Protein AF-A0A8J2H738-F1 (afdb_monomer)

Structure (mmCIF, N/CA/C/O backbone):
data_AF-A0A8J2H738-F1
#
_entry.id   AF-A0A8J2H738-F1
#
loop_
_atom_site.group_PDB
_atom_site.id
_atom_site.type_symbol
_atom_site.label_atom_id
_atom_site.label_alt_id
_atom_site.label_comp_id
_atom_site.label_asym_id
_atom_site.label_entity_id
_atom_site.label_seq_id
_atom_site.pdbx_PDB_ins_code
_atom_site.Cartn_x
_atom_site.Cartn_y
_atom_site.Cartn_z
_atom_site.occupancy
_atom_site.B_iso_or_equiv
_atom_site.auth_seq_id
_atom_site.auth_comp_id
_atom_site.auth_asym_id
_atom_site.auth_atom_id
_atom_site.pdbx_PDB_model_num
ATOM 1 N N . MET A 1 1 ? -51.465 -8.055 63.139 1.00 39.16 1 MET A N 1
ATOM 2 C CA . MET A 1 1 ? -51.006 -8.182 61.740 1.00 39.16 1 MET A CA 1
ATOM 3 C C . MET A 1 1 ? -49.645 -7.521 61.635 1.00 39.16 1 MET A C 1
ATOM 5 O O . MET A 1 1 ? -49.575 -6.301 61.660 1.00 39.16 1 MET A O 1
ATOM 9 N N . SER A 1 2 ? -48.581 -8.320 61.617 1.00 31.06 2 SER A N 1
ATOM 10 C CA . SER A 1 2 ? -47.200 -7.834 61.546 1.00 31.06 2 SER A CA 1
ATOM 11 C C . SER A 1 2 ? -46.743 -7.868 60.091 1.00 31.06 2 SER A C 1
ATOM 13 O O . SER A 1 2 ? -46.741 -8.930 59.473 1.00 31.06 2 SER A O 1
ATOM 15 N N . ILE A 1 3 ? -46.413 -6.702 59.538 1.00 37.91 3 ILE A N 1
ATOM 16 C CA . ILE A 1 3 ? -45.929 -6.552 58.164 1.00 37.91 3 ILE A CA 1
ATOM 17 C C . ILE A 1 3 ? -44.425 -6.834 58.163 1.00 37.91 3 ILE A C 1
ATOM 19 O O . ILE A 1 3 ? -43.634 -6.082 58.729 1.00 37.91 3 ILE A O 1
ATOM 23 N N . LEU A 1 4 ? -44.056 -7.952 57.543 1.00 32.88 4 LEU A N 1
ATOM 24 C CA . LEU A 1 4 ? -42.686 -8.385 57.309 1.00 32.88 4 LEU A CA 1
ATOM 25 C C . LEU A 1 4 ? -42.106 -7.567 56.138 1.00 32.88 4 LEU A C 1
ATOM 27 O O . LEU A 1 4 ? -42.447 -7.806 54.980 1.00 32.88 4 LEU A O 1
ATOM 31 N N . MET A 1 5 ? -41.255 -6.580 56.431 1.00 30.89 5 MET A N 1
ATOM 32 C CA . MET A 1 5 ? -40.446 -5.892 55.419 1.00 30.89 5 MET A CA 1
ATOM 33 C C . MET A 1 5 ? -39.294 -6.809 54.990 1.00 30.89 5 MET A C 1
ATOM 35 O O . MET A 1 5 ? -38.343 -7.019 55.740 1.00 30.89 5 MET A O 1
ATOM 39 N N . ILE A 1 6 ? -39.374 -7.347 53.775 1.00 31.00 6 ILE A N 1
ATOM 40 C CA . ILE A 1 6 ? -38.271 -8.066 53.134 1.00 31.00 6 ILE A CA 1
ATOM 41 C C . ILE A 1 6 ? -37.370 -7.027 52.461 1.00 31.00 6 ILE A C 1
ATOM 43 O O . ILE A 1 6 ? -37.716 -6.457 51.427 1.00 31.00 6 ILE A O 1
ATOM 47 N N . ILE A 1 7 ? -36.212 -6.772 53.067 1.00 32.41 7 ILE A N 1
ATOM 48 C CA . ILE A 1 7 ? -35.130 -5.983 52.476 1.00 32.41 7 ILE A CA 1
ATOM 49 C C . ILE A 1 7 ? -34.358 -6.910 51.533 1.00 32.41 7 ILE A C 1
ATOM 51 O O . ILE A 1 7 ? -33.603 -7.776 51.972 1.00 32.41 7 ILE A O 1
ATOM 55 N N . VAL A 1 8 ? -34.566 -6.750 50.227 1.00 30.67 8 VAL A N 1
ATOM 56 C CA . VAL A 1 8 ? -33.789 -7.447 49.195 1.00 30.67 8 VAL A CA 1
ATOM 57 C C . VAL A 1 8 ? -32.475 -6.692 48.996 1.00 30.67 8 VAL A C 1
ATOM 59 O O . VAL A 1 8 ? -32.441 -5.641 48.357 1.00 30.67 8 VAL A O 1
ATOM 62 N N . PHE A 1 9 ? -31.381 -7.227 49.539 1.00 31.20 9 PHE A N 1
ATOM 63 C CA . PHE A 1 9 ? -30.031 -6.813 49.161 1.00 31.20 9 PHE A CA 1
ATOM 64 C C . PHE A 1 9 ? -29.758 -7.285 47.729 1.00 31.20 9 PHE A C 1
ATOM 66 O O . PHE A 1 9 ? -29.460 -8.454 47.486 1.00 31.20 9 PHE A O 1
ATOM 73 N N . VAL A 1 10 ? -29.855 -6.372 46.762 1.00 29.92 10 VAL A N 1
ATOM 74 C CA . VAL A 1 10 ? -29.344 -6.600 45.407 1.00 29.92 10 VAL A CA 1
ATOM 75 C C . VAL A 1 10 ? -27.822 -6.495 45.472 1.00 29.92 10 VAL A C 1
ATOM 77 O O . VAL A 1 10 ? -27.239 -5.428 45.284 1.00 29.92 10 VAL A O 1
ATOM 80 N N . VAL A 1 11 ? -27.164 -7.612 45.780 1.00 29.39 11 VAL A N 1
ATOM 81 C CA . VAL A 1 11 ? -25.718 -7.749 45.605 1.00 29.39 11 VAL A CA 1
ATOM 82 C C . VAL A 1 11 ? -25.463 -7.763 44.099 1.00 29.39 11 VAL A C 1
ATOM 84 O O . VAL A 1 11 ? -25.672 -8.772 43.429 1.00 29.39 11 VAL A O 1
ATOM 87 N N . SER A 1 12 ? -25.060 -6.617 43.543 1.00 28.23 12 SER A N 1
ATOM 88 C CA . SER A 1 12 ? -24.540 -6.531 42.175 1.00 28.23 12 SER A CA 1
ATOM 89 C C . SER A 1 12 ? -23.217 -7.292 42.100 1.00 28.23 12 SER A C 1
ATOM 91 O O . SER A 1 12 ? -22.141 -6.708 42.210 1.00 28.23 12 SER A O 1
ATOM 93 N N . ILE A 1 13 ? -23.288 -8.611 41.919 1.00 29.11 13 ILE A N 1
ATOM 94 C CA . ILE A 1 13 ? -22.136 -9.418 41.526 1.00 29.11 13 ILE A CA 1
ATOM 95 C C . ILE A 1 13 ? -21.837 -9.033 40.078 1.00 29.11 13 ILE A C 1
ATOM 97 O O . ILE A 1 13 ? -22.485 -9.509 39.144 1.00 29.11 13 ILE A O 1
ATOM 101 N N . LYS A 1 14 ? -20.883 -8.117 39.882 1.00 27.17 14 LYS A N 1
ATOM 102 C CA . LYS A 1 14 ? -20.317 -7.846 38.561 1.00 27.17 14 LYS A CA 1
ATOM 103 C C . LYS A 1 14 ? -19.601 -9.114 38.099 1.00 27.17 14 LYS A C 1
ATOM 105 O O . LYS A 1 14 ? -18.436 -9.328 38.415 1.00 27.17 14 LYS A O 1
ATOM 110 N N . PHE A 1 15 ? -20.296 -9.962 37.348 1.00 27.61 15 PHE A N 1
ATOM 111 C CA . PHE A 1 15 ? -19.642 -10.959 36.511 1.00 27.61 15 PHE A CA 1
ATOM 112 C C . PHE A 1 15 ? -18.902 -10.207 35.401 1.00 27.61 15 PHE A C 1
ATOM 114 O O . PHE A 1 15 ? -19.459 -9.922 34.342 1.00 27.61 15 PHE A O 1
ATOM 121 N N . SER A 1 16 ? -17.647 -9.842 35.665 1.00 32.16 16 SER A N 1
ATOM 122 C CA . SER A 1 16 ? -16.709 -9.414 34.633 1.00 32.16 16 SER A CA 1
ATOM 123 C C . SER A 1 16 ? -16.423 -10.623 33.751 1.00 32.16 16 SER A C 1
ATOM 125 O O . SER A 1 16 ? -15.522 -11.415 34.020 1.00 32.16 16 SER A O 1
ATOM 127 N N . VAL A 1 17 ? -17.235 -10.809 32.710 1.00 30.91 17 VAL A N 1
ATOM 128 C CA . VAL A 1 17 ? -16.874 -11.690 31.603 1.00 30.91 17 VAL A CA 1
ATOM 129 C C . VAL A 1 17 ? -15.587 -11.106 31.035 1.00 30.91 17 VAL A C 1
ATOM 131 O O . VAL A 1 17 ? -15.591 -9.991 30.517 1.00 30.91 17 VAL A O 1
ATOM 134 N N . THR A 1 18 ? -14.475 -11.821 31.201 1.00 34.19 18 THR A N 1
ATOM 135 C CA . THR A 1 18 ? -13.139 -11.446 30.731 1.00 34.19 18 THR A CA 1
ATOM 136 C C . THR A 1 18 ? -13.083 -11.545 29.209 1.00 34.19 18 THR A C 1
ATOM 138 O O . THR A 1 18 ? -12.390 -12.368 28.619 1.00 34.19 18 THR A O 1
ATOM 141 N N . THR A 1 19 ? -13.851 -10.698 28.527 1.00 42.38 19 THR A N 1
ATOM 142 C CA . THR A 1 19 ? -13.548 -10.350 27.147 1.00 42.38 19 THR A CA 1
ATOM 143 C C . THR A 1 19 ? -12.194 -9.672 27.182 1.00 42.38 19 THR A C 1
ATOM 145 O O . THR A 1 19 ? -12.051 -8.680 27.892 1.00 42.38 19 THR A O 1
ATOM 148 N N . LEU A 1 20 ? -11.213 -10.213 26.456 1.00 43.97 20 LEU A N 1
ATOM 149 C CA . LEU A 1 20 ? -9.966 -9.522 26.139 1.00 43.97 20 LEU A CA 1
ATOM 150 C C . LEU A 1 20 ? -10.323 -8.099 25.721 1.00 43.97 20 LEU A C 1
ATOM 152 O O . LEU A 1 20 ? -10.833 -7.865 24.623 1.00 43.97 20 LEU A O 1
ATOM 156 N N . VAL A 1 21 ? -10.133 -7.157 26.637 1.00 43.00 21 VAL A N 1
ATOM 157 C CA . VAL A 1 21 ? -10.315 -5.754 26.332 1.00 43.00 21 VAL A CA 1
ATOM 158 C C . VAL A 1 21 ? -9.080 -5.423 25.523 1.00 43.00 21 VAL A C 1
ATOM 160 O O . VAL A 1 21 ? -7.999 -5.234 26.070 1.00 43.00 21 VAL A O 1
ATOM 163 N N . SER A 1 22 ? -9.205 -5.422 24.193 1.00 46.31 22 SER A N 1
ATOM 164 C CA . SER A 1 22 ? -8.246 -4.676 23.388 1.00 46.31 22 SER A CA 1
ATOM 165 C C . SER A 1 22 ? -8.275 -3.277 23.985 1.00 46.31 22 SER A C 1
ATOM 167 O O . SER A 1 22 ? -9.342 -2.655 23.933 1.00 46.31 22 SER A O 1
ATOM 169 N N . PHE A 1 23 ? -7.194 -2.821 24.620 1.00 43.72 23 PHE A N 1
ATOM 170 C CA . PHE A 1 23 ? -7.127 -1.460 25.131 1.00 43.72 23 PHE A CA 1
ATOM 171 C C . PHE A 1 23 ? -7.231 -0.541 23.922 1.00 43.72 23 PHE A C 1
ATOM 173 O O . PHE A 1 23 ? -6.256 -0.233 23.241 1.00 43.72 23 PHE A O 1
ATOM 180 N N . ARG A 1 24 ? -8.470 -0.170 23.604 1.00 44.94 24 ARG A N 1
ATOM 181 C CA . ARG A 1 24 ? -8.809 0.900 22.692 1.00 44.94 24 ARG A CA 1
ATOM 182 C C . ARG A 1 24 ? -8.507 2.162 23.477 1.00 44.94 24 ARG A C 1
ATOM 184 O O . ARG A 1 24 ? -9.419 2.843 23.933 1.00 44.94 24 ARG A O 1
ATOM 191 N N . SER A 1 25 ? -7.218 2.465 23.642 1.00 41.41 25 SER A N 1
ATOM 192 C CA . SER A 1 25 ? -6.838 3.867 23.561 1.00 41.41 25 SER A CA 1
ATOM 193 C C . SER A 1 25 ? -7.554 4.352 22.307 1.00 41.41 25 SER A C 1
ATOM 195 O O . SER A 1 25 ? -7.405 3.730 21.250 1.00 41.41 25 SER A O 1
ATOM 197 N N . TYR A 1 26 ? -8.489 5.295 22.458 1.00 43.31 26 TYR A N 1
ATOM 198 C CA . TYR A 1 26 ? -9.165 5.921 21.326 1.00 43.31 26 TYR A CA 1
ATOM 199 C C . TYR A 1 26 ? -8.115 6.127 20.231 1.00 43.31 26 TYR A C 1
ATOM 201 O O . TYR A 1 26 ? -6.991 6.465 20.593 1.00 43.31 26 TYR A O 1
ATOM 209 N N . ASP A 1 27 ? -8.432 5.865 18.954 1.00 42.97 27 ASP A N 1
ATOM 210 C CA . ASP A 1 27 ? -7.532 6.100 17.809 1.00 42.97 27 ASP A CA 1
ATOM 211 C C . ASP A 1 27 ? -7.210 7.613 17.708 1.00 42.97 27 ASP A C 1
ATOM 213 O O . ASP A 1 27 ? -7.619 8.314 16.784 1.00 42.97 27 ASP A O 1
ATOM 217 N N . ILE A 1 28 ? -6.544 8.140 18.728 1.00 45.91 28 ILE A N 1
ATOM 218 C CA . ILE A 1 28 ? -5.940 9.444 18.838 1.00 45.91 28 ILE A CA 1
ATOM 219 C C . ILE A 1 28 ? -4.796 9.380 17.844 1.00 45.91 28 ILE A C 1
ATOM 221 O O . ILE A 1 28 ? -4.095 8.370 17.742 1.00 45.91 28 ILE A O 1
ATOM 225 N N . GLU A 1 29 ? -4.697 10.442 17.055 1.00 45.28 29 GLU A N 1
ATOM 226 C CA . GLU A 1 29 ? -3.726 10.628 15.987 1.00 45.28 29 GLU A CA 1
ATOM 227 C C . GLU A 1 29 ? -2.399 9.934 16.310 1.00 45.28 29 GLU A C 1
ATOM 229 O O . GLU A 1 29 ? -1.739 10.256 17.297 1.00 45.28 29 GLU A O 1
ATOM 234 N N . TRP A 1 30 ? -2.050 8.938 15.491 1.00 45.25 30 TRP A N 1
ATOM 235 C CA . TRP A 1 30 ? -0.860 8.117 15.673 1.00 45.25 30 TRP A CA 1
ATOM 236 C C . TRP A 1 30 ? 0.354 9.016 15.937 1.00 45.25 30 TRP A C 1
ATOM 238 O O . TRP A 1 30 ? 0.716 9.802 15.050 1.00 45.25 30 TRP A O 1
ATOM 248 N N . PRO A 1 31 ? 1.013 8.916 17.105 1.00 47.41 31 PRO A N 1
ATOM 249 C CA . PRO A 1 31 ? 2.206 9.704 17.354 1.00 47.41 31 PRO A CA 1
ATOM 250 C C . PRO A 1 31 ? 3.266 9.344 16.308 1.00 47.41 31 PRO A C 1
ATOM 252 O O . PRO A 1 31 ? 3.426 8.175 15.937 1.00 47.41 31 PRO A O 1
ATOM 255 N N . VAL A 1 32 ? 3.969 10.352 15.790 1.00 45.47 32 VAL A N 1
ATOM 256 C CA . VAL A 1 32 ? 5.038 10.182 14.793 1.00 45.47 32 VAL A CA 1
ATOM 257 C C . VAL A 1 32 ? 6.029 9.111 15.283 1.00 45.47 32 VAL A C 1
ATOM 259 O O . VAL A 1 32 ? 6.603 9.256 16.356 1.00 45.47 32 VAL A O 1
ATOM 262 N N . GLY A 1 33 ? 6.218 8.027 14.518 1.00 54.00 33 GLY A N 1
ATOM 263 C CA . GLY A 1 33 ? 7.129 6.912 14.847 1.00 54.00 33 GLY A CA 1
ATOM 264 C C . GLY A 1 33 ? 6.500 5.630 15.431 1.00 54.00 33 GLY A C 1
ATOM 265 O O . GLY A 1 33 ? 7.211 4.654 15.637 1.00 54.00 33 GLY A O 1
ATOM 266 N N . SER A 1 34 ? 5.186 5.587 15.653 1.00 53.84 34 SER A N 1
ATOM 267 C CA . SER A 1 34 ? 4.415 4.424 16.153 1.00 53.84 34 SER A CA 1
ATOM 268 C C . SER A 1 34 ? 4.225 3.236 15.189 1.00 53.84 34 SER A C 1
ATOM 270 O O . SER A 1 34 ? 3.692 2.206 15.580 1.00 53.84 34 SER A O 1
ATOM 272 N N . LEU A 1 35 ? 4.669 3.329 13.939 1.00 56.44 35 LEU A N 1
ATOM 273 C CA . LEU A 1 35 ? 4.700 2.226 12.970 1.00 56.44 35 LEU A CA 1
ATOM 274 C C . LEU A 1 35 ? 6.124 1.990 12.488 1.00 56.44 35 LEU A C 1
ATOM 276 O O . LEU A 1 35 ? 6.933 2.906 12.337 1.00 56.44 35 LEU A O 1
ATOM 280 N N . THR A 1 36 ? 6.430 0.748 12.161 1.00 68.75 36 THR A N 1
ATOM 281 C CA . THR A 1 36 ? 7.685 0.448 11.490 1.00 68.75 36 THR A CA 1
ATOM 282 C C . THR A 1 36 ? 7.477 -0.567 10.385 1.00 68.75 36 THR A C 1
ATOM 284 O O . THR A 1 36 ? 6.600 -1.431 10.459 1.00 68.75 36 THR A O 1
ATOM 287 N N . TYR A 1 37 ? 8.272 -0.428 9.330 1.00 71.62 37 TYR A N 1
ATOM 288 C CA . TYR A 1 37 ? 8.229 -1.302 8.173 1.00 71.62 37 TYR A CA 1
ATOM 289 C C . TYR A 1 37 ? 9.574 -1.991 8.017 1.00 71.62 37 TYR A C 1
ATOM 291 O O . TYR A 1 37 ? 10.637 -1.385 8.182 1.00 71.62 37 TYR A O 1
ATOM 299 N N . PHE A 1 38 ? 9.526 -3.273 7.675 1.00 81.62 38 PHE A N 1
ATOM 300 C CA . PHE A 1 38 ? 10.735 -3.978 7.301 1.00 81.62 38 PHE A CA 1
ATOM 301 C C . PHE A 1 38 ? 11.130 -3.531 5.901 1.00 81.62 38 PHE A C 1
ATOM 303 O O . PHE A 1 38 ? 10.326 -3.530 4.968 1.00 81.62 38 PHE A O 1
ATOM 310 N N . ASN A 1 39 ? 12.382 -3.124 5.772 1.00 76.56 39 ASN A N 1
ATOM 311 C CA . ASN A 1 39 ? 12.933 -2.571 4.543 1.00 76.56 39 ASN A CA 1
ATOM 312 C C . ASN A 1 39 ? 14.063 -3.445 3.999 1.00 76.56 39 ASN A C 1
ATOM 314 O O . ASN A 1 39 ? 14.843 -2.981 3.177 1.00 76.56 39 ASN A O 1
ATOM 318 N N . SER A 1 40 ? 14.168 -4.689 4.471 1.00 83.75 40 SER A N 1
ATOM 319 C CA . SER A 1 40 ? 15.269 -5.603 4.177 1.00 83.75 40 SER A CA 1
ATOM 320 C C . SER A 1 40 ? 15.241 -6.212 2.781 1.00 83.75 40 SER A C 1
ATOM 322 O O . SER A 1 40 ? 16.260 -6.740 2.351 1.00 83.75 40 SER A O 1
ATOM 324 N N . LEU A 1 41 ? 14.126 -6.113 2.058 1.00 87.19 41 LEU A N 1
ATOM 325 C CA . LEU A 1 41 ? 13.958 -6.657 0.714 1.00 87.19 41 LEU A CA 1
ATOM 326 C C . LEU A 1 41 ? 13.337 -5.610 -0.203 1.00 87.19 41 LEU A C 1
ATOM 328 O O . LEU A 1 41 ? 12.404 -4.922 0.197 1.00 87.19 41 LEU A O 1
ATOM 332 N N . TYR A 1 42 ? 13.866 -5.499 -1.417 1.00 84.69 42 TYR A N 1
ATOM 333 C CA . TYR A 1 42 ? 13.318 -4.663 -2.480 1.00 84.69 42 TYR A CA 1
ATOM 334 C C . TYR A 1 42 ? 13.752 -5.180 -3.842 1.00 84.69 42 TYR A C 1
ATOM 336 O O . TYR A 1 42 ? 14.779 -5.852 -3.937 1.00 84.69 42 TYR A O 1
ATOM 344 N N . SER A 1 43 ? 12.993 -4.891 -4.901 1.00 86.50 43 SER A N 1
ATOM 345 C CA . SER A 1 43 ? 13.464 -5.193 -6.253 1.00 86.50 43 SER A CA 1
ATOM 346 C C . SER A 1 43 ? 14.201 -4.011 -6.884 1.00 86.50 43 SER A C 1
ATOM 348 O O . SER A 1 43 ? 13.907 -2.849 -6.597 1.00 86.50 43 SER A O 1
ATOM 350 N N . VAL A 1 44 ? 15.183 -4.322 -7.727 1.00 84.62 44 VAL A N 1
ATOM 351 C CA . VAL A 1 44 ? 15.955 -3.365 -8.527 1.00 84.62 44 VAL A CA 1
ATOM 352 C C . VAL A 1 44 ? 16.009 -3.827 -9.976 1.00 84.62 44 VAL A C 1
ATOM 354 O O . VAL A 1 44 ? 16.020 -5.031 -10.244 1.00 84.62 44 VAL A O 1
ATOM 357 N N . THR A 1 45 ? 16.087 -2.880 -10.904 1.00 85.62 45 THR A N 1
ATOM 358 C CA . THR A 1 45 ? 16.290 -3.164 -12.329 1.00 85.62 45 THR A CA 1
ATOM 359 C C . THR A 1 45 ? 17.752 -2.929 -12.695 1.00 85.62 45 THR A C 1
ATOM 361 O O . THR A 1 45 ? 18.290 -1.856 -12.452 1.00 85.62 45 THR A O 1
ATOM 364 N N . ILE A 1 46 ? 18.418 -3.921 -13.277 1.00 85.00 46 ILE A N 1
ATOM 365 C CA . ILE A 1 46 ? 19.859 -3.905 -13.543 1.00 85.00 46 ILE A CA 1
ATOM 366 C C . ILE A 1 46 ? 20.168 -4.548 -14.895 1.00 85.00 46 ILE A C 1
ATOM 368 O O . ILE A 1 46 ? 19.572 -5.560 -15.262 1.00 85.00 46 ILE A O 1
ATOM 372 N N . ASN A 1 47 ? 21.127 -4.000 -15.639 1.00 85.88 47 ASN A N 1
ATOM 373 C CA . ASN A 1 47 ? 21.621 -4.667 -16.845 1.00 85.88 47 ASN A CA 1
ATOM 374 C C . ASN A 1 47 ? 22.407 -5.935 -16.471 1.00 85.88 47 ASN A C 1
ATOM 376 O O . ASN A 1 47 ? 23.248 -5.906 -15.572 1.00 85.88 47 ASN A O 1
ATOM 380 N N . GLU A 1 48 ? 22.185 -7.036 -17.193 1.00 87.50 48 GLU A N 1
ATOM 381 C CA . GLU A 1 48 ? 22.844 -8.332 -16.955 1.00 87.50 48 GLU A CA 1
ATOM 382 C C . GLU A 1 48 ? 24.377 -8.221 -16.987 1.00 87.50 48 GLU A C 1
ATOM 384 O O . GLU A 1 48 ? 25.062 -8.935 -16.261 1.00 87.50 48 GLU A O 1
ATOM 389 N N . GLU A 1 49 ? 24.930 -7.275 -17.751 1.00 86.06 49 GLU A N 1
ATOM 390 C CA . GLU A 1 49 ? 26.377 -7.022 -17.807 1.00 86.06 49 GLU A CA 1
ATOM 391 C C . GLU A 1 49 ? 26.974 -6.602 -16.459 1.00 86.06 49 GLU A C 1
ATOM 393 O O . GLU A 1 49 ? 28.160 -6.813 -16.216 1.00 86.06 49 GLU A O 1
ATOM 398 N N . HIS A 1 50 ? 26.157 -6.059 -15.554 1.00 84.12 50 HIS A N 1
ATOM 399 C CA . HIS A 1 50 ? 26.564 -5.717 -14.194 1.00 84.12 50 HIS A CA 1
ATOM 400 C C . HIS A 1 50 ? 26.368 -6.872 -13.203 1.00 84.12 50 HIS A C 1
ATOM 402 O O . HIS A 1 50 ? 26.863 -6.799 -12.079 1.00 84.12 50 HIS A O 1
ATOM 408 N N . LEU A 1 51 ? 25.691 -7.954 -13.606 1.00 82.94 51 LEU A N 1
ATOM 409 C CA . LEU A 1 51 ? 25.533 -9.166 -12.796 1.00 82.94 51 LEU A CA 1
ATOM 410 C C . LEU A 1 51 ? 26.753 -10.096 -12.875 1.00 82.94 51 LEU A C 1
ATOM 412 O O . LEU A 1 51 ? 26.808 -11.096 -12.165 1.00 82.94 51 LEU A O 1
ATOM 416 N N . ASN A 1 52 ? 27.743 -9.800 -13.719 1.00 80.19 52 ASN A N 1
ATOM 417 C CA . ASN A 1 52 ? 28.957 -10.600 -13.833 1.00 80.19 52 ASN A CA 1
ATOM 418 C C . ASN A 1 52 ? 30.196 -9.699 -13.867 1.00 80.19 52 ASN A C 1
ATOM 420 O O . ASN A 1 52 ? 30.280 -8.774 -14.667 1.00 80.19 52 ASN A O 1
ATOM 424 N N . ARG A 1 53 ? 31.212 -9.996 -13.046 1.00 77.44 53 ARG A N 1
ATOM 425 C CA . ARG A 1 53 ? 32.477 -9.235 -13.017 1.00 77.44 53 ARG A CA 1
ATOM 426 C C . ARG A 1 53 ? 33.211 -9.258 -14.360 1.00 77.44 53 ARG A C 1
ATOM 428 O O . ARG A 1 53 ? 33.865 -8.283 -14.712 1.00 77.44 53 ARG A O 1
ATOM 435 N N . GLN A 1 54 ? 33.099 -10.359 -15.104 1.00 80.88 54 GLN A N 1
ATOM 436 C CA . GLN A 1 54 ? 33.660 -10.483 -16.453 1.00 80.88 54 GLN A CA 1
ATOM 437 C C . GLN A 1 54 ? 32.780 -9.806 -17.511 1.00 80.88 54 GLN A C 1
ATOM 439 O O . GLN A 1 54 ? 33.132 -9.818 -18.683 1.00 80.88 54 GLN A O 1
ATOM 444 N N . LYS A 1 55 ? 31.626 -9.249 -17.111 1.00 79.88 55 LYS A N 1
ATOM 445 C CA . LYS A 1 55 ? 30.577 -8.714 -17.985 1.00 79.88 55 LYS A CA 1
ATOM 446 C C . LYS A 1 55 ? 30.045 -9.734 -19.001 1.00 79.88 55 LYS A C 1
ATOM 448 O O . LYS A 1 55 ? 29.375 -9.357 -19.954 1.00 79.88 55 LYS A O 1
ATOM 453 N N . LEU A 1 56 ? 30.303 -11.028 -18.786 1.00 83.94 56 LEU A N 1
ATOM 454 C CA . LEU A 1 56 ? 29.761 -12.102 -19.611 1.00 83.94 56 LEU A CA 1
ATOM 455 C C . LEU A 1 56 ? 28.267 -12.273 -19.331 1.00 83.94 56 LEU A C 1
ATOM 457 O O . LEU A 1 56 ? 27.851 -12.600 -18.219 1.00 83.94 56 LEU A O 1
ATOM 461 N N . CYS A 1 57 ? 27.490 -12.086 -20.385 1.00 86.75 57 CYS A N 1
ATOM 462 C CA . CYS A 1 57 ? 26.046 -12.100 -20.442 1.00 86.75 57 CYS A CA 1
ATOM 463 C C . CYS A 1 57 ? 25.578 -13.342 -21.201 1.00 86.75 57 CYS A C 1
ATOM 465 O O . CYS A 1 57 ? 25.754 -13.486 -22.420 1.00 86.75 57 CYS A O 1
ATOM 467 N N . SER A 1 58 ? 24.929 -14.233 -20.468 1.00 84.44 58 SER A N 1
ATOM 468 C CA . SER A 1 58 ? 24.292 -15.429 -21.011 1.00 84.44 58 SER A CA 1
ATOM 469 C C . SER A 1 58 ? 22.991 -15.115 -21.763 1.00 84.44 58 SER A C 1
ATOM 471 O O . SER A 1 58 ? 22.509 -15.939 -22.539 1.00 84.44 58 SER A O 1
ATOM 473 N N . GLY A 1 59 ? 22.425 -13.922 -21.551 1.00 81.19 59 GLY A N 1
ATOM 474 C CA . GLY A 1 59 ? 21.074 -13.551 -21.963 1.00 81.19 59 GLY A CA 1
ATOM 475 C C . GLY A 1 59 ? 20.014 -14.035 -20.976 1.00 81.19 59 GLY A C 1
ATOM 476 O O . GLY A 1 59 ? 18.822 -13.821 -21.201 1.00 81.19 59 GLY A O 1
ATOM 477 N N . LYS A 1 60 ? 20.426 -14.701 -19.895 1.00 85.88 60 LYS A N 1
ATOM 478 C CA . LYS A 1 60 ? 19.556 -15.262 -18.870 1.00 85.88 60 LYS A CA 1
ATOM 479 C C . LYS A 1 60 ? 19.868 -14.597 -17.535 1.00 85.88 60 LYS A C 1
ATOM 481 O O . LYS A 1 60 ? 20.914 -14.816 -16.935 1.00 85.88 60 LYS A O 1
ATOM 486 N N . CYS A 1 61 ? 18.903 -13.848 -17.022 1.00 84.88 61 CYS A N 1
ATOM 487 C CA . CYS A 1 61 ? 19.039 -13.161 -15.741 1.00 84.88 61 CYS A CA 1
ATOM 488 C C . CYS A 1 61 ? 19.080 -14.107 -14.531 1.00 84.88 61 CYS A C 1
ATOM 490 O O . CYS A 1 61 ? 19.500 -13.699 -13.459 1.00 84.88 61 CYS A O 1
ATOM 492 N N . ASN A 1 62 ? 18.674 -15.372 -14.671 1.00 83.19 62 ASN A N 1
ATOM 493 C CA . ASN A 1 62 ? 18.682 -16.333 -13.565 1.00 83.19 62 ASN A CA 1
ATOM 494 C C . ASN A 1 62 ? 20.060 -16.973 -13.302 1.00 83.19 62 ASN A C 1
ATOM 496 O O . ASN A 1 62 ? 20.214 -17.676 -12.304 1.00 83.19 62 ASN A O 1
ATOM 500 N N . LEU A 1 63 ? 21.056 -16.742 -14.166 1.00 78.44 63 LEU A N 1
ATOM 501 C CA . LEU A 1 63 ? 22.407 -17.303 -14.049 1.00 78.44 63 LEU A CA 1
ATOM 502 C C . LEU A 1 63 ? 23.354 -16.390 -13.262 1.00 78.44 63 LEU A C 1
ATOM 504 O O . LEU A 1 63 ? 24.491 -16.153 -13.666 1.00 78.44 63 LEU A O 1
ATOM 508 N N . ILE A 1 64 ? 22.888 -15.878 -12.124 1.00 74.50 64 ILE A N 1
ATOM 509 C CA . ILE A 1 64 ? 23.750 -15.127 -11.208 1.00 74.50 64 ILE A CA 1
ATOM 510 C C . ILE A 1 64 ? 24.843 -16.068 -10.706 1.00 74.50 64 ILE A C 1
ATOM 512 O O . ILE A 1 64 ? 24.544 -17.175 -10.243 1.00 74.50 64 ILE A O 1
ATOM 516 N N . ASP A 1 65 ? 26.097 -15.620 -10.753 1.00 64.12 65 ASP A N 1
ATOM 517 C CA . ASP A 1 65 ? 27.208 -16.315 -10.105 1.00 64.12 65 ASP A CA 1
ATOM 518 C C . ASP A 1 65 ? 27.016 -16.251 -8.579 1.00 64.12 65 ASP A C 1
ATOM 520 O O . ASP A 1 65 ? 27.558 -15.385 -7.896 1.00 64.12 65 ASP A O 1
ATOM 524 N N . LYS A 1 66 ? 26.211 -17.173 -8.032 1.00 65.75 66 LYS A N 1
ATOM 525 C CA . LYS A 1 66 ? 25.915 -17.265 -6.592 1.00 65.75 66 LYS A CA 1
ATOM 526 C C . LYS A 1 66 ? 27.180 -17.430 -5.744 1.00 65.75 66 LYS A C 1
ATOM 528 O O . LYS A 1 66 ? 27.138 -17.153 -4.548 1.00 65.75 66 LYS A O 1
ATOM 533 N N . SER A 1 67 ? 28.291 -17.877 -6.341 1.00 56.62 67 SER A N 1
ATOM 534 C CA . SER A 1 67 ? 29.567 -18.034 -5.638 1.00 56.62 67 SER A CA 1
ATOM 535 C C . SER A 1 67 ? 30.236 -16.692 -5.315 1.00 56.62 67 SER A C 1
ATOM 537 O O . SER A 1 67 ? 31.105 -16.634 -4.446 1.00 56.62 67 SER A O 1
ATOM 539 N N . LYS A 1 68 ? 29.811 -15.592 -5.953 1.00 62.88 68 LYS A N 1
ATOM 540 C CA . LYS A 1 68 ? 30.398 -14.263 -5.770 1.00 62.88 68 LYS A CA 1
ATOM 541 C C . LYS A 1 68 ? 29.309 -13.272 -5.388 1.00 62.88 68 LYS A C 1
ATOM 543 O O . LYS A 1 68 ? 28.485 -12.889 -6.206 1.00 62.88 68 LYS A O 1
ATOM 548 N N . ARG A 1 69 ? 29.317 -12.826 -4.128 1.00 61.56 69 ARG A N 1
ATOM 549 C CA . ARG A 1 69 ? 28.478 -11.710 -3.665 1.00 61.56 69 ARG A CA 1
ATOM 550 C C . ARG A 1 69 ? 28.835 -10.465 -4.483 1.00 61.56 69 ARG A C 1
ATOM 552 O O . ARG A 1 69 ? 29.904 -9.890 -4.289 1.00 61.56 69 ARG A O 1
ATOM 559 N N . ILE A 1 70 ? 27.981 -10.086 -5.428 1.00 63.88 70 ILE A N 1
ATOM 560 C CA . ILE A 1 70 ? 28.185 -8.897 -6.260 1.00 63.88 70 ILE A CA 1
ATOM 561 C C . ILE A 1 70 ? 27.824 -7.685 -5.403 1.00 63.88 70 ILE A C 1
ATOM 563 O O . ILE A 1 70 ? 26.651 -7.381 -5.214 1.00 63.88 70 ILE A O 1
ATOM 567 N N . PHE A 1 71 ? 28.832 -7.013 -4.852 1.00 59.91 71 PHE A N 1
ATOM 568 C CA . PHE A 1 71 ? 28.646 -5.715 -4.210 1.00 59.91 71 PHE A CA 1
ATOM 569 C C . PHE A 1 71 ? 28.604 -4.642 -5.299 1.00 59.91 71 PHE A C 1
ATOM 571 O O . PHE A 1 71 ? 29.629 -4.308 -5.894 1.00 59.91 71 PHE A O 1
ATOM 578 N N . THR A 1 72 ? 27.413 -4.127 -5.598 1.00 57.81 72 THR A N 1
ATOM 579 C CA . THR A 1 72 ? 27.207 -3.110 -6.635 1.00 57.81 72 THR A CA 1
ATOM 580 C C . THR A 1 72 ? 27.472 -1.711 -6.077 1.00 57.81 72 THR A C 1
ATOM 582 O O . THR A 1 72 ? 26.563 -0.899 -5.977 1.00 57.81 72 THR A O 1
ATOM 585 N N . ASN A 1 73 ? 28.716 -1.413 -5.698 1.00 55.28 73 ASN A N 1
ATOM 586 C CA . ASN A 1 73 ? 29.098 -0.060 -5.259 1.00 55.28 73 ASN A CA 1
ATOM 587 C C . ASN A 1 73 ? 29.283 0.921 -6.441 1.00 55.28 73 ASN A C 1
ATOM 589 O O . ASN A 1 73 ? 29.749 2.035 -6.233 1.00 55.28 73 ASN A O 1
ATOM 593 N N . SER A 1 74 ? 29.008 0.496 -7.680 1.00 50.88 74 SER A N 1
ATOM 594 C CA . SER A 1 74 ? 29.359 1.223 -8.911 1.00 50.88 74 SER A CA 1
ATOM 595 C C . SER A 1 74 ? 28.192 1.436 -9.879 1.00 50.88 74 SER A C 1
ATOM 597 O O . SER A 1 74 ? 28.422 1.775 -11.037 1.00 50.88 74 SER A O 1
ATOM 599 N N . LEU A 1 75 ? 26.959 1.154 -9.462 1.00 53.97 75 LEU A N 1
ATOM 600 C CA . LEU A 1 75 ? 25.775 1.518 -10.242 1.00 53.97 75 LEU A CA 1
ATOM 601 C C . LEU A 1 75 ? 25.391 2.928 -9.805 1.00 53.97 75 LEU A C 1
ATOM 603 O O . LEU A 1 75 ? 25.448 3.181 -8.617 1.00 53.97 75 LEU A O 1
ATOM 607 N N . ASN A 1 76 ? 25.056 3.832 -10.723 1.00 46.31 76 ASN A N 1
ATOM 608 C CA . ASN A 1 76 ? 24.524 5.145 -10.356 1.00 46.31 76 ASN A CA 1
ATOM 609 C C . ASN A 1 76 ? 22.986 5.066 -10.322 1.00 46.31 76 ASN A C 1
ATOM 611 O O . ASN A 1 76 ? 22.374 4.506 -11.234 1.00 46.31 76 ASN A O 1
ATOM 615 N N . TYR A 1 77 ? 22.403 5.593 -9.242 1.00 39.94 77 TYR A N 1
ATOM 616 C CA . TYR A 1 77 ? 20.990 5.892 -8.947 1.00 39.94 77 TYR A CA 1
ATOM 617 C C . TYR A 1 77 ? 20.038 6.007 -10.165 1.00 39.94 77 TYR A C 1
ATOM 619 O O . TYR A 1 77 ? 20.417 6.652 -11.146 1.00 39.94 77 TYR A O 1
ATOM 627 N N . PRO A 1 78 ? 18.784 5.478 -10.129 1.00 48.81 78 PRO A N 1
ATOM 628 C CA . PRO A 1 78 ? 17.983 5.036 -8.964 1.00 48.81 78 PRO A CA 1
ATOM 629 C C . PRO A 1 78 ? 17.932 3.517 -8.658 1.00 48.81 78 PRO A C 1
ATOM 631 O O . PRO A 1 78 ? 17.139 3.094 -7.819 1.00 48.81 78 PRO A O 1
ATOM 634 N N . ASN A 1 79 ? 18.769 2.679 -9.283 1.00 59.41 79 ASN A N 1
ATOM 635 C CA . ASN A 1 79 ? 18.662 1.206 -9.203 1.00 59.41 79 ASN A CA 1
ATOM 636 C C . ASN A 1 79 ? 19.782 0.494 -8.407 1.00 59.41 79 ASN A C 1
ATOM 638 O O . ASN A 1 79 ? 20.124 -0.658 -8.686 1.00 59.41 79 ASN A O 1
ATOM 642 N N . GLU A 1 80 ? 20.380 1.155 -7.418 1.00 71.88 80 GLU A N 1
ATOM 643 C CA . GLU A 1 80 ? 21.471 0.576 -6.623 1.00 71.88 80 GLU A CA 1
ATOM 644 C C . GLU A 1 80 ? 20.973 -0.471 -5.613 1.00 71.88 80 GLU A C 1
ATOM 646 O O . GLU A 1 80 ? 20.155 -0.182 -4.737 1.00 71.88 80 GLU A O 1
ATOM 651 N N . CYS A 1 81 ? 21.507 -1.696 -5.698 1.00 77.44 81 CYS A N 1
ATOM 652 C CA . CYS A 1 81 ? 21.343 -2.705 -4.654 1.00 77.44 81 CYS A CA 1
ATOM 653 C C . CYS A 1 81 ? 22.416 -2.517 -3.571 1.00 77.44 81 CYS A C 1
ATOM 655 O O . CYS A 1 81 ? 23.517 -3.057 -3.657 1.00 77.44 81 CYS A O 1
ATOM 657 N N . HIS A 1 82 ? 22.098 -1.785 -2.504 1.00 76.56 82 HIS A N 1
ATOM 658 C CA . HIS A 1 82 ? 22.948 -1.689 -1.308 1.00 76.56 82 HIS A CA 1
ATOM 659 C C . HIS A 1 82 ? 22.839 -2.956 -0.438 1.00 76.56 82 HIS A C 1
ATOM 661 O O . HIS A 1 82 ? 22.392 -2.919 0.714 1.00 76.56 82 HIS A O 1
ATOM 667 N N . GLY A 1 83 ? 23.167 -4.109 -1.014 1.00 82.56 83 GLY A N 1
ATOM 668 C CA . GLY A 1 83 ? 22.949 -5.397 -0.378 1.00 82.56 83 GLY A CA 1
ATOM 669 C C . GLY A 1 83 ? 23.393 -6.589 -1.213 1.00 82.56 83 GLY A C 1
ATOM 670 O O . GLY A 1 83 ? 24.292 -6.496 -2.044 1.00 82.56 83 GLY A O 1
ATOM 671 N N . LEU A 1 84 ? 22.764 -7.729 -0.952 1.00 85.75 84 LEU A N 1
ATOM 672 C CA . LEU A 1 84 ? 22.970 -8.974 -1.670 1.00 85.75 84 LEU A CA 1
ATOM 673 C C . LEU A 1 84 ? 21.855 -9.154 -2.692 1.00 85.75 84 LEU A C 1
ATOM 675 O O . LEU A 1 84 ? 20.679 -9.242 -2.342 1.00 85.75 84 LEU A O 1
ATOM 679 N N . ILE A 1 85 ? 22.232 -9.264 -3.960 1.00 87.06 85 ILE A N 1
ATOM 680 C CA . ILE A 1 85 ? 21.312 -9.719 -4.995 1.00 87.06 85 ILE A CA 1
ATOM 681 C C . ILE A 1 85 ? 21.060 -11.214 -4.778 1.00 87.06 85 ILE A C 1
ATOM 683 O O . ILE A 1 85 ? 21.979 -12.026 -4.877 1.00 87.06 85 ILE A O 1
ATOM 687 N N . GLN A 1 86 ? 19.815 -11.574 -4.478 1.00 88.19 86 GLN A N 1
ATOM 688 C CA . GLN A 1 86 ? 19.427 -12.946 -4.148 1.00 88.19 86 GLN A CA 1
ATOM 689 C C . GLN A 1 86 ? 18.965 -13.734 -5.373 1.00 88.19 86 GLN A C 1
ATOM 691 O O . GLN A 1 86 ? 19.337 -14.890 -5.578 1.00 88.19 86 GLN A O 1
ATOM 696 N N . SER A 1 87 ? 18.131 -13.111 -6.201 1.00 88.62 87 SER A N 1
ATOM 697 C CA . SER A 1 87 ? 17.578 -13.733 -7.399 1.00 88.62 87 SER A CA 1
ATOM 698 C C . SER A 1 87 ? 17.238 -12.675 -8.424 1.00 88.62 87 SER A C 1
ATOM 700 O O . SER A 1 87 ? 16.788 -11.597 -8.055 1.00 88.62 87 SER A O 1
ATOM 702 N N . CYS A 1 88 ? 17.387 -13.014 -9.698 1.00 88.88 88 CYS A N 1
ATOM 703 C CA . CYS A 1 88 ? 17.051 -12.148 -10.811 1.00 88.88 88 CYS A CA 1
ATOM 704 C C . CYS A 1 88 ? 16.261 -12.929 -11.857 1.00 88.88 88 CYS A C 1
ATOM 706 O O . CYS A 1 88 ? 16.468 -14.129 -12.055 1.00 88.88 88 CYS A O 1
ATOM 708 N N . TRP A 1 89 ? 15.360 -12.238 -12.537 1.00 90.06 89 TRP A N 1
ATOM 709 C CA . TRP A 1 89 ? 14.597 -12.743 -13.667 1.00 90.06 89 TRP A CA 1
ATOM 710 C C . TRP A 1 89 ? 14.701 -11.766 -14.828 1.00 90.06 89 TRP A C 1
ATOM 712 O O . TRP A 1 89 ? 15.093 -10.606 -14.673 1.00 90.06 89 TRP A O 1
ATOM 722 N N . LEU A 1 90 ? 14.422 -12.280 -16.023 1.00 89.88 90 LEU A N 1
ATOM 723 C CA . LEU A 1 90 ? 14.388 -11.457 -17.218 1.00 89.88 90 LEU A CA 1
ATOM 724 C C . LEU A 1 90 ? 13.214 -10.496 -17.085 1.00 89.88 90 LEU A C 1
ATOM 726 O O . LEU A 1 90 ? 12.073 -10.937 -16.979 1.00 89.88 90 LEU A O 1
ATOM 730 N N . HIS A 1 91 ? 13.514 -9.203 -17.086 1.00 86.06 91 HIS A N 1
ATOM 731 C CA . HIS A 1 91 ? 12.495 -8.167 -17.094 1.00 86.06 91 HIS A CA 1
ATOM 732 C C . HIS A 1 91 ? 12.202 -7.734 -18.526 1.00 86.06 91 HIS A C 1
ATOM 734 O O . HIS A 1 91 ? 11.062 -7.796 -18.972 1.00 86.06 91 HIS A O 1
ATOM 740 N N . GLN A 1 92 ? 13.252 -7.385 -19.271 1.00 85.75 92 GLN A N 1
ATOM 741 C CA . GLN A 1 92 ? 13.132 -6.928 -20.648 1.00 85.75 92 GLN A CA 1
ATOM 742 C C . GLN A 1 92 ? 14.339 -7.376 -21.477 1.00 85.75 92 GLN A C 1
ATOM 744 O O . GLN A 1 92 ? 15.485 -7.367 -21.018 1.00 85.75 92 GLN A O 1
ATOM 749 N N . LYS A 1 93 ? 14.085 -7.790 -22.725 1.00 87.75 93 LYS A N 1
ATOM 750 C CA . LYS A 1 93 ? 15.162 -8.044 -23.687 1.00 87.75 93 LYS A CA 1
ATOM 751 C C . LYS A 1 93 ? 15.801 -6.717 -24.077 1.00 87.75 93 LYS A C 1
ATOM 753 O O . LYS A 1 93 ? 15.097 -5.781 -24.432 1.00 87.75 93 LYS A O 1
ATOM 758 N N . ASN A 1 94 ? 17.124 -6.647 -24.019 1.00 87.50 94 ASN A N 1
ATOM 759 C CA . ASN A 1 94 ? 17.843 -5.434 -24.387 1.00 87.50 94 ASN A CA 1
ATOM 760 C C . ASN A 1 94 ? 18.038 -5.392 -25.905 1.00 87.50 94 ASN A C 1
ATOM 762 O O . ASN A 1 94 ? 18.638 -6.305 -26.479 1.00 87.50 94 ASN A O 1
ATOM 766 N N . GLU A 1 95 ? 17.587 -4.319 -26.546 1.00 88.31 95 GLU A N 1
ATOM 767 C CA . GLU A 1 95 ? 17.742 -4.124 -27.989 1.00 88.31 95 GLU A CA 1
ATOM 768 C C . GLU A 1 95 ? 19.205 -4.170 -28.426 1.00 88.31 95 GLU A C 1
ATOM 770 O O . GLU A 1 95 ? 19.537 -4.753 -29.457 1.00 88.31 95 GLU A O 1
ATOM 775 N N . LYS A 1 96 ? 20.119 -3.646 -27.597 1.00 89.25 96 LYS A N 1
ATOM 776 C CA . LYS A 1 96 ? 21.560 -3.694 -27.871 1.00 89.25 96 LYS A CA 1
ATOM 777 C C . LYS A 1 96 ? 22.055 -5.135 -27.976 1.00 89.25 96 LYS A C 1
ATOM 779 O O . LYS A 1 96 ? 22.913 -5.429 -28.808 1.00 89.25 96 LYS A O 1
ATOM 784 N N . ARG A 1 97 ? 21.513 -6.044 -27.154 1.00 90.50 97 ARG A N 1
ATOM 785 C CA . ARG A 1 97 ? 21.859 -7.471 -27.198 1.00 90.50 97 ARG A CA 1
ATOM 786 C C . ARG A 1 97 ? 21.301 -8.126 -28.456 1.00 90.50 97 ARG A C 1
ATOM 788 O O . ARG A 1 97 ? 22.019 -8.904 -29.079 1.00 90.50 97 ARG A O 1
ATOM 795 N N . GLN A 1 98 ? 20.063 -7.801 -28.834 1.00 91.00 98 GLN A N 1
ATOM 796 C CA . GLN A 1 98 ? 19.460 -8.289 -30.077 1.00 91.00 98 GLN A CA 1
ATOM 797 C C . GLN A 1 98 ? 20.268 -7.819 -31.294 1.00 91.00 98 GLN A C 1
ATOM 799 O O . GLN A 1 98 ? 20.698 -8.640 -32.092 1.00 91.00 98 GLN A O 1
ATOM 804 N N . SER A 1 99 ? 20.611 -6.532 -31.360 1.00 92.19 99 SER A N 1
ATOM 805 C CA . SER A 1 99 ? 21.470 -5.976 -32.409 1.00 92.19 99 SER A CA 1
ATOM 806 C C . SER A 1 99 ? 22.848 -6.652 -32.463 1.00 92.19 99 SER A C 1
ATOM 808 O O . SER A 1 99 ? 23.359 -6.939 -33.544 1.00 92.19 99 SER A O 1
ATOM 810 N N . ALA A 1 100 ? 23.455 -6.961 -31.310 1.00 92.12 100 ALA A N 1
ATOM 811 C CA . ALA A 1 100 ? 24.719 -7.696 -31.260 1.00 92.12 100 ALA A CA 1
ATOM 812 C C . ALA A 1 100 ? 24.588 -9.150 -31.752 1.00 92.12 100 ALA A C 1
ATOM 814 O O . ALA A 1 100 ? 25.511 -9.669 -32.381 1.00 92.12 100 ALA A O 1
ATOM 815 N N . TRP A 1 101 ? 23.452 -9.801 -31.487 1.00 94.31 101 TRP A N 1
ATOM 816 C CA . TRP A 1 101 ? 23.138 -11.127 -32.019 1.00 94.31 101 TRP A CA 1
ATOM 817 C C . TRP A 1 101 ? 22.935 -11.106 -33.534 1.00 94.31 101 TRP A C 1
ATOM 819 O O . TRP A 1 101 ? 23.444 -11.987 -34.228 1.00 94.31 101 TRP A O 1
ATOM 829 N N . ASP A 1 102 ? 22.221 -10.106 -34.046 1.00 94.06 102 ASP A N 1
ATOM 830 C CA . ASP A 1 102 ? 21.942 -9.969 -35.473 1.00 94.06 102 ASP A CA 1
ATOM 831 C C . ASP A 1 102 ? 23.244 -9.732 -36.258 1.00 94.06 102 ASP A C 1
ATOM 833 O O . ASP A 1 102 ? 23.484 -10.397 -37.265 1.00 94.06 102 ASP A O 1
ATOM 837 N N . ASP A 1 103 ? 24.139 -8.877 -35.746 1.00 93.19 103 ASP A N 1
ATOM 838 C CA . ASP A 1 103 ? 25.478 -8.638 -36.313 1.00 93.19 103 ASP A CA 1
ATOM 839 C C . ASP A 1 103 ? 26.328 -9.923 -36.325 1.00 93.19 103 ASP A C 1
ATOM 841 O O . ASP A 1 103 ? 26.896 -10.313 -37.349 1.00 93.19 103 ASP A O 1
ATOM 845 N N . TYR A 1 104 ? 26.349 -10.657 -35.208 1.00 95.38 104 TYR A N 1
ATOM 846 C CA . TYR A 1 104 ? 27.038 -11.946 -35.123 1.00 95.38 104 TYR A CA 1
ATOM 847 C C . TYR A 1 104 ? 26.469 -12.984 -36.107 1.00 95.38 104 TYR A C 1
ATOM 849 O O . TYR A 1 104 ? 27.227 -13.649 -36.818 1.00 95.38 104 TYR A O 1
ATOM 857 N N . SER A 1 105 ? 25.142 -13.090 -36.196 1.00 92.88 105 SER A N 1
ATOM 858 C CA . SER A 1 105 ? 24.440 -14.032 -37.077 1.00 92.88 105 SER A CA 1
ATOM 859 C C . SER A 1 105 ? 24.674 -13.721 -38.554 1.00 92.88 105 SER A C 1
ATOM 861 O O . SER A 1 105 ? 24.916 -14.629 -39.351 1.00 92.88 105 SER A O 1
ATOM 863 N N . LEU A 1 106 ? 24.671 -12.436 -38.916 1.00 92.50 106 LEU A N 1
ATOM 864 C CA . LEU A 1 106 ? 24.972 -11.975 -40.266 1.00 92.50 106 LEU A CA 1
ATOM 865 C C . LEU A 1 106 ? 26.408 -12.344 -40.668 1.00 92.50 106 LEU A C 1
ATOM 867 O O . LEU A 1 106 ? 26.637 -12.847 -41.768 1.00 92.50 106 LEU A O 1
ATOM 871 N N . ILE A 1 107 ? 27.382 -12.163 -39.770 1.00 90.50 107 ILE A N 1
ATOM 872 C CA . ILE A 1 107 ? 28.774 -12.561 -40.019 1.00 90.50 107 ILE A CA 1
ATOM 873 C C . ILE A 1 107 ? 28.887 -14.085 -40.188 1.00 90.50 107 ILE A C 1
ATOM 875 O O . ILE A 1 107 ? 29.588 -14.538 -41.095 1.00 90.50 107 ILE A O 1
ATOM 879 N N . LEU A 1 108 ? 28.180 -14.881 -39.374 1.00 89.94 108 LEU A N 1
ATOM 880 C CA . LEU A 1 108 ? 28.142 -16.342 -39.522 1.00 89.94 108 LEU A CA 1
ATOM 881 C C . LEU A 1 108 ? 27.594 -16.787 -40.882 1.00 89.94 108 LEU A C 1
ATOM 883 O O . LEU A 1 108 ? 28.128 -17.719 -41.488 1.00 89.94 108 LEU A O 1
ATOM 887 N N . TYR A 1 109 ? 26.563 -16.102 -41.377 1.00 90.88 109 TYR A N 1
ATOM 888 C CA . TYR A 1 109 ? 25.995 -16.354 -42.696 1.00 90.88 109 TYR A CA 1
ATOM 889 C C . TYR A 1 109 ? 27.013 -16.104 -43.822 1.00 90.88 109 TYR A C 1
ATOM 891 O O . TYR A 1 109 ? 27.161 -16.944 -44.709 1.00 90.88 109 TYR A O 1
ATOM 899 N N . TYR A 1 110 ? 27.782 -15.010 -43.765 1.00 85.69 110 TYR A N 1
ATOM 900 C CA . TYR A 1 110 ? 28.804 -14.710 -44.779 1.00 85.69 110 TYR A CA 1
ATOM 901 C C . TYR A 1 110 ? 29.949 -15.731 -44.825 1.00 85.69 110 TYR A C 1
ATOM 903 O O . TYR A 1 110 ? 30.447 -16.030 -45.908 1.00 85.69 110 TYR A O 1
ATOM 911 N N . ILE A 1 111 ? 30.356 -16.297 -43.685 1.00 85.62 111 ILE A N 1
ATOM 912 C CA . ILE A 1 111 ? 31.443 -17.296 -43.631 1.00 85.62 111 ILE A CA 1
ATOM 913 C C . ILE A 1 111 ? 31.080 -18.564 -44.386 1.00 85.62 111 ILE A C 1
ATOM 915 O O . ILE A 1 111 ? 31.939 -19.138 -45.046 1.00 85.62 111 ILE A O 1
ATOM 919 N N . ARG A 1 112 ? 29.815 -18.996 -44.311 1.00 84.56 112 ARG A N 1
ATOM 920 C CA . ARG A 1 112 ? 29.358 -20.180 -45.050 1.00 84.56 112 ARG A CA 1
ATOM 921 C C . ARG A 1 112 ? 29.534 -20.025 -46.564 1.00 84.56 112 ARG A C 1
ATOM 923 O O . ARG A 1 112 ? 29.630 -21.034 -47.248 1.00 84.56 112 ARG A O 1
ATOM 930 N N . ASN A 1 113 ? 29.627 -18.788 -47.060 1.00 83.06 113 ASN A N 1
ATOM 931 C CA . ASN A 1 113 ? 29.642 -18.462 -48.484 1.00 83.06 113 ASN A CA 1
ATOM 932 C C . ASN A 1 113 ? 30.992 -17.908 -49.006 1.00 83.06 113 ASN A C 1
ATOM 934 O O . ASN A 1 113 ? 31.106 -17.679 -50.206 1.00 83.06 113 ASN A O 1
ATOM 938 N N . TYR A 1 114 ? 32.020 -17.689 -48.167 1.00 78.31 114 TYR A N 1
ATOM 939 C CA . TYR A 1 114 ? 33.302 -17.072 -48.578 1.00 78.31 114 TYR A CA 1
ATOM 940 C C . TYR A 1 114 ? 34.546 -17.854 -48.108 1.00 78.31 114 TYR A C 1
ATOM 942 O O . TYR A 1 114 ? 34.639 -18.264 -46.955 1.00 78.31 114 TYR A O 1
ATOM 950 N N . GLN A 1 115 ? 35.563 -17.981 -48.976 1.00 64.38 115 GLN A N 1
ATOM 951 C CA . GLN A 1 115 ? 36.764 -18.812 -48.746 1.00 64.38 115 GLN A CA 1
ATOM 952 C C . GLN A 1 115 ? 37.891 -18.176 -47.892 1.00 64.38 115 GLN A C 1
ATOM 954 O O . GLN A 1 115 ? 38.787 -18.889 -47.442 1.00 64.38 115 GLN A O 1
ATOM 959 N N . SER A 1 116 ? 37.892 -16.863 -47.616 1.00 73.81 116 SER A N 1
ATOM 960 C CA . SER A 1 116 ? 39.012 -16.214 -46.895 1.00 73.81 116 SER A CA 1
ATOM 961 C C . SER A 1 116 ? 38.806 -16.139 -45.372 1.00 73.81 116 SER A C 1
ATOM 963 O O . SER A 1 116 ? 38.284 -15.168 -44.823 1.00 73.81 116 SER A O 1
ATOM 965 N N . ILE A 1 117 ? 39.264 -17.175 -44.663 1.00 77.38 117 ILE A N 1
ATOM 966 C CA . ILE A 1 117 ? 39.000 -17.412 -43.229 1.00 77.38 117 ILE A CA 1
ATOM 967 C C . ILE A 1 117 ? 39.700 -16.409 -42.281 1.00 77.38 117 ILE A C 1
ATOM 969 O O . ILE A 1 117 ? 39.177 -16.098 -41.207 1.00 77.38 117 ILE A O 1
ATOM 973 N N . LYS A 1 118 ? 40.877 -15.870 -42.638 1.00 80.44 118 LYS A N 1
ATOM 974 C CA . LYS A 1 118 ? 41.712 -15.091 -41.692 1.00 80.44 118 LYS A CA 1
ATOM 975 C C . LYS A 1 118 ? 41.110 -13.736 -41.292 1.00 80.44 118 LYS A C 1
ATOM 977 O O . LYS A 1 118 ? 41.109 -13.408 -40.107 1.00 80.44 118 LYS A O 1
ATOM 982 N N . VAL A 1 119 ? 40.586 -12.956 -42.243 1.00 77.00 119 VAL A N 1
ATOM 983 C CA . VAL A 1 119 ? 40.029 -11.612 -41.965 1.00 77.00 119 VAL A CA 1
ATOM 984 C C . VAL A 1 119 ? 38.678 -11.710 -41.247 1.00 77.00 119 VAL A C 1
ATOM 986 O O . VAL A 1 119 ? 38.395 -10.930 -40.334 1.00 77.00 119 VAL A O 1
ATOM 989 N N . LEU A 1 120 ? 37.871 -12.718 -41.593 1.00 84.06 120 LEU A N 1
ATOM 990 C CA . LEU A 1 120 ? 36.576 -12.977 -40.961 1.00 84.06 120 LEU A CA 1
ATOM 991 C C . LEU A 1 120 ? 36.727 -13.365 -39.484 1.00 84.06 120 LEU A C 1
ATOM 993 O O . LEU A 1 120 ? 35.946 -12.894 -38.660 1.00 84.06 120 LEU A O 1
ATOM 997 N N . ARG A 1 121 ? 37.778 -14.110 -39.110 1.00 87.69 121 ARG A N 1
ATOM 998 C CA . ARG A 1 121 ? 38.001 -14.558 -37.723 1.00 87.69 121 ARG A CA 1
ATOM 999 C C . ARG A 1 121 ? 38.025 -13.419 -36.700 1.00 87.69 121 ARG A C 1
ATOM 1001 O O . ARG A 1 121 ? 37.411 -13.536 -35.643 1.00 87.69 121 ARG A O 1
ATOM 1008 N N . LYS A 1 122 ? 38.671 -12.292 -37.022 1.00 89.94 122 LYS A N 1
ATOM 1009 C CA . LYS A 1 122 ? 38.717 -11.117 -36.131 1.00 89.94 122 LYS A CA 1
ATOM 1010 C C . LYS A 1 122 ? 37.337 -10.468 -35.965 1.00 89.94 122 LYS A C 1
ATOM 1012 O O . LYS A 1 122 ? 36.962 -10.115 -34.851 1.00 89.94 122 LY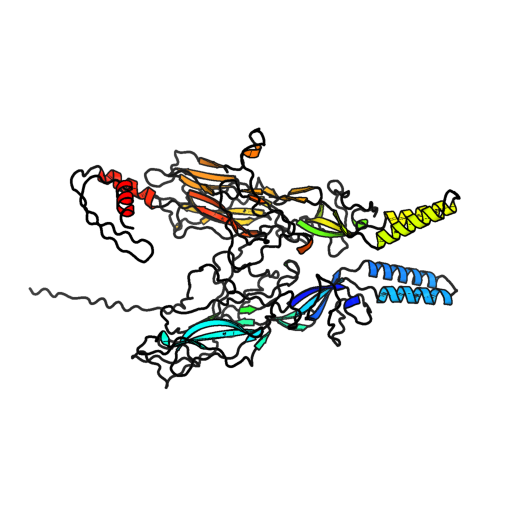S A O 1
ATOM 1017 N N . ARG A 1 123 ? 36.569 -10.337 -37.053 1.00 89.81 123 ARG A N 1
ATOM 1018 C CA . ARG A 1 123 ? 35.210 -9.767 -37.022 1.00 89.81 123 ARG A CA 1
ATOM 1019 C C . ARG A 1 123 ? 34.231 -10.648 -36.249 1.00 89.81 123 ARG A C 1
ATOM 1021 O O . ARG A 1 123 ? 33.486 -10.120 -35.433 1.00 89.81 123 ARG A O 1
ATOM 1028 N N . ILE A 1 124 ? 34.297 -11.967 -36.441 1.00 92.88 124 ILE A N 1
ATOM 1029 C CA . ILE A 1 124 ? 33.506 -12.940 -35.672 1.00 92.88 124 ILE A CA 1
ATOM 1030 C C . ILE A 1 124 ? 33.789 -12.785 -34.190 1.00 92.88 124 ILE A C 1
ATOM 1032 O O . ILE A 1 124 ? 32.856 -12.635 -33.415 1.00 92.88 124 ILE A O 1
ATOM 1036 N N . ASN A 1 125 ? 35.066 -12.797 -33.800 1.00 93.19 125 ASN A N 1
ATOM 1037 C CA . ASN A 1 125 ? 35.442 -12.708 -32.394 1.00 93.19 125 ASN A CA 1
ATOM 1038 C C . ASN A 1 125 ? 34.954 -11.396 -31.770 1.00 93.19 125 ASN A C 1
ATOM 1040 O O . ASN A 1 125 ? 34.473 -11.416 -30.645 1.00 93.19 125 ASN A O 1
ATOM 1044 N N . ASN A 1 126 ? 35.003 -10.280 -32.504 1.00 93.94 126 ASN A N 1
ATOM 1045 C CA . ASN A 1 126 ? 34.479 -8.999 -32.030 1.00 93.94 126 ASN A CA 1
ATOM 1046 C C . ASN A 1 126 ? 32.949 -8.999 -31.882 1.00 93.94 126 ASN A C 1
ATOM 1048 O O . ASN A 1 126 ? 32.445 -8.543 -30.859 1.00 93.94 126 ASN A O 1
ATOM 1052 N N . ALA A 1 127 ? 32.207 -9.510 -32.869 1.00 93.56 127 ALA A N 1
ATOM 1053 C CA . ALA A 1 127 ? 30.745 -9.577 -32.805 1.00 93.56 127 ALA A CA 1
ATOM 1054 C C . ALA A 1 127 ? 30.268 -10.565 -31.731 1.00 93.56 127 ALA A C 1
ATOM 1056 O O . ALA A 1 127 ? 29.373 -10.256 -30.949 1.00 93.56 127 ALA A O 1
ATOM 1057 N N . LEU A 1 128 ? 30.940 -11.712 -31.621 1.00 94.19 128 LEU A N 1
ATOM 1058 C CA . LEU A 1 128 ? 30.714 -12.704 -30.576 1.00 94.19 128 LEU A CA 1
ATOM 1059 C C . LEU A 1 128 ? 31.017 -12.130 -29.190 1.00 94.19 128 LEU A C 1
ATOM 1061 O O . LEU A 1 128 ? 30.225 -12.299 -28.267 1.00 94.19 128 LEU A O 1
ATOM 1065 N N . TYR A 1 129 ? 32.130 -11.405 -29.047 1.00 94.06 129 TYR A N 1
ATOM 1066 C CA . TYR A 1 129 ? 32.462 -10.684 -27.823 1.00 94.06 129 TYR A CA 1
ATOM 1067 C C . TYR A 1 129 ? 31.365 -9.673 -27.484 1.00 94.06 129 TYR A C 1
ATOM 1069 O O . TYR A 1 129 ? 30.855 -9.694 -26.370 1.00 94.06 129 TYR A O 1
ATOM 1077 N N . LYS A 1 130 ? 30.932 -8.845 -28.442 1.00 93.56 130 LYS A N 1
ATOM 1078 C CA . LYS A 1 130 ? 29.854 -7.867 -28.243 1.00 93.56 130 LYS A CA 1
ATOM 1079 C C . LYS A 1 130 ? 28.552 -8.541 -27.804 1.00 93.56 130 LYS A C 1
ATOM 1081 O O . LYS A 1 130 ? 27.949 -8.098 -26.832 1.00 93.56 130 LYS A O 1
ATOM 1086 N N . TYR A 1 131 ? 28.152 -9.636 -28.451 1.00 93.44 131 TYR A N 1
ATOM 1087 C CA . TYR A 1 131 ? 26.966 -10.409 -28.076 1.00 93.44 131 TYR A CA 1
ATOM 1088 C C . TYR A 1 131 ? 27.081 -10.985 -26.658 1.00 93.44 131 TYR A C 1
ATOM 1090 O O . TYR A 1 131 ? 26.165 -10.846 -25.846 1.00 93.44 131 TYR A O 1
ATOM 1098 N N . HIS A 1 132 ? 28.234 -11.562 -26.316 1.00 91.75 132 HIS A N 1
ATOM 1099 C CA . HIS A 1 132 ? 28.484 -12.096 -24.982 1.00 91.75 132 HIS A CA 1
ATOM 1100 C C . HIS A 1 132 ? 28.686 -11.034 -23.906 1.00 91.75 132 HIS A C 1
ATOM 1102 O O . HIS A 1 132 ? 28.608 -11.396 -22.744 1.00 91.75 132 HIS A O 1
ATOM 1108 N N . HIS A 1 133 ? 28.907 -9.763 -24.238 1.00 90.50 133 HIS A N 1
ATOM 1109 C CA . HIS A 1 133 ? 29.101 -8.695 -23.249 1.00 90.50 133 HIS A CA 1
ATOM 1110 C C . HIS A 1 133 ? 27.974 -7.662 -23.231 1.00 90.50 133 HIS A C 1
ATOM 1112 O O . HIS A 1 133 ? 28.060 -6.691 -22.491 1.00 90.50 133 HIS A O 1
ATOM 1118 N N . THR A 1 134 ? 26.916 -7.870 -24.018 1.00 89.25 134 THR A N 1
ATOM 1119 C CA . THR A 1 134 ? 25.732 -7.007 -24.010 1.00 89.25 134 THR A CA 1
ATOM 1120 C C . THR A 1 134 ? 24.578 -7.752 -23.362 1.00 89.25 134 THR A C 1
ATOM 1122 O O . THR A 1 134 ? 24.063 -8.721 -23.918 1.00 89.25 134 THR A O 1
ATOM 1125 N N . GLY A 1 135 ? 24.196 -7.334 -22.162 1.00 89.12 135 GLY A N 1
ATOM 1126 C CA . GLY A 1 135 ? 23.224 -8.028 -21.320 1.00 89.12 135 GLY A CA 1
ATOM 1127 C C . GLY A 1 135 ? 21.763 -7.692 -21.593 1.00 89.12 135 GLY A C 1
ATOM 1128 O O . GLY A 1 135 ? 21.471 -6.625 -22.125 1.00 89.12 135 GLY A O 1
ATOM 1129 N N . ASN A 1 136 ? 20.835 -8.566 -21.190 1.00 90.75 136 ASN A N 1
ATOM 1130 C CA . ASN A 1 136 ? 19.420 -8.187 -21.070 1.00 90.75 136 ASN A CA 1
ATOM 1131 C C . ASN A 1 136 ? 19.178 -7.253 -19.868 1.00 90.75 136 ASN A C 1
ATOM 1133 O O . ASN A 1 136 ? 20.052 -7.094 -19.017 1.00 90.75 136 ASN A O 1
ATOM 1137 N N . ILE A 1 137 ? 17.991 -6.649 -19.779 1.00 86.06 137 ILE A N 1
ATOM 1138 C CA . ILE A 1 137 ? 17.563 -5.920 -18.581 1.00 86.06 137 ILE A CA 1
ATOM 1139 C C . ILE A 1 137 ? 16.943 -6.934 -17.620 1.00 86.06 137 ILE A C 1
ATOM 1141 O O . ILE A 1 137 ? 15.945 -7.601 -17.918 1.00 86.06 137 ILE A O 1
ATOM 1145 N N . CYS A 1 138 ? 17.560 -7.064 -16.458 1.00 89.38 138 CYS A N 1
ATOM 1146 C CA . CYS A 1 138 ? 17.157 -7.976 -15.407 1.00 89.38 138 CYS A CA 1
ATOM 1147 C C . CYS A 1 138 ? 16.446 -7.219 -14.297 1.00 89.38 138 CYS A C 1
ATOM 1149 O O . CYS A 1 138 ? 16.772 -6.072 -14.002 1.00 89.38 138 CYS A O 1
ATOM 1151 N N . LYS A 1 139 ? 15.514 -7.892 -13.633 1.00 88.19 139 LYS A N 1
ATOM 1152 C CA . LYS A 1 139 ? 14.970 -7.426 -12.364 1.00 88.19 139 LYS A CA 1
ATOM 1153 C C . LYS A 1 139 ? 15.352 -8.394 -11.276 1.00 88.19 139 LYS A C 1
ATOM 1155 O O . LYS A 1 139 ? 15.371 -9.602 -11.496 1.00 88.19 139 LYS A O 1
ATOM 1160 N N . CYS A 1 140 ? 15.741 -7.844 -10.142 1.00 88.38 140 CYS A N 1
ATOM 1161 C CA . CYS A 1 140 ? 16.482 -8.556 -9.126 1.00 88.38 140 CYS A CA 1
ATOM 1162 C C . CYS A 1 140 ? 15.929 -8.251 -7.746 1.00 88.38 140 CYS A C 1
ATOM 1164 O O . CYS A 1 140 ? 15.736 -7.089 -7.410 1.00 88.38 140 CYS A O 1
ATOM 1166 N N . LEU A 1 141 ? 15.734 -9.280 -6.926 1.00 89.69 141 LEU A N 1
ATOM 1167 C CA . LEU A 1 141 ? 15.503 -9.137 -5.494 1.00 89.69 141 LEU A CA 1
ATOM 1168 C C . LEU A 1 141 ? 16.824 -8.804 -4.802 1.00 89.69 141 LEU A C 1
ATOM 1170 O O . LEU A 1 141 ? 17.752 -9.615 -4.789 1.00 89.69 141 LEU A O 1
ATOM 1174 N N . CYS A 1 142 ? 16.880 -7.615 -4.221 1.00 87.12 142 CYS A N 1
ATOM 1175 C CA . CYS A 1 142 ? 17.968 -7.130 -3.398 1.00 87.12 142 CYS A CA 1
ATOM 1176 C C . CYS A 1 142 ? 17.608 -7.284 -1.915 1.00 87.12 142 CYS A C 1
ATOM 1178 O O . CYS A 1 142 ? 16.674 -6.652 -1.419 1.00 87.12 142 CYS A O 1
ATOM 1180 N N . GLU A 1 143 ? 18.369 -8.104 -1.195 1.00 89.38 143 GLU A N 1
ATOM 1181 C CA . GLU A 1 143 ? 18.346 -8.149 0.265 1.00 89.38 143 GLU A CA 1
ATOM 1182 C C . GLU A 1 143 ? 19.329 -7.107 0.805 1.00 89.38 143 GLU A C 1
ATOM 1184 O O . GLU A 1 143 ? 20.536 -7.224 0.599 1.00 89.38 143 GLU A O 1
ATOM 1189 N N . ARG A 1 144 ? 18.850 -6.086 1.518 1.00 84.38 144 ARG A N 1
ATOM 1190 C CA . ARG A 1 144 ? 19.732 -5.081 2.127 1.00 84.38 144 ARG A CA 1
ATOM 1191 C C . ARG A 1 144 ? 20.653 -5.721 3.149 1.00 84.38 144 ARG A C 1
ATOM 1193 O O . ARG A 1 144 ? 20.227 -6.482 4.013 1.00 84.38 144 ARG A O 1
ATOM 1200 N N . THR A 1 145 ? 21.906 -5.292 3.127 1.00 81.12 145 THR A N 1
ATOM 1201 C CA . THR A 1 145 ? 22.841 -5.540 4.224 1.00 81.12 145 THR A CA 1
ATOM 1202 C C . THR A 1 145 ? 22.999 -4.272 5.039 1.00 81.12 145 THR A C 1
ATOM 1204 O O . THR A 1 145 ? 23.049 -3.178 4.478 1.00 81.12 145 THR A O 1
ATOM 1207 N N . TYR A 1 146 ? 23.094 -4.399 6.361 1.00 74.38 146 TYR A N 1
ATOM 1208 C CA . TYR A 1 146 ? 23.351 -3.246 7.214 1.00 74.38 146 TYR A CA 1
ATOM 1209 C C . TYR A 1 146 ? 24.709 -2.629 6.859 1.00 74.38 146 TYR A C 1
ATOM 1211 O O . TYR A 1 146 ? 25.746 -3.259 7.057 1.00 74.38 146 TYR A O 1
ATOM 1219 N N . ASN A 1 147 ? 24.695 -1.400 6.342 1.00 71.50 147 ASN A N 1
ATOM 1220 C CA . ASN A 1 147 ? 25.893 -0.598 6.146 1.00 71.50 147 ASN A CA 1
ATOM 1221 C C . ASN A 1 147 ? 25.722 0.733 6.892 1.00 71.50 147 ASN A C 1
ATOM 1223 O O . ASN A 1 147 ? 24.970 1.584 6.424 1.00 71.50 147 ASN A O 1
ATOM 1227 N N . PRO A 1 148 ? 26.414 0.954 8.024 1.00 60.50 148 PRO A N 1
ATOM 1228 C CA . PRO A 1 148 ? 26.249 2.168 8.822 1.00 60.50 148 PRO A CA 1
ATOM 1229 C C . PRO A 1 148 ? 26.649 3.454 8.078 1.00 60.50 148 PRO A C 1
ATOM 1231 O O . PRO A 1 148 ? 26.263 4.534 8.508 1.00 60.50 148 PRO A O 1
ATOM 1234 N N . LYS A 1 149 ? 27.399 3.359 6.969 1.00 62.34 149 LYS A N 1
ATOM 1235 C CA . LYS A 1 149 ? 27.864 4.517 6.189 1.00 62.34 149 LYS A CA 1
ATOM 1236 C C . LYS A 1 149 ? 26.945 4.898 5.021 1.00 62.34 149 LYS A C 1
ATOM 1238 O O . LYS A 1 149 ? 27.076 5.996 4.499 1.00 62.34 149 LYS A O 1
ATOM 1243 N N . LEU A 1 150 ? 26.046 4.008 4.587 1.00 58.75 150 LEU A N 1
ATOM 1244 C CA . LEU A 1 150 ? 25.239 4.174 3.370 1.00 58.75 150 LEU A CA 1
ATOM 1245 C C . LEU A 1 150 ? 23.825 3.630 3.605 1.00 58.75 150 LEU A C 1
ATOM 1247 O O . LEU A 1 150 ? 23.562 2.441 3.421 1.00 58.75 150 LEU A O 1
ATOM 1251 N N . THR A 1 151 ? 22.903 4.496 4.033 1.00 54.12 151 THR A N 1
ATOM 1252 C CA . THR A 1 151 ? 21.490 4.130 4.240 1.00 54.12 151 THR A CA 1
ATOM 1253 C C . THR A 1 151 ? 20.528 5.137 3.605 1.00 54.12 151 THR A C 1
ATOM 1255 O O . THR A 1 151 ? 19.720 5.743 4.306 1.00 54.12 151 THR A O 1
ATOM 1258 N N . PRO A 1 152 ? 20.518 5.283 2.265 1.00 54.84 152 PRO A N 1
ATOM 1259 C CA . PRO A 1 152 ? 19.547 6.155 1.594 1.00 54.84 152 PRO A CA 1
ATOM 1260 C C . PRO A 1 152 ? 18.082 5.782 1.904 1.00 54.84 152 PRO A C 1
ATOM 1262 O O . PRO A 1 152 ? 17.194 6.615 1.790 1.00 54.84 152 PRO A O 1
ATOM 1265 N N . ARG A 1 153 ? 17.823 4.542 2.354 1.00 54.06 153 ARG A N 1
ATOM 1266 C CA . ARG A 1 153 ? 16.501 4.029 2.766 1.00 54.06 153 ARG A CA 1
ATOM 1267 C C . ARG A 1 153 ? 16.354 3.835 4.288 1.00 54.06 153 ARG A C 1
ATOM 1269 O O . ARG A 1 153 ? 15.665 2.913 4.729 1.00 54.06 153 ARG A O 1
ATOM 1276 N N . GLY A 1 154 ? 17.066 4.629 5.090 1.00 64.38 154 GLY A N 1
ATOM 1277 C CA . GLY A 1 154 ? 16.988 4.625 6.558 1.00 64.38 154 GLY A CA 1
ATOM 1278 C C . GLY A 1 154 ? 17.599 3.395 7.240 1.00 64.38 154 GLY A C 1
ATOM 1279 O O . GLY A 1 154 ? 18.185 2.522 6.587 1.00 64.38 154 GLY A O 1
ATOM 1280 N N . GLN A 1 155 ? 17.463 3.327 8.569 1.00 75.00 155 GLN A N 1
ATOM 1281 C CA . GLN A 1 155 ? 17.962 2.220 9.388 1.00 75.00 155 GLN A CA 1
ATOM 1282 C C . GLN A 1 155 ? 17.351 0.886 8.925 1.00 75.00 155 GLN A C 1
ATOM 1284 O O . GLN A 1 155 ? 16.151 0.801 8.659 1.00 75.00 155 GLN A O 1
ATOM 1289 N N . LEU A 1 156 ? 18.187 -0.147 8.774 1.00 79.94 156 LEU A N 1
ATOM 1290 C CA . LEU A 1 156 ? 17.713 -1.478 8.393 1.00 79.94 156 LEU A CA 1
ATOM 1291 C C . LEU A 1 156 ? 16.792 -2.007 9.496 1.00 79.94 156 LEU A C 1
ATOM 1293 O O . LEU A 1 156 ? 17.141 -1.928 10.665 1.00 79.94 156 LEU A O 1
ATOM 1297 N N . LEU A 1 157 ? 15.655 -2.580 9.130 1.00 84.44 157 LEU A N 1
ATOM 1298 C CA . LEU A 1 157 ? 14.827 -3.380 10.023 1.00 84.44 157 LEU A CA 1
ATOM 1299 C C . LEU A 1 157 ? 14.471 -4.662 9.285 1.00 84.44 157 LEU A C 1
ATOM 1301 O O . LEU A 1 157 ? 13.830 -4.612 8.234 1.00 84.44 157 LEU A O 1
ATOM 1305 N N . ASP A 1 158 ? 14.931 -5.804 9.795 1.00 88.94 158 ASP A N 1
ATOM 1306 C CA . ASP A 1 158 ? 14.848 -7.071 9.058 1.00 88.94 158 ASP A CA 1
ATOM 1307 C C . ASP A 1 158 ? 14.375 -8.267 9.886 1.00 88.94 158 ASP A C 1
ATOM 1309 O O . ASP A 1 158 ? 14.080 -9.320 9.316 1.00 88.94 158 ASP A O 1
ATOM 1313 N N . SER A 1 159 ? 14.299 -8.137 11.211 1.00 93.12 159 SER A N 1
ATOM 1314 C CA . SER A 1 159 ? 14.041 -9.273 12.088 1.00 93.12 159 SER A CA 1
ATOM 1315 C C . SER A 1 159 ? 13.253 -8.920 13.349 1.00 93.12 159 SER A C 1
ATOM 1317 O O . SER A 1 159 ? 13.195 -7.773 13.793 1.00 93.12 159 SER A O 1
ATOM 1319 N N . VAL A 1 160 ? 12.621 -9.945 13.919 1.00 94.12 160 VAL A N 1
ATOM 1320 C CA . VAL A 1 160 ? 11.865 -9.892 15.176 1.00 94.12 160 VAL A CA 1
ATOM 1321 C C . VAL A 1 160 ? 12.585 -10.754 16.206 1.00 94.12 160 VAL A C 1
ATOM 1323 O O . VAL A 1 160 ? 13.040 -11.859 15.890 1.00 94.12 160 VAL A O 1
ATOM 1326 N N . CYS A 1 161 ? 12.717 -10.236 17.422 1.00 95.12 161 CYS A N 1
ATOM 1327 C CA . CYS A 1 161 ? 13.262 -10.961 18.553 1.00 95.12 161 CYS A CA 1
ATOM 1328 C C . CYS A 1 161 ? 12.189 -11.828 19.213 1.00 95.12 161 CYS A C 1
ATOM 1330 O O . CYS A 1 161 ? 11.120 -11.329 19.551 1.00 95.12 161 CYS A O 1
ATOM 1332 N N . PHE A 1 162 ? 12.498 -13.107 19.418 1.00 92.25 162 PHE A N 1
ATOM 1333 C CA . PHE A 1 162 ? 11.633 -14.074 20.099 1.00 92.25 162 PHE A CA 1
ATOM 1334 C C . PHE A 1 162 ? 12.187 -14.495 21.465 1.00 92.25 162 PHE A C 1
ATOM 1336 O O . PHE A 1 162 ? 11.700 -15.465 22.043 1.00 92.25 162 PHE A O 1
ATOM 1343 N N . ASP A 1 163 ? 13.207 -13.800 21.976 1.00 92.19 163 ASP A N 1
ATOM 1344 C CA . ASP A 1 163 ? 13.673 -14.031 23.341 1.00 92.19 163 ASP A CA 1
ATOM 1345 C C . ASP A 1 163 ? 12.532 -13.729 24.319 1.00 92.19 163 ASP A C 1
ATOM 1347 O O . ASP A 1 163 ? 11.838 -12.718 24.156 1.00 92.19 163 ASP A O 1
ATOM 1351 N N . PRO A 1 164 ? 12.319 -14.591 25.326 1.00 89.50 164 PRO A N 1
ATOM 1352 C CA . PRO A 1 164 ? 11.280 -14.359 26.308 1.00 89.50 164 PRO A CA 1
ATOM 1353 C C . PRO A 1 164 ? 11.587 -13.084 27.096 1.00 89.50 164 PRO A C 1
ATOM 1355 O O . PRO A 1 164 ? 12.719 -12.848 27.524 1.00 89.50 164 PRO A O 1
ATOM 1358 N N . VAL A 1 165 ? 10.551 -12.279 27.308 1.00 90.19 165 VAL A N 1
ATOM 1359 C CA . VAL A 1 165 ? 10.578 -11.140 28.223 1.00 90.19 165 VAL A CA 1
ATOM 1360 C C . VAL A 1 165 ? 9.772 -11.546 29.435 1.00 90.19 165 VAL A C 1
ATOM 1362 O O . VAL A 1 165 ? 8.649 -12.027 29.306 1.00 90.19 165 VAL A O 1
ATOM 1365 N N . SER A 1 166 ? 10.353 -11.370 30.609 1.00 90.69 166 SER A N 1
ATOM 1366 C CA . SER A 1 166 ? 9.725 -11.749 31.860 1.00 90.69 166 SER A CA 1
ATOM 1367 C C . SER A 1 166 ? 9.812 -10.592 32.836 1.00 90.69 166 SER A C 1
ATOM 1369 O O . SER A 1 166 ? 10.805 -9.868 32.838 1.00 90.69 166 SER A O 1
ATOM 1371 N N . VAL A 1 167 ? 8.802 -10.413 33.677 1.00 92.88 167 VAL A N 1
ATOM 1372 C CA . VAL A 1 167 ? 8.857 -9.438 34.776 1.00 92.88 167 VAL A CA 1
ATOM 1373 C C . VAL A 1 167 ? 9.847 -9.892 35.860 1.00 92.88 167 VAL A C 1
ATOM 1375 O O . VAL A 1 167 ? 10.331 -11.027 35.833 1.00 92.88 167 VAL A O 1
ATOM 1378 N N . ASP A 1 168 ? 10.257 -8.985 36.741 1.00 93.94 168 ASP A N 1
ATOM 1379 C CA . ASP A 1 168 ? 11.066 -9.299 37.922 1.00 93.94 168 ASP A CA 1
ATOM 1380 C C . ASP A 1 168 ? 10.232 -10.057 38.962 1.00 93.94 168 ASP A C 1
ATOM 1382 O O . ASP A 1 168 ? 9.008 -9.934 39.011 1.00 93.94 168 ASP A O 1
ATOM 1386 N N . THR A 1 169 ? 10.904 -10.819 39.825 1.00 89.75 169 THR A N 1
ATOM 1387 C CA . THR A 1 169 ? 10.268 -11.473 40.973 1.00 89.75 169 THR A CA 1
ATOM 1388 C C . THR A 1 169 ? 9.527 -10.445 41.833 1.00 89.75 169 THR A C 1
ATOM 1390 O O . THR A 1 169 ? 10.088 -9.402 42.165 1.00 89.75 169 THR A O 1
ATOM 1393 N N . GLY A 1 170 ? 8.273 -10.739 42.192 1.00 88.88 170 GLY A N 1
ATOM 1394 C CA . GLY A 1 170 ? 7.426 -9.841 42.990 1.00 88.88 170 GLY A CA 1
ATOM 1395 C C . GLY A 1 170 ? 6.744 -8.720 42.194 1.00 88.88 170 GLY A C 1
ATOM 1396 O O . GLY A 1 170 ? 6.100 -7.862 42.791 1.00 88.88 170 GLY A O 1
ATOM 1397 N N . LYS A 1 171 ? 6.868 -8.711 40.861 1.00 95.00 171 LYS A N 1
ATOM 1398 C CA . LYS A 1 171 ? 6.173 -7.768 39.977 1.00 95.00 171 LYS A CA 1
ATOM 1399 C C . LYS A 1 171 ? 5.200 -8.489 39.049 1.00 95.00 171 LYS A C 1
ATOM 1401 O O . LYS A 1 171 ? 5.366 -9.669 38.746 1.00 95.00 171 LYS A O 1
ATOM 1406 N N . VAL A 1 172 ? 4.222 -7.748 38.544 1.00 94.31 172 VAL A N 1
ATOM 1407 C CA . VAL A 1 172 ? 3.272 -8.194 37.515 1.00 94.31 172 VAL A CA 1
ATOM 1408 C C . VAL A 1 172 ? 3.342 -7.284 36.297 1.00 94.31 172 VAL A C 1
ATOM 1410 O O . VAL A 1 172 ? 3.752 -6.126 36.404 1.00 94.31 172 VAL A O 1
ATOM 1413 N N . ALA A 1 173 ? 2.974 -7.809 35.129 1.00 94.69 173 ALA A N 1
ATOM 1414 C CA . ALA A 1 173 ? 2.942 -7.021 33.907 1.00 94.69 173 ALA A CA 1
ATOM 1415 C C . ALA A 1 173 ? 1.701 -6.111 33.863 1.00 94.69 173 ALA A C 1
ATOM 1417 O O . ALA A 1 173 ? 0.581 -6.574 34.072 1.00 94.69 173 ALA A O 1
ATOM 1418 N N . THR A 1 174 ? 1.911 -4.832 33.556 1.00 93.69 174 THR A N 1
ATOM 1419 C CA . THR A 1 174 ? 0.875 -3.778 33.484 1.00 93.69 174 THR A CA 1
ATOM 1420 C C . THR A 1 174 ? 0.744 -3.158 32.093 1.00 93.69 174 THR A C 1
ATOM 1422 O O . THR A 1 174 ? -0.199 -2.432 31.791 1.00 93.69 174 THR A O 1
ATOM 1425 N N . GLY A 1 175 ? 1.688 -3.460 31.206 1.00 92.50 175 GLY A N 1
ATOM 1426 C CA . GLY A 1 175 ? 1.595 -3.127 29.795 1.00 92.50 175 GLY A CA 1
ATOM 1427 C C . GLY A 1 175 ? 2.587 -3.890 28.925 1.00 92.50 175 GLY A C 1
ATOM 1428 O O . GLY A 1 175 ? 3.453 -4.616 29.416 1.00 92.50 175 GLY A O 1
ATOM 1429 N N . ALA A 1 176 ? 2.465 -3.719 27.616 1.00 92.25 176 ALA A N 1
ATOM 1430 C CA . ALA A 1 176 ? 3.345 -4.303 26.616 1.00 92.25 176 ALA A CA 1
ATOM 1431 C C . ALA A 1 176 ? 3.527 -3.340 25.436 1.00 92.25 176 ALA A C 1
ATOM 1433 O O . ALA A 1 176 ? 2.610 -2.604 25.079 1.00 92.25 176 ALA A O 1
ATOM 1434 N N . ARG A 1 177 ? 4.705 -3.348 24.809 1.00 91.12 177 ARG A N 1
ATOM 1435 C CA . ARG A 1 177 ? 4.960 -2.591 23.573 1.00 91.12 177 ARG A CA 1
ATOM 1436 C C . ARG A 1 177 ? 6.015 -3.261 22.712 1.00 91.12 177 ARG A C 1
ATOM 1438 O O . ARG A 1 177 ? 6.820 -4.054 23.203 1.00 91.12 177 ARG A O 1
ATOM 1445 N N . PHE A 1 178 ? 6.071 -2.874 21.445 1.00 91.69 178 PHE A N 1
ATOM 1446 C CA . PHE A 1 178 ? 7.198 -3.200 20.581 1.00 91.69 178 PHE A CA 1
ATOM 1447 C C . PHE A 1 178 ? 8.178 -2.034 20.497 1.00 91.69 178 PHE A C 1
ATOM 1449 O O . PHE A 1 178 ? 7.782 -0.876 20.408 1.00 91.69 178 PHE A O 1
ATOM 1456 N N . ARG A 1 179 ? 9.477 -2.337 20.465 1.00 91.56 179 ARG A N 1
ATOM 1457 C CA . ARG A 1 179 ? 10.525 -1.330 20.291 1.00 91.56 179 ARG A CA 1
ATOM 1458 C C . ARG A 1 179 ? 11.581 -1.780 19.298 1.00 91.56 179 ARG A C 1
ATOM 1460 O O . ARG A 1 179 ? 12.034 -2.923 19.324 1.00 91.56 179 ARG A O 1
ATOM 1467 N N . VAL A 1 180 ? 12.000 -0.866 18.426 1.00 89.50 180 VAL A N 1
ATOM 1468 C CA . VAL A 1 180 ? 13.079 -1.126 17.468 1.00 89.50 180 VAL A CA 1
ATOM 1469 C C . VAL A 1 180 ? 14.429 -0.893 18.145 1.00 89.50 180 VAL A C 1
ATOM 1471 O O . VAL A 1 180 ? 14.714 0.208 18.612 1.00 89.50 180 VAL A O 1
ATOM 1474 N N . ARG A 1 181 ? 15.285 -1.917 18.185 1.00 88.00 181 ARG A N 1
ATOM 1475 C CA . ARG A 1 181 ? 16.660 -1.840 18.700 1.00 88.00 181 ARG A CA 1
ATOM 1476 C C . ARG A 1 181 ? 17.591 -2.650 17.815 1.00 88.00 181 ARG A C 1
ATOM 1478 O O . ARG A 1 181 ? 17.283 -3.781 17.462 1.00 88.00 181 ARG A O 1
ATOM 1485 N N . LYS A 1 182 ? 18.754 -2.092 17.460 1.00 86.50 182 LYS A N 1
ATOM 1486 C CA . LYS A 1 182 ? 19.772 -2.779 16.634 1.00 86.50 182 LYS A CA 1
ATOM 1487 C C . LYS A 1 182 ? 19.150 -3.500 15.420 1.00 86.50 182 LYS A C 1
ATOM 1489 O O . LYS A 1 182 ? 19.449 -4.671 15.193 1.00 86.50 182 LYS A O 1
ATOM 1494 N N . ASN A 1 183 ? 18.271 -2.806 14.687 1.00 85.38 183 ASN A N 1
ATOM 1495 C CA . ASN A 1 183 ? 17.599 -3.295 13.470 1.00 85.38 183 ASN A CA 1
ATOM 1496 C C . ASN A 1 183 ? 16.603 -4.446 13.683 1.00 85.38 183 ASN A C 1
ATOM 1498 O O . ASN A 1 183 ? 16.276 -5.173 12.744 1.00 85.38 183 ASN A O 1
ATOM 1502 N N . ARG A 1 184 ? 16.138 -4.624 14.922 1.00 91.62 184 ARG A N 1
ATOM 1503 C CA . ARG A 1 184 ? 15.240 -5.698 15.341 1.00 91.62 184 ARG A CA 1
ATOM 1504 C C . ARG A 1 184 ? 14.066 -5.147 16.116 1.00 91.62 184 ARG A C 1
ATOM 1506 O O . ARG A 1 184 ? 14.217 -4.169 16.841 1.00 91.62 184 ARG A O 1
ATOM 1513 N N . ILE A 1 185 ? 12.919 -5.800 15.997 1.00 92.75 185 ILE A N 1
ATOM 1514 C CA . ILE A 1 185 ? 11.765 -5.523 16.851 1.00 92.75 185 ILE A CA 1
ATOM 1515 C C . ILE A 1 185 ? 11.871 -6.386 18.105 1.00 92.75 185 ILE A C 1
ATOM 1517 O O . ILE A 1 185 ? 11.999 -7.604 18.008 1.00 92.75 185 ILE A O 1
ATOM 1521 N N . HIS A 1 186 ? 11.817 -5.749 19.267 1.00 94.12 186 HIS A N 1
ATOM 1522 C CA . HIS A 1 186 ? 11.785 -6.386 20.576 1.00 94.12 186 HIS A CA 1
ATOM 1523 C C . HIS A 1 186 ? 10.415 -6.174 21.213 1.00 94.12 186 HIS A C 1
ATOM 1525 O O . HIS A 1 186 ? 9.844 -5.094 21.079 1.00 94.12 186 HIS A O 1
ATOM 1531 N N . LEU A 1 187 ? 9.913 -7.187 21.916 1.00 93.12 187 LEU A N 1
ATOM 1532 C CA . LEU A 1 187 ? 8.836 -7.003 22.881 1.00 93.12 187 LEU A CA 1
ATOM 1533 C C . LEU A 1 187 ? 9.436 -6.394 24.158 1.00 93.12 187 LEU A C 1
ATOM 1535 O O . LEU A 1 187 ? 10.527 -6.778 24.578 1.00 93.12 187 LEU A O 1
ATOM 1539 N N . GLU A 1 188 ? 8.737 -5.449 24.766 1.00 94.44 188 GLU A N 1
ATOM 1540 C CA . GLU A 1 188 ? 9.022 -4.931 26.102 1.00 94.44 188 GLU A CA 1
ATOM 1541 C C . GLU A 1 188 ? 7.750 -5.064 26.941 1.00 94.44 188 GLU A C 1
ATOM 1543 O O . GLU A 1 188 ? 6.644 -4.867 26.432 1.00 94.44 188 GLU A O 1
ATOM 1548 N N . LEU A 1 189 ? 7.908 -5.402 28.220 1.00 94.56 189 LEU A N 1
ATOM 1549 C CA . LEU A 1 189 ? 6.810 -5.465 29.179 1.00 94.56 189 LEU A CA 1
ATOM 1550 C C . LEU A 1 189 ? 6.964 -4.329 30.179 1.00 94.56 189 LEU A C 1
ATOM 1552 O O . LEU A 1 189 ? 8.050 -4.109 30.710 1.00 94.56 189 LEU A O 1
ATOM 1556 N N . GLN A 1 190 ? 5.885 -3.616 30.450 1.00 95.81 190 GLN A N 1
ATOM 1557 C CA . GLN A 1 190 ? 5.813 -2.729 31.596 1.00 95.81 190 GLN A CA 1
ATOM 1558 C C . GLN A 1 190 ? 5.455 -3.575 32.817 1.00 95.81 190 GLN A C 1
ATOM 1560 O O . GLN A 1 190 ? 4.588 -4.443 32.733 1.00 95.81 190 GLN A O 1
ATOM 1565 N N . GLN A 1 191 ? 6.141 -3.350 33.929 1.00 96.81 191 GLN A N 1
ATOM 1566 C CA . GLN A 1 191 ? 5.986 -4.116 35.160 1.00 96.81 191 GLN A CA 1
ATOM 1567 C C . GLN A 1 191 ? 5.877 -3.193 36.370 1.00 96.81 191 GLN A C 1
ATOM 1569 O O . GLN A 1 191 ? 6.546 -2.161 36.401 1.00 96.81 191 GLN A O 1
ATOM 1574 N N . GLY A 1 192 ? 5.109 -3.597 37.379 1.00 96.69 192 GLY A N 1
ATOM 1575 C CA . GLY A 1 192 ? 4.963 -2.891 38.656 1.00 96.69 192 GLY A CA 1
ATOM 1576 C C . GLY A 1 192 ? 4.789 -3.859 39.828 1.00 96.69 192 GLY A C 1
ATOM 1577 O O . GLY A 1 192 ? 4.478 -5.034 39.624 1.00 96.69 192 GLY A O 1
ATOM 1578 N N . ILE A 1 193 ? 5.039 -3.381 41.047 1.00 96.25 193 ILE A N 1
ATOM 1579 C CA . ILE A 1 193 ? 4.809 -4.136 42.285 1.00 96.25 193 ILE A CA 1
ATOM 1580 C C . ILE A 1 193 ? 3.307 -4.142 42.570 1.00 96.25 193 ILE A C 1
ATOM 1582 O O . ILE A 1 193 ? 2.680 -3.083 42.597 1.00 96.25 193 ILE A O 1
ATOM 1586 N N . LEU A 1 194 ? 2.753 -5.339 42.762 1.00 93.69 194 LEU A N 1
ATOM 1587 C CA . LEU A 1 194 ? 1.362 -5.554 43.148 1.00 93.69 194 LEU A CA 1
ATOM 1588 C C . LEU A 1 194 ? 1.289 -5.733 44.665 1.00 93.69 194 LEU A C 1
ATOM 1590 O O . LEU A 1 194 ? 1.871 -6.682 45.189 1.00 93.69 194 LEU A O 1
ATOM 1594 N N . THR A 1 195 ? 0.552 -4.852 45.333 1.00 92.31 195 THR A N 1
ATOM 1595 C CA . THR A 1 195 ? 0.316 -4.909 46.778 1.00 92.31 195 THR A CA 1
ATOM 1596 C C . THR A 1 195 ? -1.169 -4.708 47.037 1.00 92.31 195 THR A C 1
ATOM 1598 O O . THR A 1 195 ? -1.754 -3.713 46.598 1.00 92.31 195 THR A O 1
ATOM 1601 N N . ASN A 1 196 ? -1.787 -5.645 47.753 1.00 91.75 196 ASN A N 1
ATOM 1602 C CA . ASN A 1 196 ? -3.207 -5.597 48.110 1.00 91.75 196 ASN A CA 1
ATOM 1603 C C . ASN A 1 196 ? -4.142 -5.353 46.907 1.00 91.75 196 ASN A C 1
ATOM 1605 O O . ASN A 1 196 ? -5.062 -4.536 46.963 1.00 91.75 196 ASN A O 1
ATOM 1609 N N . GLY A 1 197 ? -3.853 -5.995 45.772 1.00 86.69 197 GLY A N 1
ATOM 1610 C CA . GLY A 1 197 ? -4.648 -5.893 44.546 1.00 86.69 197 GLY A CA 1
ATOM 1611 C C . GLY A 1 197 ? -4.430 -4.610 43.740 1.00 86.69 197 GLY A C 1
ATOM 1612 O O . GLY A 1 197 ? -5.046 -4.447 42.689 1.00 86.69 197 GLY A O 1
ATOM 1613 N N . THR A 1 198 ? -3.544 -3.715 44.185 1.00 91.88 198 THR A N 1
ATOM 1614 C CA . THR A 1 198 ? -3.232 -2.448 43.508 1.00 91.88 198 THR A CA 1
ATOM 1615 C C . THR A 1 198 ? -1.769 -2.388 43.086 1.00 91.88 198 THR A C 1
ATOM 1617 O O . THR A 1 198 ? -0.884 -2.851 43.807 1.00 91.88 198 THR A O 1
ATOM 1620 N N . ILE A 1 199 ? -1.499 -1.835 41.903 1.00 94.81 199 ILE A N 1
ATOM 1621 C CA . ILE A 1 199 ? -0.127 -1.590 41.454 1.00 94.81 199 ILE A CA 1
ATOM 1622 C C . ILE A 1 199 ? 0.360 -0.276 42.047 1.00 94.81 199 ILE A C 1
ATOM 1624 O O . ILE A 1 199 ? -0.313 0.741 41.892 1.00 94.81 199 ILE A O 1
ATOM 1628 N N . ASP A 1 200 ? 1.551 -0.272 42.643 1.00 95.75 200 ASP A N 1
ATOM 1629 C CA . ASP A 1 200 ? 2.224 0.972 43.020 1.00 95.75 200 ASP A CA 1
ATOM 1630 C C . ASP A 1 200 ? 2.735 1.701 41.758 1.00 95.75 200 ASP A C 1
ATOM 1632 O O . ASP A 1 200 ? 3.697 1.227 41.131 1.00 95.75 200 ASP A O 1
ATOM 1636 N N . PRO A 1 201 ? 2.163 2.866 41.383 1.00 94.38 201 PRO A N 1
ATOM 1637 C CA . PRO A 1 201 ? 2.552 3.589 40.175 1.00 94.38 201 PRO A CA 1
ATOM 1638 C C . PRO A 1 201 ? 4.025 4.021 40.166 1.00 94.38 201 PRO A C 1
ATOM 1640 O O . PRO A 1 201 ? 4.609 4.152 39.092 1.00 94.38 201 PRO A O 1
ATOM 1643 N N . GLN A 1 202 ? 4.653 4.205 41.335 1.00 96.56 202 GLN A N 1
ATOM 1644 C CA . GLN A 1 202 ? 6.061 4.619 41.442 1.00 96.56 202 GLN A CA 1
ATOM 1645 C C . GLN A 1 202 ? 7.040 3.501 41.070 1.00 96.56 202 GLN A C 1
ATOM 1647 O O . GLN A 1 202 ? 8.211 3.748 40.788 1.00 96.56 202 GLN A O 1
ATOM 1652 N N . THR A 1 203 ? 6.565 2.256 41.049 1.00 97.06 203 THR A N 1
ATOM 1653 C CA . THR A 1 203 ? 7.383 1.072 40.745 1.00 97.06 203 THR A CA 1
ATOM 1654 C C . THR A 1 203 ? 7.304 0.660 39.276 1.00 97.06 203 THR A C 1
ATOM 1656 O O . THR A 1 203 ? 8.014 -0.257 38.839 1.00 97.06 203 THR A O 1
ATOM 1659 N N . VAL A 1 204 ? 6.444 1.335 38.508 1.00 97.06 204 VAL A N 1
ATOM 1660 C CA . VAL A 1 204 ? 6.147 1.006 37.120 1.00 97.06 204 VAL A CA 1
ATOM 1661 C C . VAL A 1 204 ? 7.346 1.315 36.234 1.00 97.06 204 VAL A C 1
ATOM 1663 O O . VAL A 1 204 ? 7.766 2.458 36.065 1.00 97.06 204 VAL A O 1
ATOM 1666 N N . THR A 1 205 ? 7.903 0.271 35.630 1.00 97.12 205 THR A N 1
ATOM 1667 C CA . THR A 1 205 ? 9.112 0.356 34.805 1.00 97.12 205 THR A CA 1
ATOM 1668 C C . THR A 1 205 ? 9.000 -0.544 33.583 1.00 97.12 205 THR A C 1
ATOM 1670 O O . THR A 1 205 ? 8.372 -1.599 33.626 1.00 97.12 205 THR A O 1
ATOM 1673 N N . TRP A 1 206 ? 9.615 -0.140 32.472 1.00 96.62 206 TRP A N 1
ATOM 1674 C CA . TRP A 1 206 ? 9.704 -0.978 31.276 1.00 96.62 206 TRP A CA 1
ATOM 1675 C C . TRP A 1 206 ? 10.883 -1.938 31.387 1.00 96.62 206 TRP A C 1
ATOM 1677 O O . TRP A 1 206 ? 12.015 -1.516 31.622 1.00 96.62 206 TRP A O 1
ATOM 1687 N N . LYS A 1 207 ? 10.619 -3.222 31.168 1.00 94.88 207 LYS A N 1
ATOM 1688 C CA . LYS A 1 207 ? 11.608 -4.291 31.144 1.00 94.88 207 LYS A CA 1
ATOM 1689 C C . LYS A 1 207 ? 11.727 -4.887 29.749 1.00 94.88 207 LYS A C 1
ATOM 1691 O O . LYS A 1 207 ? 10.743 -5.105 29.042 1.00 94.88 207 LYS A O 1
ATOM 1696 N N . GLU A 1 208 ? 12.965 -5.171 29.372 1.00 91.25 208 GLU A N 1
ATOM 1697 C CA . GLU A 1 208 ? 13.323 -5.795 28.105 1.00 91.25 208 GLU A CA 1
ATOM 1698 C C . GLU A 1 208 ? 13.995 -7.155 28.321 1.00 91.25 208 GLU A C 1
ATOM 1700 O O . GLU A 1 208 ? 14.469 -7.472 29.415 1.00 91.25 208 GLU A O 1
ATOM 1705 N N . ALA A 1 209 ? 14.070 -7.956 27.257 1.00 88.94 209 ALA A N 1
ATOM 1706 C CA . ALA A 1 209 ? 14.919 -9.141 27.244 1.00 88.94 209 ALA A CA 1
ATOM 1707 C C . ALA A 1 209 ? 16.403 -8.738 27.343 1.00 88.94 209 ALA A C 1
ATOM 1709 O O . ALA A 1 209 ? 16.834 -7.757 26.733 1.00 88.94 209 ALA A O 1
ATOM 1710 N N . THR A 1 210 ? 17.209 -9.524 28.065 1.00 86.81 210 THR A N 1
ATOM 1711 C CA . THR A 1 210 ? 18.662 -9.325 28.241 1.00 86.81 210 THR A CA 1
ATOM 1712 C C . THR A 1 210 ? 19.452 -9.707 26.980 1.00 86.81 210 THR A C 1
ATOM 1714 O O . THR A 1 210 ? 20.338 -10.562 26.984 1.00 86.81 210 THR A O 1
ATOM 1717 N N . GLY A 1 211 ? 19.122 -9.063 25.861 1.00 88.75 211 GLY A N 1
ATOM 1718 C CA . GLY A 1 211 ? 19.676 -9.327 24.539 1.00 88.75 211 GLY A CA 1
ATOM 1719 C C . GLY A 1 211 ? 18.649 -9.888 23.558 1.00 88.75 211 GLY A C 1
ATOM 1720 O O . GLY A 1 211 ? 17.443 -9.727 23.716 1.00 88.75 211 GLY A O 1
ATOM 1721 N N . CYS A 1 212 ? 19.158 -10.471 22.473 1.00 93.25 212 CYS A N 1
ATOM 1722 C CA . CYS A 1 212 ? 18.343 -11.191 21.504 1.00 93.25 212 CYS A CA 1
ATOM 1723 C C . CYS A 1 212 ? 19.158 -12.315 20.864 1.00 93.25 212 CYS A C 1
ATOM 1725 O O . CYS A 1 212 ? 19.881 -12.079 19.886 1.00 93.25 212 CYS A O 1
ATOM 1727 N N . LYS A 1 213 ? 19.078 -13.507 21.459 1.00 94.50 213 LYS A N 1
ATOM 1728 C CA . LYS A 1 213 ? 19.720 -14.745 21.001 1.00 94.50 213 LYS A CA 1
ATOM 1729 C C . LYS A 1 213 ? 18.908 -15.406 19.884 1.00 94.50 213 LYS A C 1
ATOM 1731 O O . LYS A 1 213 ? 19.486 -15.929 18.936 1.00 94.50 213 LYS A O 1
ATOM 1736 N N . TYR A 1 214 ? 17.583 -15.317 19.952 1.00 93.56 214 TYR A N 1
ATOM 1737 C CA . TYR A 1 214 ? 16.624 -15.913 19.029 1.00 93.56 214 TYR A CA 1
ATOM 1738 C C . TYR A 1 214 ? 15.919 -14.836 18.199 1.00 93.56 214 TYR A C 1
ATOM 1740 O O . TYR A 1 214 ? 14.725 -14.576 18.340 1.00 93.56 214 TYR A O 1
ATOM 1748 N N . SER A 1 215 ? 16.652 -14.205 17.283 1.00 93.62 215 SER A N 1
ATOM 1749 C CA . SER A 1 215 ? 16.046 -13.347 16.258 1.00 93.62 215 SER A CA 1
ATOM 1750 C C . SER A 1 215 ? 15.718 -14.138 14.995 1.00 93.62 215 SER A C 1
ATOM 1752 O O . SER A 1 215 ? 16.561 -14.893 14.508 1.00 93.62 215 SER A O 1
ATOM 1754 N N . LYS A 1 216 ? 14.540 -13.910 14.409 1.00 94.81 216 LYS A N 1
ATOM 1755 C CA . LYS A 1 216 ? 14.183 -14.440 13.084 1.00 94.81 216 LYS A CA 1
ATOM 1756 C C . LYS A 1 216 ? 13.987 -13.304 12.093 1.00 94.81 216 LYS A C 1
ATOM 1758 O O . LYS A 1 216 ? 13.294 -12.335 12.393 1.00 94.81 216 LYS A O 1
ATOM 1763 N N . LYS A 1 217 ? 14.570 -13.447 10.902 1.00 93.38 217 LYS A N 1
ATOM 1764 C CA . LYS A 1 217 ? 14.320 -12.537 9.780 1.00 93.38 217 LYS A CA 1
ATOM 1765 C C . LYS A 1 217 ? 12.889 -12.673 9.274 1.00 93.38 217 LYS A C 1
ATOM 1767 O O . LYS A 1 217 ? 12.350 -13.779 9.251 1.00 93.38 217 LYS A O 1
ATOM 1772 N N . VAL A 1 218 ? 12.302 -11.563 8.834 1.00 92.75 218 VAL A N 1
ATOM 1773 C CA . VAL A 1 218 ? 10.952 -11.567 8.249 1.00 92.75 218 VAL A CA 1
ATOM 1774 C C . VAL A 1 218 ? 10.897 -12.229 6.880 1.00 92.75 218 VAL A C 1
ATOM 1776 O O . VAL A 1 218 ? 9.883 -12.827 6.535 1.00 92.75 218 VAL A O 1
ATOM 1779 N N . VAL A 1 219 ? 12.002 -12.183 6.139 1.00 91.25 219 VAL A N 1
ATOM 1780 C CA . VAL A 1 219 ? 12.201 -12.877 4.865 1.00 91.25 219 VAL A CA 1
ATOM 1781 C C . VAL A 1 219 ? 13.580 -13.533 4.866 1.00 91.25 219 VAL A C 1
ATOM 1783 O O . VAL A 1 219 ? 14.554 -12.944 5.337 1.00 91.25 219 VAL A O 1
ATOM 1786 N N . TYR A 1 220 ? 13.664 -14.783 4.421 1.00 91.50 220 TYR A N 1
ATOM 1787 C CA . TYR A 1 220 ? 14.881 -15.597 4.485 1.00 91.50 220 TYR A CA 1
ATOM 1788 C C . TYR A 1 220 ? 14.841 -16.754 3.475 1.00 91.50 220 TYR A C 1
ATOM 1790 O O . TYR A 1 220 ? 13.839 -16.965 2.804 1.00 91.50 220 TYR A O 1
ATOM 1798 N N . ASP A 1 221 ? 15.930 -17.525 3.375 1.00 86.94 221 ASP A N 1
ATOM 1799 C CA . ASP A 1 221 ? 16.027 -18.736 2.535 1.00 86.94 221 ASP A CA 1
ATOM 1800 C C . ASP A 1 221 ? 15.611 -18.506 1.069 1.00 86.94 221 ASP A C 1
ATOM 1802 O O . ASP A 1 221 ? 14.688 -19.134 0.546 1.00 86.94 221 ASP A O 1
ATOM 1806 N N . PHE A 1 222 ? 16.296 -17.572 0.408 1.00 83.50 222 PHE A N 1
ATOM 1807 C CA . PHE A 1 222 ? 16.066 -17.242 -0.996 1.00 83.50 222 PHE A CA 1
ATOM 1808 C C . PHE A 1 222 ? 16.507 -18.396 -1.910 1.00 83.50 222 PHE A C 1
ATOM 1810 O O . PHE A 1 222 ? 17.688 -18.747 -1.976 1.00 83.50 222 PHE A O 1
ATOM 1817 N N . ARG A 1 223 ? 15.564 -18.992 -2.647 1.00 79.44 223 ARG A N 1
ATOM 1818 C CA . ARG A 1 223 ? 15.820 -20.078 -3.605 1.00 79.44 223 ARG A CA 1
ATOM 1819 C C . ARG A 1 223 ? 14.988 -19.881 -4.864 1.00 79.44 223 ARG A C 1
ATOM 1821 O O . ARG A 1 223 ? 13.768 -19.826 -4.800 1.00 79.44 223 ARG A O 1
ATOM 1828 N N . ASN A 1 224 ? 15.654 -19.843 -6.018 1.00 75.62 224 ASN A N 1
ATOM 1829 C CA . ASN A 1 224 ? 15.019 -19.858 -7.345 1.00 75.62 224 ASN A CA 1
ATOM 1830 C C . ASN A 1 224 ? 13.921 -18.791 -7.529 1.00 75.62 224 ASN A C 1
ATOM 1832 O O . ASN A 1 224 ? 12.859 -19.085 -8.065 1.00 75.62 224 ASN A O 1
ATOM 1836 N N . GLY A 1 225 ? 14.155 -17.564 -7.057 1.00 71.50 225 GLY A N 1
ATOM 1837 C CA . GLY A 1 225 ? 13.171 -16.477 -7.146 1.00 71.50 225 GLY A CA 1
ATOM 1838 C C . GLY A 1 225 ? 12.073 -16.502 -6.084 1.00 71.50 225 GLY A C 1
ATOM 1839 O O . GLY A 1 225 ? 11.273 -15.576 -6.039 1.00 71.50 225 GLY A O 1
ATOM 1840 N N . ALA A 1 226 ? 12.057 -17.503 -5.205 1.00 80.31 226 ALA A N 1
ATOM 1841 C CA . ALA A 1 226 ? 11.204 -17.545 -4.027 1.00 80.31 226 ALA A CA 1
ATOM 1842 C C . ALA A 1 226 ? 12.012 -17.258 -2.755 1.00 80.31 226 ALA A C 1
ATOM 1844 O O . ALA A 1 226 ? 13.233 -17.418 -2.720 1.00 80.31 226 ALA A O 1
ATOM 1845 N N . TYR A 1 227 ? 11.317 -16.864 -1.695 1.00 88.31 227 TYR A N 1
ATOM 1846 C CA . TYR A 1 227 ? 11.859 -16.740 -0.346 1.00 88.31 227 TYR A CA 1
ATOM 1847 C C . TYR A 1 227 ? 10.865 -17.318 0.655 1.00 88.31 227 TYR A C 1
ATOM 1849 O O . TYR A 1 227 ? 9.667 -17.418 0.384 1.00 88.31 227 TYR A O 1
ATOM 1857 N N . LYS A 1 228 ? 11.376 -17.726 1.813 1.00 91.56 228 LYS A N 1
ATOM 1858 C CA . LYS A 1 228 ? 10.557 -18.040 2.977 1.00 91.56 228 LYS A CA 1
ATOM 1859 C C . LYS A 1 228 ? 10.274 -16.778 3.766 1.00 91.56 228 LYS A C 1
ATOM 1861 O O . LYS A 1 228 ? 11.073 -15.844 3.813 1.00 91.56 228 LYS A O 1
ATOM 1866 N N . SER A 1 229 ? 9.143 -16.817 4.440 1.00 92.62 229 SER A N 1
ATOM 1867 C CA . SER A 1 229 ? 8.605 -15.710 5.205 1.00 92.62 229 SER A CA 1
ATOM 1868 C C . SER A 1 229 ? 8.455 -16.095 6.664 1.00 92.62 229 SER A C 1
ATOM 1870 O O . SER A 1 229 ? 8.210 -17.261 6.997 1.00 92.62 229 SER A O 1
ATOM 1872 N N . LEU A 1 230 ? 8.593 -15.118 7.555 1.00 94.38 230 LEU A N 1
ATOM 1873 C CA . LEU A 1 230 ? 8.217 -15.294 8.947 1.00 94.38 230 LEU A CA 1
ATOM 1874 C C . LEU A 1 230 ? 6.702 -15.491 9.015 1.00 94.38 230 LEU A C 1
ATOM 1876 O O . LEU A 1 230 ? 5.933 -14.696 8.479 1.00 94.38 230 LEU A O 1
ATOM 1880 N N . LYS A 1 231 ? 6.294 -16.575 9.671 1.00 93.94 231 LYS A N 1
ATOM 1881 C CA . LYS A 1 231 ? 4.901 -16.892 9.968 1.00 93.94 231 LYS A CA 1
ATOM 1882 C C . LYS A 1 231 ? 4.644 -16.616 11.440 1.00 93.94 231 LYS A C 1
ATOM 1884 O O . LYS A 1 231 ? 5.317 -17.208 12.282 1.00 93.94 231 LYS A O 1
ATOM 1889 N N . ILE A 1 232 ? 3.660 -15.773 11.736 1.00 92.00 232 ILE A N 1
ATOM 1890 C CA . ILE A 1 232 ? 3.180 -15.541 13.102 1.00 92.00 232 ILE A CA 1
ATOM 1891 C C . ILE A 1 232 ? 1.733 -16.016 13.177 1.00 92.00 232 ILE A C 1
ATOM 1893 O O . ILE A 1 232 ? 0.854 -15.479 12.503 1.00 92.00 232 ILE A O 1
ATOM 1897 N N . THR A 1 233 ? 1.493 -17.056 13.973 1.00 92.94 233 THR A N 1
ATOM 1898 C CA . THR A 1 233 ? 0.134 -17.478 14.318 1.00 92.94 233 THR A CA 1
ATOM 1899 C C . THR A 1 233 ? -0.476 -16.432 15.238 1.00 92.94 233 THR A C 1
ATOM 1901 O O . THR A 1 233 ? 0.140 -16.059 16.231 1.00 92.94 233 THR A O 1
ATOM 1904 N N . LEU A 1 234 ? -1.667 -15.949 14.888 1.00 91.25 234 LEU A N 1
ATOM 1905 C CA . LEU A 1 234 ? -2.379 -14.958 15.684 1.00 91.25 234 LEU A CA 1
ATOM 1906 C C . LEU A 1 234 ? -3.150 -15.701 16.767 1.00 91.25 234 LEU A C 1
ATOM 1908 O O . LEU A 1 234 ? -4.132 -16.394 16.486 1.00 91.25 234 LEU A O 1
ATOM 1912 N N . GLU A 1 235 ? -2.644 -15.604 17.985 1.00 90.31 235 GLU A N 1
ATOM 1913 C CA . GLU A 1 235 ? -3.171 -16.279 19.157 1.00 90.31 235 GLU A CA 1
ATOM 1914 C C . GLU A 1 235 ? -3.275 -15.293 20.309 1.00 90.31 235 GLU A C 1
ATOM 1916 O O . GLU A 1 235 ? -2.368 -14.494 20.549 1.00 90.31 235 GLU A O 1
ATOM 1921 N N . ASP A 1 236 ? -4.383 -15.418 21.022 1.00 89.31 236 ASP A N 1
ATOM 1922 C CA . ASP A 1 236 ? -4.622 -14.772 22.297 1.00 89.31 236 ASP A CA 1
ATOM 1923 C C . ASP A 1 236 ? -4.338 -15.774 23.418 1.00 89.31 236 ASP A C 1
ATOM 1925 O O . ASP A 1 236 ? -5.016 -16.799 23.546 1.00 89.31 236 ASP A O 1
ATOM 1929 N N . ILE A 1 237 ? -3.340 -15.478 24.244 1.00 86.44 237 ILE A N 1
ATOM 1930 C CA . ILE A 1 237 ? -2.995 -16.265 25.424 1.00 86.44 237 ILE A CA 1
ATOM 1931 C C . ILE A 1 237 ? -3.669 -15.610 26.625 1.00 86.44 237 ILE A C 1
ATOM 1933 O O . ILE A 1 237 ? -3.198 -14.601 27.140 1.00 86.44 237 ILE A O 1
ATOM 1937 N N . VAL A 1 238 ? -4.776 -16.201 27.070 1.00 87.00 238 VAL A N 1
ATOM 1938 C CA . VAL A 1 238 ? -5.531 -15.756 28.254 1.00 87.00 238 VAL A CA 1
ATOM 1939 C C . VAL A 1 238 ? -5.274 -16.705 29.417 1.00 87.00 238 VAL A C 1
ATOM 1941 O O . VAL A 1 238 ? -5.463 -17.917 29.278 1.00 87.00 238 VAL A O 1
ATOM 1944 N N . LEU A 1 239 ? -4.833 -16.181 30.552 1.00 87.38 239 LEU A N 1
ATOM 1945 C CA . LEU A 1 239 ? -4.665 -16.917 31.801 1.00 87.38 239 LEU A CA 1
ATOM 1946 C C . LEU A 1 239 ? -6.003 -16.990 32.564 1.00 87.38 239 LEU A C 1
ATOM 1948 O O . LEU A 1 239 ? -6.906 -16.195 32.295 1.00 87.38 239 LEU A O 1
ATOM 1952 N N . PRO A 1 240 ? -6.178 -17.965 33.479 1.00 88.00 240 PRO A N 1
ATOM 1953 C CA . PRO A 1 240 ? -7.370 -18.039 34.322 1.00 88.00 240 PRO A CA 1
ATOM 1954 C C . PRO A 1 240 ? -7.607 -16.751 35.122 1.00 88.00 240 PRO A C 1
ATOM 1956 O O . PRO A 1 240 ? -6.686 -15.970 35.362 1.00 88.00 240 PRO A O 1
ATOM 1959 N N . ASN A 1 241 ? -8.844 -16.556 35.583 1.00 81.75 241 ASN A N 1
ATOM 1960 C CA . ASN A 1 241 ? -9.156 -15.476 36.516 1.00 81.75 241 ASN A CA 1
ATOM 1961 C C . ASN A 1 241 ? -8.285 -15.621 37.775 1.00 81.75 241 ASN A C 1
ATOM 1963 O O . ASN A 1 241 ? -8.026 -16.739 38.221 1.00 81.75 241 ASN A O 1
ATOM 1967 N N . ASN A 1 242 ? -7.828 -14.492 38.317 1.00 86.38 242 ASN A N 1
ATOM 1968 C CA . ASN A 1 242 ? -6.871 -14.405 39.427 1.00 86.38 242 ASN A CA 1
ATOM 1969 C C . ASN A 1 242 ? -5.454 -14.875 39.072 1.00 86.38 242 ASN A C 1
ATOM 1971 O O . ASN A 1 242 ? -4.688 -15.217 39.963 1.00 86.38 242 ASN A O 1
ATOM 1975 N N . VAL A 1 243 ? -5.077 -14.904 37.792 1.00 87.06 243 VAL A N 1
ATOM 1976 C CA . VAL A 1 243 ? -3.688 -15.129 37.376 1.00 87.06 243 VAL A CA 1
ATOM 1977 C C . VAL A 1 243 ? -3.198 -13.920 36.591 1.00 87.06 243 VAL A C 1
ATOM 1979 O O . VAL A 1 243 ? -3.753 -13.583 35.544 1.00 87.06 243 VAL A O 1
ATOM 1982 N N . ALA A 1 244 ? -2.137 -13.284 37.082 1.00 84.75 244 ALA A N 1
ATOM 1983 C CA . ALA A 1 244 ? -1.471 -12.189 36.390 1.00 84.75 244 ALA A CA 1
ATOM 1984 C C . ALA A 1 244 ? -0.354 -12.705 35.483 1.00 84.75 244 ALA A C 1
ATOM 1986 O O . ALA A 1 244 ? 0.317 -13.700 35.784 1.00 84.75 244 ALA A O 1
ATOM 1987 N N . VAL A 1 245 ? -0.117 -11.996 34.379 1.00 82.56 245 VAL A N 1
ATOM 1988 C CA . VAL A 1 245 ? 1.017 -12.284 33.501 1.00 82.56 245 VAL A CA 1
ATOM 1989 C C . VAL A 1 245 ? 2.328 -11.952 34.225 1.00 82.56 245 VAL A C 1
ATOM 1991 O O . VAL A 1 245 ? 2.653 -10.795 34.493 1.00 82.56 245 VAL A O 1
ATOM 1994 N N . THR A 1 246 ? 3.092 -13.006 34.518 1.00 81.50 246 THR A N 1
ATOM 1995 C CA . THR A 1 246 ? 4.486 -12.964 34.990 1.00 81.50 246 THR A CA 1
ATOM 1996 C C . THR A 1 246 ? 5.370 -13.800 34.050 1.00 81.50 246 THR A C 1
ATOM 1998 O O . THR A 1 246 ? 5.036 -13.948 32.877 1.00 81.50 246 THR A O 1
ATOM 2001 N N . VAL A 1 247 ? 6.491 -14.373 34.514 1.00 69.75 247 VAL A N 1
ATOM 2002 C CA . VAL A 1 247 ? 7.320 -15.301 33.706 1.00 69.75 247 VAL A CA 1
ATOM 2003 C C . VAL A 1 247 ? 6.535 -16.561 33.320 1.00 69.75 247 VAL A C 1
ATOM 2005 O O . VAL A 1 247 ? 6.605 -17.034 32.189 1.00 69.75 247 VAL A O 1
ATOM 2008 N N . HIS A 1 248 ? 5.783 -17.092 34.283 1.00 77.44 248 HIS A N 1
ATOM 2009 C CA . HIS A 1 248 ? 5.064 -18.357 34.186 1.00 77.44 248 HIS A CA 1
ATOM 2010 C C . HIS A 1 248 ? 3.602 -18.202 34.592 1.00 77.44 248 HIS A C 1
ATOM 2012 O O . HIS A 1 248 ? 3.008 -19.202 34.933 1.00 77.44 248 HIS A O 1
ATOM 2018 N N . GLY A 1 249 ? 3.040 -16.988 34.620 1.00 81.81 249 GLY A N 1
ATOM 2019 C CA . GLY A 1 249 ? 1.716 -16.727 35.195 1.00 81.81 249 GLY A CA 1
ATOM 2020 C C . GLY A 1 249 ? 1.670 -17.038 36.696 1.00 81.81 249 GLY A C 1
ATOM 2021 O O . GLY A 1 249 ? 1.877 -18.176 37.106 1.00 81.81 249 GLY A O 1
ATOM 2022 N N . GLN A 1 250 ? 1.397 -16.049 37.539 1.00 86.69 250 GLN A N 1
ATOM 2023 C CA . GLN A 1 250 ? 1.290 -16.275 38.985 1.00 86.69 250 GLN A CA 1
ATOM 2024 C C . GLN A 1 250 ? -0.112 -15.966 39.469 1.00 86.69 250 GLN A C 1
ATOM 2026 O O . GLN A 1 250 ? -0.767 -15.051 38.962 1.00 86.69 250 GLN A O 1
ATOM 2031 N N . ARG A 1 251 ? -0.573 -16.770 40.426 1.00 91.44 251 ARG A N 1
ATOM 2032 C CA . ARG A 1 251 ? -1.873 -16.574 41.048 1.00 91.44 251 ARG A CA 1
ATOM 2033 C C . ARG A 1 251 ? -1.806 -15.346 41.951 1.00 91.44 251 ARG A C 1
ATOM 2035 O O . ARG A 1 251 ? -0.816 -15.135 42.641 1.00 91.44 251 ARG A O 1
ATOM 2042 N N . ILE A 1 252 ? -2.861 -14.551 41.907 1.00 88.56 252 ILE A N 1
ATOM 2043 C CA . ILE A 1 252 ? -3.149 -13.507 42.874 1.00 88.56 252 ILE A CA 1
ATOM 2044 C C . ILE A 1 252 ? -3.991 -14.166 43.973 1.00 88.56 252 ILE A C 1
ATOM 2046 O O . ILE A 1 252 ? -5.000 -14.813 43.665 1.00 88.56 252 ILE A O 1
ATOM 2050 N N . ASP A 1 253 ? -3.529 -14.084 45.217 1.00 90.31 253 ASP A N 1
ATOM 2051 C CA . ASP A 1 253 ? -4.257 -14.581 46.384 1.00 90.31 253 ASP A CA 1
ATOM 2052 C C . ASP A 1 253 ? -5.472 -13.697 46.717 1.00 90.31 253 ASP A C 1
ATOM 2054 O O . ASP A 1 253 ? -5.737 -12.685 46.065 1.00 90.31 253 ASP A O 1
ATOM 2058 N N . ASP A 1 254 ? -6.252 -14.110 47.713 1.00 91.00 254 ASP A N 1
ATOM 2059 C CA . ASP A 1 254 ? -7.477 -13.400 48.091 1.00 91.00 254 ASP A CA 1
ATOM 2060 C C . ASP A 1 254 ? -7.185 -12.021 48.718 1.00 91.00 254 ASP A C 1
ATOM 2062 O O . ASP A 1 254 ? -8.049 -11.143 48.694 1.00 91.00 254 ASP A O 1
ATOM 2066 N N . ASP A 1 255 ? -5.956 -11.804 49.201 1.00 89.56 255 ASP A N 1
ATOM 2067 C CA . ASP A 1 255 ? -5.474 -10.517 49.705 1.00 89.56 255 ASP A CA 1
ATOM 2068 C C . ASP A 1 255 ? -4.971 -9.606 48.574 1.00 89.56 255 ASP A C 1
ATOM 2070 O O . ASP A 1 255 ? -4.644 -8.445 48.809 1.00 89.56 255 ASP A O 1
ATOM 2074 N N . GLY A 1 256 ? -4.924 -10.093 47.331 1.00 85.94 256 GLY A N 1
ATOM 2075 C CA . GLY A 1 256 ? -4.467 -9.331 46.176 1.00 85.94 256 GLY A CA 1
ATOM 2076 C C . GLY A 1 256 ? -2.944 -9.304 46.004 1.00 85.94 256 GLY A C 1
ATOM 2077 O O . GLY A 1 256 ? -2.434 -8.439 45.287 1.00 85.94 256 GLY A O 1
ATOM 2078 N N . ASN A 1 257 ? -2.214 -10.218 46.641 1.00 91.19 257 ASN A N 1
ATOM 2079 C CA . ASN A 1 257 ? -0.765 -10.371 46.533 1.00 91.19 257 ASN A CA 1
ATOM 2080 C C . ASN A 1 257 ? -0.391 -11.558 45.629 1.00 91.19 257 ASN A C 1
ATOM 2082 O O . ASN A 1 257 ? -1.217 -12.395 45.271 1.00 91.19 257 ASN A O 1
ATOM 2086 N N . ILE A 1 258 ? 0.869 -11.609 45.194 1.00 89.00 258 ILE A N 1
ATOM 2087 C CA . ILE A 1 258 ? 1.374 -12.678 44.322 1.00 89.00 258 ILE A CA 1
ATOM 2088 C C . ILE A 1 258 ? 1.667 -13.934 45.154 1.00 89.00 258 ILE A C 1
ATOM 2090 O O . ILE A 1 258 ? 2.572 -13.927 45.990 1.00 89.00 258 ILE A O 1
ATOM 2094 N N . ASP A 1 259 ? 0.998 -15.043 44.844 1.00 90.75 259 ASP A N 1
ATOM 2095 C CA . ASP A 1 259 ? 1.319 -16.356 45.403 1.00 90.75 259 ASP A CA 1
ATOM 2096 C C . ASP A 1 259 ? 2.560 -16.935 44.704 1.00 90.75 259 ASP A C 1
ATOM 2098 O O . ASP A 1 259 ? 2.513 -17.436 43.576 1.00 90.75 259 ASP A O 1
ATOM 2102 N N . SER A 1 260 ? 3.705 -16.854 45.384 1.00 87.31 260 SER A N 1
ATOM 2103 C CA . SER A 1 260 ? 4.987 -17.330 44.853 1.00 87.31 260 SER A CA 1
ATOM 2104 C C . SER A 1 260 ? 5.081 -18.856 44.727 1.00 87.31 260 SER A C 1
ATOM 2106 O O . SER A 1 260 ? 5.919 -19.340 43.963 1.00 87.31 260 SER A O 1
ATOM 2108 N N . ASN A 1 261 ? 4.210 -19.613 45.403 1.00 91.19 261 ASN A N 1
ATOM 2109 C CA . ASN A 1 261 ? 4.213 -21.076 45.370 1.00 91.19 261 ASN A CA 1
ATOM 2110 C C . ASN A 1 261 ? 3.458 -21.647 44.163 1.00 91.19 261 ASN A C 1
ATOM 2112 O O . ASN A 1 261 ? 3.551 -22.847 43.892 1.00 91.19 261 ASN A O 1
ATOM 2116 N N . TRP A 1 262 ? 2.723 -20.810 43.425 1.00 90.25 262 TRP A N 1
ATOM 2117 C CA . TRP A 1 262 ? 1.884 -21.251 42.319 1.00 90.25 262 TRP A CA 1
ATOM 2118 C C . TRP A 1 262 ? 2.276 -20.590 40.997 1.00 90.25 262 TRP A C 1
ATOM 2120 O O . TRP A 1 262 ? 2.284 -19.367 40.857 1.00 90.25 262 TRP A O 1
ATOM 2130 N N . THR A 1 263 ? 2.565 -21.413 39.987 1.00 88.88 263 THR A N 1
ATOM 2131 C CA . THR A 1 263 ? 2.886 -20.949 38.630 1.00 88.88 263 THR A CA 1
ATOM 2132 C C . THR A 1 263 ? 2.141 -21.767 37.577 1.00 88.88 263 THR A C 1
ATOM 2134 O O . THR A 1 263 ? 1.919 -22.966 37.753 1.00 88.88 263 THR A O 1
ATOM 2137 N N . ILE A 1 264 ? 1.757 -21.137 36.464 1.00 88.31 264 ILE A N 1
ATOM 2138 C CA . ILE A 1 264 ? 1.053 -21.775 35.343 1.00 88.31 264 ILE A CA 1
ATOM 2139 C C . ILE A 1 264 ? 1.667 -21.437 33.979 1.00 88.31 264 ILE A C 1
ATOM 2141 O O . ILE A 1 264 ? 1.338 -20.455 33.311 1.00 88.31 264 ILE A O 1
ATOM 2145 N N . THR A 1 265 ? 2.522 -22.318 33.471 1.00 85.94 265 THR A N 1
ATOM 2146 C CA . THR A 1 265 ? 3.040 -22.128 32.111 1.00 85.94 265 THR A CA 1
ATOM 2147 C C . THR A 1 265 ? 1.981 -22.524 31.088 1.00 85.94 265 THR A C 1
ATOM 2149 O O . THR A 1 265 ? 1.646 -23.700 30.952 1.00 85.94 265 THR A O 1
ATOM 2152 N N . LYS A 1 266 ? 1.473 -21.546 30.333 1.00 83.69 266 LYS A N 1
ATOM 2153 C CA . LYS A 1 266 ? 0.549 -21.793 29.225 1.00 83.69 266 LYS A CA 1
ATOM 2154 C C . LYS A 1 266 ? 1.306 -21.814 27.901 1.00 83.69 266 LYS A C 1
ATOM 2156 O O . LYS A 1 266 ? 1.882 -20.812 27.488 1.00 83.69 266 LYS A O 1
ATOM 2161 N N . SER A 1 267 ? 1.320 -22.966 27.238 1.00 83.25 267 SER A N 1
ATOM 2162 C CA . SER A 1 267 ? 1.821 -23.080 25.865 1.00 83.25 267 SER A CA 1
ATOM 2163 C C . SER A 1 267 ? 0.761 -22.648 24.849 1.00 83.25 267 SER A C 1
ATOM 2165 O O . SER A 1 267 ? -0.427 -22.591 25.170 1.00 83.25 267 SER A O 1
ATOM 2167 N N . SER A 1 268 ? 1.199 -22.378 23.615 1.00 82.69 268 SER A N 1
ATOM 2168 C CA . SER A 1 268 ? 0.298 -22.163 22.477 1.00 82.69 268 SER A CA 1
ATOM 2169 C C . SER A 1 268 ? -0.697 -23.320 22.362 1.00 82.69 268 SER A C 1
ATOM 2171 O O . SER A 1 268 ? -0.309 -24.489 22.364 1.00 82.69 268 SER A O 1
ATOM 2173 N N . MET A 1 269 ? -1.980 -22.989 22.266 1.00 83.62 269 MET A N 1
ATOM 2174 C CA . MET A 1 269 ? -3.088 -23.934 22.143 1.00 83.62 269 MET A CA 1
ATOM 2175 C C . MET A 1 269 ? -3.513 -24.148 20.683 1.00 83.62 269 MET A C 1
ATOM 2177 O O . MET A 1 269 ? -4.397 -24.959 20.400 1.00 83.62 269 MET A O 1
ATOM 2181 N N . CYS A 1 270 ? -2.909 -23.442 19.723 1.00 86.69 270 CYS A N 1
ATOM 2182 C CA . CYS A 1 270 ? -3.311 -23.543 18.326 1.00 86.69 270 CYS A CA 1
ATOM 2183 C C . CYS A 1 270 ? -2.758 -24.822 17.657 1.00 86.69 270 CYS A C 1
ATOM 2185 O O . CYS A 1 270 ? -1.607 -24.875 17.228 1.00 86.69 270 CYS A O 1
ATOM 2187 N N . GLY A 1 271 ? -3.618 -25.829 17.462 1.00 74.44 271 GLY A N 1
ATOM 2188 C CA . GLY A 1 271 ? -3.310 -27.146 16.866 1.00 74.44 271 GLY A CA 1
ATOM 2189 C C . GLY A 1 271 ? -2.982 -27.196 15.358 1.00 74.44 271 GLY A C 1
ATOM 2190 O O . GLY A 1 271 ? -3.221 -28.208 14.705 1.00 74.44 271 GLY A O 1
ATOM 2191 N N . GLY A 1 272 ? -2.436 -26.126 14.773 1.00 73.69 272 GLY A N 1
ATOM 2192 C CA . GLY A 1 272 ? -1.651 -26.231 13.532 1.00 73.69 272 GLY A CA 1
ATOM 2193 C C . GLY A 1 272 ? -2.334 -26.025 12.169 1.00 73.69 272 GLY A C 1
ATOM 2194 O O . GLY A 1 272 ? -1.636 -26.083 11.158 1.00 73.69 272 GLY A O 1
ATOM 2195 N N . LYS A 1 273 ? -3.627 -25.694 12.060 1.00 80.00 273 LYS A N 1
ATOM 2196 C CA . LYS A 1 273 ? -4.229 -25.274 10.770 1.00 80.00 273 LYS A CA 1
ATOM 2197 C C . LYS A 1 273 ? -4.832 -23.875 10.864 1.00 80.00 273 LYS A C 1
ATOM 2199 O O . LYS A 1 273 ? -5.970 -23.708 11.280 1.00 80.00 273 LYS A O 1
ATOM 2204 N N . THR A 1 274 ? -4.069 -22.872 10.438 1.00 89.44 274 THR A N 1
ATOM 2205 C CA . THR A 1 274 ? -4.501 -21.467 10.390 1.00 89.44 274 THR A CA 1
ATOM 2206 C C . THR A 1 274 ? -4.512 -20.944 8.957 1.00 89.44 274 THR A C 1
ATOM 2208 O O . THR A 1 274 ? -3.704 -21.378 8.135 1.00 89.44 274 THR A O 1
ATOM 2211 N N . LYS A 1 275 ? -5.405 -19.999 8.649 1.00 86.38 275 LYS A N 1
ATOM 2212 C CA . LYS A 1 275 ? -5.476 -19.340 7.333 1.00 86.38 275 LYS A CA 1
ATOM 2213 C C . LYS A 1 275 ? -4.612 -18.081 7.316 1.00 86.38 275 LYS A C 1
ATOM 2215 O O . LYS A 1 275 ? -4.603 -17.351 8.305 1.00 86.38 275 LYS A O 1
ATOM 2220 N N . ASP A 1 276 ? -3.907 -17.841 6.215 1.00 84.25 276 ASP A N 1
ATOM 2221 C CA . ASP A 1 276 ? -3.185 -16.581 6.026 1.00 84.25 276 ASP A CA 1
ATOM 2222 C C . ASP A 1 276 ? -4.190 -15.455 5.763 1.00 84.25 276 ASP A C 1
ATOM 2224 O O . ASP A 1 276 ? -5.104 -15.629 4.958 1.00 84.25 276 ASP A O 1
ATOM 2228 N N . LEU A 1 277 ? -4.039 -14.327 6.453 1.00 78.94 277 LEU A N 1
ATOM 2229 C CA . LEU A 1 277 ? -4.868 -13.135 6.258 1.00 78.94 277 LEU A CA 1
ATOM 2230 C C . LEU A 1 277 ? -4.281 -12.135 5.271 1.00 78.94 277 LEU A C 1
ATOM 2232 O O . LEU A 1 277 ? -5.025 -11.324 4.727 1.00 78.94 277 LEU A O 1
ATOM 2236 N N . VAL A 1 278 ? -2.967 -12.167 5.057 1.00 71.81 278 VAL A N 1
ATOM 2237 C CA . VAL A 1 278 ? -2.275 -11.126 4.293 1.00 71.81 278 VAL A CA 1
ATOM 2238 C C . VAL A 1 278 ? -2.186 -11.531 2.826 1.00 71.81 278 VAL A C 1
ATOM 2240 O O . VAL A 1 278 ? -2.580 -10.762 1.954 1.00 71.81 278 VAL A O 1
ATOM 2243 N N . HIS A 1 279 ? -1.775 -12.768 2.530 1.00 69.00 279 HIS A N 1
ATOM 2244 C CA . HIS A 1 279 ? -1.557 -13.226 1.152 1.00 69.00 279 HIS A CA 1
ATOM 2245 C C . HIS A 1 279 ? -2.781 -13.924 0.545 1.00 69.00 279 HIS A C 1
ATOM 2247 O O . HIS A 1 279 ? -2.650 -14.762 -0.347 1.00 69.00 279 HIS A O 1
ATOM 2253 N N . VAL A 1 280 ? -3.994 -13.581 0.997 1.00 62.69 280 VAL A N 1
ATOM 2254 C CA . VAL A 1 280 ? -5.234 -14.062 0.355 1.00 62.69 280 VAL A CA 1
ATOM 2255 C C . VAL A 1 280 ? -5.317 -13.557 -1.094 1.00 62.69 280 VAL A C 1
ATOM 2257 O O . VAL A 1 280 ? -5.832 -14.245 -1.974 1.00 62.69 280 VAL A O 1
ATOM 2260 N N . SER A 1 281 ? -4.761 -12.369 -1.358 1.00 57.56 281 SER A N 1
ATOM 2261 C CA . SER A 1 281 ? -4.607 -11.791 -2.692 1.00 57.56 281 SER A CA 1
ATOM 2262 C C . SER A 1 281 ? -3.200 -12.043 -3.244 1.00 57.56 281 SER A C 1
ATOM 2264 O O . SER A 1 281 ? -2.209 -11.898 -2.534 1.00 57.56 281 SER A O 1
ATOM 2266 N N . LYS A 1 282 ? -3.093 -12.324 -4.553 1.00 57.97 282 LYS A N 1
ATOM 2267 C CA . LYS A 1 282 ? -1.802 -12.333 -5.281 1.00 57.97 282 LYS A CA 1
ATOM 2268 C C . LYS A 1 282 ? -1.160 -10.942 -5.366 1.00 57.97 282 LYS A C 1
ATOM 2270 O O . LYS A 1 282 ? -0.008 -10.808 -5.768 1.00 57.97 282 LYS A O 1
ATOM 2275 N N . VAL A 1 283 ? -1.937 -9.912 -5.051 1.00 60.97 283 VAL A N 1
ATOM 2276 C CA . VAL A 1 283 ? -1.531 -8.516 -5.056 1.00 60.97 283 VAL A CA 1
ATOM 2277 C C . VAL A 1 283 ? -1.491 -8.037 -3.617 1.00 60.97 283 VAL A C 1
ATOM 2279 O O . VAL A 1 283 ? -2.533 -7.822 -3.001 1.00 60.97 283 VAL A O 1
ATOM 2282 N N . LEU A 1 284 ? -0.276 -7.876 -3.108 1.00 65.19 284 LEU A N 1
ATOM 2283 C CA . LEU A 1 284 ? -0.004 -7.219 -1.842 1.00 65.19 284 LEU A CA 1
ATOM 2284 C C . LEU A 1 284 ? 0.330 -5.760 -2.112 1.00 65.19 284 LEU A C 1
ATOM 2286 O O . LEU A 1 284 ? 1.220 -5.465 -2.903 1.00 65.19 284 LEU A O 1
ATOM 2290 N N . VAL A 1 285 ? -0.371 -4.851 -1.459 1.00 64.56 285 VAL A N 1
ATOM 2291 C CA . VAL A 1 285 ? -0.056 -3.421 -1.476 1.00 64.56 285 VAL A CA 1
ATOM 2292 C C . VAL A 1 285 ? 0.506 -3.026 -0.117 1.00 64.56 285 VAL A C 1
ATOM 2294 O O . VAL A 1 285 ? 0.261 -3.712 0.880 1.00 64.56 285 VAL A O 1
ATOM 2297 N N . ALA A 1 286 ? 1.282 -1.945 -0.073 1.00 63.47 286 ALA A N 1
ATOM 2298 C CA . ALA A 1 286 ? 1.764 -1.393 1.187 1.00 63.47 286 ALA A CA 1
ATOM 2299 C C . ALA A 1 286 ? 0.577 -1.093 2.124 1.00 63.47 286 ALA A C 1
ATOM 2301 O O . ALA A 1 286 ? -0.475 -0.628 1.683 1.00 63.47 286 ALA A O 1
ATOM 2302 N N . SER A 1 287 ? 0.732 -1.388 3.418 1.00 60.53 287 SER A N 1
ATOM 2303 C CA . SER A 1 287 ? -0.345 -1.204 4.396 1.00 60.53 287 SER A CA 1
ATOM 2304 C C . SER A 1 287 ? -0.695 0.279 4.548 1.00 60.53 287 SER A C 1
ATOM 2306 O O . SER A 1 287 ? 0.141 1.075 4.969 1.00 60.53 287 SER A O 1
ATOM 2308 N N . THR A 1 288 ? -1.949 0.653 4.291 1.00 54.12 288 THR A N 1
ATOM 2309 C CA . THR A 1 288 ? -2.463 2.028 4.435 1.00 54.12 288 THR A CA 1
ATOM 2310 C C . THR A 1 288 ? -2.919 2.351 5.859 1.00 54.12 288 THR A C 1
ATOM 2312 O O . THR A 1 288 ? -3.854 3.123 6.047 1.00 54.12 288 THR A O 1
ATOM 2315 N N . SER A 1 289 ? -2.249 1.767 6.859 1.00 45.00 289 SER A N 1
ATOM 2316 C CA . SER A 1 289 ? -2.539 1.793 8.312 1.00 45.00 289 SER A CA 1
ATOM 2317 C C . SER A 1 289 ? -2.965 3.133 8.948 1.00 45.00 289 SER A C 1
ATOM 2319 O O . SER A 1 289 ? -3.457 3.126 10.074 1.00 45.00 289 SER A O 1
ATOM 2321 N N . LEU A 1 290 ? -2.827 4.259 8.245 1.00 49.09 290 LEU A N 1
ATOM 2322 C CA . LEU A 1 290 ? -3.101 5.618 8.714 1.00 49.09 290 LEU A CA 1
ATOM 2323 C C . LEU A 1 290 ? -4.374 6.263 8.125 1.00 49.09 290 LEU A C 1
ATOM 2325 O O . LEU A 1 290 ? -4.644 7.428 8.416 1.00 49.09 290 LEU A O 1
ATOM 2329 N N . VAL A 1 291 ? -5.163 5.552 7.310 1.00 42.38 291 VAL A N 1
ATOM 2330 C CA . VAL A 1 291 ? -6.411 6.091 6.732 1.00 42.38 291 VAL A CA 1
ATOM 2331 C C . VAL A 1 291 ? -7.633 5.420 7.358 1.00 42.38 291 VAL A C 1
ATOM 2333 O O . VAL A 1 291 ? -8.081 4.379 6.899 1.00 42.38 291 VAL A O 1
ATOM 2336 N N . GLY A 1 292 ? -8.226 6.045 8.375 1.00 48.84 292 GLY A N 1
ATOM 2337 C CA . GLY A 1 292 ? -9.516 5.628 8.940 1.00 48.84 292 GLY A CA 1
ATOM 2338 C C . GLY A 1 292 ? -9.454 4.566 10.044 1.00 48.84 292 GLY A C 1
ATOM 2339 O O . GLY A 1 292 ? -8.383 4.236 10.554 1.00 48.84 292 GLY A O 1
ATOM 2340 N N . LYS A 1 293 ? -10.627 4.075 10.472 1.00 56.72 293 LYS A N 1
ATOM 2341 C CA . LYS A 1 293 ? -10.749 3.126 11.593 1.00 56.72 293 LYS A CA 1
ATOM 2342 C C . LYS A 1 293 ? -10.369 1.720 11.128 1.00 56.72 293 LYS A C 1
ATOM 2344 O O . LYS A 1 293 ? -11.155 1.044 10.468 1.00 56.72 293 LYS A O 1
ATOM 2349 N N . ASN A 1 294 ? -9.167 1.272 11.484 1.00 61.84 294 ASN A N 1
ATOM 2350 C CA . ASN A 1 294 ? -8.731 -0.100 11.227 1.00 61.84 294 ASN A CA 1
ATOM 2351 C C . ASN A 1 294 ? -9.631 -1.098 11.975 1.00 61.84 294 ASN A C 1
ATOM 2353 O O . ASN A 1 294 ? -9.867 -0.949 13.174 1.00 61.84 294 ASN A O 1
ATOM 2357 N N . LEU A 1 295 ? -10.095 -2.145 11.289 1.00 67.94 295 LEU A N 1
ATOM 2358 C CA . LEU A 1 295 ? -10.895 -3.205 11.901 1.00 67.94 295 LEU A CA 1
ATOM 2359 C C . LEU A 1 295 ? -10.012 -4.402 12.250 1.00 67.94 295 LEU A C 1
ATOM 2361 O O . LEU A 1 295 ? -9.066 -4.733 11.535 1.00 67.94 295 LEU A O 1
ATOM 2365 N N . VAL A 1 296 ? -10.331 -5.074 13.358 1.00 79.62 296 VAL A N 1
ATOM 2366 C CA . VAL A 1 296 ? -9.707 -6.355 13.706 1.00 79.62 296 VAL A CA 1
ATOM 2367 C C . VAL A 1 296 ? -10.240 -7.414 12.745 1.00 79.62 296 VAL A C 1
ATOM 2369 O O . VAL A 1 296 ? -11.411 -7.784 12.805 1.00 79.62 296 VAL A O 1
ATOM 2372 N N . LEU A 1 297 ? -9.385 -7.891 11.841 1.00 78.81 297 LEU A N 1
ATOM 2373 C CA . LEU A 1 297 ? -9.749 -8.892 10.831 1.00 78.81 297 LEU A CA 1
ATOM 2374 C C . LEU A 1 297 ? -9.383 -10.313 11.279 1.00 78.81 297 LEU A C 1
ATOM 2376 O O . LEU A 1 297 ? -9.888 -11.307 10.749 1.00 78.81 297 LEU A O 1
ATOM 2380 N N . SER A 1 298 ? -8.492 -10.433 12.264 1.00 85.00 298 SER A N 1
ATOM 2381 C CA . SER A 1 298 ? -8.049 -11.723 12.775 1.00 85.00 298 SER A CA 1
ATOM 2382 C C . SER A 1 298 ? -8.971 -12.339 13.818 1.00 85.00 298 SER A C 1
ATOM 2384 O O . SER A 1 298 ? -9.713 -11.659 14.513 1.00 85.00 298 SER A O 1
ATOM 2386 N N . LYS A 1 299 ? -8.867 -13.663 13.955 1.00 88.06 299 LYS A N 1
ATOM 2387 C CA . LYS A 1 299 ? -9.510 -14.463 14.993 1.00 88.06 299 LYS A CA 1
ATOM 2388 C C . LYS A 1 299 ? -8.434 -15.368 15.587 1.00 88.06 299 LYS A C 1
ATOM 2390 O O . LYS A 1 299 ? -7.743 -16.046 14.816 1.00 88.06 299 LYS A O 1
ATOM 2395 N N . SER A 1 300 ? -8.318 -15.370 16.914 1.00 90.69 300 SER A N 1
ATOM 2396 C CA . SER A 1 300 ? -7.356 -16.191 17.660 1.00 90.69 300 SER A CA 1
ATOM 2397 C C . SER A 1 300 ? -7.414 -17.660 17.228 1.00 90.69 300 SER A C 1
ATOM 2399 O O . SER A 1 300 ? -8.496 -18.206 16.987 1.00 90.69 300 SER A O 1
ATOM 2401 N N . CYS A 1 301 ? -6.247 -18.273 17.032 1.00 89.62 301 CYS A N 1
ATOM 2402 C CA . CYS A 1 301 ? -6.035 -19.644 16.554 1.00 89.62 301 CYS A CA 1
ATOM 2403 C C . CYS A 1 301 ? -6.679 -20.034 15.213 1.00 89.62 301 CYS A C 1
ATOM 2405 O O . CYS A 1 301 ? -6.534 -21.176 14.778 1.00 89.62 301 CYS A O 1
ATOM 2407 N N . ARG A 1 302 ? -7.357 -19.122 14.508 1.00 88.06 302 ARG A N 1
ATOM 2408 C CA . ARG A 1 302 ? -7.889 -19.376 13.156 1.00 88.06 302 ARG A CA 1
ATOM 2409 C C . ARG A 1 302 ? -7.002 -18.794 12.072 1.00 88.06 302 ARG A C 1
ATOM 2411 O O . ARG A 1 302 ? -7.011 -19.284 10.941 1.00 88.06 302 ARG A O 1
ATOM 2418 N N . HIS A 1 303 ? -6.245 -17.758 12.411 1.00 92.62 303 HIS A N 1
ATOM 2419 C CA . HIS A 1 303 ? -5.515 -16.949 11.454 1.00 92.62 303 HIS A CA 1
ATOM 2420 C C . HIS A 1 303 ? -4.017 -16.888 11.762 1.00 92.62 303 HIS A C 1
ATOM 2422 O O . HIS A 1 303 ? -3.575 -17.072 12.894 1.00 92.62 303 HIS A O 1
ATOM 2428 N N . HIS A 1 304 ? -3.228 -16.652 10.724 1.00 93.38 304 HIS A N 1
ATOM 2429 C CA . HIS A 1 304 ? -1.827 -16.280 10.832 1.00 93.38 304 HIS A CA 1
ATOM 2430 C C . HIS A 1 304 ? -1.529 -15.138 9.867 1.00 93.38 304 HIS A C 1
ATOM 2432 O O . HIS A 1 304 ? -2.292 -14.886 8.932 1.00 93.38 304 HIS A O 1
ATOM 2438 N N . VAL A 1 305 ? -0.404 -14.475 10.093 1.00 90.62 305 VAL A N 1
ATOM 2439 C CA . VAL A 1 305 ? 0.195 -13.567 9.118 1.00 90.62 305 VAL A CA 1
ATOM 2440 C C . VAL A 1 305 ? 1.484 -14.176 8.585 1.00 90.62 305 VAL A C 1
ATOM 2442 O O . VAL A 1 305 ? 2.279 -14.750 9.337 1.00 90.62 305 VAL A O 1
ATOM 2445 N N . LEU A 1 306 ? 1.673 -14.066 7.275 1.00 91.69 306 LEU A N 1
ATOM 2446 C CA . LEU A 1 306 ? 2.968 -14.226 6.626 1.00 91.69 306 LEU A CA 1
ATOM 2447 C C . LEU A 1 306 ? 3.517 -12.836 6.312 1.00 91.69 306 LEU A C 1
ATOM 2449 O O . LEU A 1 306 ? 2.760 -11.962 5.898 1.00 91.69 306 LEU A O 1
ATOM 2453 N N . PHE A 1 307 ? 4.816 -12.628 6.518 1.00 91.12 307 PHE A N 1
ATOM 2454 C CA . PHE A 1 307 ? 5.490 -11.410 6.066 1.00 91.12 307 PHE A CA 1
ATOM 2455 C C . PHE A 1 307 ? 5.950 -11.570 4.620 1.00 91.12 307 PHE A C 1
ATOM 2457 O O . PHE A 1 307 ? 6.704 -12.487 4.318 1.00 91.12 307 PHE A O 1
ATOM 2464 N N . GLY A 1 308 ? 5.544 -10.691 3.717 1.00 88.75 308 GLY A N 1
ATOM 2465 C CA . GLY A 1 308 ? 5.903 -10.785 2.306 1.00 88.75 308 GLY A CA 1
ATOM 2466 C C . GLY A 1 308 ? 6.205 -9.432 1.708 1.00 88.75 308 GLY A C 1
ATOM 2467 O O . GLY A 1 308 ? 5.681 -8.412 2.147 1.00 88.75 308 GLY A O 1
ATOM 2468 N N . GLY A 1 309 ? 7.070 -9.437 0.705 1.00 85.06 309 GLY A N 1
ATOM 2469 C CA . GLY A 1 309 ? 7.268 -8.288 -0.153 1.00 85.06 309 GLY A CA 1
ATOM 2470 C C . GLY A 1 309 ? 5.960 -7.901 -0.842 1.00 85.06 309 GLY A C 1
ATOM 2471 O O . GLY A 1 309 ? 5.176 -8.764 -1.240 1.00 85.06 309 GLY A O 1
ATOM 2472 N N . THR A 1 310 ? 5.731 -6.606 -0.986 1.00 80.75 310 THR A N 1
ATOM 2473 C CA . THR A 1 310 ? 4.632 -6.051 -1.766 1.00 80.75 310 THR A CA 1
ATOM 2474 C C . THR A 1 310 ? 4.701 -6.487 -3.228 1.00 80.75 310 THR A C 1
ATOM 2476 O O . THR A 1 310 ? 5.666 -7.089 -3.703 1.00 80.75 310 THR A O 1
ATOM 2479 N N . SER A 1 311 ? 3.612 -6.276 -3.956 1.00 77.12 311 SER A N 1
ATOM 2480 C CA . SER A 1 311 ? 3.471 -6.775 -5.309 1.00 77.12 311 SER A CA 1
ATOM 2481 C C . SER A 1 311 ? 4.418 -6.053 -6.256 1.00 77.12 311 SER A C 1
ATOM 2483 O O . SER A 1 311 ? 4.387 -4.832 -6.394 1.00 77.12 311 SER A O 1
ATOM 2485 N N . GLU A 1 312 ? 5.187 -6.843 -7.003 1.00 75.81 312 GLU A N 1
ATOM 2486 C CA . GLU A 1 312 ? 6.108 -6.349 -8.024 1.00 75.81 312 GLU A CA 1
ATOM 2487 C C . GLU A 1 312 ? 5.447 -5.358 -8.988 1.00 75.81 312 GLU A C 1
ATOM 2489 O O . GLU A 1 312 ? 6.057 -4.360 -9.359 1.00 75.81 312 GLU A O 1
ATOM 2494 N N . LYS A 1 313 ? 4.197 -5.634 -9.371 1.00 66.25 313 LYS A N 1
ATOM 2495 C CA . LYS A 1 313 ? 3.432 -4.825 -10.321 1.00 66.25 313 LYS A CA 1
ATOM 2496 C C . LYS A 1 313 ? 3.109 -3.421 -9.794 1.00 66.25 313 LYS A C 1
ATOM 2498 O O . LYS A 1 313 ? 2.831 -2.544 -10.601 1.00 66.25 313 LYS A O 1
ATOM 2503 N N . TYR A 1 314 ? 3.073 -3.240 -8.476 1.00 60.69 314 TYR A N 1
ATOM 2504 C CA . TYR A 1 314 ? 2.519 -2.041 -7.850 1.00 60.69 314 TYR A CA 1
ATOM 2505 C C . TYR A 1 314 ? 3.579 -1.103 -7.324 1.00 60.69 314 TYR A C 1
ATOM 2507 O O . TYR A 1 314 ? 3.462 0.095 -7.504 1.00 60.69 314 TYR A O 1
ATOM 2515 N N . ASP A 1 315 ? 4.596 -1.637 -6.665 1.00 63.75 315 ASP A N 1
ATOM 2516 C CA . ASP A 1 315 ? 5.629 -0.809 -6.054 1.00 63.75 315 ASP A CA 1
ATOM 2517 C C . ASP A 1 315 ? 7.015 -1.427 -6.209 1.00 63.75 315 ASP A C 1
ATOM 2519 O O . ASP A 1 315 ? 7.949 -1.037 -5.518 1.00 63.75 315 ASP A O 1
ATOM 2523 N N . ASN A 1 316 ? 7.173 -2.412 -7.099 1.00 72.44 316 ASN A N 1
ATOM 2524 C CA . ASN A 1 316 ? 8.433 -3.124 -7.279 1.00 72.44 316 ASN A CA 1
ATOM 2525 C C . ASN A 1 316 ? 8.938 -3.782 -5.978 1.00 72.44 316 ASN A C 1
ATOM 2527 O O . ASN A 1 316 ? 10.148 -3.824 -5.730 1.00 72.44 316 ASN A O 1
ATOM 2531 N N . ILE A 1 317 ? 8.032 -4.347 -5.170 1.00 81.06 317 ILE A N 1
ATOM 2532 C CA . ILE A 1 317 ? 8.373 -5.081 -3.940 1.00 81.06 317 ILE A CA 1
ATOM 2533 C C . ILE A 1 317 ? 9.116 -4.167 -2.951 1.00 81.06 317 ILE A C 1
ATOM 2535 O O . ILE A 1 317 ? 10.052 -4.594 -2.288 1.00 81.06 317 ILE A O 1
ATOM 2539 N N . GLN A 1 318 ? 8.793 -2.874 -2.901 1.00 75.50 318 GLN A N 1
ATOM 2540 C CA . GLN A 1 318 ? 9.562 -1.911 -2.101 1.00 75.50 318 GLN A CA 1
ATOM 2541 C C . GLN A 1 318 ? 9.375 -2.059 -0.587 1.00 75.50 318 GLN A C 1
ATOM 2543 O O . GLN A 1 318 ? 10.218 -1.576 0.174 1.00 75.50 318 GLN A O 1
ATOM 2548 N N . HIS A 1 319 ? 8.311 -2.733 -0.152 1.00 79.12 319 HIS A N 1
ATOM 2549 C CA . HIS A 1 319 ? 7.957 -2.883 1.253 1.00 79.12 319 HIS A CA 1
ATOM 2550 C C . HIS A 1 319 ? 7.737 -4.348 1.613 1.00 79.12 319 HIS A C 1
ATOM 2552 O O . HIS A 1 319 ? 7.352 -5.156 0.775 1.00 79.12 319 HIS A O 1
ATOM 2558 N N . ILE A 1 320 ? 7.932 -4.692 2.885 1.00 85.19 320 ILE A N 1
ATOM 2559 C CA . ILE A 1 320 ? 7.481 -5.968 3.441 1.00 85.19 320 ILE A CA 1
ATOM 2560 C C . ILE A 1 320 ? 6.260 -5.694 4.318 1.00 85.19 320 ILE A C 1
ATOM 2562 O O . ILE A 1 320 ? 6.313 -4.868 5.230 1.00 85.19 320 ILE A O 1
ATOM 2566 N N . VAL A 1 321 ? 5.170 -6.403 4.045 1.00 85.56 321 VAL A N 1
ATOM 2567 C CA . VAL A 1 321 ? 3.891 -6.315 4.754 1.00 85.56 321 VAL A CA 1
ATOM 2568 C C . VAL A 1 321 ? 3.580 -7.629 5.481 1.00 85.56 321 VAL A C 1
ATOM 2570 O O . VAL A 1 321 ? 4.024 -8.683 5.026 1.00 85.56 321 VAL A O 1
ATOM 2573 N N . PRO A 1 322 ? 2.815 -7.609 6.587 1.00 87.81 322 PRO A N 1
ATOM 2574 C CA . PRO A 1 322 ? 2.216 -6.432 7.222 1.00 87.81 322 PRO A CA 1
ATOM 2575 C C . PRO A 1 322 ? 3.245 -5.595 8.001 1.00 87.81 322 PRO A C 1
ATOM 2577 O O . PRO A 1 322 ? 4.352 -6.047 8.277 1.00 87.81 322 PRO A O 1
ATOM 2580 N N . TYR A 1 323 ? 2.880 -4.360 8.348 1.00 85.31 323 TYR A N 1
ATOM 2581 C CA . TYR A 1 323 ? 3.669 -3.530 9.268 1.00 85.31 323 TYR A CA 1
ATOM 2582 C C . TYR A 1 323 ? 3.380 -3.916 10.718 1.00 85.31 323 TYR A C 1
ATOM 2584 O O . TYR A 1 323 ? 2.318 -4.471 11.007 1.00 85.31 323 TYR A O 1
ATOM 2592 N N . ILE A 1 324 ? 4.324 -3.625 11.617 1.00 84.50 324 ILE A N 1
ATOM 2593 C CA . ILE A 1 324 ? 4.142 -3.845 13.055 1.00 84.50 324 ILE A CA 1
ATOM 2594 C C . ILE A 1 324 ? 3.814 -2.515 13.721 1.00 84.50 324 ILE A C 1
ATOM 2596 O O . ILE A 1 324 ? 4.485 -1.504 13.504 1.00 84.50 324 ILE A O 1
ATOM 2600 N N . ASP A 1 325 ? 2.761 -2.558 14.522 1.00 82.88 325 ASP A N 1
ATOM 2601 C CA . ASP A 1 325 ? 2.325 -1.478 15.385 1.00 82.88 325 ASP A CA 1
ATOM 2602 C C . ASP A 1 325 ? 3.214 -1.408 16.628 1.00 82.88 325 ASP A C 1
ATOM 2604 O O . ASP A 1 325 ? 3.365 -2.398 17.337 1.00 82.88 325 ASP A O 1
ATOM 2608 N N . LEU A 1 326 ? 3.838 -0.257 16.857 1.00 82.62 326 LEU A N 1
ATOM 2609 C CA . LEU A 1 326 ? 4.731 -0.002 17.985 1.00 82.62 326 LEU A CA 1
ATOM 2610 C C . LEU A 1 326 ? 4.035 0.748 19.126 1.00 82.62 326 LEU A C 1
ATOM 2612 O O . LEU A 1 326 ? 4.710 1.149 20.073 1.00 82.62 326 LEU A O 1
ATOM 2616 N N . GLN A 1 327 ? 2.720 0.973 19.038 1.00 81.50 327 GLN A N 1
ATOM 2617 C CA . GLN A 1 327 ? 1.973 1.594 20.125 1.00 81.50 327 GLN A CA 1
ATOM 2618 C C . GLN A 1 327 ? 2.104 0.797 21.425 1.00 81.50 327 GLN A C 1
ATOM 2620 O O . GLN A 1 327 ? 2.199 -0.434 21.442 1.00 81.50 327 GLN A O 1
ATOM 2625 N N . GLU A 1 328 ? 2.116 1.538 22.526 1.00 85.19 328 GLU A N 1
ATOM 2626 C CA . GLU A 1 328 ? 2.153 0.969 23.863 1.00 85.19 328 GLU A CA 1
ATOM 2627 C C . GLU A 1 328 ? 0.740 0.586 24.279 1.00 85.19 328 GLU A C 1
ATOM 2629 O O . GLU A 1 328 ? -0.207 1.355 24.125 1.00 85.19 328 GLU A O 1
ATOM 2634 N N . VAL A 1 329 ? 0.606 -0.621 24.809 1.00 85.06 329 VAL A N 1
ATOM 2635 C CA . VAL A 1 329 ? -0.629 -1.125 25.390 1.00 85.06 329 VAL A CA 1
ATOM 2636 C C . VAL A 1 329 ? -0.421 -1.124 26.895 1.00 85.06 329 VAL A C 1
ATOM 2638 O O . VAL A 1 329 ? 0.217 -2.028 27.424 1.00 85.06 329 VAL A O 1
ATOM 2641 N N . THR A 1 330 ? -0.907 -0.088 27.571 1.00 88.19 330 THR A N 1
ATOM 2642 C CA . THR A 1 330 ? -0.812 0.078 29.028 1.00 88.19 330 THR A CA 1
ATOM 2643 C C . THR A 1 330 ? -2.194 0.320 29.618 1.00 88.19 330 THR A C 1
ATOM 2645 O O . THR A 1 330 ? -3.063 0.909 28.976 1.00 88.19 330 THR A O 1
ATOM 2648 N N . THR A 1 331 ? -2.389 -0.107 30.855 1.00 83.19 331 THR A N 1
ATOM 2649 C CA . THR A 1 331 ? -3.541 0.248 31.693 1.00 83.19 331 THR A CA 1
ATOM 2650 C C . THR A 1 331 ? -3.296 1.596 32.378 1.00 83.19 331 THR A C 1
ATOM 2652 O O . THR A 1 331 ? -2.182 1.833 32.852 1.00 83.19 331 THR A O 1
ATOM 2655 N N . ASP A 1 332 ? -4.315 2.452 32.459 1.00 84.38 332 ASP A N 1
ATOM 2656 C CA . ASP A 1 332 ? -4.291 3.681 33.262 1.00 84.38 332 ASP A CA 1
ATOM 2657 C C . ASP A 1 332 ? -5.586 3.776 34.102 1.00 84.38 332 ASP A C 1
ATOM 2659 O O . ASP A 1 332 ? -6.664 3.938 33.517 1.00 84.38 332 ASP A O 1
ATOM 2663 N N . PRO A 1 333 ? -5.521 3.625 35.440 1.00 90.31 333 PRO A N 1
ATOM 2664 C CA . PRO A 1 333 ? -4.308 3.399 36.233 1.00 90.31 333 PRO A CA 1
ATOM 2665 C C . PRO A 1 333 ? -3.637 2.041 35.929 1.00 90.31 333 PRO A C 1
ATOM 2667 O O . PRO A 1 333 ? -4.264 1.168 35.328 1.00 90.31 333 PRO A O 1
ATOM 2670 N N . PRO A 1 334 ? -2.360 1.840 36.314 1.00 91.19 334 PRO A N 1
ATOM 2671 C CA . PRO A 1 334 ? -1.672 0.565 36.139 1.00 91.19 334 PRO A CA 1
ATOM 2672 C C . PRO A 1 334 ? -2.414 -0.598 36.819 1.00 91.19 334 PRO A C 1
ATOM 2674 O O . PRO A 1 334 ? -2.647 -0.579 38.024 1.00 91.19 334 PRO A O 1
ATOM 2677 N N . GLU A 1 335 ? -2.739 -1.632 36.052 1.00 92.44 335 GLU A N 1
ATOM 2678 C CA . GLU A 1 335 ? -3.461 -2.827 36.476 1.00 92.44 335 GLU A CA 1
ATOM 2679 C C . GLU A 1 335 ? -2.796 -4.074 35.866 1.00 92.44 335 GLU A C 1
ATOM 2681 O O . GLU A 1 335 ? -2.268 -4.021 34.750 1.00 92.44 335 GLU A O 1
ATOM 2686 N N . PRO A 1 336 ? -2.799 -5.220 36.569 1.00 90.38 336 PRO A N 1
ATOM 2687 C CA . PRO A 1 336 ? -2.289 -6.465 36.011 1.00 90.38 336 PRO A CA 1
ATOM 2688 C C . PRO A 1 336 ? -3.187 -6.956 34.870 1.00 90.38 336 PRO A C 1
ATOM 2690 O O . PRO A 1 336 ? -4.386 -7.160 35.062 1.00 90.38 336 PRO A O 1
ATOM 2693 N N . PHE A 1 337 ? -2.617 -7.237 33.696 1.00 87.62 337 PHE A N 1
ATOM 2694 C CA . PHE A 1 337 ? -3.371 -7.909 32.635 1.00 87.62 337 PHE A CA 1
ATOM 2695 C C . PHE A 1 337 ? -3.280 -9.438 32.764 1.00 87.62 337 PHE A C 1
ATOM 2697 O O . PHE A 1 337 ? -2.242 -10.006 33.112 1.00 87.62 337 PHE A O 1
ATOM 2704 N N . ASN A 1 338 ? -4.388 -10.120 32.467 1.00 86.06 338 ASN A N 1
ATOM 2705 C CA . ASN A 1 338 ? -4.532 -11.579 32.554 1.00 86.06 338 ASN A CA 1
ATOM 2706 C C . ASN A 1 338 ? -4.271 -12.293 31.217 1.00 86.06 338 ASN A C 1
ATOM 2708 O O . ASN A 1 338 ? -4.442 -13.505 31.116 1.00 86.06 338 ASN A O 1
ATOM 2712 N N . GLY A 1 339 ? -3.875 -11.573 30.169 1.00 85.62 339 GLY A N 1
ATOM 2713 C CA . GLY A 1 339 ? -3.590 -12.180 28.878 1.00 85.62 339 GLY A CA 1
ATOM 2714 C C . GLY A 1 339 ? -2.896 -11.248 27.901 1.00 85.62 339 GLY A C 1
ATOM 2715 O O . GLY A 1 339 ? -2.959 -10.029 28.022 1.00 85.62 339 GLY A O 1
ATOM 2716 N N . ILE A 1 340 ? -2.234 -11.845 26.918 1.00 87.19 340 ILE A N 1
ATOM 2717 C CA . ILE A 1 340 ? -1.555 -11.141 25.832 1.00 87.19 340 ILE A CA 1
ATOM 2718 C C . ILE A 1 340 ? -1.844 -11.857 24.520 1.00 87.19 340 ILE A C 1
ATOM 2720 O O . ILE A 1 340 ? -1.886 -13.086 24.464 1.00 87.19 340 ILE A O 1
ATOM 2724 N N . GLY A 1 341 ? -2.053 -11.094 23.455 1.00 87.62 341 GLY A N 1
ATOM 2725 C CA . GLY A 1 341 ? -2.415 -11.647 22.162 1.00 87.62 341 GLY A CA 1
ATOM 2726 C C . GLY A 1 341 ? -1.925 -10.803 21.006 1.00 87.62 341 GLY A C 1
ATOM 2727 O O . GLY A 1 341 ? -1.572 -9.634 21.165 1.00 87.62 341 GLY A O 1
ATOM 2728 N N . TRP A 1 342 ? -1.898 -11.427 19.833 1.00 86.00 342 TRP A N 1
ATOM 2729 C CA . TRP A 1 342 ? -1.572 -10.766 18.577 1.00 86.00 342 TRP A CA 1
ATOM 2730 C C . TRP A 1 342 ? -2.811 -10.759 17.705 1.00 86.00 342 TRP A C 1
ATOM 2732 O O . TRP A 1 342 ? -3.382 -11.810 17.410 1.00 86.00 342 TRP A O 1
ATOM 2742 N N . TYR A 1 343 ? -3.170 -9.584 17.208 1.00 86.00 343 TYR A N 1
ATOM 2743 C CA . TYR A 1 343 ? -4.235 -9.454 16.233 1.00 86.00 343 TYR A CA 1
ATOM 2744 C C . TYR A 1 343 ? -3.753 -8.671 15.017 1.00 86.00 343 TYR A C 1
ATOM 2746 O O . TYR A 1 343 ? -2.879 -7.810 15.087 1.00 86.00 343 TYR A O 1
ATOM 2754 N N . TYR A 1 344 ? -4.326 -9.008 13.871 1.00 84.31 344 TYR A N 1
ATOM 2755 C CA . TYR A 1 344 ? -4.137 -8.277 12.637 1.00 84.31 344 TYR A CA 1
ATOM 2756 C C . TYR A 1 344 ? -5.293 -7.299 12.483 1.00 84.31 344 TYR A C 1
ATOM 2758 O O . TYR A 1 344 ? -6.464 -7.697 12.400 1.00 84.31 344 TYR A O 1
ATOM 2766 N N . ARG A 1 345 ? -4.937 -6.016 12.443 1.00 75.44 345 ARG A N 1
ATOM 2767 C CA . ARG A 1 345 ? -5.835 -4.948 12.039 1.00 75.44 345 ARG A CA 1
ATOM 2768 C C . ARG A 1 345 ? -5.520 -4.519 10.623 1.00 75.44 345 ARG A C 1
ATOM 2770 O O . ARG A 1 345 ? -4.362 -4.380 10.238 1.00 75.44 345 ARG A O 1
ATOM 2777 N N . GLY A 1 346 ? -6.573 -4.333 9.857 1.00 67.56 346 GLY A N 1
ATOM 2778 C CA . GLY A 1 346 ? -6.482 -3.885 8.490 1.00 67.56 346 GLY A CA 1
ATOM 2779 C C . GLY A 1 346 ? -7.737 -3.129 8.135 1.00 67.56 346 GLY A C 1
ATOM 2780 O O . GLY A 1 346 ? -8.759 -3.181 8.822 1.00 67.56 346 GLY A O 1
ATOM 2781 N N . LEU A 1 347 ? -7.638 -2.420 7.036 1.00 60.53 347 LEU A N 1
ATOM 2782 C CA . LEU A 1 347 ? -8.761 -1.754 6.443 1.00 60.53 347 LEU A CA 1
ATOM 2783 C C . LEU A 1 347 ? -9.437 -2.727 5.459 1.00 60.53 347 LEU A C 1
ATOM 2785 O O . LEU A 1 347 ? -8.807 -3.112 4.469 1.00 60.53 347 LEU A O 1
ATOM 2789 N N . PRO A 1 348 ? -10.675 -3.190 5.704 1.00 49.56 348 PRO A N 1
ATOM 2790 C CA . PRO A 1 348 ? -11.361 -4.029 4.733 1.00 49.56 348 PRO A CA 1
ATOM 2791 C C . PRO A 1 348 ? -11.714 -3.202 3.489 1.00 49.56 348 PRO A C 1
ATOM 2793 O O . PRO A 1 348 ? -12.567 -2.326 3.546 1.00 49.56 348 PRO A O 1
ATOM 2796 N N . GLY A 1 349 ? -11.046 -3.485 2.366 1.00 50.00 349 GLY A N 1
ATOM 2797 C CA . GLY A 1 349 ? -11.435 -2.994 1.036 1.00 50.00 349 GLY A CA 1
ATOM 2798 C C . GLY A 1 349 ? -11.345 -1.480 0.808 1.00 50.00 349 GLY A C 1
ATOM 2799 O O . GLY A 1 349 ? -12.140 -0.949 0.045 1.00 50.00 349 GLY A O 1
ATOM 2800 N N . THR A 1 350 ? -10.433 -0.760 1.462 1.00 56.00 350 THR A N 1
ATOM 2801 C CA . THR A 1 350 ? -10.630 0.686 1.688 1.00 56.00 350 THR A CA 1
ATOM 2802 C C . THR A 1 350 ? -10.133 1.652 0.645 1.00 56.00 350 THR A C 1
ATOM 2804 O O . THR A 1 350 ? -10.410 2.839 0.789 1.00 56.00 350 THR A O 1
ATOM 2807 N N . PHE A 1 351 ? -9.436 1.219 -0.395 1.00 56.56 351 PHE A N 1
ATOM 2808 C CA . PHE A 1 351 ? -9.155 2.146 -1.474 1.00 56.56 351 PHE A CA 1
ATOM 2809 C C . PHE A 1 351 ? -9.138 1.478 -2.829 1.00 56.56 351 PHE A C 1
ATOM 2811 O O . PHE A 1 351 ? -8.653 0.363 -3.008 1.00 56.56 351 PHE A O 1
ATOM 2818 N N . GLU A 1 352 ? -9.676 2.212 -3.785 1.00 66.81 352 GLU A N 1
ATOM 2819 C CA . GLU A 1 352 ? -9.602 1.894 -5.197 1.00 66.81 352 GLU A CA 1
ATOM 2820 C C . GLU A 1 352 ? -8.758 2.973 -5.874 1.00 66.81 352 GLU A C 1
ATOM 2822 O O . GLU A 1 352 ? -8.731 4.138 -5.464 1.00 66.81 352 GLU A O 1
ATOM 2827 N N . PHE A 1 353 ? -8.040 2.574 -6.914 1.00 70.75 353 PHE A N 1
ATOM 2828 C CA . PHE A 1 353 ? -7.228 3.472 -7.721 1.00 70.75 353 PHE A CA 1
ATOM 2829 C C . PHE A 1 353 ? -7.544 3.217 -9.186 1.00 70.75 353 PHE A C 1
ATOM 2831 O O . PHE A 1 353 ? -7.709 2.074 -9.627 1.00 70.75 353 PHE A O 1
ATOM 2838 N N . PHE A 1 354 ? -7.615 4.298 -9.949 1.00 80.75 354 PHE A N 1
ATOM 2839 C CA . PHE A 1 354 ? -7.781 4.204 -11.387 1.00 80.75 354 PHE A CA 1
ATOM 2840 C C . PHE A 1 354 ? -6.476 3.687 -11.996 1.00 80.75 354 PHE A C 1
ATOM 2842 O O . PHE A 1 354 ? -5.377 4.047 -11.572 1.00 80.75 354 PHE A O 1
ATOM 2849 N N . ASN A 1 355 ? -6.591 2.773 -12.953 1.00 73.44 355 ASN A N 1
ATOM 2850 C CA . ASN A 1 355 ? -5.448 2.041 -13.507 1.00 73.44 355 ASN A CA 1
ATOM 2851 C C . ASN A 1 355 ? -5.492 1.945 -15.036 1.00 73.44 355 ASN A C 1
ATOM 2853 O O . ASN A 1 355 ? -4.821 1.091 -15.633 1.00 73.44 355 ASN A O 1
ATOM 2857 N N . ASN A 1 356 ? -6.314 2.800 -15.645 1.00 76.38 356 ASN A N 1
ATOM 2858 C CA . ASN A 1 356 ? -6.497 2.897 -17.081 1.00 76.38 356 ASN A CA 1
ATOM 2859 C C . ASN A 1 356 ? -5.349 3.615 -17.773 1.00 76.38 356 ASN A C 1
ATOM 2861 O O . ASN A 1 356 ? -5.143 3.360 -18.950 1.00 76.38 356 ASN A O 1
ATOM 2865 N N . ILE A 1 357 ? -4.579 4.444 -17.067 1.00 77.75 357 ILE A N 1
ATOM 2866 C CA . ILE A 1 357 ? -3.415 5.134 -17.630 1.00 77.75 357 ILE A CA 1
ATOM 2867 C C . ILE A 1 357 ? -2.165 4.803 -16.828 1.00 77.75 357 ILE A C 1
ATOM 2869 O O . ILE A 1 357 ? -2.230 4.618 -15.615 1.00 77.75 357 ILE A O 1
ATOM 2873 N N . HIS A 1 358 ? -1.038 4.704 -17.524 1.00 75.31 358 HIS A N 1
ATOM 2874 C CA . HIS A 1 358 ? 0.289 4.658 -16.921 1.00 75.31 358 HIS A CA 1
ATOM 2875 C C . HIS A 1 358 ? 1.326 5.239 -17.878 1.00 75.31 358 HIS A C 1
ATOM 2877 O O . HIS A 1 358 ? 1.127 5.187 -19.089 1.00 75.31 358 HIS A O 1
ATOM 2883 N N . GLY A 1 359 ? 2.430 5.769 -17.364 1.00 77.50 359 GLY A N 1
ATOM 2884 C CA . GLY A 1 359 ? 3.546 6.177 -18.209 1.00 77.50 359 GLY A CA 1
ATOM 2885 C C . GLY A 1 359 ? 4.363 4.980 -18.696 1.00 77.50 359 GLY A C 1
ATOM 2886 O O . GLY A 1 359 ? 4.522 3.974 -18.000 1.00 77.50 359 GLY A O 1
ATOM 2887 N N . ILE A 1 360 ? 4.894 5.100 -19.908 1.00 76.38 360 ILE A N 1
ATOM 2888 C CA . ILE A 1 360 ? 5.829 4.156 -20.511 1.00 76.38 360 ILE A CA 1
ATOM 2889 C C . ILE A 1 360 ? 7.032 4.903 -21.085 1.00 76.38 360 ILE A C 1
ATOM 2891 O O . ILE A 1 360 ? 6.960 6.095 -21.385 1.00 76.38 360 ILE A O 1
ATOM 2895 N N . ILE A 1 361 ? 8.135 4.181 -21.254 1.00 80.06 361 ILE A N 1
ATOM 2896 C CA . ILE A 1 361 ? 9.307 4.641 -21.996 1.00 80.06 361 ILE A CA 1
ATOM 2897 C C . ILE A 1 361 ? 9.405 3.785 -23.256 1.00 80.06 361 ILE A C 1
ATOM 2899 O O . ILE A 1 361 ? 9.360 2.557 -23.160 1.00 80.06 361 ILE A O 1
ATOM 2903 N N . ILE A 1 362 ? 9.529 4.425 -24.414 1.00 78.75 362 ILE A N 1
ATOM 2904 C CA . ILE A 1 362 ? 9.564 3.773 -25.724 1.00 78.75 362 ILE A CA 1
ATOM 2905 C C . ILE A 1 362 ? 10.553 4.487 -26.644 1.00 78.75 362 ILE A C 1
ATOM 2907 O O . ILE A 1 362 ? 10.666 5.710 -26.608 1.00 78.75 362 ILE A O 1
ATOM 2911 N N . ASP A 1 363 ? 11.277 3.740 -27.471 1.00 79.88 363 ASP A N 1
ATOM 2912 C CA . ASP A 1 363 ? 12.120 4.338 -28.505 1.00 79.88 363 ASP A CA 1
ATOM 2913 C C . ASP A 1 363 ? 11.260 4.979 -29.605 1.00 79.88 363 ASP A C 1
ATOM 2915 O O . ASP A 1 363 ? 10.272 4.399 -30.054 1.00 79.88 363 ASP A O 1
ATOM 2919 N N . GLU A 1 364 ? 11.651 6.165 -30.074 1.00 82.50 364 GLU A N 1
ATOM 2920 C CA . GLU A 1 364 ? 10.926 6.936 -31.095 1.00 82.50 364 GLU A CA 1
ATOM 2921 C C . GLU A 1 364 ? 10.733 6.137 -32.394 1.00 82.50 364 GLU A C 1
ATOM 2923 O O . GLU A 1 364 ? 9.692 6.236 -33.041 1.00 82.50 364 GLU A O 1
ATOM 2928 N N . GLU A 1 365 ? 11.698 5.275 -32.740 1.00 78.94 365 GLU A N 1
ATOM 2929 C CA . GLU A 1 365 ? 11.615 4.381 -33.904 1.00 78.94 365 GLU A CA 1
ATOM 2930 C C . GLU A 1 365 ? 10.442 3.392 -33.821 1.00 78.94 365 GLU A C 1
ATOM 2932 O O . GLU A 1 365 ? 10.026 2.850 -34.840 1.00 78.94 365 GLU A O 1
ATOM 2937 N N . ASN A 1 366 ? 9.878 3.182 -32.630 1.00 75.94 366 ASN A N 1
ATOM 2938 C CA . ASN A 1 366 ? 8.725 2.319 -32.399 1.00 75.94 366 ASN A CA 1
ATOM 2939 C C . ASN A 1 366 ? 7.400 3.100 -32.291 1.00 75.94 366 ASN A C 1
ATOM 2941 O O . ASN A 1 366 ? 6.355 2.483 -32.097 1.00 75.94 366 ASN A O 1
ATOM 2945 N N . LEU A 1 367 ? 7.403 4.433 -32.440 1.00 75.62 367 LEU A N 1
ATOM 2946 C CA . LEU A 1 367 ? 6.178 5.248 -32.425 1.00 75.62 367 LEU A CA 1
ATOM 2947 C C . LEU A 1 367 ? 5.401 5.216 -33.752 1.00 75.62 367 LEU A C 1
ATOM 2949 O O . LEU A 1 367 ? 4.252 5.655 -33.806 1.00 75.62 367 LEU A O 1
ATOM 2953 N N . ASN A 1 368 ? 5.993 4.696 -34.830 1.00 73.38 368 ASN A N 1
ATOM 2954 C CA . ASN A 1 368 ? 5.324 4.535 -36.120 1.00 73.38 368 ASN A CA 1
ATOM 2955 C C . ASN A 1 368 ? 5.820 3.313 -36.902 1.00 73.38 368 ASN A C 1
ATOM 2957 O O . ASN A 1 368 ? 6.959 2.881 -36.754 1.00 73.38 368 ASN A O 1
ATOM 2961 N N . ASP A 1 369 ? 4.962 2.792 -37.781 1.00 70.19 369 ASP A N 1
ATOM 2962 C CA . ASP A 1 369 ? 5.235 1.578 -38.564 1.00 70.19 369 ASP A CA 1
ATOM 2963 C C . ASP A 1 369 ? 6.392 1.741 -39.565 1.00 70.19 369 ASP A C 1
ATOM 2965 O O . ASP A 1 369 ? 7.084 0.775 -39.886 1.00 70.19 369 ASP A O 1
ATOM 2969 N N . GLU A 1 370 ? 6.627 2.968 -40.036 1.00 71.19 370 GLU A N 1
ATOM 2970 C CA . GLU A 1 370 ? 7.708 3.309 -40.970 1.00 71.19 370 GLU A CA 1
ATOM 2971 C C . GLU A 1 370 ? 9.069 3.441 -40.266 1.00 71.19 370 GLU A C 1
ATOM 2973 O O . GLU A 1 370 ? 10.105 3.564 -40.923 1.00 71.19 370 GLU A O 1
ATOM 2978 N N . LYS A 1 371 ? 9.078 3.401 -38.926 1.00 74.19 371 LYS A N 1
ATOM 2979 C CA . LYS A 1 371 ? 10.236 3.628 -38.055 1.00 74.19 371 LYS A CA 1
ATOM 2980 C C . LYS A 1 371 ? 10.972 4.941 -38.324 1.00 74.19 371 LYS A C 1
ATOM 2982 O O . LYS A 1 371 ? 12.185 5.034 -38.123 1.00 74.19 371 LYS A O 1
ATOM 2987 N N . PHE A 1 372 ? 10.267 5.950 -38.826 1.00 76.31 372 PHE A N 1
ATOM 2988 C CA . PHE A 1 372 ? 10.831 7.262 -39.115 1.00 76.31 372 PHE A CA 1
ATOM 2989 C C . PHE A 1 372 ? 10.893 8.109 -37.839 1.00 76.31 372 PHE A C 1
ATOM 2991 O O . PHE A 1 372 ? 9.930 8.192 -37.086 1.00 76.31 372 PHE A O 1
ATOM 2998 N N . CYS A 1 373 ? 12.024 8.754 -37.595 1.00 79.69 373 CYS A N 1
ATOM 2999 C CA . CYS A 1 373 ? 12.338 9.488 -36.379 1.00 79.69 373 CYS A CA 1
ATOM 3000 C C . CYS A 1 373 ? 12.588 10.957 -36.723 1.00 79.69 373 CYS A C 1
ATOM 3002 O O . CYS A 1 373 ? 13.609 11.314 -37.320 1.00 79.69 373 CYS A O 1
ATOM 3004 N N . THR A 1 374 ? 11.682 11.825 -36.292 1.00 76.12 374 THR A N 1
ATOM 3005 C CA . THR A 1 374 ? 11.804 13.279 -36.447 1.00 76.12 374 THR A CA 1
ATOM 3006 C C . THR A 1 374 ? 12.829 13.877 -35.477 1.00 76.12 374 THR A C 1
ATOM 3008 O O . THR A 1 374 ? 13.365 14.956 -35.718 1.00 76.12 374 THR A O 1
ATOM 3011 N N . GLY A 1 375 ? 13.166 13.155 -34.403 1.00 70.88 375 GLY A N 1
ATOM 3012 C CA . GLY A 1 375 ? 13.937 13.642 -33.259 1.00 70.88 375 GLY A CA 1
ATOM 3013 C C . GLY A 1 375 ? 13.095 14.349 -32.220 1.00 70.88 375 GLY A C 1
ATOM 3014 O O . GLY A 1 375 ? 13.631 14.726 -31.178 1.00 70.88 375 GLY A O 1
ATOM 3015 N N . ASN A 1 376 ? 11.803 14.501 -32.498 1.00 76.00 376 ASN A N 1
ATOM 3016 C CA . ASN A 1 376 ? 10.814 14.968 -31.560 1.00 76.00 376 ASN A CA 1
ATOM 3017 C C . ASN A 1 376 ? 9.786 13.855 -31.305 1.00 76.00 376 ASN A C 1
ATOM 3019 O O . ASN A 1 376 ? 9.308 13.195 -32.226 1.00 76.00 376 ASN A O 1
ATOM 3023 N N . CYS A 1 377 ? 9.433 13.667 -30.040 1.00 77.81 377 CYS A N 1
ATOM 3024 C CA . CYS A 1 377 ? 8.399 12.728 -29.624 1.00 77.81 377 CYS A CA 1
ATOM 3025 C C . CYS A 1 377 ? 6.996 13.363 -29.666 1.00 77.81 377 CYS A C 1
ATOM 3027 O O . CYS A 1 377 ? 6.008 12.635 -29.726 1.00 77.81 377 CYS A O 1
ATOM 3029 N N . ASP A 1 378 ? 6.902 14.698 -29.693 1.00 70.88 378 ASP A N 1
ATOM 3030 C CA . ASP A 1 378 ? 5.641 15.442 -29.551 1.00 70.88 378 ASP A CA 1
ATOM 3031 C C . ASP A 1 378 ? 4.737 15.370 -30.797 1.00 70.88 378 ASP A C 1
ATOM 3033 O O . ASP A 1 378 ? 3.552 15.688 -30.736 1.00 70.88 378 ASP A O 1
ATOM 3037 N N . HIS A 1 379 ? 5.276 14.967 -31.952 1.00 63.50 379 HIS A N 1
ATOM 3038 C CA . HIS A 1 379 ? 4.522 14.876 -33.210 1.00 63.50 379 HIS A CA 1
ATOM 3039 C C . HIS A 1 379 ? 3.683 13.599 -33.356 1.00 63.50 379 HIS A C 1
ATOM 3041 O O . HIS A 1 379 ? 2.918 13.477 -34.314 1.00 63.50 379 HIS A O 1
ATOM 3047 N N . PHE A 1 380 ? 3.793 12.657 -32.419 1.00 64.38 380 PHE A N 1
ATOM 3048 C CA . PHE A 1 380 ? 3.048 11.403 -32.455 1.00 64.38 380 PHE A CA 1
ATOM 3049 C C . PHE A 1 380 ? 1.754 11.507 -31.645 1.00 64.38 380 PHE A C 1
ATOM 3051 O O . PHE A 1 380 ? 1.637 10.951 -30.555 1.00 64.38 380 PHE A O 1
ATOM 3058 N N . ASP A 1 381 ? 0.766 12.214 -32.197 1.00 55.22 381 ASP A N 1
ATOM 3059 C CA . ASP A 1 381 ? -0.611 12.148 -31.708 1.00 55.22 381 ASP A CA 1
ATOM 3060 C C . ASP A 1 381 ? -1.334 10.965 -32.376 1.00 55.22 381 ASP A C 1
ATOM 3062 O O . ASP A 1 381 ? -1.561 10.944 -33.592 1.00 55.22 381 ASP A O 1
ATOM 3066 N N . THR A 1 382 ? -1.623 9.914 -31.603 1.00 57.12 382 THR A N 1
ATOM 3067 C CA . THR A 1 382 ? -2.152 8.650 -32.142 1.00 57.12 382 THR A CA 1
ATOM 3068 C C . THR A 1 382 ? -3.661 8.655 -32.376 1.00 57.12 382 THR A C 1
ATOM 3070 O O . THR A 1 382 ? -4.190 7.635 -32.826 1.00 57.12 382 THR A O 1
ATOM 3073 N N . GLU A 1 383 ? -4.357 9.782 -32.157 1.00 52.22 383 GLU A N 1
ATOM 3074 C CA . GLU A 1 383 ? -5.813 9.893 -32.351 1.00 52.22 383 GLU A CA 1
ATOM 3075 C C . GLU A 1 383 ? -6.289 9.371 -33.723 1.00 52.22 383 GLU A C 1
ATOM 3077 O O . GLU A 1 383 ? -7.396 8.841 -33.827 1.00 52.22 383 GLU A O 1
ATOM 3082 N N . ASN A 1 384 ? -5.427 9.407 -34.749 1.00 43.00 384 ASN A N 1
ATOM 3083 C CA . ASN A 1 384 ? -5.750 8.988 -36.116 1.00 43.00 384 ASN A CA 1
ATOM 3084 C C . ASN A 1 384 ? -5.152 7.644 -36.585 1.00 43.00 384 ASN A C 1
ATOM 3086 O O . ASN A 1 384 ? -5.440 7.229 -37.710 1.00 43.00 384 ASN A O 1
ATOM 3090 N N . ARG A 1 385 ? -4.349 6.921 -35.783 1.00 52.31 385 ARG A N 1
ATOM 3091 C CA . ARG A 1 385 ? -3.799 5.611 -36.200 1.00 52.31 385 ARG A CA 1
ATOM 3092 C C . ARG A 1 385 ? -4.504 4.454 -35.494 1.00 52.31 385 ARG A C 1
ATOM 3094 O O . ARG A 1 385 ? -4.302 4.163 -34.318 1.00 52.31 385 ARG A O 1
ATOM 3101 N N . ASN A 1 386 ? -5.357 3.774 -36.257 1.00 37.88 386 ASN A N 1
ATOM 3102 C CA . ASN A 1 386 ? -6.047 2.553 -35.857 1.00 37.88 386 ASN A CA 1
ATOM 3103 C C . ASN A 1 386 ? -5.057 1.474 -35.398 1.00 37.88 386 ASN A C 1
ATOM 3105 O O . ASN A 1 386 ? -4.311 0.961 -36.223 1.00 37.88 386 ASN A O 1
ATOM 3109 N N . ARG A 1 387 ? -5.131 1.089 -34.113 1.00 46.66 387 ARG A N 1
ATOM 3110 C CA . ARG A 1 387 ? -4.685 -0.205 -33.551 1.00 46.66 387 ARG A CA 1
ATOM 3111 C C . ARG A 1 387 ? -3.460 -0.806 -34.257 1.00 46.66 387 ARG A C 1
ATOM 3113 O O . ARG A 1 387 ? -3.544 -1.911 -34.794 1.00 46.66 387 ARG A O 1
ATOM 3120 N N . SER A 1 388 ? -2.330 -0.114 -34.273 1.00 42.31 388 SER A N 1
ATOM 3121 C CA . SER A 1 388 ? -1.097 -0.746 -34.725 1.00 42.31 388 SER A CA 1
ATOM 3122 C C . SER A 1 388 ? -0.683 -1.796 -33.692 1.00 42.31 388 SER A C 1
ATOM 3124 O O . SER A 1 388 ? -0.671 -1.583 -32.480 1.00 42.31 388 SER A O 1
ATOM 3126 N N . SER A 1 389 ? -0.453 -2.996 -34.204 1.00 42.72 389 SER A N 1
ATOM 3127 C CA . SER A 1 389 ? -0.156 -4.243 -33.510 1.00 42.72 389 SER A CA 1
ATOM 3128 C C . SER A 1 389 ? 1.233 -4.239 -32.858 1.00 42.72 389 SER A C 1
ATOM 3130 O O . SER A 1 389 ? 2.095 -5.044 -33.213 1.00 42.72 389 SER A O 1
ATOM 3132 N N . PHE A 1 390 ? 1.474 -3.336 -31.909 1.00 48.69 390 PHE A N 1
ATOM 3133 C CA . PHE A 1 390 ? 2.701 -3.296 -31.111 1.00 48.69 390 PHE A CA 1
ATOM 3134 C C . PHE A 1 390 ? 2.594 -4.328 -29.976 1.00 48.69 390 PHE A C 1
ATOM 3136 O O . PHE A 1 390 ? 2.149 -4.033 -28.875 1.00 48.69 390 PHE A O 1
ATOM 3143 N N . LEU A 1 391 ? 2.864 -5.593 -30.319 1.00 41.78 391 LEU A N 1
ATOM 3144 C CA . LEU A 1 391 ? 2.576 -6.784 -29.502 1.00 41.78 391 LEU A CA 1
ATOM 3145 C C . LEU A 1 391 ? 3.841 -7.564 -29.081 1.00 41.78 391 LEU A C 1
ATOM 3147 O O . LEU A 1 391 ? 3.772 -8.780 -28.885 1.00 41.78 391 LEU A O 1
ATOM 3151 N N . ARG A 1 392 ? 5.030 -6.947 -29.014 1.00 40.72 392 ARG A N 1
ATOM 3152 C CA . ARG A 1 392 ? 6.291 -7.715 -28.856 1.00 40.72 392 ARG A CA 1
ATOM 3153 C C . ARG A 1 392 ? 7.346 -7.160 -27.897 1.00 40.72 392 ARG A C 1
ATOM 3155 O O . ARG A 1 392 ? 8.390 -7.805 -27.772 1.00 40.72 392 ARG A O 1
ATOM 3162 N N . TYR A 1 393 ? 7.087 -6.089 -27.156 1.00 38.25 393 TYR A N 1
ATOM 3163 C CA . TYR A 1 393 ? 7.923 -5.657 -26.037 1.00 38.25 393 TYR A CA 1
ATOM 3164 C C . TYR A 1 393 ? 7.240 -5.879 -24.677 1.00 38.25 393 TYR A C 1
ATOM 3166 O O . TYR A 1 393 ? 6.056 -5.615 -24.496 1.00 38.25 393 TYR A O 1
ATOM 3174 N N . PRO A 1 394 ? 7.981 -6.356 -23.662 1.00 39.47 394 PRO A N 1
ATOM 3175 C CA . PRO A 1 394 ? 7.421 -6.684 -22.348 1.00 39.47 394 PRO A CA 1
ATOM 3176 C C . PRO A 1 394 ? 6.987 -5.464 -21.503 1.00 39.47 394 PRO A C 1
ATOM 3178 O O . PRO A 1 394 ? 6.472 -5.664 -20.407 1.00 39.47 394 PRO A O 1
ATOM 3181 N N . ASN A 1 395 ? 7.135 -4.237 -22.027 1.00 48.00 395 ASN A N 1
ATOM 3182 C CA . ASN A 1 395 ? 6.603 -2.982 -21.471 1.00 48.00 395 ASN A CA 1
ATOM 3183 C C . ASN A 1 395 ? 5.518 -2.348 -22.371 1.00 48.00 395 ASN A C 1
ATOM 3185 O O . ASN A 1 395 ? 5.217 -1.165 -22.213 1.00 48.00 395 ASN A O 1
ATOM 3189 N N . ASP A 1 396 ? 4.962 -3.097 -23.331 1.00 61.00 396 ASP A N 1
ATOM 3190 C CA . ASP A 1 396 ? 4.057 -2.539 -24.335 1.00 61.00 396 ASP A CA 1
ATOM 3191 C C . ASP A 1 396 ? 2.794 -1.948 -23.714 1.00 61.00 396 ASP A C 1
ATOM 3193 O O . ASP A 1 396 ? 2.066 -2.579 -22.936 1.00 61.00 396 ASP A O 1
ATOM 3197 N N . CYS A 1 397 ? 2.518 -0.714 -24.127 1.00 64.81 397 CYS A N 1
ATOM 3198 C CA . CYS A 1 397 ? 1.221 -0.114 -23.942 1.00 64.81 397 CYS A CA 1
ATOM 3199 C C . CYS A 1 397 ? 0.166 -0.952 -24.658 1.00 64.81 397 CYS A C 1
ATOM 3201 O O . CYS A 1 397 ? -0.021 -0.862 -25.868 1.00 64.81 397 CYS A O 1
ATOM 3203 N N . ASN A 1 398 ? -0.562 -1.754 -23.894 1.00 68.81 398 ASN A N 1
ATOM 3204 C CA . ASN A 1 398 ? -1.690 -2.517 -24.399 1.00 68.81 398 ASN A CA 1
ATOM 3205 C C . ASN A 1 398 ? -2.939 -1.626 -24.500 1.00 68.81 398 ASN A C 1
ATOM 3207 O O . ASN A 1 398 ? -3.891 -1.727 -23.716 1.00 68.81 398 ASN A O 1
ATOM 3211 N N . GLY A 1 399 ? -2.858 -0.644 -25.391 1.00 73.12 399 GLY A N 1
ATOM 3212 C CA . GLY A 1 399 ? -3.656 0.560 -25.294 1.00 73.12 399 GLY A CA 1
ATOM 3213 C C . GLY A 1 399 ? -3.363 1.585 -26.381 1.00 73.12 399 GLY A C 1
ATOM 3214 O O . GLY A 1 399 ? -2.733 1.282 -27.390 1.00 73.12 399 GLY A O 1
ATOM 3215 N N . ARG A 1 400 ? -3.859 2.802 -26.175 1.00 77.69 400 ARG A N 1
ATOM 3216 C CA . ARG A 1 400 ? -3.556 3.970 -27.006 1.00 77.69 400 ARG A CA 1
ATOM 3217 C C . ARG A 1 400 ? -2.456 4.789 -26.345 1.00 77.69 400 ARG A C 1
ATOM 3219 O O . ARG A 1 400 ? -2.490 4.987 -25.130 1.00 77.69 400 ARG A O 1
ATOM 3226 N N . LEU A 1 401 ? -1.494 5.242 -27.142 1.00 79.19 401 LEU A N 1
ATOM 3227 C CA . LEU A 1 401 ? -0.443 6.139 -26.678 1.00 79.19 401 LEU A CA 1
ATOM 3228 C C . LEU A 1 401 ? -0.900 7.580 -26.818 1.00 79.19 401 LEU A C 1
ATOM 3230 O O . LEU A 1 401 ? -1.354 8.001 -27.876 1.00 79.19 401 LEU A O 1
ATOM 3234 N N . HIS A 1 402 ? -0.740 8.340 -25.754 1.00 78.38 402 HIS A N 1
ATOM 3235 C CA . HIS A 1 402 ? -1.130 9.731 -25.683 1.00 78.38 402 HIS A CA 1
ATOM 3236 C C . HIS A 1 402 ? 0.053 10.567 -25.240 1.00 78.38 402 HIS A C 1
ATOM 3238 O O . HIS A 1 402 ? 0.829 10.128 -24.388 1.00 78.38 402 HIS A O 1
ATOM 3244 N N . SER A 1 403 ? 0.129 11.792 -25.769 1.00 77.31 403 SER A N 1
ATOM 3245 C CA . SER A 1 403 ? 1.022 12.839 -25.264 1.00 77.31 403 SER A CA 1
ATOM 3246 C C . SER A 1 403 ? 2.444 12.334 -25.015 1.00 77.31 403 SER A C 1
ATOM 3248 O O . SER A 1 403 ? 2.878 12.266 -23.870 1.00 77.31 403 SER A O 1
ATOM 3250 N N . CYS A 1 404 ? 3.142 11.926 -26.073 1.00 80.12 404 CYS A N 1
ATOM 3251 C CA . CYS A 1 404 ? 4.552 11.561 -25.988 1.00 80.12 404 CYS A CA 1
ATOM 3252 C C . CYS A 1 404 ? 5.437 12.812 -25.901 1.00 80.12 404 CYS A C 1
ATOM 3254 O O . CYS A 1 404 ? 5.115 13.826 -26.511 1.00 80.12 404 CYS A O 1
ATOM 3256 N N . TRP A 1 405 ? 6.550 12.732 -25.172 1.00 81.31 405 TRP A N 1
ATOM 3257 C CA . TRP A 1 405 ? 7.560 13.787 -25.074 1.00 81.31 405 TRP A CA 1
ATOM 3258 C C . TRP A 1 405 ? 8.973 13.212 -25.078 1.00 81.31 405 TRP A C 1
ATOM 3260 O O . TRP A 1 405 ? 9.194 12.030 -24.794 1.00 81.31 405 TRP A O 1
ATOM 3270 N N . LEU A 1 406 ? 9.947 14.056 -25.420 1.00 84.94 406 LEU A N 1
ATOM 3271 C CA . LEU A 1 406 ? 11.355 13.678 -25.389 1.00 84.94 406 LEU A CA 1
ATOM 3272 C C . LEU A 1 406 ? 11.782 13.398 -23.946 1.00 84.94 406 LEU A C 1
ATOM 3274 O O . LEU A 1 406 ? 11.817 14.303 -23.115 1.00 84.94 406 LEU A O 1
ATOM 3278 N N . TYR A 1 407 ? 12.122 12.144 -23.656 1.00 81.50 407 TYR A N 1
ATOM 3279 C CA . TYR A 1 407 ? 12.605 11.746 -22.338 1.00 81.50 407 TYR A CA 1
ATOM 3280 C C . TYR A 1 407 ? 14.130 11.787 -22.269 1.00 81.50 407 TYR A C 1
ATOM 3282 O O . TYR A 1 407 ? 14.694 12.373 -21.348 1.00 81.50 407 TYR A O 1
ATOM 3290 N N . GLU A 1 408 ? 14.805 11.191 -23.252 1.00 82.94 408 GLU A N 1
ATOM 3291 C CA . GLU A 1 408 ? 16.264 11.169 -23.316 1.00 82.94 408 GLU A CA 1
ATOM 3292 C C . GLU A 1 408 ? 16.747 11.160 -24.769 1.00 82.94 408 GLU A C 1
ATOM 3294 O O . GLU A 1 408 ? 16.259 10.405 -25.613 1.00 82.94 408 GLU A O 1
ATOM 3299 N N . GLU A 1 409 ? 17.750 11.988 -25.063 1.00 84.75 409 GLU A N 1
ATOM 3300 C CA . GLU A 1 409 ? 18.421 11.966 -26.359 1.00 84.75 409 GLU A CA 1
ATOM 3301 C C . GLU A 1 409 ? 19.454 10.833 -26.408 1.00 84.75 409 GLU A C 1
ATOM 3303 O O . GLU A 1 409 ? 20.417 10.820 -25.634 1.00 84.75 409 GLU A O 1
ATOM 3308 N N . THR A 1 410 ? 19.293 9.883 -27.333 1.00 82.31 410 THR A N 1
ATOM 3309 C CA . THR A 1 410 ? 20.173 8.708 -27.369 1.00 82.31 410 THR A CA 1
ATOM 3310 C C . THR A 1 410 ? 21.550 9.052 -27.929 1.00 82.31 410 THR A C 1
ATOM 3312 O O . THR A 1 410 ? 21.689 9.762 -28.928 1.00 82.31 410 THR A O 1
ATOM 3315 N N . GLN A 1 411 ? 22.603 8.453 -27.361 1.00 82.31 411 GLN A N 1
ATOM 3316 C CA . GLN A 1 411 ? 23.946 8.556 -27.948 1.00 82.31 411 GLN A CA 1
ATOM 3317 C C . GLN A 1 411 ? 23.971 8.024 -29.392 1.00 82.31 411 GLN A C 1
ATOM 3319 O O . GLN A 1 411 ? 24.646 8.588 -30.246 1.00 82.31 411 GLN A O 1
ATOM 3324 N N . LYS A 1 412 ? 23.163 6.993 -29.689 1.00 82.50 412 LYS A N 1
ATOM 3325 C CA . LYS A 1 412 ? 22.982 6.435 -31.040 1.00 82.50 412 LYS A CA 1
ATOM 3326 C C . LYS A 1 412 ? 22.532 7.524 -32.025 1.00 82.50 412 LYS A C 1
ATOM 3328 O O . LYS A 1 412 ? 23.101 7.618 -33.111 1.00 82.50 412 LYS A O 1
ATOM 3333 N N . ARG A 1 413 ? 21.560 8.367 -31.647 1.00 84.62 413 ARG A N 1
ATOM 3334 C CA . ARG A 1 413 ? 21.076 9.475 -32.485 1.00 84.62 413 ARG A CA 1
ATOM 3335 C C . ARG A 1 413 ? 22.125 10.569 -32.648 1.00 84.62 413 ARG A C 1
ATOM 3337 O O . ARG A 1 413 ? 22.347 11.004 -33.777 1.00 84.62 413 ARG A O 1
ATOM 3344 N N . LYS A 1 414 ? 22.820 10.951 -31.570 1.00 86.12 414 LYS A N 1
ATOM 3345 C CA . LYS A 1 414 ? 23.935 11.920 -31.624 1.00 86.12 414 LYS A CA 1
ATOM 3346 C C . LYS A 1 414 ? 25.028 11.469 -32.588 1.00 86.12 414 LYS A C 1
ATOM 3348 O O . LYS A 1 414 ? 25.458 12.242 -33.442 1.00 86.12 414 LYS A O 1
ATOM 3353 N N . ASP A 1 415 ? 25.423 10.202 -32.504 1.00 86.69 415 ASP A N 1
ATOM 3354 C CA . ASP A 1 415 ? 26.433 9.614 -33.381 1.00 86.69 415 ASP A CA 1
ATOM 3355 C C . ASP A 1 415 ? 25.939 9.550 -34.835 1.00 86.69 415 ASP A C 1
ATOM 3357 O O . ASP A 1 415 ? 26.693 9.844 -35.762 1.00 86.69 415 ASP A O 1
ATOM 3361 N N . ALA A 1 416 ? 24.670 9.193 -35.065 1.00 85.62 416 ALA A N 1
ATOM 3362 C CA . ALA A 1 416 ? 24.077 9.167 -36.403 1.00 85.62 416 ALA A CA 1
ATOM 3363 C C . ALA A 1 416 ? 24.019 10.569 -37.035 1.00 85.62 416 ALA A C 1
ATOM 3365 O O . ALA A 1 416 ? 24.392 10.730 -38.200 1.00 85.62 416 ALA A O 1
ATOM 3366 N N . TYR A 1 417 ? 23.634 11.583 -36.256 1.00 87.31 417 TYR A N 1
ATOM 3367 C CA . TYR A 1 417 ? 23.638 12.984 -36.672 1.00 87.31 417 TYR A CA 1
ATOM 3368 C C . TYR A 1 417 ? 25.053 13.473 -36.997 1.00 87.31 417 TYR A C 1
ATOM 3370 O O . TYR A 1 417 ? 25.290 13.989 -38.089 1.00 87.31 417 TYR A O 1
ATOM 3378 N N . ALA A 1 418 ? 26.017 13.243 -36.100 1.00 86.88 418 ALA A N 1
ATOM 3379 C CA . ALA A 1 418 ? 27.413 13.622 -36.311 1.00 86.88 418 ALA A CA 1
ATOM 3380 C C . ALA A 1 418 ? 28.001 12.947 -37.559 1.00 86.88 418 ALA A C 1
ATOM 3382 O O . ALA A 1 418 ? 28.658 13.598 -38.369 1.00 86.88 418 ALA A O 1
ATOM 3383 N N . ASN A 1 419 ? 27.715 11.659 -37.766 1.00 85.38 419 ASN A N 1
ATOM 3384 C CA . ASN A 1 419 ? 28.139 10.934 -38.961 1.00 85.38 419 ASN A CA 1
ATOM 3385 C C . ASN A 1 419 ? 27.512 11.504 -40.238 1.00 85.38 419 ASN A C 1
ATOM 3387 O O . ASN A 1 419 ? 28.213 11.637 -41.243 1.00 85.38 419 ASN A O 1
ATOM 3391 N N . HIS A 1 420 ? 26.223 11.852 -40.221 1.00 86.44 420 HIS A N 1
ATOM 3392 C CA . HIS A 1 420 ? 25.570 12.506 -41.354 1.00 86.44 420 HIS A CA 1
ATOM 3393 C C . HIS A 1 420 ? 26.202 13.875 -41.645 1.00 86.44 420 HIS A C 1
ATOM 3395 O O . HIS A 1 420 ? 26.611 14.121 -42.778 1.00 86.44 420 HIS A O 1
ATOM 3401 N N . TYR A 1 421 ? 26.386 14.706 -40.618 1.00 86.62 421 TYR A N 1
ATOM 3402 C CA . TYR A 1 421 ? 26.976 16.042 -40.718 1.00 86.62 421 TYR A CA 1
ATOM 3403 C C . TYR A 1 421 ? 28.417 16.018 -41.247 1.00 86.62 421 TYR A C 1
ATOM 3405 O O . TYR A 1 421 ? 28.739 16.706 -42.215 1.00 86.62 421 TYR A O 1
ATOM 3413 N N . LEU A 1 422 ? 29.282 15.163 -40.689 1.00 85.31 422 LEU A N 1
ATOM 3414 C CA . LEU A 1 422 ? 30.659 14.989 -41.165 1.00 85.31 422 LEU A CA 1
ATOM 3415 C C . LEU A 1 422 ? 30.700 14.455 -42.603 1.00 85.31 422 LEU A C 1
ATOM 3417 O O . LEU A 1 422 ? 31.535 14.879 -43.405 1.00 85.31 422 LEU A O 1
ATOM 3421 N N . THR A 1 423 ? 29.786 13.547 -42.956 1.00 82.00 423 THR A N 1
ATOM 3422 C CA . THR A 1 423 ? 29.669 13.025 -44.326 1.00 82.00 423 THR A CA 1
ATOM 3423 C C . THR A 1 423 ? 29.217 14.119 -45.292 1.00 82.00 423 THR A C 1
ATOM 3425 O O . THR A 1 423 ? 29.763 14.202 -46.384 1.00 82.00 423 THR A O 1
ATOM 3428 N N . ALA A 1 424 ? 28.290 14.991 -44.891 1.00 81.50 424 ALA A N 1
ATOM 3429 C CA . ALA A 1 424 ? 27.832 16.110 -45.710 1.00 81.50 424 ALA A CA 1
ATOM 3430 C C . ALA A 1 424 ? 28.937 17.164 -45.916 1.00 81.50 424 ALA A C 1
ATOM 3432 O O . ALA A 1 424 ? 29.183 17.588 -47.043 1.00 81.50 424 ALA A O 1
ATOM 3433 N N . ILE A 1 425 ? 29.668 17.530 -44.855 1.00 81.31 425 ILE A N 1
ATOM 3434 C CA . ILE A 1 425 ? 30.756 18.523 -44.924 1.00 81.31 425 ILE A CA 1
ATOM 3435 C C . ILE A 1 425 ? 31.947 18.016 -45.726 1.00 81.31 425 ILE A C 1
ATOM 3437 O O . ILE A 1 425 ? 32.464 18.738 -46.576 1.00 81.31 425 ILE A O 1
ATOM 3441 N N . SER A 1 426 ? 32.385 16.777 -45.479 1.00 74.25 426 SER A N 1
ATOM 3442 C CA . SER A 1 426 ? 33.540 16.198 -46.180 1.00 74.25 426 SER A CA 1
ATOM 3443 C C . SER A 1 426 ? 33.326 16.070 -47.692 1.00 74.25 426 SER A C 1
ATOM 3445 O O . SER A 1 426 ? 34.288 15.839 -48.423 1.00 74.25 426 SER A O 1
ATOM 3447 N N . MET A 1 427 ? 32.088 16.233 -48.169 1.00 68.12 427 MET A N 1
ATOM 3448 C CA . MET A 1 427 ? 31.740 16.107 -49.580 1.00 68.12 427 MET A CA 1
ATOM 3449 C C . MET A 1 427 ? 31.714 17.432 -50.350 1.00 68.12 427 MET A C 1
ATOM 3451 O O . MET A 1 427 ? 31.968 17.402 -51.555 1.00 68.12 427 MET A O 1
ATOM 3455 N N . GLY A 1 428 ? 31.506 18.585 -49.698 1.00 60.81 428 GLY A N 1
ATOM 3456 C CA . GLY A 1 428 ? 31.482 19.898 -50.368 1.00 60.81 428 GLY A CA 1
ATOM 3457 C C . GLY A 1 428 ? 30.624 19.947 -51.654 1.00 60.81 428 GLY A C 1
ATOM 3458 O O . GLY A 1 428 ? 29.775 19.095 -51.893 1.00 60.81 428 GLY A O 1
ATOM 3459 N N . ASN A 1 429 ? 30.869 20.923 -52.539 1.00 55.66 429 ASN A N 1
ATOM 3460 C CA . ASN A 1 429 ? 30.146 21.088 -53.820 1.00 55.66 429 ASN A CA 1
ATOM 3461 C C . ASN A 1 429 ? 30.508 20.052 -54.918 1.00 55.66 429 ASN A C 1
ATOM 3463 O O . ASN A 1 429 ? 30.192 20.265 -56.089 1.00 55.66 429 ASN A O 1
ATOM 3467 N N . ARG A 1 430 ? 31.188 18.938 -54.608 1.00 56.81 430 ARG A N 1
ATOM 3468 C CA . ARG A 1 430 ? 31.571 17.936 -55.625 1.00 56.81 430 ARG A CA 1
ATOM 3469 C C . ARG A 1 430 ? 30.488 16.860 -55.760 1.00 56.81 430 ARG A C 1
ATOM 3471 O O . ARG A 1 430 ? 30.557 15.795 -55.153 1.00 56.81 430 ARG A O 1
ATOM 3478 N N . TYR A 1 431 ? 29.486 17.158 -56.585 1.00 54.72 431 TYR A N 1
ATOM 3479 C CA . TYR A 1 431 ? 28.338 16.297 -56.883 1.00 54.72 431 TYR A CA 1
ATOM 3480 C C . TYR A 1 431 ? 28.668 15.216 -57.931 1.00 54.72 431 TYR A C 1
ATOM 348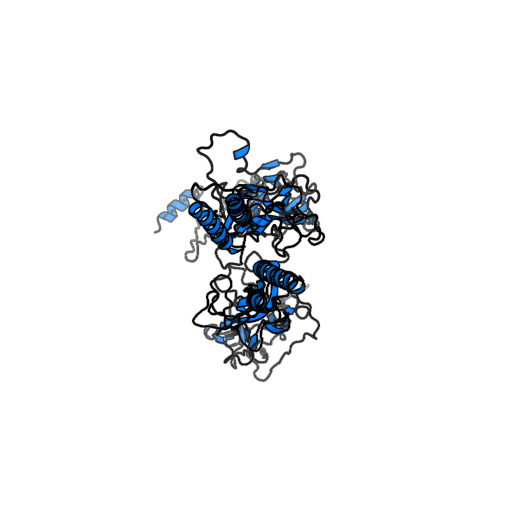2 O O . TYR A 1 431 ? 28.611 15.479 -59.124 1.00 54.72 431 TYR A O 1
ATOM 3490 N N . ASN A 1 432 ? 28.951 13.981 -57.494 1.00 61.94 432 ASN A N 1
ATOM 3491 C CA . ASN A 1 432 ? 28.914 12.776 -58.344 1.00 61.94 432 ASN A CA 1
ATOM 3492 C C . ASN A 1 432 ? 27.960 11.724 -57.738 1.00 61.94 432 ASN A C 1
ATOM 3494 O O . ASN A 1 432 ? 27.850 11.617 -56.515 1.00 61.94 432 ASN A O 1
ATOM 3498 N N . GLY A 1 433 ? 27.294 10.911 -58.572 1.00 64.69 433 GLY A N 1
ATOM 3499 C CA . GLY A 1 433 ? 26.185 10.021 -58.161 1.00 64.69 433 GLY A CA 1
ATOM 3500 C C . GLY A 1 433 ? 26.504 8.993 -57.060 1.00 64.69 433 GLY A C 1
ATOM 3501 O O . GLY A 1 433 ? 25.644 8.665 -56.247 1.00 64.69 433 GLY A O 1
ATOM 3502 N N . PHE A 1 434 ? 27.754 8.532 -56.947 1.00 65.19 434 PHE A N 1
ATOM 3503 C CA . PHE A 1 434 ? 28.187 7.643 -55.855 1.00 65.19 434 PHE A CA 1
ATOM 3504 C C . PHE A 1 434 ? 28.223 8.351 -54.486 1.00 65.19 434 PHE A C 1
ATOM 3506 O O . PHE A 1 434 ? 27.937 7.750 -53.450 1.00 65.19 434 PHE A O 1
ATOM 3513 N N . LEU A 1 435 ? 28.546 9.647 -54.470 1.00 63.66 435 LEU A N 1
ATOM 3514 C CA . LEU A 1 435 ? 28.610 10.449 -53.245 1.00 63.66 435 LEU A CA 1
ATOM 3515 C C . LEU A 1 435 ? 27.204 10.753 -52.714 1.00 63.66 435 LEU A C 1
ATOM 3517 O O . LEU A 1 435 ? 26.982 10.667 -51.507 1.00 63.66 435 LEU A O 1
ATOM 3521 N N . GLN A 1 436 ? 26.230 10.966 -53.608 1.00 69.56 436 GLN A N 1
ATOM 3522 C CA . GLN A 1 436 ? 24.814 11.102 -53.245 1.00 69.56 436 GLN A CA 1
ATOM 3523 C C . GLN A 1 436 ? 24.285 9.862 -52.511 1.00 69.56 436 GLN A C 1
ATOM 3525 O O . GLN A 1 436 ? 23.603 9.998 -51.499 1.00 69.56 436 GLN A O 1
ATOM 3530 N N . GLN A 1 437 ? 24.663 8.654 -52.942 1.00 77.94 437 GLN A N 1
ATOM 3531 C CA . GLN A 1 437 ? 24.249 7.415 -52.269 1.00 77.94 437 GLN A CA 1
ATOM 3532 C C . GLN A 1 437 ? 24.793 7.307 -50.838 1.00 77.94 437 GLN A C 1
ATOM 3534 O O . GLN A 1 437 ? 24.119 6.781 -49.951 1.00 77.94 437 GLN A O 1
ATOM 3539 N N . LYS A 1 438 ? 26.003 7.820 -50.578 1.00 80.00 438 LYS A N 1
ATOM 3540 C CA . LYS A 1 438 ? 26.618 7.766 -49.246 1.00 80.00 438 LYS A CA 1
ATOM 3541 C C . LYS A 1 438 ? 25.994 8.776 -48.278 1.00 80.00 438 LYS A C 1
ATOM 3543 O O . LYS A 1 438 ? 25.740 8.398 -47.136 1.00 80.00 438 LYS A O 1
ATOM 3548 N N . VAL A 1 439 ? 25.694 10.001 -48.729 1.00 82.38 439 VAL A N 1
ATOM 3549 C CA . VAL A 1 439 ? 24.914 10.979 -47.937 1.00 82.38 439 VAL A CA 1
ATOM 3550 C C . VAL A 1 439 ? 23.507 10.455 -47.680 1.00 82.38 439 VAL A C 1
ATOM 3552 O O . VAL A 1 439 ? 23.050 10.484 -46.542 1.00 82.38 439 VAL A O 1
ATOM 3555 N N . ALA A 1 440 ? 22.846 9.910 -48.706 1.00 82.12 440 ALA A N 1
ATOM 3556 C CA . ALA A 1 440 ? 21.514 9.329 -48.570 1.00 82.12 440 ALA A CA 1
ATOM 3557 C C . ALA A 1 440 ? 21.504 8.189 -47.545 1.00 82.12 440 ALA A C 1
ATOM 3559 O O . ALA A 1 440 ? 20.604 8.116 -46.718 1.00 82.12 440 ALA A O 1
ATOM 3560 N N . LYS A 1 441 ? 22.538 7.339 -47.523 1.00 86.19 441 LYS A N 1
ATOM 3561 C CA . LYS A 1 441 ? 22.658 6.258 -46.539 1.00 86.19 441 LYS A CA 1
ATOM 3562 C C . LYS A 1 441 ? 22.851 6.768 -45.109 1.00 86.19 441 LYS A C 1
ATOM 3564 O O . LYS A 1 441 ? 22.233 6.225 -44.200 1.00 86.19 441 LYS A O 1
ATOM 3569 N N . THR A 1 442 ? 23.706 7.770 -44.881 1.00 86.00 442 THR A N 1
ATOM 3570 C CA . THR A 1 442 ? 23.909 8.321 -43.526 1.00 86.00 442 THR A CA 1
ATOM 3571 C C . THR A 1 442 ? 22.707 9.128 -43.054 1.00 86.00 442 THR A C 1
ATOM 3573 O O . THR A 1 442 ? 22.353 9.033 -41.882 1.00 86.00 442 THR A O 1
ATOM 3576 N N . TYR A 1 443 ? 22.042 9.838 -43.968 1.00 85.75 443 TYR A N 1
ATOM 3577 C CA . TYR A 1 443 ? 20.760 10.485 -43.710 1.00 85.75 443 TYR A CA 1
ATOM 3578 C C . TYR A 1 443 ? 19.700 9.454 -43.325 1.00 85.75 443 TYR A C 1
ATOM 3580 O O . TYR A 1 443 ? 19.085 9.604 -42.278 1.00 85.75 443 TYR A O 1
ATOM 3588 N N . ASN A 1 444 ? 19.573 8.362 -44.091 1.00 84.38 444 ASN A N 1
ATOM 3589 C CA . ASN A 1 444 ? 18.634 7.276 -43.806 1.00 84.38 444 ASN A CA 1
ATOM 3590 C C . ASN A 1 444 ? 18.866 6.672 -42.411 1.00 84.38 444 ASN A C 1
ATOM 3592 O O . ASN A 1 444 ? 17.936 6.477 -41.640 1.00 84.38 444 ASN A O 1
ATOM 3596 N N . THR A 1 445 ? 20.127 6.438 -42.036 1.00 84.62 445 THR A N 1
ATOM 3597 C CA . THR A 1 445 ? 20.467 5.983 -40.679 1.00 84.62 445 THR A CA 1
ATOM 3598 C C . THR A 1 445 ? 20.055 6.999 -39.609 1.00 84.62 445 THR A C 1
ATOM 3600 O O . THR A 1 445 ? 19.554 6.596 -38.563 1.00 84.62 445 THR A O 1
ATOM 3603 N N . PHE A 1 446 ? 20.254 8.299 -39.846 1.00 83.38 446 PHE A N 1
ATOM 3604 C CA . PHE A 1 446 ? 19.869 9.360 -38.911 1.00 83.38 446 PHE A CA 1
ATOM 3605 C C . PHE A 1 446 ? 18.347 9.445 -38.727 1.00 83.38 446 PHE A C 1
ATOM 3607 O O . PHE A 1 446 ? 17.878 9.415 -37.590 1.00 83.38 446 PHE A O 1
ATOM 3614 N N . ILE A 1 447 ? 17.576 9.457 -39.818 1.00 84.12 447 ILE A N 1
ATOM 3615 C CA . ILE A 1 447 ? 16.106 9.504 -39.761 1.00 84.12 447 ILE A CA 1
ATOM 3616 C C . ILE A 1 447 ? 15.474 8.208 -39.241 1.00 84.12 447 ILE A C 1
ATOM 3618 O O . ILE A 1 447 ? 14.303 8.222 -38.908 1.00 84.12 447 ILE A O 1
ATOM 3622 N N . HIS A 1 448 ? 16.211 7.102 -39.129 1.00 80.94 448 HIS A N 1
ATOM 3623 C CA . HIS A 1 448 ? 15.735 5.850 -38.518 1.00 80.94 448 HIS A CA 1
ATOM 3624 C C . HIS A 1 448 ? 16.378 5.557 -37.157 1.00 80.94 448 HIS A C 1
ATOM 3626 O O . HIS A 1 448 ? 16.288 4.443 -36.648 1.00 80.94 448 HIS A O 1
ATOM 3632 N N . THR A 1 449 ? 17.071 6.535 -36.569 1.00 81.44 449 THR A N 1
ATOM 3633 C CA . THR A 1 449 ? 17.664 6.404 -35.238 1.00 81.44 449 THR A CA 1
ATOM 3634 C C . THR A 1 449 ? 16.972 7.355 -34.273 1.00 81.44 449 THR A C 1
ATOM 3636 O O . THR A 1 449 ? 17.252 8.554 -34.255 1.00 81.44 449 THR A O 1
ATOM 3639 N N . GLY A 1 450 ? 16.067 6.807 -33.470 1.00 82.06 450 GLY A N 1
ATOM 3640 C CA . GLY A 1 450 ? 15.204 7.563 -32.571 1.00 82.06 450 GLY A CA 1
ATOM 3641 C C . GLY A 1 450 ? 15.852 8.057 -31.281 1.00 82.06 450 GLY A C 1
ATOM 3642 O O . GLY A 1 450 ? 16.899 7.566 -30.842 1.00 82.06 450 GLY A O 1
ATOM 3643 N N . ASN A 1 451 ? 15.193 9.029 -30.656 1.00 85.88 451 ASN A N 1
ATOM 3644 C CA . ASN A 1 451 ? 15.367 9.316 -29.235 1.00 85.88 451 ASN A CA 1
ATOM 3645 C C . ASN A 1 451 ? 14.566 8.345 -28.355 1.00 85.88 451 ASN A C 1
ATOM 3647 O O . ASN A 1 451 ? 13.780 7.548 -28.861 1.00 85.88 451 ASN A O 1
ATOM 3651 N N . ILE A 1 452 ? 14.759 8.411 -27.037 1.00 81.88 452 ILE A N 1
ATOM 3652 C CA . ILE A 1 452 ? 13.877 7.747 -26.076 1.00 81.88 452 ILE A CA 1
ATOM 3653 C C . ILE A 1 452 ? 12.753 8.720 -25.722 1.00 81.88 452 ILE A C 1
ATOM 3655 O O . ILE A 1 452 ? 12.996 9.843 -25.271 1.00 81.88 452 ILE A O 1
ATOM 3659 N N . CYS A 1 453 ? 11.519 8.265 -25.893 1.00 83.19 453 CYS A N 1
ATOM 3660 C CA . CYS A 1 453 ? 10.308 9.015 -25.609 1.00 83.19 453 CYS A CA 1
ATOM 3661 C C . CYS A 1 453 ? 9.644 8.514 -24.322 1.00 83.19 453 CYS A C 1
ATOM 3663 O O . CYS A 1 453 ? 9.581 7.311 -24.057 1.00 83.19 453 CYS A O 1
ATOM 3665 N N . GLY A 1 454 ? 9.127 9.443 -23.523 1.00 81.69 454 GLY A N 1
ATOM 3666 C CA . GLY A 1 454 ? 8.146 9.154 -22.482 1.00 81.69 454 GLY A CA 1
ATOM 3667 C C . GLY A 1 454 ? 6.757 9.315 -23.081 1.00 81.69 454 GLY A C 1
ATOM 3668 O O . GLY A 1 454 ? 6.524 10.282 -23.794 1.00 81.69 454 GLY A O 1
ATOM 3669 N N . CYS A 1 455 ? 5.848 8.375 -22.842 1.00 80.25 455 CYS A N 1
ATOM 3670 C CA . CYS A 1 455 ? 4.474 8.454 -23.341 1.00 80.25 455 CYS A CA 1
ATOM 3671 C C . CYS A 1 455 ? 3.486 8.017 -22.266 1.00 80.25 455 CYS A C 1
ATOM 3673 O O . CYS A 1 455 ? 3.823 7.216 -21.392 1.00 80.25 455 CYS A O 1
ATOM 3675 N N . LEU A 1 456 ? 2.240 8.477 -22.360 1.00 80.31 456 LEU A N 1
ATOM 3676 C CA . LEU A 1 456 ? 1.147 7.970 -21.539 1.00 80.31 456 LEU A CA 1
ATOM 3677 C C . LEU A 1 456 ? 0.418 6.864 -22.286 1.00 80.31 456 LEU A C 1
ATOM 3679 O O . LEU A 1 456 ? 0.034 7.015 -23.438 1.00 80.31 456 LEU A O 1
ATOM 3683 N N . CYS A 1 457 ? 0.208 5.743 -21.618 1.00 80.06 457 CYS A N 1
ATOM 3684 C CA . CYS A 1 457 ? -0.512 4.609 -22.155 1.00 80.06 457 CYS A CA 1
ATOM 3685 C C . CYS A 1 457 ? -1.906 4.501 -21.545 1.00 80.06 457 CYS A C 1
ATOM 3687 O O . CYS A 1 457 ? -2.035 4.126 -20.377 1.00 80.06 457 CYS A O 1
ATOM 3689 N N . GLU A 1 458 ? -2.939 4.724 -22.353 1.00 81.88 458 GLU A N 1
ATOM 3690 C CA . GLU A 1 458 ? -4.329 4.423 -22.017 1.00 81.88 458 GLU A CA 1
ATOM 3691 C C . GLU A 1 458 ? -4.663 2.967 -22.375 1.00 81.88 458 GLU A C 1
ATOM 3693 O O . GLU A 1 458 ? -4.834 2.616 -23.541 1.00 81.88 458 GLU A O 1
ATOM 3698 N N . ARG A 1 459 ? -4.792 2.105 -21.367 1.00 75.88 459 ARG A N 1
ATOM 3699 C CA . ARG A 1 459 ? -5.107 0.679 -21.513 1.00 75.88 459 ARG A CA 1
ATOM 3700 C C . ARG A 1 459 ? -6.487 0.442 -22.123 1.00 75.88 459 ARG A C 1
ATOM 3702 O O . ARG A 1 459 ? -7.457 1.122 -21.796 1.00 75.88 459 ARG A O 1
ATOM 3709 N N . SER A 1 460 ? -6.586 -0.601 -22.945 1.00 70.75 460 SER A N 1
ATOM 3710 C CA . SER A 1 460 ? -7.829 -1.016 -23.603 1.00 70.75 460 SER A CA 1
ATOM 3711 C C . SER A 1 460 ? -8.412 -2.307 -23.016 1.00 70.75 460 SER A C 1
ATOM 3713 O O . SER A 1 460 ? -7.692 -3.216 -22.611 1.00 70.75 460 SER A O 1
ATOM 3715 N N . TYR A 1 461 ? -9.743 -2.413 -23.024 1.00 60.16 461 TYR A N 1
ATOM 3716 C CA . TYR A 1 461 ? -10.517 -3.553 -22.505 1.00 60.16 461 TYR A CA 1
ATOM 3717 C C . TYR A 1 461 ? -10.496 -4.813 -23.391 1.00 60.16 461 TYR A C 1
ATOM 3719 O O . TYR A 1 461 ? -11.079 -5.833 -23.019 1.00 60.16 461 TYR A O 1
ATOM 3727 N N . ASN A 1 462 ? -9.885 -4.751 -24.577 1.00 55.34 462 ASN A N 1
ATOM 3728 C CA . ASN A 1 462 ? -10.015 -5.788 -25.608 1.00 55.34 462 ASN A CA 1
ATOM 3729 C C . ASN A 1 462 ? -8.912 -6.851 -25.611 1.00 55.34 462 ASN A C 1
ATOM 3731 O O . ASN A 1 462 ? -8.885 -7.670 -26.527 1.00 55.34 462 ASN A O 1
ATOM 3735 N N . ASP A 1 463 ? -8.030 -6.875 -24.614 1.00 51.97 463 ASP A N 1
ATOM 3736 C CA . ASP A 1 463 ? -6.965 -7.870 -24.572 1.00 51.97 463 ASP A CA 1
ATOM 3737 C C . ASP A 1 463 ? -7.271 -9.063 -23.653 1.00 51.97 463 ASP A C 1
ATOM 3739 O O . ASP A 1 463 ? -7.651 -8.924 -22.491 1.00 51.97 463 ASP A O 1
ATOM 3743 N N . SER A 1 464 ? -7.007 -10.251 -24.192 1.00 48.78 464 SER A N 1
ATOM 3744 C CA . SER A 1 464 ? -6.972 -11.555 -23.531 1.00 48.78 464 SER A CA 1
ATOM 3745 C C . SER A 1 464 ? -6.166 -11.603 -22.220 1.00 48.78 464 SER A C 1
ATOM 3747 O O . SER A 1 464 ? -6.514 -12.387 -21.334 1.00 48.78 464 SER A O 1
ATOM 3749 N N . PHE A 1 465 ? -5.141 -10.754 -22.043 1.00 48.38 465 PHE A N 1
ATOM 3750 C CA . PHE A 1 465 ? -4.324 -10.707 -20.820 1.00 48.38 465 PHE A CA 1
ATOM 3751 C C . PHE A 1 465 ? -4.857 -9.767 -19.729 1.00 48.38 465 PHE A C 1
ATOM 3753 O O . PHE A 1 465 ? -4.403 -9.846 -18.581 1.00 48.38 465 PHE A O 1
ATOM 3760 N N . THR A 1 466 ? -5.844 -8.917 -20.036 1.00 45.94 466 THR A N 1
ATOM 3761 C CA . THR A 1 466 ? -6.499 -8.045 -19.052 1.00 45.94 466 THR A CA 1
ATOM 3762 C C . THR A 1 466 ? -7.943 -8.510 -18.867 1.00 45.94 466 THR A C 1
ATOM 3764 O O . THR A 1 466 ? -8.820 -8.075 -19.608 1.00 45.94 466 THR A O 1
ATOM 3767 N N . PRO A 1 467 ? -8.232 -9.405 -17.898 1.00 45.66 467 PRO A N 1
ATOM 3768 C CA . PRO A 1 467 ? -9.594 -9.867 -17.662 1.00 45.66 467 PRO A CA 1
ATOM 3769 C C . PRO A 1 467 ? -10.554 -8.680 -17.543 1.00 45.66 467 PRO A C 1
ATOM 3771 O O . PRO A 1 467 ? -10.325 -7.786 -16.718 1.00 45.66 467 PRO A O 1
ATOM 3774 N N . ARG A 1 468 ? -11.622 -8.675 -18.354 1.00 42.34 468 ARG A N 1
ATOM 3775 C CA . ARG A 1 468 ? -12.758 -7.754 -18.185 1.00 42.34 468 ARG A CA 1
ATOM 3776 C C . ARG A 1 468 ? -13.163 -7.760 -16.703 1.00 42.34 468 ARG A C 1
ATOM 3778 O O . ARG A 1 468 ? -13.288 -8.831 -16.113 1.00 42.34 468 ARG A O 1
ATOM 3785 N N . GLY A 1 469 ? -13.279 -6.581 -16.087 1.00 50.88 469 GLY A N 1
ATOM 3786 C CA . GLY A 1 469 ? -13.528 -6.431 -14.644 1.00 50.88 469 GLY A CA 1
ATOM 3787 C C . GLY A 1 469 ? -12.343 -5.901 -13.823 1.00 50.88 469 GLY A C 1
ATOM 3788 O O . GLY A 1 469 ? -12.535 -5.521 -12.669 1.00 50.88 469 GLY A O 1
ATOM 3789 N N . LYS A 1 470 ? -11.115 -5.864 -14.374 1.00 61.59 470 LYS A N 1
ATOM 3790 C CA . LYS A 1 470 ? -9.912 -5.407 -13.639 1.00 61.59 470 LYS A CA 1
ATOM 3791 C C . LYS A 1 470 ? -9.492 -3.961 -13.902 1.00 61.59 470 LYS A C 1
ATOM 3793 O O . LYS A 1 470 ? -8.788 -3.397 -13.058 1.00 61.59 470 LYS A O 1
ATOM 3798 N N . LEU A 1 471 ? -9.911 -3.360 -15.013 1.00 72.50 471 LEU A N 1
ATOM 3799 C CA . LEU A 1 471 ? -9.651 -1.943 -15.265 1.00 72.50 471 LEU A CA 1
ATOM 3800 C C . LEU A 1 471 ? -10.630 -1.087 -14.450 1.00 72.50 471 LEU A C 1
ATOM 3802 O O . LEU A 1 471 ? -11.760 -1.504 -14.232 1.00 72.50 471 LEU A O 1
ATOM 3806 N N . LEU A 1 472 ? -10.191 0.062 -13.960 1.00 81.44 472 LEU A N 1
ATOM 3807 C CA . LEU A 1 472 ? -11.028 1.071 -13.320 1.00 81.44 472 LEU A CA 1
ATOM 3808 C C . LEU A 1 472 ? -10.632 2.411 -13.934 1.00 81.44 472 LEU A C 1
ATOM 3810 O O . LEU A 1 472 ? -9.468 2.800 -13.828 1.00 81.44 472 LEU A O 1
ATOM 3814 N N . ASP A 1 473 ? -11.563 3.072 -14.620 1.00 85.88 473 ASP A N 1
ATOM 3815 C CA . ASP A 1 473 ? -11.253 4.251 -15.447 1.00 85.88 473 ASP A CA 1
ATOM 3816 C C . ASP A 1 473 ? -12.189 5.446 -15.244 1.00 85.88 473 ASP A C 1
ATOM 3818 O O . ASP A 1 473 ? -11.862 6.564 -15.650 1.00 85.88 473 ASP A O 1
ATOM 3822 N N . SER A 1 474 ? -13.347 5.225 -14.627 1.00 90.12 474 SER A N 1
ATOM 3823 C CA . SER A 1 474 ? -14.430 6.200 -14.599 1.00 90.12 474 SER A CA 1
ATOM 3824 C C . SER A 1 474 ? -15.209 6.184 -13.291 1.00 90.12 474 SER A C 1
ATOM 3826 O O . SER A 1 474 ? -15.185 5.227 -12.514 1.00 90.12 474 SER A O 1
ATOM 3828 N N . VAL A 1 475 ? -15.911 7.284 -13.047 1.00 91.62 475 VAL A N 1
ATOM 3829 C CA . VAL A 1 475 ? -16.872 7.438 -11.954 1.00 91.62 475 VAL A CA 1
ATOM 3830 C C . VAL A 1 475 ? -18.277 7.545 -12.531 1.00 91.62 475 VAL A C 1
ATOM 3832 O O . VAL A 1 475 ? -18.467 8.067 -13.633 1.00 91.62 475 VAL A O 1
ATOM 3835 N N . CYS A 1 476 ? -19.263 7.055 -11.789 1.00 92.69 476 CYS A N 1
ATOM 3836 C CA . CYS A 1 476 ? -20.662 7.266 -12.108 1.00 92.69 476 CYS A CA 1
ATOM 3837 C C . CYS A 1 476 ? -21.165 8.568 -11.483 1.00 92.69 476 CYS A C 1
ATOM 3839 O O . CYS A 1 476 ? -21.075 8.749 -10.269 1.00 92.69 476 CYS A O 1
ATOM 3841 N N . LEU A 1 477 ? -21.710 9.453 -12.316 1.00 91.19 477 LEU A N 1
ATOM 3842 C CA . LEU A 1 477 ? -22.261 10.744 -11.900 1.00 91.19 477 LEU A CA 1
ATOM 3843 C C . LEU A 1 477 ? -23.776 10.701 -11.683 1.00 91.19 477 LEU A C 1
ATOM 3845 O O . LEU A 1 477 ? -24.356 11.681 -11.212 1.00 91.19 477 LEU A O 1
ATOM 3849 N N . ASP A 1 478 ? -24.423 9.581 -12.015 1.00 91.00 478 ASP A N 1
ATOM 3850 C CA . ASP A 1 478 ? -25.858 9.433 -11.809 1.00 91.00 478 ASP A CA 1
ATOM 3851 C C . ASP A 1 478 ? -26.224 9.497 -10.323 1.00 91.00 478 ASP A C 1
ATOM 3853 O O . ASP A 1 478 ? -25.510 8.957 -9.469 1.00 91.00 478 ASP A O 1
ATOM 3857 N N . PRO A 1 479 ? -27.353 10.143 -9.992 1.00 92.88 479 PRO A N 1
ATOM 3858 C CA . PRO A 1 479 ? -27.810 10.220 -8.623 1.00 92.88 479 PRO A CA 1
ATOM 3859 C C . PRO A 1 479 ? -28.286 8.854 -8.131 1.00 92.88 479 PRO A C 1
ATOM 3861 O O . PRO A 1 479 ? -29.068 8.172 -8.793 1.00 92.88 479 PRO A O 1
ATOM 3864 N N . VAL A 1 480 ? -27.907 8.505 -6.907 1.00 94.88 480 VAL A N 1
ATOM 3865 C CA . VAL A 1 480 ? -28.568 7.434 -6.157 1.00 94.88 480 VAL A CA 1
ATOM 3866 C C . VAL A 1 480 ? -29.632 8.074 -5.280 1.00 94.88 480 VAL A C 1
ATOM 3868 O O . VAL A 1 480 ? -29.351 9.040 -4.575 1.00 94.88 480 VAL A O 1
ATOM 3871 N N . VAL A 1 481 ? -30.858 7.556 -5.325 1.00 94.94 481 VAL A N 1
ATOM 3872 C CA . VAL A 1 481 ? -31.999 8.075 -4.556 1.00 94.94 481 VAL A CA 1
ATOM 3873 C C . VAL A 1 481 ? -32.546 6.963 -3.666 1.00 94.94 481 VAL A C 1
ATOM 3875 O O . VAL A 1 481 ? -32.711 5.827 -4.114 1.00 94.94 481 VAL A O 1
ATOM 3878 N N . ALA A 1 482 ? -32.799 7.274 -2.401 1.00 95.50 482 ALA A N 1
ATOM 3879 C CA . ALA A 1 482 ? -33.424 6.405 -1.416 1.00 95.50 482 ALA A CA 1
ATOM 3880 C C . ALA A 1 482 ? -34.846 6.000 -1.844 1.00 95.50 482 ALA A C 1
ATOM 3882 O O . ALA A 1 482 ? -35.475 6.627 -2.696 1.00 95.50 482 ALA A O 1
ATOM 3883 N N . ASP A 1 483 ? -35.331 4.906 -1.271 1.00 95.44 483 ASP A N 1
ATOM 3884 C CA . ASP A 1 483 ? -36.692 4.420 -1.452 1.00 95.44 483 ASP A CA 1
ATOM 3885 C C . ASP A 1 483 ? -37.692 5.374 -0.781 1.00 95.44 483 ASP A C 1
ATOM 3887 O O . ASP A 1 483 ? -37.349 6.178 0.090 1.00 95.44 483 ASP A O 1
ATOM 3891 N N . GLU A 1 484 ? -38.958 5.288 -1.185 1.00 91.12 484 GLU A N 1
ATOM 3892 C CA . GLU A 1 484 ? -40.004 6.146 -0.635 1.00 91.12 484 GLU A CA 1
ATOM 3893 C C . GLU A 1 484 ? -40.112 6.006 0.894 1.00 91.12 484 GLU A C 1
ATOM 3895 O O . GLU A 1 484 ? -40.073 4.906 1.444 1.00 91.12 484 GLU A O 1
ATOM 3900 N N . GLY A 1 485 ? -40.227 7.139 1.596 1.00 91.00 485 GLY A N 1
ATOM 3901 C CA . GLY A 1 485 ? -40.289 7.176 3.062 1.00 91.00 485 GLY A CA 1
ATOM 3902 C C . GLY A 1 485 ? -38.956 6.897 3.771 1.00 91.00 485 GLY A C 1
ATOM 3903 O O . GLY A 1 485 ? -38.905 6.967 4.999 1.00 91.00 485 GLY A O 1
ATOM 3904 N N . SER A 1 486 ? -37.878 6.627 3.029 1.00 96.19 486 SER A N 1
ATOM 3905 C CA . SER A 1 486 ? -36.551 6.371 3.591 1.00 96.19 486 SER A CA 1
ATOM 3906 C C . SER A 1 486 ? -35.673 7.620 3.568 1.00 96.19 486 SER A C 1
ATOM 3908 O O . SER A 1 486 ? -35.692 8.397 2.613 1.00 96.19 486 SER A O 1
ATOM 3910 N N . ALA A 1 487 ? -34.871 7.797 4.615 1.00 95.81 487 ALA A N 1
ATOM 3911 C CA . ALA A 1 487 ? -33.834 8.819 4.689 1.00 95.81 487 ALA A CA 1
ATOM 3912 C C . ALA A 1 487 ? -32.445 8.171 4.663 1.00 95.81 487 ALA A C 1
ATOM 3914 O O . ALA A 1 487 ? -32.261 7.028 5.090 1.00 95.81 487 ALA A O 1
ATOM 3915 N N . VAL A 1 488 ? -31.460 8.907 4.153 1.00 96.75 488 VAL A N 1
ATOM 3916 C CA . VAL A 1 488 ? -30.073 8.443 4.086 1.00 96.75 488 VAL A CA 1
ATOM 3917 C C . VAL A 1 488 ? -29.441 8.526 5.474 1.00 96.75 488 VAL A C 1
ATOM 3919 O O . VAL A 1 488 ? -29.474 9.572 6.122 1.00 96.75 488 VAL A O 1
ATOM 3922 N N . THR A 1 489 ? -28.842 7.424 5.916 1.00 95.25 489 THR A N 1
ATOM 3923 C CA . THR A 1 489 ? -28.134 7.295 7.200 1.00 95.25 489 THR A CA 1
ATOM 3924 C C . THR A 1 489 ? -26.625 7.177 7.037 1.00 95.25 489 THR A C 1
ATOM 3926 O O . THR A 1 489 ? -25.872 7.377 7.997 1.00 95.25 489 THR A O 1
ATOM 3929 N N . GLY A 1 490 ? -26.173 6.888 5.818 1.00 93.81 490 GLY A N 1
ATOM 3930 C CA . GLY A 1 490 ? -24.767 6.808 5.475 1.00 93.81 490 GLY A CA 1
ATOM 3931 C C . GLY A 1 490 ? -24.519 6.751 3.977 1.00 93.81 490 GLY A C 1
ATOM 3932 O O . GLY A 1 490 ? -25.435 6.551 3.182 1.00 93.81 490 GLY A O 1
ATOM 3933 N N . VAL A 1 491 ? -23.263 6.942 3.597 1.00 94.38 491 VAL A N 1
ATOM 3934 C CA . VAL A 1 491 ? -22.811 6.946 2.201 1.00 94.38 491 VAL A CA 1
ATOM 3935 C C . VAL A 1 491 ? -21.486 6.212 2.075 1.00 94.38 491 VAL A C 1
ATOM 3937 O O . VAL A 1 491 ? -20.712 6.170 3.025 1.00 94.38 491 VAL A O 1
ATOM 3940 N N . GLY A 1 492 ? -21.205 5.637 0.916 1.00 91.31 492 GLY A N 1
ATOM 3941 C CA . GLY A 1 492 ? -19.932 4.981 0.635 1.00 91.31 492 GLY A CA 1
ATOM 3942 C C . GLY A 1 492 ? -19.666 4.929 -0.859 1.00 91.31 492 GLY A C 1
ATOM 3943 O O . GLY A 1 492 ? -20.558 5.213 -1.661 1.00 91.31 492 GLY A O 1
ATOM 3944 N N . PHE A 1 493 ? -18.455 4.541 -1.237 1.00 91.06 493 PHE A N 1
ATOM 3945 C CA . PHE A 1 493 ? -18.161 4.182 -2.618 1.00 91.06 493 PHE A CA 1
ATOM 3946 C C . PHE A 1 493 ? -18.216 2.672 -2.797 1.00 91.06 493 PHE A C 1
ATOM 3948 O O . PHE A 1 493 ? -17.923 1.909 -1.880 1.00 91.06 493 PHE A O 1
ATOM 3955 N N . ILE A 1 494 ? -18.563 2.239 -4.001 1.00 88.94 494 ILE A N 1
ATOM 3956 C CA . ILE A 1 494 ? -18.500 0.839 -4.401 1.00 88.94 494 ILE A CA 1
ATOM 3957 C C . ILE A 1 494 ? -18.013 0.740 -5.842 1.00 88.94 494 ILE A C 1
ATOM 3959 O O . ILE A 1 494 ? -18.388 1.536 -6.703 1.00 88.94 494 ILE A O 1
ATOM 3963 N N . ARG A 1 495 ? -17.159 -0.246 -6.113 1.00 86.69 495 ARG A N 1
ATOM 3964 C CA . ARG A 1 495 ? -16.736 -0.563 -7.471 1.00 86.69 495 ARG A CA 1
ATOM 3965 C C . ARG A 1 495 ? -17.798 -1.426 -8.141 1.00 86.69 495 ARG A C 1
ATOM 3967 O O . ARG A 1 495 ? -18.103 -2.518 -7.664 1.00 86.69 495 ARG A O 1
ATOM 3974 N N . TYR A 1 496 ? -18.315 -0.964 -9.271 1.00 84.94 496 TYR A N 1
ATOM 3975 C CA . TYR A 1 496 ? -19.249 -1.714 -10.103 1.00 84.94 496 TYR A CA 1
ATOM 3976 C C . TYR A 1 496 ? -18.934 -1.476 -11.584 1.00 84.94 496 TYR A C 1
ATOM 3978 O O . TYR A 1 496 ? -18.634 -0.357 -11.977 1.00 84.94 496 TYR A O 1
ATOM 3986 N N . ASP A 1 497 ? -18.916 -2.543 -12.386 1.00 76.00 497 ASP A N 1
ATOM 3987 C CA . ASP A 1 497 ? -18.668 -2.512 -13.840 1.00 76.00 497 ASP A CA 1
ATOM 3988 C C . ASP A 1 497 ? -17.497 -1.612 -14.302 1.00 76.00 497 ASP A C 1
ATOM 3990 O O . ASP A 1 497 ? -17.617 -0.814 -15.226 1.00 76.00 497 ASP A O 1
ATOM 3994 N N . ASN A 1 498 ? -16.335 -1.740 -13.643 1.00 78.75 498 ASN A N 1
ATOM 3995 C CA . ASN A 1 498 ? -15.117 -0.948 -13.917 1.00 78.75 498 ASN A CA 1
ATOM 3996 C C . ASN A 1 498 ? -15.239 0.555 -13.618 1.00 78.75 498 ASN A C 1
ATOM 3998 O O . ASN A 1 498 ? -14.418 1.346 -14.085 1.00 78.75 498 ASN A O 1
ATOM 4002 N N . ARG A 1 499 ? -16.231 0.942 -12.814 1.00 88.25 499 ARG A N 1
ATOM 4003 C CA . ARG A 1 499 ? -16.471 2.320 -12.387 1.00 88.25 499 ARG A CA 1
ATOM 4004 C C . ARG A 1 499 ? -16.604 2.406 -10.877 1.00 88.25 499 ARG A C 1
ATOM 4006 O O . ARG A 1 499 ? -16.935 1.423 -10.209 1.00 88.25 499 ARG A O 1
ATOM 4013 N N . ILE A 1 500 ? -16.374 3.595 -10.338 1.00 91.94 500 ILE A N 1
ATOM 4014 C CA . ILE A 1 500 ? -16.743 3.907 -8.957 1.00 91.94 500 ILE A CA 1
ATOM 4015 C C . ILE A 1 500 ? -18.145 4.502 -8.928 1.00 91.94 500 ILE A C 1
ATOM 4017 O O . ILE A 1 500 ? -18.436 5.474 -9.619 1.00 91.94 500 ILE A O 1
ATOM 4021 N N . HIS A 1 501 ? -19.002 3.910 -8.107 1.00 93.44 501 HIS A N 1
ATOM 4022 C CA . HIS A 1 501 ? -20.356 4.361 -7.828 1.00 93.44 501 HIS A CA 1
ATOM 4023 C C . HIS A 1 501 ? -20.443 4.860 -6.389 1.00 93.44 501 HIS A C 1
ATOM 4025 O O . HIS A 1 501 ? -19.714 4.394 -5.512 1.00 93.44 501 HIS A O 1
ATOM 4031 N N . ILE A 1 502 ? -21.384 5.764 -6.131 1.00 93.44 502 ILE A N 1
ATOM 4032 C CA . ILE A 1 502 ? -21.852 6.025 -4.768 1.00 93.44 502 ILE A CA 1
ATOM 4033 C C . ILE A 1 502 ? -22.862 4.947 -4.393 1.00 93.44 502 ILE A C 1
ATOM 4035 O O . ILE A 1 502 ? -23.667 4.519 -5.217 1.00 93.44 502 ILE A O 1
ATOM 4039 N N . GLN A 1 503 ? -22.845 4.537 -3.134 1.00 94.69 503 GLN A N 1
ATOM 4040 C CA . GLN A 1 503 ? -23.905 3.767 -2.505 1.00 94.69 503 GLN A CA 1
ATOM 4041 C C . GLN A 1 503 ? -24.430 4.503 -1.271 1.00 94.69 503 GLN A C 1
ATOM 4043 O O . GLN A 1 503 ? -23.691 5.218 -0.591 1.00 94.69 503 GLN A O 1
ATOM 4048 N N . LEU A 1 504 ? -25.717 4.326 -0.987 1.00 96.31 504 LEU A N 1
ATOM 4049 C CA . LEU A 1 504 ? -26.415 4.934 0.139 1.00 96.31 504 LEU A CA 1
ATOM 4050 C C . LEU A 1 504 ? -26.842 3.860 1.124 1.00 96.31 504 LEU A C 1
ATOM 4052 O O . LEU A 1 504 ? -27.467 2.876 0.734 1.00 96.31 504 LEU A O 1
ATOM 4056 N N . GLN A 1 505 ? -26.574 4.088 2.400 1.00 97.00 505 GLN A N 1
ATOM 4057 C CA . GLN A 1 505 ? -27.278 3.407 3.469 1.00 97.00 505 GLN A CA 1
ATOM 4058 C C . GLN A 1 505 ? -28.546 4.205 3.759 1.00 97.00 505 GLN A C 1
ATOM 4060 O O . GLN A 1 505 ? -28.489 5.417 3.975 1.00 97.00 505 GLN A O 1
ATOM 4065 N N . GLN A 1 506 ? -29.690 3.536 3.734 1.00 97.50 506 GLN A N 1
ATOM 4066 C CA . GLN A 1 506 ? -30.999 4.147 3.933 1.00 97.50 506 GLN A CA 1
ATOM 4067 C C . GLN A 1 506 ? -31.817 3.353 4.948 1.00 97.50 506 GLN A C 1
ATOM 4069 O O . GLN A 1 506 ? -31.638 2.141 5.061 1.00 97.50 506 GLN A O 1
ATOM 4074 N N . GLY A 1 507 ? -32.740 4.026 5.631 1.00 97.06 507 GLY A N 1
ATOM 4075 C CA . GLY A 1 507 ? -33.749 3.407 6.491 1.00 97.06 507 GLY A CA 1
ATOM 4076 C C . GLY A 1 507 ? -35.017 4.258 6.554 1.00 97.06 507 GLY A C 1
ATOM 4077 O O . GLY A 1 507 ? -34.979 5.454 6.253 1.00 97.06 507 GLY A O 1
ATOM 4078 N N . ILE A 1 508 ? -36.144 3.645 6.916 1.00 96.50 508 ILE A N 1
ATOM 4079 C CA . ILE A 1 508 ? -37.445 4.319 6.995 1.00 96.50 508 ILE A CA 1
ATOM 4080 C C . ILE A 1 508 ? -37.410 5.340 8.136 1.00 96.50 508 ILE A C 1
ATOM 4082 O O . ILE A 1 508 ? -37.074 5.002 9.273 1.00 96.50 508 ILE A O 1
ATOM 4086 N N . LEU A 1 509 ? -37.752 6.593 7.820 1.00 94.19 509 LEU A N 1
ATOM 4087 C CA . LEU A 1 509 ? -37.839 7.674 8.797 1.00 94.19 509 LEU A CA 1
ATOM 4088 C C . LEU A 1 509 ? -39.245 7.704 9.402 1.00 94.19 509 LEU A C 1
ATOM 4090 O O . LEU A 1 509 ? -40.212 8.014 8.707 1.00 94.19 509 LEU A O 1
ATOM 4094 N N . ILE A 1 510 ? -39.336 7.406 10.697 1.00 92.56 510 ILE A N 1
ATOM 4095 C CA . ILE A 1 510 ? -40.579 7.378 11.469 1.00 92.56 510 ILE A CA 1
ATOM 4096 C C . ILE A 1 510 ? -40.406 8.271 12.694 1.00 92.56 510 ILE A C 1
ATOM 4098 O O . ILE A 1 510 ? -39.516 8.060 13.521 1.00 92.56 510 ILE A O 1
ATOM 4102 N N . ASN A 1 511 ? -41.263 9.280 12.825 1.00 90.75 511 ASN A N 1
ATOM 4103 C CA . ASN A 1 511 ? -41.298 10.196 13.966 1.00 90.75 511 ASN A CA 1
ATOM 4104 C C . ASN A 1 511 ? -39.946 10.862 14.300 1.00 90.75 511 ASN A C 1
ATOM 4106 O O . ASN A 1 511 ? -39.604 11.075 15.464 1.00 90.75 511 ASN A O 1
ATOM 4110 N N . GLY A 1 512 ? -39.153 11.184 13.276 1.00 86.25 512 GLY A N 1
ATOM 4111 C CA . GLY A 1 512 ? -37.831 11.799 13.411 1.00 86.25 512 GLY A CA 1
ATOM 4112 C C . GLY A 1 512 ? -36.700 10.817 13.731 1.00 86.25 512 GLY A C 1
ATOM 4113 O O . GLY A 1 512 ? -35.561 11.245 13.914 1.00 86.25 512 GLY A O 1
ATOM 4114 N N . THR A 1 513 ? -36.988 9.515 13.778 1.00 90.88 513 THR A N 1
ATOM 4115 C CA . THR A 1 513 ? -36.018 8.444 14.048 1.00 90.88 513 THR A CA 1
ATOM 4116 C C . THR A 1 513 ? -35.983 7.430 12.914 1.00 90.88 513 THR A C 1
ATOM 4118 O O . THR A 1 513 ? -36.981 7.225 12.229 1.00 90.88 513 THR A O 1
ATOM 4121 N N . ILE A 1 514 ? -34.828 6.807 12.686 1.00 94.38 514 ILE A N 1
ATOM 4122 C CA . ILE A 1 514 ? -34.716 5.729 11.701 1.00 94.38 514 ILE A CA 1
ATOM 4123 C C . ILE A 1 514 ? -35.101 4.423 12.377 1.00 94.38 514 ILE A C 1
ATOM 4125 O O . ILE A 1 514 ? -34.600 4.129 13.461 1.00 94.38 514 ILE A O 1
ATOM 4129 N N . ASP A 1 515 ? -35.936 3.624 11.720 1.00 94.44 515 ASP A N 1
ATOM 4130 C CA . ASP A 1 515 ? -36.162 2.245 12.142 1.00 94.44 515 ASP A CA 1
ATOM 4131 C C . ASP A 1 515 ? -34.914 1.392 11.824 1.00 94.44 515 ASP A C 1
ATOM 4133 O O . ASP A 1 515 ? -34.628 1.145 10.643 1.00 94.44 515 ASP A O 1
ATOM 4137 N N . PRO A 1 516 ? -34.165 0.914 12.839 1.00 91.62 516 PRO A N 1
ATOM 4138 C CA . PRO A 1 516 ? -32.921 0.178 12.630 1.00 91.62 516 PRO A CA 1
ATOM 4139 C C . PRO A 1 516 ? -33.126 -1.149 11.889 1.00 91.62 516 PRO A C 1
ATOM 4141 O O . PRO A 1 516 ? -32.192 -1.637 11.257 1.00 91.62 516 PRO A O 1
ATOM 4144 N N . THR A 1 517 ? -34.334 -1.724 11.919 1.00 95.31 517 THR A N 1
ATOM 4145 C CA . THR A 1 517 ? -34.643 -2.990 11.232 1.00 95.31 517 THR A CA 1
ATOM 4146 C C . THR A 1 517 ? -34.766 -2.830 9.716 1.00 95.31 517 THR A C 1
ATOM 4148 O O . THR A 1 517 ? -34.668 -3.804 8.972 1.00 95.31 517 THR A O 1
ATOM 4151 N N . THR A 1 518 ? -34.934 -1.592 9.245 1.00 96.56 518 THR A N 1
ATOM 4152 C CA . THR A 1 518 ? -35.134 -1.262 7.826 1.00 96.56 518 THR A CA 1
ATOM 4153 C C . THR A 1 518 ? -33.849 -0.831 7.118 1.00 96.56 518 THR A C 1
ATOM 4155 O O . THR A 1 518 ? -33.862 -0.580 5.910 1.00 96.56 518 THR A O 1
ATOM 4158 N N . VAL A 1 519 ? -32.737 -0.738 7.855 1.00 96.81 519 VAL A N 1
ATOM 4159 C CA . VAL A 1 519 ? -31.469 -0.202 7.355 1.00 96.81 519 VAL A CA 1
ATOM 4160 C C . VAL A 1 519 ? -30.855 -1.134 6.312 1.00 96.81 519 VAL A C 1
ATOM 4162 O O . VAL A 1 519 ? -30.551 -2.293 6.591 1.00 96.81 519 VAL A O 1
ATOM 4165 N N . LYS A 1 520 ? -30.629 -0.616 5.101 1.00 96.88 520 LYS A N 1
ATOM 4166 C CA . LYS A 1 520 ? -30.037 -1.367 3.982 1.00 96.88 520 LYS A CA 1
ATOM 4167 C C . LYS A 1 520 ? -29.217 -0.474 3.053 1.00 96.88 520 LYS A C 1
ATOM 4169 O O . LYS A 1 520 ? -29.473 0.725 2.937 1.00 96.88 520 LYS A O 1
ATOM 4174 N N . TRP A 1 521 ? -28.261 -1.075 2.349 1.00 96.56 521 TRP A N 1
ATOM 4175 C CA . TRP A 1 521 ? -27.481 -0.412 1.301 1.00 96.56 521 TRP A CA 1
ATOM 4176 C C . TRP A 1 521 ? -28.208 -0.434 -0.049 1.00 96.56 521 TRP A C 1
ATOM 4178 O O . TRP A 1 521 ? -28.840 -1.426 -0.414 1.00 96.56 521 TRP A O 1
ATOM 4188 N N . LYS A 1 522 ? -28.099 0.659 -0.806 1.00 95.69 522 LYS A N 1
ATOM 4189 C CA . LYS A 1 522 ? -28.638 0.828 -2.160 1.00 95.69 522 LYS A CA 1
ATOM 4190 C C . LYS A 1 522 ? -27.595 1.484 -3.062 1.00 95.69 522 LYS A C 1
ATOM 4192 O O . LYS A 1 522 ? -26.937 2.437 -2.662 1.00 95.69 522 LYS A O 1
ATOM 4197 N N . VAL A 1 523 ? -27.486 0.999 -4.294 1.00 94.06 523 VAL A N 1
ATOM 4198 C CA . VAL A 1 523 ? -26.594 1.523 -5.337 1.00 94.06 523 VAL A CA 1
ATOM 4199 C C . VAL A 1 523 ? -27.337 1.539 -6.670 1.00 94.06 523 VAL A C 1
ATOM 4201 O O . VAL A 1 523 ? -28.083 0.602 -6.964 1.00 94.06 523 VAL A O 1
ATOM 4204 N N . GLU A 1 524 ? -27.132 2.581 -7.476 1.00 92.75 524 GLU A N 1
ATOM 4205 C CA . GLU A 1 524 ? -27.563 2.586 -8.876 1.00 92.75 524 GLU A CA 1
ATOM 4206 C C . GLU A 1 524 ? -26.508 1.863 -9.717 1.00 92.75 524 GLU A C 1
ATOM 4208 O O . GLU A 1 524 ? -25.375 2.328 -9.849 1.00 92.75 524 GLU A O 1
ATOM 4213 N N . ARG A 1 525 ? -26.860 0.682 -10.230 1.00 88.38 525 ARG A N 1
ATOM 4214 C CA . ARG A 1 525 ? -25.937 -0.183 -10.981 1.00 88.38 525 ARG A CA 1
ATOM 4215 C C . ARG A 1 525 ? -25.884 0.179 -12.459 1.00 88.38 525 ARG A C 1
ATOM 4217 O O . ARG A 1 525 ? -24.871 -0.077 -13.103 1.00 88.38 525 ARG A O 1
ATOM 4224 N N . ASN A 1 526 ? -26.946 0.774 -12.995 1.00 89.94 526 ASN A N 1
ATOM 4225 C CA . ASN A 1 526 ? -27.006 1.160 -14.393 1.00 89.94 526 ASN A CA 1
ATOM 4226 C C . ASN A 1 526 ? -26.576 2.621 -14.561 1.00 89.94 526 ASN A C 1
ATOM 4228 O O . ASN A 1 526 ? -27.393 3.534 -14.468 1.00 89.94 526 ASN A O 1
ATOM 4232 N N . CYS A 1 527 ? -25.282 2.826 -14.811 1.00 89.69 527 CYS A N 1
ATOM 4233 C CA . CYS A 1 527 ? -24.722 4.158 -14.988 1.00 89.69 527 CYS A CA 1
ATOM 4234 C C . CYS A 1 527 ? -24.854 4.656 -16.436 1.00 89.69 527 CYS A C 1
ATOM 4236 O O . CYS A 1 527 ? -24.103 4.231 -17.320 1.00 89.69 527 CYS A O 1
ATOM 4238 N N . LYS A 1 528 ? -25.775 5.592 -16.656 1.00 90.88 528 LYS A N 1
ATOM 4239 C CA . LYS A 1 528 ? -25.979 6.346 -17.897 1.00 90.88 528 LYS A CA 1
ATOM 4240 C C . LYS A 1 528 ? -24.928 7.440 -18.066 1.00 90.88 528 LYS A C 1
ATOM 4242 O O . LYS A 1 528 ? -24.401 7.597 -19.163 1.00 90.88 528 LYS A O 1
ATOM 4247 N N . ASN A 1 529 ? -24.599 8.158 -16.991 1.00 88.00 529 ASN A N 1
ATOM 4248 C CA . ASN A 1 529 ? -23.635 9.260 -17.017 1.00 88.00 529 ASN A CA 1
ATOM 4249 C C . ASN A 1 529 ? -22.338 8.860 -16.311 1.00 88.00 529 ASN A C 1
ATOM 4251 O O . ASN A 1 529 ? -22.170 9.080 -15.112 1.00 88.00 529 ASN A O 1
ATOM 4255 N N . ALA A 1 530 ? -21.410 8.268 -17.060 1.00 88.56 530 ALA A N 1
ATOM 4256 C CA . ALA A 1 530 ? -20.070 7.980 -16.563 1.00 88.56 530 ALA A CA 1
ATOM 4257 C C . ALA A 1 530 ? -19.041 8.931 -17.157 1.00 88.56 530 ALA A C 1
ATOM 4259 O O . ALA A 1 530 ? -19.046 9.196 -18.358 1.00 88.56 530 ALA A O 1
ATOM 4260 N N . GLN A 1 531 ? -18.119 9.382 -16.313 1.00 87.81 531 GLN A N 1
ATOM 4261 C CA . GLN A 1 531 ? -17.020 10.243 -16.720 1.00 87.81 531 GLN A CA 1
ATOM 4262 C C . GLN A 1 531 ? -15.690 9.563 -16.425 1.00 87.81 531 GLN A C 1
ATOM 4264 O O . GLN A 1 531 ? -15.460 9.073 -15.317 1.00 87.81 531 GLN A O 1
ATOM 4269 N N . LYS A 1 532 ? -14.803 9.539 -17.425 1.00 87.00 532 LYS A N 1
ATOM 4270 C CA . LYS A 1 532 ? -13.422 9.094 -17.235 1.00 87.00 532 LYS A CA 1
ATOM 4271 C C . LYS A 1 532 ? -12.695 10.038 -16.293 1.00 87.00 532 LYS A C 1
ATOM 4273 O O . LYS A 1 532 ? -12.827 11.254 -16.388 1.00 87.00 532 LYS A O 1
ATOM 4278 N N . VAL A 1 533 ? -11.887 9.464 -15.415 1.00 85.31 533 VAL A N 1
ATOM 4279 C CA . VAL A 1 533 ? -11.148 10.233 -14.413 1.00 85.31 533 VAL A CA 1
ATOM 4280 C C . VAL A 1 533 ? -9.978 11.006 -15.014 1.00 85.31 533 VAL A C 1
ATOM 4282 O O . VAL A 1 533 ? -9.567 12.014 -14.455 1.00 85.31 533 VAL A O 1
ATOM 4285 N N . VAL A 1 534 ? -9.490 10.590 -16.178 1.00 81.44 534 VAL A N 1
ATOM 4286 C CA . VAL A 1 534 ? -8.508 11.320 -16.986 1.00 81.44 534 VAL A CA 1
ATOM 4287 C C . VAL A 1 534 ? -8.949 11.209 -18.443 1.00 81.44 534 VAL A C 1
ATOM 4289 O O . VAL A 1 534 ? -9.239 10.100 -18.901 1.00 81.44 534 VAL A O 1
ATOM 4292 N N . TYR A 1 535 ? -9.091 12.342 -19.136 1.00 74.06 535 TYR A N 1
ATOM 4293 C CA . TYR A 1 535 ? -9.832 12.385 -20.407 1.00 74.06 535 TYR A CA 1
ATOM 4294 C C . TYR A 1 535 ? -9.303 13.355 -21.473 1.00 74.06 535 TYR A C 1
ATOM 4296 O O . TYR A 1 535 ? -9.825 13.342 -22.584 1.00 74.06 535 TYR A O 1
ATOM 4304 N N . ASN A 1 536 ? -8.276 14.154 -21.191 1.00 69.81 536 ASN A N 1
ATOM 4305 C CA . ASN A 1 536 ? -7.637 15.029 -22.178 1.00 69.81 536 ASN A CA 1
ATOM 4306 C C . ASN A 1 536 ? -6.127 14.858 -22.063 1.00 69.81 536 ASN A C 1
ATOM 4308 O O . ASN A 1 536 ? -5.629 14.839 -20.944 1.00 69.81 536 ASN A O 1
ATOM 4312 N N . PHE A 1 537 ? -5.417 14.728 -23.180 1.00 67.75 537 PHE A N 1
ATOM 4313 C CA . PHE A 1 537 ? -3.973 14.518 -23.213 1.00 67.75 537 PHE A CA 1
ATOM 4314 C C . PHE A 1 537 ? -3.373 15.455 -24.257 1.00 67.75 537 PHE A C 1
ATOM 4316 O O . PHE A 1 537 ? -3.425 15.165 -25.449 1.00 67.75 537 PHE A O 1
ATOM 4323 N N . LYS A 1 538 ? -2.806 16.585 -23.830 1.00 61.25 538 LYS A N 1
ATOM 4324 C CA . LYS A 1 538 ? -2.157 17.543 -24.731 1.00 61.25 538 LYS A CA 1
ATOM 4325 C C . LYS A 1 538 ? -0.799 17.957 -24.184 1.00 61.25 538 LYS A C 1
ATOM 4327 O O . LYS A 1 538 ? -0.675 18.305 -23.014 1.00 61.25 538 LYS A O 1
ATOM 4332 N N . ASN A 1 539 ? 0.212 17.980 -25.054 1.00 54.59 539 ASN A N 1
ATOM 4333 C CA . ASN A 1 539 ? 1.555 18.501 -24.767 1.00 54.59 539 ASN A CA 1
ATOM 4334 C C . ASN A 1 539 ? 2.229 17.872 -23.528 1.00 54.59 539 ASN A C 1
ATOM 4336 O O . ASN A 1 539 ? 2.815 18.582 -22.712 1.00 54.59 539 ASN A O 1
ATOM 4340 N N . GLY A 1 540 ? 2.103 16.553 -23.334 1.00 53.53 540 GLY A N 1
ATOM 4341 C CA . GLY A 1 540 ? 2.695 15.866 -22.172 1.00 53.53 540 GLY A CA 1
ATOM 4342 C C . GLY A 1 540 ? 1.943 16.096 -20.854 1.00 53.53 540 GLY A C 1
ATOM 4343 O O . GLY A 1 540 ? 2.361 15.601 -19.809 1.00 53.53 540 GLY A O 1
ATOM 4344 N N . GLN A 1 541 ? 0.829 16.829 -20.886 1.00 55.28 541 GLN A N 1
ATOM 4345 C CA . GLN A 1 541 ? -0.053 17.066 -19.750 1.00 55.28 541 GLN A CA 1
ATOM 4346 C C . GLN A 1 541 ? -1.409 16.418 -20.009 1.00 55.28 541 GLN A C 1
ATOM 4348 O O . GLN A 1 541 ? -1.860 16.303 -21.149 1.00 55.28 541 GLN A O 1
ATOM 4353 N N . TYR A 1 542 ? -2.069 15.986 -18.942 1.00 66.50 542 TYR A N 1
ATOM 4354 C CA . TYR A 1 542 ? -3.435 15.492 -19.017 1.00 66.50 542 TYR A CA 1
ATOM 4355 C C . TYR A 1 542 ? -4.355 16.276 -18.096 1.00 66.50 542 TYR A C 1
ATOM 4357 O O . TYR A 1 542 ? -3.943 16.749 -17.036 1.00 66.50 542 TYR A O 1
ATOM 4365 N N . GLU A 1 543 ? -5.620 16.376 -18.492 1.00 69.31 543 GLU A N 1
ATOM 4366 C CA . GLU A 1 543 ? -6.675 16.884 -17.624 1.00 69.31 543 GLU A CA 1
ATOM 4367 C C . GLU A 1 543 ? -7.416 15.713 -16.993 1.00 69.31 543 GLU A C 1
ATOM 4369 O O . GLU A 1 543 ? -7.812 14.743 -17.655 1.00 69.31 543 GLU A O 1
ATOM 4374 N N . GLY A 1 544 ? -7.590 15.818 -15.682 1.00 78.38 544 GLY A N 1
ATOM 4375 C CA . GLY A 1 544 ? -8.398 14.896 -14.915 1.00 78.38 544 GLY A CA 1
ATOM 4376 C C . GLY A 1 544 ? -9.755 15.445 -14.541 1.00 78.38 544 GLY A C 1
ATOM 4377 O O . GLY A 1 544 ? -10.066 16.628 -14.690 1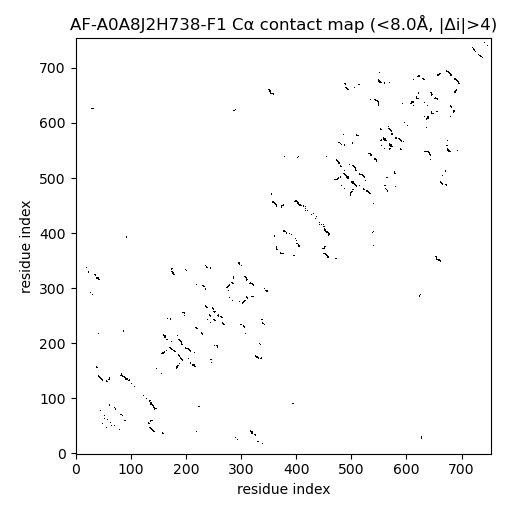.00 78.38 544 GLY A O 1
ATOM 4378 N N . LEU A 1 545 ? -10.565 14.554 -13.988 1.00 85.62 545 LEU A N 1
ATOM 4379 C CA . LEU A 1 545 ? -11.770 14.911 -13.273 1.00 85.62 545 LEU A CA 1
ATOM 4380 C C . LEU A 1 545 ? -11.392 15.837 -12.112 1.00 85.62 545 LEU A C 1
ATOM 4382 O O . LEU A 1 545 ? -10.547 15.506 -11.279 1.00 85.62 545 LEU A O 1
ATOM 4386 N N . LYS A 1 546 ? -12.026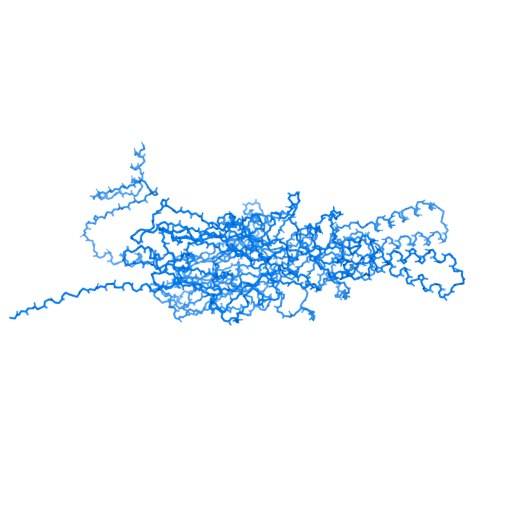 17.005 -12.074 1.00 83.38 546 LYS A N 1
ATOM 4387 C CA . LYS A 1 546 ? -11.881 17.984 -11.002 1.00 83.38 546 LYS A CA 1
ATOM 4388 C C . LYS A 1 546 ? -13.041 17.817 -10.032 1.00 83.38 546 LYS A C 1
ATOM 4390 O O . LYS A 1 546 ? -14.190 17.866 -10.451 1.00 83.38 546 LYS A O 1
ATOM 4395 N N . ILE A 1 547 ? -12.739 17.655 -8.748 1.00 83.75 547 ILE A N 1
ATOM 4396 C CA . ILE A 1 547 ? -13.731 17.581 -7.672 1.00 83.75 547 ILE A CA 1
ATOM 4397 C C . ILE A 1 547 ? -13.482 18.717 -6.696 1.00 83.75 547 ILE A C 1
ATOM 4399 O O . ILE A 1 547 ? -12.394 18.841 -6.132 1.00 83.75 547 ILE A O 1
ATOM 4403 N N . VAL A 1 548 ? -14.491 19.559 -6.498 1.00 81.94 548 VAL A N 1
ATOM 4404 C CA . VAL A 1 548 ? -14.431 20.637 -5.512 1.00 81.94 548 VAL A CA 1
ATOM 4405 C C . VAL A 1 548 ? -14.648 20.053 -4.116 1.00 81.94 548 VAL A C 1
ATOM 4407 O O . VAL A 1 548 ? -15.543 19.237 -3.903 1.00 81.94 548 VAL A O 1
ATOM 4410 N N . LEU A 1 549 ? -13.811 20.456 -3.159 1.00 81.62 549 LEU A N 1
ATOM 4411 C CA . LEU A 1 549 ? -13.908 20.015 -1.767 1.00 81.62 549 LEU A CA 1
ATOM 4412 C C . LEU A 1 549 ? -14.929 20.872 -1.011 1.00 81.62 549 LEU A C 1
ATOM 4414 O O . LEU A 1 549 ? -14.573 21.737 -0.211 1.00 81.62 549 LEU A O 1
ATOM 4418 N N . GLU A 1 550 ? -16.205 20.659 -1.314 1.00 80.69 550 GLU A N 1
ATOM 4419 C CA . GLU A 1 550 ? -17.327 21.363 -0.690 1.00 80.69 550 GLU A CA 1
ATOM 4420 C C . GLU A 1 550 ? -18.187 20.444 0.187 1.00 80.69 550 GLU A C 1
ATOM 4422 O O . GLU A 1 550 ? -18.287 19.237 -0.044 1.00 80.69 550 GLU A O 1
ATOM 4427 N N . ASP A 1 551 ? -18.836 21.049 1.186 1.00 85.00 551 ASP A N 1
ATOM 4428 C CA . ASP A 1 551 ? -19.906 20.432 1.967 1.00 85.00 551 ASP A CA 1
ATOM 4429 C C . ASP A 1 551 ? -21.255 20.922 1.405 1.00 85.00 551 ASP A C 1
ATOM 4431 O O . ASP A 1 551 ? -21.608 22.094 1.544 1.00 85.00 551 ASP A O 1
ATOM 4435 N N . ILE A 1 552 ? -22.033 20.028 0.795 1.00 85.94 552 ILE A N 1
ATOM 4436 C CA . ILE A 1 552 ? -23.390 20.312 0.320 1.00 85.94 552 ILE A CA 1
ATOM 4437 C C . ILE A 1 552 ? -24.364 20.021 1.465 1.00 85.94 552 ILE A C 1
ATOM 4439 O O . ILE A 1 552 ? -24.661 18.867 1.791 1.00 85.94 552 ILE A O 1
ATOM 4443 N N . ILE A 1 553 ? -24.855 21.085 2.099 1.00 87.00 553 ILE A N 1
ATOM 4444 C CA . ILE A 1 553 ? -25.747 21.016 3.261 1.00 87.00 553 ILE A CA 1
ATOM 4445 C C . ILE A 1 553 ? -27.141 21.495 2.858 1.00 87.00 553 ILE A C 1
ATOM 4447 O O . ILE A 1 553 ? -27.302 22.562 2.265 1.00 87.00 553 ILE A O 1
ATOM 4451 N N . LEU A 1 554 ? -28.160 20.702 3.184 1.00 88.06 554 LEU A N 1
ATOM 4452 C CA . LEU A 1 554 ? -29.552 21.071 2.971 1.00 88.06 554 LEU A CA 1
ATOM 4453 C C . LEU A 1 554 ? -30.063 21.979 4.103 1.00 88.06 554 LEU A C 1
ATOM 4455 O O . LEU A 1 554 ? -29.533 21.992 5.214 1.00 88.06 554 LEU A O 1
ATOM 4459 N N . LYS A 1 555 ? -31.120 22.748 3.824 1.00 85.38 555 LYS A N 1
ATOM 4460 C CA . LYS A 1 555 ? -31.729 23.680 4.790 1.00 85.38 555 LYS A CA 1
ATOM 4461 C C . LYS A 1 555 ? -32.333 22.946 5.997 1.00 85.38 555 LYS A C 1
ATOM 4463 O O . LYS A 1 555 ? -32.634 21.756 5.937 1.00 85.38 555 LYS A O 1
ATOM 4468 N N . GLU A 1 556 ? -32.575 23.670 7.086 1.00 78.94 556 GLU A N 1
ATOM 4469 C CA . GLU A 1 556 ? -33.227 23.108 8.275 1.00 78.94 556 GLU A CA 1
ATOM 4470 C C . GLU A 1 556 ? -34.554 22.402 7.939 1.00 78.94 556 GLU A C 1
ATOM 4472 O O . GLU A 1 556 ? -35.284 22.816 7.037 1.00 78.94 556 GLU A O 1
ATOM 4477 N N . LYS A 1 557 ? -34.864 21.335 8.691 1.00 85.56 557 LYS A N 1
ATOM 4478 C CA . LYS A 1 557 ? -36.041 20.461 8.500 1.00 85.56 557 LYS A CA 1
ATOM 4479 C C . LYS A 1 557 ? -36.083 19.710 7.165 1.00 85.56 557 LYS A C 1
ATOM 4481 O O . LYS A 1 557 ? -37.154 19.292 6.734 1.00 85.56 557 LYS A O 1
ATOM 4486 N N . THR A 1 558 ? -34.930 19.493 6.538 1.00 90.44 558 THR A N 1
ATOM 4487 C CA . THR A 1 558 ? -34.799 18.563 5.413 1.00 90.44 558 THR A CA 1
ATOM 4488 C C . THR A 1 558 ? -33.862 17.414 5.756 1.00 90.44 558 THR A C 1
ATOM 4490 O O . THR A 1 558 ? -32.915 17.573 6.526 1.00 90.44 558 THR A O 1
ATOM 4493 N N . VAL A 1 559 ? -34.130 16.250 5.171 1.00 93.06 559 VAL A N 1
ATOM 4494 C CA . VAL A 1 559 ? -33.260 15.070 5.233 1.00 93.06 559 VAL A CA 1
ATOM 4495 C C . VAL A 1 559 ? -32.748 14.730 3.850 1.00 93.06 559 VAL A C 1
ATOM 4497 O O . VAL A 1 559 ? -33.454 14.914 2.855 1.00 93.06 559 VAL A O 1
ATOM 4500 N N . VAL A 1 560 ? -31.529 14.201 3.788 1.00 95.25 560 VAL A N 1
ATOM 4501 C CA . VAL A 1 560 ? -30.972 13.679 2.544 1.00 95.25 560 VAL A CA 1
ATOM 4502 C C . VAL A 1 560 ? -31.731 12.419 2.148 1.00 95.25 560 VAL A C 1
ATOM 4504 O O . VAL A 1 560 ? -31.912 11.494 2.937 1.00 95.25 560 VAL A O 1
ATOM 4507 N N . THR A 1 561 ? -32.157 12.394 0.893 1.00 96.00 561 THR A N 1
ATOM 4508 C CA . THR A 1 561 ? -32.831 11.267 0.240 1.00 96.00 561 THR A CA 1
ATOM 4509 C C . THR A 1 561 ? -32.121 10.846 -1.039 1.00 96.00 561 THR A C 1
ATOM 4511 O O . THR A 1 561 ? -32.523 9.872 -1.652 1.00 96.00 561 THR A O 1
ATOM 4514 N N . GLY A 1 562 ? -31.051 11.521 -1.454 1.00 95.44 562 GLY A N 1
ATOM 4515 C CA . GLY A 1 562 ? -30.256 11.092 -2.598 1.00 95.44 562 GLY A CA 1
ATOM 4516 C C . GLY A 1 562 ? -29.002 11.929 -2.800 1.00 95.44 562 GLY A C 1
ATOM 4517 O O . GLY A 1 562 ? -28.858 13.000 -2.210 1.00 95.44 562 GLY A O 1
ATOM 4518 N N . VAL A 1 563 ? -28.076 11.423 -3.611 1.00 93.75 563 VAL A N 1
ATOM 4519 C CA . VAL A 1 563 ? -26.720 11.972 -3.767 1.00 93.75 563 VAL A CA 1
ATOM 4520 C C . VAL A 1 563 ? -26.222 11.718 -5.182 1.00 93.75 563 VAL A C 1
ATOM 4522 O O . VAL A 1 563 ? -26.343 10.598 -5.672 1.00 93.75 563 VAL A O 1
ATOM 4525 N N . ALA A 1 564 ? -25.628 12.733 -5.808 1.00 91.31 564 ALA A N 1
ATOM 4526 C CA . ALA A 1 564 ? -24.872 12.627 -7.053 1.00 91.31 564 ALA A CA 1
ATOM 4527 C C . ALA A 1 564 ? -23.394 12.968 -6.803 1.00 91.31 564 ALA A C 1
ATOM 4529 O O . ALA A 1 564 ? -23.081 13.888 -6.043 1.00 91.31 564 ALA A O 1
ATOM 4530 N N . PHE A 1 565 ? -22.485 12.230 -7.440 1.00 87.88 565 PHE A N 1
ATOM 4531 C CA . PHE A 1 565 ? -21.041 12.356 -7.222 1.00 87.88 565 PHE A CA 1
ATOM 4532 C C . PHE A 1 565 ? -20.523 13.739 -7.594 1.00 87.88 565 PHE A C 1
ATOM 4534 O O . PHE A 1 565 ? -20.629 14.132 -8.744 1.00 87.88 565 PHE A O 1
ATOM 4541 N N . GLY A 1 566 ? -19.964 14.466 -6.624 1.00 78.00 566 GLY A N 1
ATOM 4542 C CA . GLY A 1 566 ? -19.384 15.800 -6.797 1.00 78.00 566 GLY A CA 1
ATOM 4543 C C . GLY A 1 566 ? -20.358 16.907 -7.214 1.00 78.00 566 GLY A C 1
ATOM 4544 O O . GLY A 1 566 ? -19.908 18.030 -7.389 1.00 78.00 566 GLY A O 1
ATOM 4545 N N . LEU A 1 567 ? -21.653 16.611 -7.390 1.00 82.69 567 LEU A N 1
ATOM 4546 C CA . LEU A 1 567 ? -22.573 17.488 -8.126 1.00 82.69 567 LEU A CA 1
ATOM 4547 C C . LEU A 1 567 ? -23.746 18.004 -7.293 1.00 82.69 567 LEU A C 1
ATOM 4549 O O . LEU A 1 567 ? -24.068 19.190 -7.351 1.00 82.69 567 LEU A O 1
ATOM 4553 N N . ALA A 1 568 ? -24.456 17.122 -6.582 1.00 88.44 568 ALA A N 1
ATOM 4554 C CA . ALA A 1 568 ? -25.712 17.502 -5.938 1.00 88.44 568 ALA A CA 1
ATOM 4555 C C . ALA A 1 568 ? -26.128 16.579 -4.791 1.00 88.44 568 ALA A C 1
ATOM 4557 O O . ALA A 1 568 ? -25.848 15.378 -4.785 1.00 88.44 568 ALA A O 1
ATOM 4558 N N . VAL A 1 569 ? -26.905 17.139 -3.866 1.00 91.00 569 VAL A N 1
ATOM 4559 C CA . VAL A 1 569 ? -27.616 16.415 -2.808 1.00 91.00 569 VAL A CA 1
ATOM 4560 C C . VAL A 1 569 ? -29.120 16.620 -2.975 1.00 91.00 569 VAL A C 1
ATOM 4562 O O . VAL A 1 569 ? -29.602 17.734 -3.181 1.00 91.00 569 VAL A O 1
ATOM 4565 N N . TYR A 1 570 ? -29.870 15.526 -2.867 1.00 94.44 570 TYR A N 1
ATOM 4566 C CA . TYR A 1 570 ? -31.324 15.485 -2.968 1.00 94.44 570 TYR A CA 1
ATOM 4567 C C . TYR A 1 570 ? -31.916 15.393 -1.568 1.00 94.44 570 TYR A C 1
ATOM 4569 O O . TYR A 1 570 ? -31.525 14.546 -0.762 1.00 94.44 570 TYR A O 1
ATOM 4577 N N . GLY A 1 571 ? -32.879 16.256 -1.285 1.00 93.38 571 GLY A N 1
ATOM 4578 C CA . GLY A 1 571 ? -33.503 16.419 0.013 1.00 93.38 571 GLY A CA 1
ATOM 4579 C C . GLY A 1 571 ? -35.019 16.313 -0.035 1.00 93.38 571 GLY A C 1
ATOM 4580 O O . GLY A 1 571 ? -35.654 16.638 -1.040 1.00 93.38 571 GLY A O 1
ATOM 4581 N N . ARG A 1 572 ? -35.609 15.913 1.088 1.00 93.12 572 ARG A N 1
ATOM 4582 C CA . ARG A 1 572 ? -37.051 16.011 1.336 1.00 93.12 572 ARG A CA 1
ATOM 4583 C C . ARG A 1 572 ? -37.299 16.726 2.652 1.00 93.12 572 ARG A C 1
ATOM 4585 O O . ARG A 1 572 ? -36.517 16.578 3.588 1.00 93.12 572 ARG A O 1
ATOM 4592 N N . ASP A 1 573 ? -38.373 17.503 2.702 1.00 92.44 573 ASP A N 1
ATOM 4593 C CA . ASP A 1 573 ? -38.822 18.132 3.941 1.00 92.44 573 ASP A CA 1
ATOM 4594 C C . ASP A 1 573 ? -39.370 17.086 4.913 1.00 92.44 573 ASP A C 1
ATOM 4596 O O . ASP A 1 573 ? -39.917 16.062 4.503 1.00 92.44 573 ASP A O 1
ATOM 4600 N N . ILE A 1 574 ? -39.232 17.377 6.201 1.00 91.00 574 ILE A N 1
ATOM 4601 C CA . ILE A 1 574 ? -39.870 16.633 7.281 1.00 91.00 574 ILE A CA 1
ATOM 4602 C C . ILE A 1 574 ? -41.154 17.371 7.692 1.00 91.00 574 ILE A C 1
ATOM 4604 O O . ILE A 1 574 ? -41.163 18.603 7.787 1.00 91.00 574 ILE A O 1
ATOM 4608 N N . ASP A 1 575 ? -42.233 16.630 7.932 1.00 89.88 575 ASP A N 1
ATOM 4609 C CA . ASP A 1 575 ? -43.481 17.157 8.482 1.00 89.88 575 ASP A CA 1
ATOM 4610 C C . ASP A 1 575 ? -43.386 17.436 9.999 1.00 89.88 575 ASP A C 1
ATOM 4612 O O . ASP A 1 575 ? -42.353 17.243 10.645 1.00 89.88 575 ASP A O 1
ATOM 4616 N N . GLU A 1 576 ? -44.477 17.923 10.589 1.00 87.88 576 GLU A N 1
ATOM 4617 C CA . GLU A 1 576 ? -44.563 18.210 12.028 1.00 87.88 576 GLU A CA 1
ATOM 4618 C C . GLU A 1 576 ? -44.466 16.962 12.922 1.00 87.88 576 GLU A C 1
ATOM 4620 O O . GLU A 1 576 ? -44.124 17.062 14.105 1.00 87.88 576 GLU A O 1
ATOM 4625 N N . TYR A 1 577 ? -44.719 15.783 12.354 1.00 87.31 577 TYR A N 1
ATOM 4626 C CA . TYR A 1 577 ? -44.655 14.504 13.049 1.00 87.31 577 TYR A CA 1
ATOM 4627 C C . TYR A 1 577 ? -43.259 13.889 13.006 1.00 87.31 577 TYR A C 1
ATOM 4629 O O . TYR A 1 577 ? -42.970 13.016 13.817 1.00 87.31 577 TYR A O 1
ATOM 4637 N N . GLY A 1 578 ? -42.367 14.378 12.143 1.00 85.38 578 GLY A N 1
ATOM 4638 C CA . GLY A 1 578 ? -41.021 13.837 11.979 1.00 85.38 578 GLY A CA 1
ATOM 4639 C C . GLY A 1 578 ? -40.896 12.842 10.822 1.00 85.38 578 GLY A C 1
ATOM 4640 O O . GLY A 1 578 ? -39.895 12.132 10.748 1.00 85.38 578 GLY A O 1
ATOM 4641 N N . ASN A 1 579 ? -41.885 12.767 9.932 1.00 91.12 579 ASN A N 1
ATOM 4642 C CA . ASN A 1 579 ? -41.883 11.890 8.762 1.00 91.12 579 ASN A CA 1
ATOM 4643 C C . ASN A 1 579 ? -41.558 12.679 7.491 1.00 91.12 579 ASN A C 1
ATOM 4645 O O . ASN A 1 579 ? -41.652 13.903 7.459 1.00 91.12 579 ASN A O 1
ATOM 4649 N N . ILE A 1 580 ? -41.187 11.983 6.415 1.00 90.62 580 ILE A N 1
ATOM 4650 C CA . ILE A 1 580 ? -40.966 12.631 5.116 1.00 90.62 580 ILE A CA 1
ATOM 4651 C C . ILE A 1 580 ? -42.285 13.219 4.595 1.00 90.62 580 ILE A C 1
ATOM 4653 O O . ILE A 1 580 ? -43.252 12.491 4.362 1.00 90.62 580 ILE A O 1
ATOM 4657 N N . ASP A 1 581 ? -42.299 14.531 4.356 1.00 89.62 581 ASP A N 1
ATOM 4658 C CA . ASP A 1 581 ? -43.446 15.264 3.825 1.00 89.62 581 ASP A CA 1
ATOM 4659 C C . ASP A 1 581 ? -43.638 14.938 2.337 1.00 89.62 581 ASP A C 1
ATOM 4661 O O . ASP A 1 581 ? -43.008 15.519 1.449 1.00 89.62 581 ASP A O 1
ATOM 4665 N N . ARG A 1 582 ? -44.528 13.981 2.057 1.00 85.38 582 ARG A N 1
ATOM 4666 C CA . ARG A 1 582 ? -44.824 13.518 0.691 1.00 85.38 582 ARG A CA 1
ATOM 4667 C C . ARG A 1 582 ? -45.529 14.568 -0.167 1.00 85.38 582 ARG A C 1
ATOM 4669 O O . ARG A 1 582 ? -45.503 14.453 -1.389 1.00 85.38 582 ARG A O 1
ATOM 4676 N N . LYS A 1 583 ? -46.156 15.579 0.447 1.00 85.44 583 LYS A N 1
ATOM 4677 C CA . LYS A 1 583 ? -46.847 16.650 -0.287 1.00 85.44 583 LYS A CA 1
ATOM 4678 C C . LYS A 1 583 ? -45.852 17.642 -0.885 1.00 85.44 583 LYS A C 1
ATOM 4680 O O . LYS A 1 583 ? -46.180 18.320 -1.855 1.00 85.44 583 LYS A O 1
ATOM 4685 N N . LYS A 1 584 ? -44.639 17.722 -0.330 1.00 83.94 584 LYS A N 1
ATOM 4686 C CA . LYS A 1 584 ? -43.573 18.590 -0.831 1.00 83.94 584 LYS A CA 1
ATOM 4687 C C . LYS A 1 584 ? -42.651 17.842 -1.788 1.00 83.94 584 LYS A C 1
ATOM 4689 O O . LYS A 1 584 ? -42.266 16.693 -1.567 1.00 83.94 584 LYS A O 1
ATOM 4694 N N . GLY A 1 585 ? -42.290 18.516 -2.878 1.00 85.00 585 GLY A N 1
ATOM 4695 C CA . GLY A 1 585 ? -41.380 17.986 -3.893 1.00 85.00 585 GLY A CA 1
ATOM 4696 C C . GLY A 1 585 ? -39.961 17.744 -3.368 1.00 85.00 585 GLY A C 1
ATOM 4697 O O . GLY A 1 585 ? -39.579 18.212 -2.294 1.00 85.00 585 GLY A O 1
ATOM 4698 N N . THR A 1 586 ? -39.163 17.009 -4.142 1.00 88.88 586 THR A N 1
ATOM 4699 C CA . THR A 1 586 ? -37.728 16.846 -3.878 1.00 88.88 586 THR A CA 1
ATOM 4700 C C . THR A 1 586 ? -37.023 18.190 -4.025 1.00 88.88 586 THR A C 1
ATOM 4702 O O . THR A 1 586 ? -37.187 18.873 -5.033 1.00 88.88 586 THR A O 1
ATOM 4705 N N . LYS A 1 587 ? -36.202 18.554 -3.042 1.00 89.31 587 LYS A N 1
ATOM 4706 C CA . LYS A 1 587 ? -35.293 19.699 -3.123 1.00 89.31 587 LYS A CA 1
ATOM 4707 C C . LYS A 1 587 ? -33.948 19.213 -3.630 1.00 89.31 587 LYS A C 1
ATOM 4709 O O . LYS A 1 587 ? -33.412 18.255 -3.089 1.00 89.31 587 LYS A O 1
ATOM 4714 N N . ILE A 1 588 ? -33.400 19.862 -4.646 1.00 89.56 588 ILE A N 1
ATOM 4715 C CA . ILE A 1 588 ? -32.070 19.537 -5.160 1.00 89.56 588 ILE A CA 1
ATOM 4716 C C . ILE A 1 588 ? -31.165 20.710 -4.819 1.00 89.56 588 ILE A C 1
ATOM 4718 O O . ILE A 1 588 ? -31.446 21.840 -5.214 1.00 89.56 588 ILE A O 1
ATOM 4722 N N . GLN A 1 589 ? -30.110 20.441 -4.059 1.00 87.44 589 GLN A N 1
ATOM 4723 C CA . GLN A 1 589 ? -29.048 21.400 -3.800 1.00 87.44 589 GLN A CA 1
ATOM 4724 C C . GLN A 1 589 ? -27.843 20.995 -4.642 1.00 87.44 589 GLN A C 1
ATOM 4726 O O . GLN A 1 589 ? -27.233 19.956 -4.393 1.00 87.44 589 GLN A O 1
ATOM 4731 N N . PHE A 1 590 ? -27.530 21.807 -5.646 1.00 85.00 590 PHE A N 1
ATOM 4732 C CA . PHE A 1 590 ? -26.319 21.652 -6.443 1.00 85.00 590 PHE A CA 1
ATOM 4733 C C . PHE A 1 590 ? -25.111 22.233 -5.711 1.00 85.00 590 PHE A C 1
ATOM 4735 O O . PHE A 1 590 ? -25.263 23.073 -4.810 1.00 85.00 590 PHE A O 1
ATOM 4742 N N . SER A 1 591 ? -23.934 21.783 -6.138 1.00 79.31 591 SER A N 1
ATOM 4743 C CA . SER A 1 591 ? -22.665 22.429 -5.836 1.00 79.31 591 SER A CA 1
ATOM 4744 C C . SER A 1 591 ? -22.748 23.920 -6.131 1.00 79.31 591 SER A C 1
ATOM 4746 O O . SER A 1 591 ? -23.217 24.333 -7.190 1.00 79.31 591 SER A O 1
ATOM 4748 N N . GLN A 1 592 ? -22.282 24.733 -5.186 1.00 71.06 592 GLN A N 1
ATOM 4749 C CA . GLN A 1 592 ? -22.241 26.190 -5.353 1.00 71.06 592 GLN A CA 1
ATOM 4750 C C . GLN A 1 592 ? -21.018 26.638 -6.161 1.00 71.06 592 GLN A C 1
ATOM 4752 O O . GLN A 1 592 ? -20.899 27.807 -6.515 1.00 71.0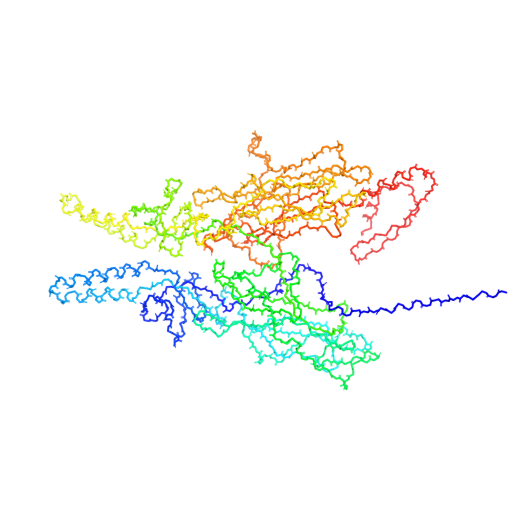6 592 GLN A O 1
ATOM 4757 N N . CYS A 1 593 ? -20.099 25.714 -6.438 1.00 65.81 593 CYS A N 1
ATOM 4758 C CA . CYS A 1 593 ? -18.806 25.994 -7.044 1.00 65.81 593 CYS A CA 1
ATOM 4759 C C . CYS A 1 593 ? -18.729 25.574 -8.524 1.00 65.81 593 CYS A C 1
ATOM 4761 O O . CYS A 1 593 ? -17.729 25.856 -9.183 1.00 65.81 593 CYS A O 1
ATOM 4763 N N . ASP A 1 594 ? -19.773 24.922 -9.046 1.00 54.25 594 ASP A N 1
ATOM 4764 C CA . ASP A 1 594 ? -19.869 24.429 -10.431 1.00 54.25 594 ASP A CA 1
ATOM 4765 C C . ASP A 1 594 ? -20.335 25.511 -11.437 1.00 54.25 594 ASP A C 1
ATOM 4767 O O . ASP A 1 594 ? -20.235 25.343 -12.657 1.00 54.25 594 ASP A O 1
ATOM 4771 N N . ASP A 1 595 ? -20.807 26.662 -10.941 1.00 45.19 595 ASP A N 1
ATOM 4772 C CA . ASP A 1 595 ? -21.456 27.725 -11.731 1.00 45.19 595 ASP A CA 1
ATOM 4773 C C . ASP A 1 595 ? -20.506 28.602 -12.579 1.00 45.19 595 ASP A C 1
ATOM 4775 O O . ASP A 1 595 ? -20.951 29.528 -13.255 1.00 45.19 595 ASP A O 1
ATOM 4779 N N . ILE A 1 596 ? -19.203 28.298 -12.639 1.00 44.97 596 ILE A N 1
ATOM 4780 C CA . ILE A 1 596 ? -18.233 29.070 -13.449 1.00 44.97 596 ILE A CA 1
ATOM 4781 C C . ILE A 1 596 ? -18.329 28.728 -14.955 1.00 44.97 596 ILE A C 1
ATOM 4783 O O . ILE A 1 596 ? -17.812 29.462 -15.792 1.00 44.97 596 ILE A O 1
ATOM 4787 N N . SER A 1 597 ? -19.021 27.646 -15.339 1.00 38.16 597 SER A N 1
ATOM 4788 C CA . SER A 1 597 ? -19.142 27.242 -16.755 1.00 38.16 597 SER A CA 1
ATOM 4789 C C . SER A 1 597 ? -20.460 27.627 -17.442 1.00 38.16 597 SER A C 1
ATOM 4791 O O . SER A 1 597 ? -20.516 27.615 -18.671 1.00 38.16 597 SER A O 1
ATOM 4793 N N . ARG A 1 598 ? -21.525 27.969 -16.696 1.00 36.91 598 ARG A N 1
ATOM 4794 C CA . ARG A 1 598 ? -22.871 28.202 -17.270 1.00 36.91 598 ARG A CA 1
ATOM 4795 C C . ARG A 1 598 ? -23.266 29.664 -17.433 1.00 36.91 598 ARG A C 1
ATOM 4797 O O . ARG A 1 598 ? -24.160 29.949 -18.224 1.00 36.91 598 ARG A O 1
ATOM 4804 N N . TYR A 1 599 ? -22.612 30.585 -16.734 1.00 35.91 599 TYR A N 1
ATOM 4805 C CA . TYR A 1 599 ? -22.864 32.017 -16.864 1.00 35.91 599 TYR A CA 1
ATOM 4806 C C . TYR A 1 599 ? -21.621 32.706 -17.433 1.00 35.91 599 TYR A C 1
ATOM 4808 O O . TYR A 1 599 ? -20.537 32.581 -16.873 1.00 35.91 599 TYR A O 1
ATOM 4816 N N . ASN A 1 600 ? -21.783 33.446 -18.538 1.00 33.91 600 ASN A N 1
ATOM 4817 C CA . ASN A 1 600 ? -20.774 34.334 -19.136 1.00 33.91 600 ASN A CA 1
ATOM 4818 C C . ASN A 1 600 ? -20.449 35.514 -18.194 1.00 33.91 600 ASN A C 1
ATOM 4820 O O . ASN A 1 600 ? -20.684 36.673 -18.530 1.00 33.91 600 ASN A O 1
ATOM 4824 N N . ILE A 1 601 ? -19.968 35.238 -16.985 1.00 38.53 601 ILE A N 1
ATOM 4825 C CA . ILE A 1 601 ? -19.494 36.258 -16.056 1.00 38.53 601 ILE A CA 1
ATOM 4826 C C . ILE A 1 601 ? -18.014 36.475 -16.358 1.00 38.53 601 ILE A C 1
ATOM 4828 O O . ILE A 1 601 ? -17.236 35.525 -16.457 1.00 38.53 601 ILE A O 1
ATOM 4832 N N . GLN A 1 602 ? -17.658 37.743 -16.574 1.00 34.56 602 GLN A N 1
ATOM 4833 C CA . GLN A 1 602 ? -16.297 38.191 -16.851 1.00 34.56 602 GLN A CA 1
ATOM 4834 C C . GLN A 1 602 ? -15.299 37.550 -15.881 1.00 34.56 602 GLN A C 1
ATOM 4836 O O . GLN A 1 602 ? -15.510 37.491 -14.672 1.00 34.56 602 GLN A O 1
ATOM 4841 N N . LYS A 1 603 ? -14.206 37.066 -16.466 1.00 37.97 603 LYS A N 1
ATOM 4842 C CA . LYS A 1 603 ? -13.226 36.121 -15.919 1.00 37.97 603 LYS A CA 1
ATOM 4843 C C . LYS A 1 603 ? -12.375 36.661 -14.758 1.00 37.97 603 LYS A C 1
ATOM 4845 O O . LYS A 1 603 ? -11.459 35.966 -14.324 1.00 37.97 603 LYS A O 1
ATOM 4850 N N . ASP A 1 604 ? -12.654 37.862 -14.258 1.00 36.62 604 ASP A N 1
ATOM 4851 C CA . ASP A 1 604 ? -11.622 38.661 -13.600 1.00 36.62 604 ASP A CA 1
ATOM 4852 C C . ASP A 1 604 ? -11.760 38.857 -12.083 1.00 36.62 604 ASP A C 1
ATOM 4854 O O . ASP A 1 604 ? -10.789 39.329 -11.506 1.00 36.62 604 ASP A O 1
ATOM 4858 N N . ASP A 1 605 ? -12.833 38.427 -11.390 1.00 38.38 605 ASP A N 1
ATOM 4859 C CA . ASP A 1 605 ? -12.920 38.737 -9.940 1.00 38.38 605 ASP A CA 1
ATOM 4860 C C . ASP A 1 605 ? -13.598 37.739 -8.970 1.00 38.38 605 ASP A C 1
ATOM 4862 O O . ASP A 1 605 ? -13.752 38.060 -7.792 1.00 38.38 605 ASP A O 1
ATOM 4866 N N . PHE A 1 606 ? -13.948 36.499 -9.354 1.00 38.31 606 PHE A N 1
ATOM 4867 C CA . PHE A 1 606 ? -14.528 35.544 -8.383 1.00 38.31 606 PHE A CA 1
ATOM 4868 C C . PHE A 1 606 ? -13.952 34.117 -8.487 1.00 38.31 606 PHE A C 1
ATOM 4870 O O . PHE A 1 606 ? -14.056 33.452 -9.511 1.00 38.31 606 PHE A O 1
ATOM 4877 N N . CYS A 1 607 ? -13.346 33.660 -7.379 1.00 42.41 607 CYS A N 1
ATOM 4878 C CA . CYS A 1 607 ? -12.795 32.322 -7.100 1.00 42.41 607 CYS A CA 1
ATOM 4879 C C . CYS A 1 607 ? -11.551 31.874 -7.901 1.00 42.41 607 CYS A C 1
ATOM 4881 O O . CYS A 1 607 ? -11.601 30.955 -8.719 1.00 42.41 607 CYS A O 1
ATOM 4883 N N . ARG A 1 608 ? -10.364 32.390 -7.536 1.00 45.06 608 ARG A N 1
ATOM 4884 C CA . ARG A 1 608 ? -9.096 31.664 -7.767 1.00 45.06 608 ARG A CA 1
ATOM 4885 C C . ARG A 1 608 ? -9.078 30.394 -6.904 1.00 45.06 608 ARG A C 1
ATOM 4887 O O . ARG A 1 608 ? -8.552 30.391 -5.794 1.00 45.06 608 ARG A O 1
ATOM 4894 N N . THR A 1 609 ? -9.682 29.314 -7.396 1.00 50.78 609 THR A N 1
ATOM 4895 C CA . THR A 1 609 ? -9.641 28.010 -6.724 1.00 50.78 609 THR A CA 1
ATOM 4896 C C . THR A 1 609 ? -8.194 27.520 -6.687 1.00 50.78 609 THR A C 1
ATOM 4898 O O . THR A 1 609 ? -7.567 27.382 -7.737 1.00 50.78 609 THR A O 1
ATOM 4901 N N . THR A 1 610 ? -7.654 27.261 -5.502 1.00 51.19 610 THR A N 1
ATOM 4902 C CA . THR A 1 610 ? -6.316 26.697 -5.318 1.00 51.19 610 THR A CA 1
ATOM 4903 C C . THR A 1 610 ? -6.406 25.177 -5.403 1.00 51.19 610 THR A C 1
ATOM 4905 O O . THR A 1 610 ? -7.206 24.557 -4.703 1.00 51.19 610 THR A O 1
ATOM 4908 N N . ASP A 1 611 ? -5.597 24.567 -6.266 1.00 55.41 611 ASP A N 1
ATOM 4909 C CA . ASP A 1 611 ? -5.456 23.111 -6.290 1.00 55.41 611 ASP A CA 1
ATOM 4910 C C . ASP A 1 611 ? -4.774 22.652 -4.990 1.00 55.41 611 ASP A C 1
ATOM 4912 O O . ASP A 1 611 ? -3.669 23.106 -4.659 1.00 55.41 611 ASP A O 1
ATOM 4916 N N . VAL A 1 612 ? -5.458 21.798 -4.220 1.00 54.66 612 VAL A N 1
ATOM 4917 C CA . VAL A 1 612 ? -4.921 21.228 -2.971 1.00 54.66 612 VAL A CA 1
ATOM 4918 C C . VAL A 1 612 ? -3.737 20.326 -3.287 1.00 54.66 612 VAL A C 1
ATOM 4920 O O . VAL A 1 612 ? -2.740 20.311 -2.558 1.00 54.66 612 VAL A O 1
ATOM 4923 N N . ILE A 1 613 ? -3.812 19.637 -4.422 1.00 56.81 613 ILE A N 1
ATOM 4924 C CA . ILE A 1 613 ? -2.709 18.899 -5.006 1.00 56.81 613 ILE A CA 1
ATOM 4925 C C . ILE A 1 613 ? -1.947 19.906 -5.863 1.00 56.81 613 ILE A C 1
ATOM 4927 O O . ILE A 1 613 ? -2.101 19.966 -7.075 1.00 56.81 613 ILE A O 1
ATOM 4931 N N . ARG A 1 614 ? -1.128 20.761 -5.232 1.00 52.91 614 ARG A N 1
ATOM 4932 C CA . ARG A 1 614 ? -0.269 21.691 -5.984 1.00 52.91 614 ARG A CA 1
ATOM 4933 C C . ARG A 1 614 ? 0.419 20.910 -7.106 1.00 52.91 614 ARG A C 1
ATOM 4935 O O . ARG A 1 614 ? 1.157 19.976 -6.798 1.00 52.91 614 ARG A O 1
ATOM 4942 N N . GLN A 1 615 ? 0.214 21.328 -8.359 1.00 46.44 615 GLN A N 1
ATOM 4943 C CA . GLN A 1 615 ? 0.944 20.889 -9.557 1.00 46.44 615 GLN A CA 1
ATOM 4944 C C . GLN A 1 615 ? 2.450 21.212 -9.435 1.00 46.44 615 GLN A C 1
ATOM 4946 O O . GLN A 1 615 ? 3.022 21.998 -10.183 1.00 46.44 615 GLN A O 1
ATOM 4951 N N . ARG A 1 616 ? 3.120 20.657 -8.427 1.00 41.53 616 ARG A N 1
ATOM 4952 C CA . ARG A 1 616 ? 4.557 20.742 -8.198 1.00 41.53 616 ARG A CA 1
ATOM 4953 C C . ARG A 1 616 ? 5.127 19.375 -8.521 1.00 41.53 616 ARG A C 1
ATOM 4955 O O . ARG A 1 616 ? 5.222 18.553 -7.625 1.00 41.53 616 ARG A O 1
ATOM 4962 N N . GLN A 1 617 ? 5.400 19.164 -9.809 1.00 51.69 617 GLN A N 1
ATOM 4963 C CA . GLN A 1 617 ? 6.420 18.322 -10.472 1.00 51.69 617 GLN A CA 1
ATOM 4964 C C . GLN A 1 617 ? 6.905 16.976 -9.867 1.00 51.69 617 GLN A C 1
ATOM 4966 O O . GLN A 1 617 ? 7.759 16.338 -10.466 1.00 51.69 617 GLN A O 1
ATOM 4971 N N . SER A 1 618 ? 6.414 16.473 -8.735 1.00 58.38 618 SER A N 1
ATOM 4972 C CA . SER A 1 618 ? 6.934 15.265 -8.074 1.00 58.38 618 SER A CA 1
ATOM 4973 C C . SER A 1 618 ? 5.911 14.665 -7.101 1.00 58.38 618 SER A C 1
ATOM 4975 O O . SER A 1 618 ? 6.197 14.493 -5.918 1.00 58.38 618 SER A O 1
ATOM 4977 N N . LEU A 1 619 ? 4.687 14.384 -7.562 1.00 61.22 619 LEU A N 1
ATOM 4978 C CA . LEU A 1 619 ? 3.693 13.694 -6.732 1.00 61.22 619 LEU A CA 1
ATOM 4979 C C . LEU A 1 619 ? 4.021 12.206 -6.651 1.00 61.22 619 LEU A C 1
ATOM 4981 O O . LEU A 1 619 ? 4.070 11.521 -7.673 1.00 61.22 619 LEU A O 1
ATOM 4985 N N . LEU A 1 620 ? 4.202 11.715 -5.428 1.00 59.59 620 LEU A N 1
ATOM 4986 C CA . LEU A 1 620 ? 4.284 10.288 -5.146 1.00 59.59 620 LEU A CA 1
ATOM 4987 C C . LEU A 1 620 ? 2.881 9.689 -4.948 1.00 59.59 620 LEU A C 1
ATOM 4989 O O . LEU A 1 620 ? 1.942 10.409 -4.562 1.00 59.59 620 LEU A O 1
ATOM 4993 N N . PRO A 1 621 ? 2.725 8.369 -5.159 1.00 55.50 621 PRO A N 1
ATOM 4994 C CA . PRO A 1 621 ? 1.530 7.654 -4.736 1.00 55.50 621 PRO A CA 1
ATOM 4995 C C . PRO A 1 621 ? 1.246 7.928 -3.255 1.00 55.50 621 PRO A C 1
ATOM 4997 O O . PRO A 1 621 ? 2.183 8.217 -2.498 1.00 55.50 621 PRO A O 1
ATOM 5000 N N . PRO A 1 622 ? -0.016 7.836 -2.807 1.00 60.88 622 PRO A N 1
ATOM 5001 C CA . PRO A 1 622 ? -0.345 7.955 -1.397 1.00 60.88 622 PRO A CA 1
ATOM 5002 C C . PRO A 1 622 ? 0.383 6.847 -0.627 1.00 60.88 622 PRO A C 1
ATOM 5004 O O . PRO A 1 622 ? -0.042 5.695 -0.598 1.00 60.88 622 PRO A O 1
ATOM 5007 N N . THR A 1 623 ? 1.518 7.181 -0.022 1.00 52.50 623 THR A N 1
ATOM 5008 C CA . THR A 1 623 ? 2.183 6.312 0.945 1.00 52.50 623 THR A CA 1
ATOM 5009 C C . THR A 1 623 ? 1.586 6.619 2.310 1.00 52.50 623 THR A C 1
ATOM 5011 O O . THR A 1 623 ? 1.159 7.742 2.578 1.00 52.50 623 THR A O 1
ATOM 5014 N N . SER A 1 624 ? 1.475 5.612 3.175 1.00 46.62 624 SER A N 1
ATOM 5015 C CA . SER A 1 624 ? 1.020 5.806 4.550 1.00 46.62 624 SER A CA 1
ATOM 5016 C C . SER A 1 624 ? 2.034 6.683 5.294 1.00 46.62 624 SER A C 1
ATOM 5018 O O . SER A 1 624 ? 2.969 6.167 5.905 1.00 46.62 624 SER A O 1
ATOM 5020 N N . SER A 1 625 ? 1.906 8.004 5.223 1.00 35.47 625 SER A N 1
ATOM 5021 C CA . SER A 1 625 ? 2.796 8.906 5.945 1.00 35.47 625 SER A CA 1
ATOM 5022 C C . SER A 1 625 ? 2.139 9.405 7.224 1.00 35.47 625 SER A C 1
ATOM 5024 O O . SER A 1 625 ? 1.047 9.972 7.223 1.00 35.47 625 SER A O 1
ATOM 5026 N N . PHE A 1 626 ? 2.869 9.143 8.301 1.00 41.31 626 PHE A N 1
ATOM 5027 C CA . PHE A 1 626 ? 2.697 9.566 9.679 1.00 41.31 626 PHE A CA 1
ATOM 5028 C C . PHE A 1 626 ? 2.237 11.009 9.854 1.00 41.31 626 PHE A C 1
ATOM 5030 O O . PHE A 1 626 ? 2.980 11.910 9.490 1.00 41.31 626 PHE A O 1
ATOM 5037 N N . ALA A 1 627 ? 1.098 11.177 10.530 1.00 37.09 627 ALA A N 1
ATOM 5038 C CA . ALA A 1 627 ? 0.635 12.396 11.195 1.00 37.09 627 ALA A CA 1
ATOM 5039 C C . ALA A 1 627 ? 0.509 13.679 10.338 1.00 37.09 627 ALA A C 1
ATOM 5041 O O . ALA A 1 627 ? 1.356 14.050 9.531 1.00 37.09 627 ALA A O 1
ATOM 5042 N N . 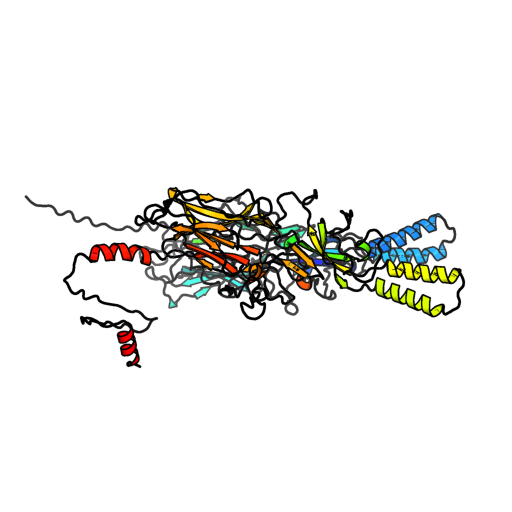GLY A 1 628 ? -0.571 14.428 10.573 1.00 42.22 628 GLY A N 1
ATOM 5043 C CA . GLY A 1 628 ? -0.777 15.735 9.945 1.00 42.22 628 GLY A CA 1
ATOM 5044 C C . GLY A 1 628 ? -1.440 15.691 8.569 1.00 42.22 628 GLY A C 1
ATOM 5045 O O . GLY A 1 628 ? -1.140 16.544 7.732 1.00 42.22 628 GLY A O 1
ATOM 5046 N N . ASN A 1 629 ? -2.359 14.740 8.337 1.00 45.78 629 ASN A N 1
ATOM 5047 C CA . ASN A 1 629 ? -3.304 14.840 7.223 1.00 45.78 629 ASN A CA 1
ATOM 5048 C C . ASN A 1 629 ? -4.008 16.195 7.321 1.00 45.78 629 ASN A C 1
ATOM 5050 O O . ASN A 1 629 ? -4.817 16.425 8.220 1.00 45.78 629 ASN A O 1
ATOM 5054 N N . LYS A 1 630 ? -3.681 17.110 6.411 1.00 51.25 630 LYS A N 1
ATOM 5055 C CA . LYS A 1 630 ? -4.392 18.379 6.330 1.00 51.25 630 LYS A CA 1
ATOM 5056 C C . LYS A 1 630 ? -5.684 18.105 5.588 1.00 51.25 630 LYS A C 1
ATOM 5058 O O . LYS A 1 630 ? -5.664 17.869 4.386 1.00 51.25 630 LYS A O 1
ATOM 5063 N N . GLU A 1 631 ? -6.797 18.118 6.309 1.00 52.78 631 GLU A N 1
ATOM 5064 C CA . GLU A 1 631 ? -8.106 18.153 5.670 1.00 52.78 631 GLU A CA 1
ATOM 5065 C C . GLU A 1 631 ? -8.221 19.514 4.978 1.00 52.78 631 GLU A C 1
ATOM 5067 O O . GLU A 1 631 ? -8.281 20.557 5.637 1.00 52.78 631 GLU A O 1
ATOM 5072 N N . GLY A 1 632 ? -8.181 19.519 3.645 1.00 51.25 632 GLY A N 1
ATOM 5073 C CA . GLY A 1 632 ? -8.510 20.712 2.875 1.00 51.25 632 GLY A CA 1
ATOM 5074 C C . GLY A 1 632 ? -9.961 21.086 3.164 1.00 51.25 632 GLY A C 1
ATOM 5075 O O . GLY A 1 632 ? -10.869 20.453 2.637 1.00 51.25 632 GLY A O 1
ATOM 5076 N N . LYS A 1 633 ? -10.179 22.074 4.040 1.00 49.84 633 LYS A N 1
ATOM 5077 C CA . LYS A 1 633 ? -11.499 22.623 4.370 1.00 49.84 633 LYS A CA 1
ATOM 5078 C C . LYS A 1 633 ? -11.618 24.014 3.777 1.00 49.84 633 LYS A C 1
ATOM 5080 O O . LYS A 1 633 ? -10.832 24.894 4.126 1.00 49.84 633 LYS A O 1
ATOM 5085 N N . GLY A 1 634 ? -12.624 24.246 2.943 1.00 48.50 634 GLY A N 1
ATOM 5086 C CA . GLY A 1 634 ? -12.998 25.610 2.586 1.00 48.50 634 GLY A CA 1
ATOM 5087 C C . GLY A 1 634 ? -13.948 25.716 1.402 1.00 48.50 634 GLY A C 1
ATOM 5088 O O . GLY A 1 634 ? -13.736 25.079 0.378 1.00 48.50 634 GLY A O 1
ATOM 5089 N N . LEU A 1 635 ? -14.946 26.592 1.562 1.00 57.78 635 LEU A N 1
ATOM 5090 C CA . LEU A 1 635 ? -15.819 27.161 0.525 1.00 57.78 635 LEU A CA 1
ATOM 5091 C C . LEU A 1 635 ? -15.071 27.369 -0.796 1.00 57.78 635 LEU A C 1
ATOM 5093 O O . LEU A 1 635 ? -14.111 28.130 -0.766 1.00 57.78 635 LEU A O 1
ATOM 5097 N N . CYS A 1 636 ? -15.505 26.715 -1.886 1.00 62.66 636 CYS A N 1
ATOM 5098 C CA . CYS A 1 636 ? -15.091 26.802 -3.309 1.00 62.66 636 CYS A CA 1
ATOM 5099 C C . CYS A 1 636 ? -13.600 26.979 -3.668 1.00 62.66 636 CYS A C 1
ATOM 5101 O O . CYS A 1 636 ? -13.238 26.955 -4.839 1.00 62.66 636 CYS A O 1
ATOM 5103 N N . ASN A 1 637 ? -12.709 27.124 -2.699 1.00 61.47 637 ASN A N 1
ATOM 5104 C CA . ASN A 1 637 ? -11.336 27.574 -2.865 1.00 61.47 637 ASN A CA 1
ATOM 5105 C C . ASN A 1 637 ? -10.381 26.398 -3.021 1.00 61.47 637 ASN A C 1
ATOM 5107 O O . ASN A 1 637 ? -9.219 26.614 -3.345 1.00 61.47 637 ASN A O 1
ATOM 5111 N N . TYR A 1 638 ? -10.863 25.177 -2.801 1.00 72.19 638 TYR A N 1
ATOM 5112 C CA . TYR A 1 638 ? -10.073 23.962 -2.821 1.00 72.19 638 TYR A CA 1
ATOM 5113 C C . TYR A 1 638 ? -10.716 22.937 -3.737 1.00 72.19 638 TYR A C 1
ATOM 5115 O O . TYR A 1 638 ? -11.904 22.637 -3.633 1.00 72.19 638 TYR A O 1
ATOM 5123 N N . HIS A 1 639 ? -9.912 22.380 -4.628 1.00 76.44 639 HIS A N 1
ATOM 5124 C CA . HIS A 1 639 ? -10.305 21.247 -5.443 1.00 76.44 639 HIS A CA 1
ATOM 5125 C C . HIS A 1 639 ? -9.192 20.215 -5.467 1.00 76.44 639 HIS A C 1
ATOM 5127 O O . HIS A 1 639 ? -8.034 20.502 -5.158 1.00 76.44 639 HIS A O 1
ATOM 5133 N N . VAL A 1 640 ? -9.591 19.013 -5.842 1.00 78.50 640 VAL A N 1
ATOM 5134 C CA . VAL A 1 640 ? -8.726 17.903 -6.184 1.00 78.50 640 VAL A CA 1
ATOM 5135 C C . VAL A 1 640 ? -8.841 17.694 -7.681 1.00 78.50 640 VAL A C 1
ATOM 5137 O O . VAL A 1 640 ? -9.947 17.550 -8.204 1.00 78.50 640 VAL A O 1
ATOM 5140 N N . LEU A 1 641 ? -7.702 17.653 -8.358 1.00 82.88 641 LEU A N 1
ATOM 5141 C CA . LEU A 1 641 ? -7.609 17.191 -9.731 1.00 82.88 641 LEU A CA 1
ATOM 5142 C C . LEU A 1 641 ? -7.085 15.758 -9.725 1.00 82.88 641 LEU A C 1
ATOM 5144 O O . LEU A 1 641 ? -6.018 15.489 -9.171 1.00 82.88 641 LEU A O 1
ATOM 5148 N N . PHE A 1 642 ? -7.826 14.835 -10.333 1.00 84.56 642 PHE A N 1
ATOM 5149 C CA . PHE A 1 642 ? -7.274 13.511 -10.569 1.00 84.56 642 PHE A CA 1
ATOM 5150 C C . PHE A 1 642 ? -6.156 13.580 -11.606 1.00 84.56 642 PHE A C 1
ATOM 5152 O O . PHE A 1 642 ? -6.233 14.299 -12.595 1.00 84.56 642 PHE A O 1
ATOM 5159 N N . GLY A 1 643 ? -5.105 12.806 -11.410 1.00 80.44 643 GLY A N 1
ATOM 5160 C CA . GLY A 1 643 ? -3.984 12.820 -12.316 1.00 80.44 643 GLY A CA 1
ATOM 5161 C C . GLY A 1 643 ? -3.007 11.706 -12.045 1.00 80.44 643 GLY A C 1
ATOM 5162 O O . GLY A 1 643 ? -3.024 11.094 -10.995 1.00 80.44 643 GLY A O 1
ATOM 5163 N N . GLY A 1 644 ? -2.145 11.423 -12.997 1.00 76.38 644 GLY A N 1
ATOM 5164 C CA . GLY A 1 644 ? -0.990 10.573 -12.789 1.00 76.38 644 GLY A CA 1
ATOM 5165 C C . GLY A 1 644 ? 0.026 11.111 -11.760 1.00 76.38 644 GLY A C 1
ATOM 5166 O O . GLY A 1 644 ? 0.129 12.315 -11.508 1.00 76.38 644 GLY A O 1
ATOM 5167 N N . THR A 1 645 ? 0.795 10.202 -11.173 1.00 72.69 645 THR A N 1
ATOM 5168 C CA . THR A 1 645 ? 1.997 10.495 -10.383 1.00 72.69 645 THR A CA 1
ATOM 5169 C C . THR A 1 645 ? 3.156 10.992 -11.255 1.00 72.69 645 THR A C 1
ATOM 5171 O O . THR A 1 645 ? 3.097 10.957 -12.488 1.00 72.69 645 THR A O 1
ATOM 5174 N N . SER A 1 646 ? 4.221 11.506 -10.632 1.00 71.69 646 SER A N 1
ATOM 5175 C CA . SER A 1 646 ? 5.362 12.051 -11.379 1.00 71.69 646 SER A CA 1
ATOM 5176 C C . SER A 1 646 ? 6.058 10.992 -12.227 1.00 71.69 646 SER A C 1
ATOM 5178 O O . SER A 1 646 ? 6.443 9.921 -11.753 1.00 71.69 646 SER A O 1
ATOM 5180 N N . PHE A 1 647 ? 6.290 11.336 -13.491 1.00 71.12 647 PHE A N 1
ATOM 5181 C CA . PHE A 1 647 ? 6.962 10.445 -14.422 1.00 71.12 647 PHE A CA 1
ATOM 5182 C C . PHE A 1 647 ? 8.431 10.198 -14.043 1.00 71.12 647 PHE A C 1
ATOM 5184 O O . PHE A 1 647 ? 8.985 9.118 -14.260 1.00 71.12 647 PHE A O 1
ATOM 5191 N N . GLU A 1 648 ? 9.089 11.187 -13.454 1.00 66.81 648 GLU A N 1
ATOM 5192 C CA . GLU A 1 648 ? 10.465 11.104 -12.972 1.00 66.81 648 GLU A CA 1
ATOM 5193 C C . GLU A 1 648 ? 10.578 10.124 -11.801 1.00 66.81 648 GLU A C 1
ATOM 5195 O O . GLU A 1 648 ? 11.526 9.340 -11.751 1.00 66.81 648 GLU A O 1
ATOM 5200 N N . MET A 1 649 ? 9.592 10.142 -10.899 1.00 63.62 649 MET A N 1
ATOM 5201 C CA . MET A 1 649 ? 9.610 9.369 -9.657 1.00 63.62 649 MET A CA 1
ATOM 5202 C C . MET A 1 649 ? 9.174 7.917 -9.856 1.00 63.62 649 MET A C 1
ATOM 5204 O O . MET A 1 649 ? 9.846 7.003 -9.380 1.00 63.62 649 MET A O 1
ATOM 5208 N N . ASP A 1 650 ? 8.056 7.693 -10.547 1.00 62.28 650 ASP A N 1
ATOM 5209 C CA . ASP A 1 650 ? 7.474 6.356 -10.699 1.00 62.28 650 ASP A CA 1
ATOM 5210 C C . ASP A 1 650 ? 6.932 6.073 -12.103 1.00 62.28 650 ASP A C 1
ATOM 5212 O O . ASP A 1 650 ? 6.241 5.078 -12.300 1.00 62.28 650 ASP A O 1
ATOM 5216 N N . LYS A 1 651 ? 7.262 6.910 -13.095 1.00 71.81 651 LYS A N 1
ATOM 5217 C CA . LYS A 1 651 ? 6.757 6.774 -14.471 1.00 71.81 651 LYS A CA 1
ATOM 5218 C C . LYS A 1 651 ? 5.235 6.878 -14.548 1.00 71.81 651 LYS A C 1
ATOM 5220 O O . LYS A 1 651 ? 4.628 6.217 -15.384 1.00 71.81 651 LYS A O 1
ATOM 5225 N N . THR A 1 652 ? 4.609 7.691 -13.694 1.00 73.06 652 THR A N 1
ATOM 5226 C CA . THR A 1 652 ? 3.159 7.933 -13.747 1.00 73.06 652 THR A CA 1
ATOM 5227 C C . THR A 1 652 ? 2.388 6.617 -13.627 1.00 73.06 652 THR A C 1
ATOM 5229 O O . THR A 1 652 ? 1.433 6.360 -14.355 1.00 73.06 652 THR A O 1
ATOM 5232 N N . GLN A 1 653 ? 2.853 5.715 -12.760 1.00 69.50 653 GLN A N 1
ATOM 5233 C CA . GLN A 1 653 ? 2.268 4.377 -12.613 1.00 69.50 653 GLN A CA 1
ATOM 5234 C C . GLN A 1 653 ? 0.871 4.401 -11.988 1.00 69.50 653 GLN A C 1
ATOM 5236 O O . GLN A 1 653 ? 0.110 3.442 -12.151 1.00 69.50 653 GLN A O 1
ATOM 5241 N N . HIS A 1 654 ? 0.529 5.481 -11.285 1.00 74.00 654 HIS A N 1
ATOM 5242 C CA . HIS A 1 654 ? -0.695 5.588 -10.507 1.00 74.00 654 HIS A CA 1
ATOM 5243 C C . HIS A 1 654 ? -1.492 6.825 -10.890 1.00 74.00 654 HIS A C 1
ATOM 5245 O O . HIS A 1 654 ? -0.926 7.902 -11.031 1.00 74.00 654 HIS A O 1
ATOM 5251 N N . ILE A 1 655 ? -2.816 6.680 -10.971 1.00 81.75 655 ILE A N 1
ATOM 5252 C CA . ILE A 1 655 ? -3.744 7.811 -10.993 1.00 81.75 655 ILE A CA 1
ATOM 5253 C C . ILE A 1 655 ? -4.158 8.103 -9.557 1.00 81.75 655 ILE A C 1
ATOM 5255 O O . ILE A 1 655 ? -4.563 7.210 -8.812 1.00 81.75 655 ILE A O 1
ATOM 5259 N N . VAL A 1 656 ? -4.036 9.362 -9.182 1.00 82.56 656 VAL A N 1
ATOM 5260 C CA . VAL A 1 656 ? -4.136 9.871 -7.831 1.00 82.56 656 VAL A CA 1
ATOM 5261 C C . VAL A 1 656 ? -5.005 11.138 -7.790 1.00 82.56 656 VAL A C 1
ATOM 5263 O O . VAL A 1 656 ? -5.114 11.812 -8.810 1.00 82.56 656 VAL A O 1
ATOM 5266 N N . PRO A 1 657 ? -5.635 11.484 -6.653 1.00 83.56 657 PRO A N 1
ATOM 5267 C CA . PRO A 1 657 ? -5.628 10.732 -5.398 1.00 83.56 657 PRO A CA 1
ATOM 5268 C C . PRO A 1 657 ? -6.333 9.381 -5.528 1.00 83.56 657 PRO A C 1
ATOM 5270 O O . PRO A 1 657 ? -7.090 9.142 -6.465 1.00 83.56 657 PRO A O 1
ATOM 5273 N N . PHE A 1 658 ? -6.086 8.485 -4.579 1.00 85.88 658 PHE A N 1
ATOM 5274 C CA . PHE A 1 658 ? -6.880 7.258 -4.478 1.00 85.88 658 PHE A CA 1
ATOM 5275 C C . PHE A 1 658 ? -8.261 7.569 -3.892 1.00 85.88 658 PHE A C 1
ATOM 5277 O O . PHE A 1 658 ? -8.449 8.599 -3.247 1.00 85.88 658 PHE A O 1
ATOM 5284 N N . ILE A 1 659 ? -9.244 6.698 -4.110 1.00 83.69 659 ILE A N 1
ATOM 5285 C CA . ILE A 1 659 ? -10.583 6.863 -3.532 1.00 83.69 659 ILE A CA 1
ATOM 5286 C C . ILE A 1 659 ? -10.666 6.068 -2.234 1.00 83.69 659 ILE A C 1
ATOM 5288 O O . ILE A 1 659 ? -10.426 4.868 -2.248 1.00 83.69 659 ILE A O 1
ATOM 5292 N N . ASP A 1 660 ? -11.015 6.729 -1.131 1.00 83.81 660 ASP A N 1
ATOM 5293 C CA . ASP A 1 660 ? -11.275 6.119 0.178 1.00 83.81 660 ASP A CA 1
ATOM 5294 C C . ASP A 1 660 ? -12.670 5.481 0.175 1.00 83.81 660 ASP A C 1
ATOM 5296 O O . ASP A 1 660 ? -13.683 6.167 0.302 1.00 83.81 660 ASP A O 1
ATOM 5300 N N . MET A 1 661 ? -12.721 4.162 0.014 1.00 81.56 661 MET A N 1
ATOM 5301 C CA . MET A 1 661 ? -13.942 3.354 -0.091 1.00 81.56 661 MET A CA 1
ATOM 5302 C C . MET A 1 661 ? -14.658 3.158 1.254 1.00 81.56 661 MET A C 1
ATOM 5304 O O . MET A 1 661 ? -15.642 2.423 1.323 1.00 81.56 661 MET A O 1
ATOM 5308 N N . GLN A 1 662 ? -14.174 3.778 2.334 1.00 79.12 662 GLN A N 1
ATOM 5309 C CA . GLN A 1 662 ? -14.787 3.657 3.651 1.00 79.12 662 GLN A CA 1
ATOM 5310 C C . GLN A 1 662 ? -16.218 4.186 3.675 1.00 79.12 662 GLN A C 1
ATOM 5312 O O . GLN A 1 662 ? -16.526 5.286 3.212 1.00 79.12 662 GLN A O 1
ATOM 5317 N N . GLU A 1 663 ? -17.088 3.393 4.290 1.00 85.88 663 GLU A N 1
ATOM 5318 C CA . GLU A 1 663 ? -18.467 3.770 4.542 1.00 85.88 663 GLU A CA 1
ATOM 5319 C C . GLU A 1 663 ? -18.532 4.836 5.641 1.00 85.88 663 GLU A C 1
ATOM 5321 O O . GLU A 1 663 ? -17.941 4.722 6.716 1.00 85.88 663 GLU A O 1
ATOM 5326 N N . VAL A 1 664 ? -19.308 5.878 5.381 1.00 86.81 664 VAL A N 1
ATOM 5327 C CA . VAL A 1 664 ? -19.550 6.991 6.288 1.00 86.81 664 VAL A CA 1
ATOM 5328 C C . VAL A 1 664 ? -20.984 6.868 6.793 1.00 86.81 664 VAL A C 1
ATOM 5330 O O . VAL A 1 664 ? -21.904 7.473 6.247 1.00 86.81 664 VAL A O 1
ATOM 5333 N N . VAL A 1 665 ? -21.177 6.055 7.835 1.00 89.75 665 VAL A N 1
ATOM 5334 C CA . VAL A 1 665 ? -22.491 5.707 8.419 1.00 89.75 665 VAL A CA 1
ATOM 5335 C C . VAL A 1 665 ? -22.690 6.311 9.799 1.00 89.75 665 VAL A C 1
ATOM 5337 O O . VAL A 1 665 ? -21.725 6.576 10.517 1.00 89.75 665 VAL A O 1
ATOM 5340 N N . THR A 1 666 ? -23.935 6.589 10.174 1.00 85.38 666 THR A N 1
ATOM 5341 C CA . THR A 1 666 ? -24.339 6.972 11.538 1.00 85.38 666 THR A CA 1
ATOM 5342 C C . THR A 1 666 ? -24.550 5.736 12.409 1.00 85.38 666 THR A C 1
ATOM 5344 O O . THR A 1 666 ? -25.083 4.734 11.944 1.00 85.38 666 THR A O 1
ATOM 5347 N N . ASP A 1 667 ? -24.093 5.811 13.659 1.00 82.88 667 ASP A N 1
ATOM 5348 C CA . ASP A 1 667 ? -24.288 4.766 14.664 1.00 82.88 667 ASP A CA 1
ATOM 5349 C C . ASP A 1 667 ? -24.663 5.437 16.002 1.00 82.88 667 ASP A C 1
ATOM 5351 O O . ASP A 1 667 ? -23.821 6.149 16.564 1.00 82.88 667 ASP A O 1
ATOM 5355 N N . PRO A 1 668 ? -25.921 5.318 16.471 1.00 87.88 668 PRO A N 1
ATOM 5356 C CA . PRO A 1 668 ? -27.028 4.599 15.827 1.00 87.88 668 PRO A CA 1
ATOM 5357 C C . PRO A 1 668 ? -27.454 5.236 14.482 1.00 87.88 668 PRO A C 1
ATOM 5359 O O . PRO A 1 668 ? -27.124 6.399 14.227 1.00 87.88 668 PRO A O 1
ATOM 5362 N N . PRO A 1 669 ? -28.193 4.513 13.613 1.00 90.25 669 PRO A N 1
ATOM 5363 C CA . PRO A 1 669 ? -28.673 5.046 12.339 1.00 90.25 669 PRO A CA 1
ATOM 5364 C C . PRO A 1 669 ? -29.529 6.304 12.529 1.00 90.25 669 PRO A C 1
ATOM 5366 O O . PRO A 1 669 ? -30.551 6.297 13.212 1.00 90.25 669 PRO A O 1
ATOM 5369 N N . MET A 1 670 ? -29.107 7.402 11.912 1.00 93.06 670 MET A N 1
ATOM 5370 C CA . MET A 1 670 ? -29.729 8.720 12.003 1.00 93.06 670 MET A CA 1
ATOM 5371 C C . MET A 1 670 ? -29.744 9.393 10.628 1.00 93.06 670 MET A C 1
ATOM 5373 O O . MET A 1 670 ? -28.783 9.238 9.870 1.00 93.06 670 MET A O 1
ATOM 5377 N N . PRO A 1 671 ? -30.789 10.175 10.297 1.00 92.69 671 PRO A N 1
ATOM 5378 C CA . PRO A 1 671 ? -30.845 10.861 9.017 1.00 92.69 671 PRO A CA 1
ATOM 5379 C C . PRO A 1 671 ? -29.737 11.918 8.930 1.00 92.69 671 PRO A C 1
ATOM 5381 O O . PRO A 1 671 ? -29.528 12.713 9.853 1.00 92.69 671 PRO A O 1
ATOM 5384 N N . ILE A 1 672 ? -29.032 11.947 7.802 1.00 93.00 672 ILE A N 1
ATOM 5385 C CA . ILE A 1 672 ? -28.052 12.995 7.500 1.00 93.00 672 ILE A CA 1
ATOM 5386 C C . ILE A 1 672 ? -28.742 14.164 6.781 1.00 93.00 672 ILE A C 1
ATOM 5388 O O . ILE A 1 672 ? -29.734 13.972 6.075 1.00 93.00 672 ILE A O 1
ATOM 5392 N N . HIS A 1 673 ? -28.220 15.383 6.939 1.00 90.44 673 HIS A N 1
ATOM 5393 C CA . HIS A 1 673 ? -28.730 16.584 6.248 1.00 90.44 673 HIS A CA 1
ATOM 5394 C C . HIS A 1 673 ? -27.757 17.153 5.212 1.00 90.44 673 HIS A C 1
ATOM 5396 O O . HIS A 1 673 ? -28.035 18.164 4.576 1.00 90.44 673 HIS A O 1
ATOM 5402 N N . GLY A 1 674 ? -26.577 16.554 5.075 1.00 89.00 674 GLY A N 1
ATOM 5403 C CA . GLY A 1 674 ? -25.576 17.016 4.128 1.00 89.00 674 GLY A CA 1
ATOM 5404 C C . GLY A 1 674 ? -24.457 16.011 3.946 1.00 89.00 674 GLY A C 1
ATOM 5405 O O . GLY A 1 674 ? -24.248 15.129 4.787 1.00 89.00 674 GLY A O 1
ATOM 5406 N N . ILE A 1 67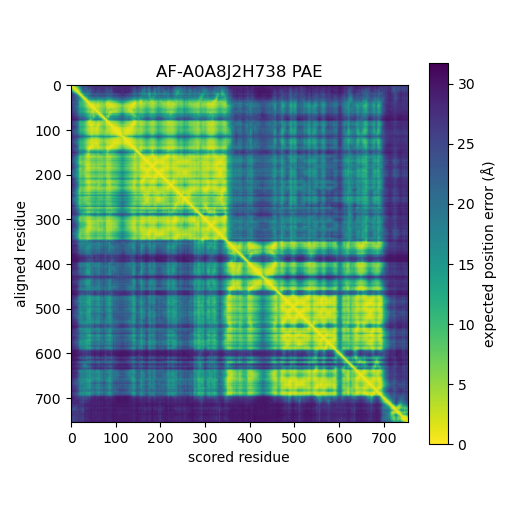5 ? -23.756 16.164 2.832 1.00 89.56 675 ILE A N 1
ATOM 5407 C CA . ILE A 1 675 ? -22.615 15.347 2.425 1.00 89.56 675 ILE A CA 1
ATOM 5408 C C . ILE A 1 675 ? -21.544 16.288 1.903 1.00 89.56 675 ILE A C 1
ATOM 5410 O O . ILE A 1 675 ? -21.862 17.298 1.283 1.00 89.56 675 ILE A O 1
ATOM 5414 N N . GLY A 1 676 ? -20.288 15.946 2.138 1.00 87.00 676 GLY A N 1
ATOM 5415 C CA . GLY A 1 676 ? -19.163 16.681 1.593 1.00 87.00 676 GLY A CA 1
ATOM 5416 C C . GLY A 1 676 ? -18.061 15.785 1.069 1.00 87.00 676 GLY A C 1
ATOM 5417 O O . GLY A 1 676 ? -18.056 14.565 1.274 1.00 87.00 676 GLY A O 1
ATOM 5418 N N . TRP A 1 677 ? -17.112 16.435 0.412 1.00 85.75 677 TRP A N 1
ATOM 5419 C CA . TRP A 1 677 ? -15.920 15.829 -0.164 1.00 85.75 677 TRP A CA 1
ATOM 5420 C C . TRP A 1 677 ? -14.703 16.345 0.583 1.00 85.75 677 TRP A C 1
ATOM 5422 O O . TRP A 1 677 ? -14.557 17.546 0.800 1.00 85.75 677 TRP A O 1
ATOM 5432 N N . SER A 1 678 ? -13.809 15.443 0.974 1.00 83.75 678 SER A N 1
ATOM 5433 C CA . SER A 1 678 ? -12.580 15.820 1.665 1.00 83.75 678 SER A CA 1
ATOM 5434 C C . SER A 1 678 ? -11.374 15.127 1.054 1.00 83.75 678 SER A C 1
ATOM 5436 O O . SER A 1 678 ? -11.422 13.949 0.690 1.00 83.75 678 SER A O 1
ATOM 5438 N N . HIS A 1 679 ? -10.279 15.876 0.956 1.00 81.44 679 HIS A N 1
ATOM 5439 C CA . HIS A 1 679 ? -8.965 15.344 0.624 1.00 81.44 679 HIS A CA 1
ATOM 5440 C C . HIS A 1 679 ? -8.190 15.077 1.910 1.00 81.44 679 HIS A C 1
ATOM 5442 O O . HIS A 1 679 ? -8.102 15.946 2.780 1.00 81.44 679 HIS A O 1
ATOM 5448 N N . LYS A 1 680 ? -7.644 13.867 2.026 1.00 76.06 680 LYS A N 1
ATOM 5449 C CA . LYS A 1 680 ? -6.784 13.443 3.132 1.00 76.06 680 LYS A CA 1
ATOM 5450 C C . LYS A 1 680 ? -5.413 13.099 2.566 1.00 76.06 680 LYS A C 1
ATOM 5452 O O . LYS A 1 680 ? -5.280 12.119 1.838 1.00 76.06 680 LYS A O 1
ATOM 5457 N N . GLY A 1 681 ? -4.381 13.863 2.899 1.00 66.25 681 GLY A N 1
ATOM 5458 C CA . GLY A 1 681 ? -3.026 13.552 2.453 1.00 66.25 681 GLY A CA 1
ATOM 5459 C C . GLY A 1 681 ? -1.953 14.369 3.155 1.00 66.25 681 GLY A C 1
ATOM 5460 O O . GLY A 1 681 ? -2.237 15.364 3.828 1.00 66.25 681 GLY A O 1
ATOM 5461 N N . TYR A 1 682 ? -0.707 13.939 2.973 1.00 63.94 682 TYR A N 1
ATOM 5462 C CA . TYR A 1 682 ? 0.481 14.620 3.476 1.00 63.94 682 TYR A CA 1
ATOM 5463 C C . TYR A 1 682 ? 1.134 15.461 2.369 1.00 63.94 682 TYR A C 1
ATOM 5465 O O . TYR A 1 682 ? 1.118 15.036 1.208 1.00 63.94 682 TYR A O 1
ATOM 5473 N N . PRO A 1 683 ? 1.738 16.625 2.681 1.00 61.66 683 PRO A N 1
ATOM 5474 C CA . PRO A 1 683 ? 2.452 17.428 1.690 1.00 61.66 683 PRO A CA 1
ATOM 5475 C C . PRO A 1 683 ? 3.467 16.607 0.873 1.00 61.66 683 PRO A C 1
ATOM 5477 O O . PRO A 1 683 ? 4.340 15.956 1.434 1.00 61.66 683 PRO A O 1
ATOM 5480 N N . GLY A 1 684 ? 3.362 16.642 -0.459 1.00 61.00 684 GLY A N 1
ATOM 5481 C CA . GLY A 1 684 ? 4.226 15.867 -1.370 1.00 61.00 684 GLY A CA 1
ATOM 5482 C C . GLY A 1 684 ? 3.706 14.465 -1.717 1.00 61.00 684 GLY A C 1
ATOM 5483 O O . GLY A 1 684 ? 4.219 13.831 -2.636 1.00 61.00 684 GLY A O 1
ATOM 5484 N N . THR A 1 685 ? 2.652 14.001 -1.044 1.00 67.06 685 THR A N 1
ATOM 5485 C CA . THR A 1 685 ? 1.865 12.836 -1.465 1.00 67.06 685 THR A CA 1
ATOM 5486 C C . THR A 1 685 ? 0.571 13.296 -2.115 1.00 67.06 685 THR A C 1
ATOM 5488 O O . THR A 1 685 ? 0.077 14.396 -1.865 1.00 67.06 685 THR A O 1
ATOM 5491 N N . SER A 1 686 ? 0.002 12.434 -2.939 1.00 70.00 686 SER A N 1
ATOM 5492 C CA . SER A 1 686 ? -1.239 12.732 -3.642 1.00 70.00 686 SER A CA 1
ATOM 5493 C C . SER A 1 686 ? -2.514 12.467 -2.829 1.00 70.00 686 SER A C 1
ATOM 5495 O O . SER A 1 686 ? -3.545 13.058 -3.133 1.00 70.00 686 SER A O 1
ATOM 5497 N N . GLY A 1 687 ? -2.446 11.686 -1.746 1.00 76.00 687 GLY A N 1
ATOM 5498 C CA . GLY A 1 687 ? -3.539 11.509 -0.779 1.00 76.00 687 GLY A CA 1
ATOM 5499 C C . GLY A 1 687 ? -4.767 10.737 -1.287 1.00 76.00 687 GLY A C 1
ATOM 5500 O O . GLY A 1 687 ? -4.709 9.999 -2.270 1.00 76.00 687 GLY A O 1
ATOM 5501 N N . TYR A 1 688 ? -5.885 10.901 -0.578 1.00 82.94 688 TYR A N 1
ATOM 5502 C CA . TYR A 1 688 ? -7.144 10.189 -0.790 1.00 82.94 688 TYR A CA 1
ATOM 5503 C C . TYR A 1 688 ? -8.316 11.166 -0.912 1.00 82.94 688 TYR A C 1
ATOM 5505 O O . TYR A 1 688 ? -8.421 12.109 -0.126 1.00 82.94 688 TYR A O 1
ATOM 5513 N N . LEU A 1 689 ? -9.224 10.912 -1.854 1.00 86.00 689 LEU A N 1
ATOM 5514 C CA . LEU A 1 689 ? -10.548 11.526 -1.901 1.00 86.00 689 LEU A CA 1
ATOM 5515 C C . LEU A 1 689 ? -11.507 10.695 -1.046 1.00 86.00 689 LEU A C 1
ATOM 5517 O O . LEU A 1 689 ? -11.646 9.495 -1.266 1.00 86.00 689 LEU A O 1
ATOM 5521 N N . SER A 1 690 ? -12.183 11.327 -0.092 1.00 85.50 690 SER A N 1
ATOM 5522 C CA . SER A 1 690 ? -13.067 10.643 0.852 1.00 85.50 690 SER A CA 1
ATOM 5523 C C . SER A 1 690 ? -14.375 11.391 1.083 1.00 85.50 690 SER A C 1
ATOM 5525 O O . SER A 1 690 ? -14.431 12.620 0.978 1.00 85.50 690 SER A O 1
ATOM 5527 N N . LEU A 1 691 ? -15.425 10.638 1.418 1.00 87.12 691 LEU A N 1
ATOM 5528 C CA . LEU A 1 691 ? -16.736 11.182 1.763 1.00 87.12 691 LEU A CA 1
ATOM 5529 C C . LEU A 1 691 ? -16.752 11.720 3.196 1.00 87.12 691 LEU A C 1
ATOM 5531 O O . LEU A 1 691 ? -16.075 11.215 4.094 1.00 87.12 691 LEU A O 1
ATOM 5535 N N . LYS A 1 692 ? -17.594 12.726 3.414 1.00 85.56 692 LYS A N 1
ATOM 5536 C CA . LYS A 1 692 ? -17.910 13.303 4.718 1.00 85.56 692 LYS A CA 1
ATOM 5537 C C . LYS A 1 692 ? -19.425 13.419 4.852 1.00 85.56 692 LYS A C 1
ATOM 5539 O O . LYS A 1 692 ? -20.117 13.694 3.877 1.00 85.56 692 LYS A O 1
ATOM 5544 N N . LYS A 1 693 ? -19.948 13.216 6.060 1.00 84.12 693 LYS A N 1
ATOM 5545 C CA . LYS A 1 693 ? -21.372 13.408 6.374 1.00 84.12 693 LYS A CA 1
ATOM 5546 C C . LYS A 1 693 ? -21.551 14.572 7.338 1.00 84.12 693 LYS A C 1
ATOM 5548 O O . LYS A 1 693 ? -20.693 14.807 8.190 1.00 84.12 693 LYS A O 1
ATOM 5553 N N . SER A 1 694 ? -22.720 15.193 7.272 1.00 80.81 694 SER A N 1
ATOM 5554 C CA . SER A 1 694 ? -23.175 16.165 8.259 1.00 80.81 694 SER A CA 1
ATOM 5555 C C . SER A 1 694 ? -24.526 15.721 8.819 1.00 80.81 694 SER A C 1
ATOM 5557 O O . SER A 1 694 ? -25.471 15.459 8.071 1.00 80.81 694 SER A O 1
ATOM 5559 N N . THR A 1 695 ? -24.605 15.592 10.140 1.00 71.62 695 THR A N 1
ATOM 5560 C CA . THR A 1 695 ? -25.795 15.118 10.859 1.00 71.62 695 THR A CA 1
ATOM 5561 C C . THR A 1 695 ? -26.592 16.282 11.428 1.00 71.62 695 THR A C 1
ATOM 5563 O O . THR A 1 695 ? -26.008 17.250 11.910 1.00 71.62 695 THR A O 1
ATOM 5566 N N . ILE A 1 696 ? -27.921 16.149 11.452 1.00 63.19 696 ILE A N 1
ATOM 5567 C CA . ILE A 1 696 ? -28.801 17.101 12.137 1.00 63.19 696 ILE A CA 1
ATOM 5568 C C . ILE A 1 696 ? -28.481 17.063 13.635 1.00 63.19 696 ILE A C 1
ATOM 5570 O O . ILE A 1 696 ? -28.600 16.014 14.269 1.00 63.19 696 ILE A O 1
ATOM 5574 N N . ASN A 1 697 ? -28.108 18.204 14.219 1.00 53.72 697 ASN A N 1
ATOM 5575 C CA . ASN A 1 697 ? -28.019 18.336 15.672 1.00 53.72 697 ASN A CA 1
ATOM 5576 C C . ASN A 1 697 ? -29.420 18.133 16.276 1.00 53.72 697 ASN A C 1
ATOM 5578 O O . ASN A 1 697 ? -30.276 19.016 16.191 1.00 53.72 697 ASN A O 1
ATOM 5582 N N . GLN A 1 698 ? -29.662 16.976 16.902 1.00 44.22 698 GLN A N 1
ATOM 5583 C CA . GLN A 1 698 ? -30.962 16.612 17.489 1.00 44.22 698 GLN A CA 1
ATOM 5584 C C . GLN A 1 698 ? -31.497 17.647 18.503 1.00 44.22 698 GLN A C 1
ATOM 5586 O O . GLN A 1 698 ? -32.712 17.768 18.663 1.00 44.22 698 GLN A O 1
ATOM 5591 N N . MET A 1 699 ? -30.629 18.453 19.132 1.00 36.34 699 MET A N 1
ATOM 5592 C CA . MET A 1 699 ? -31.043 19.495 20.087 1.00 36.34 699 MET A CA 1
ATOM 5593 C C . MET A 1 699 ? -31.923 20.603 19.480 1.00 36.34 699 MET A C 1
ATOM 5595 O O . MET A 1 699 ? -32.748 21.171 20.197 1.00 36.34 699 MET A O 1
ATOM 5599 N N . LEU A 1 700 ? -31.811 20.893 18.177 1.00 40.25 700 LEU A N 1
ATOM 5600 C CA . LEU A 1 700 ? -32.594 21.956 17.523 1.00 40.25 700 LEU A CA 1
ATOM 5601 C C . LEU A 1 700 ? -34.019 21.521 17.139 1.00 40.25 700 LEU A C 1
ATOM 5603 O O . LEU A 1 700 ? -34.912 22.359 17.046 1.00 40.25 700 LEU A O 1
ATOM 5607 N N . CYS A 1 701 ? -34.275 20.220 16.961 1.00 37.25 701 CYS A N 1
ATOM 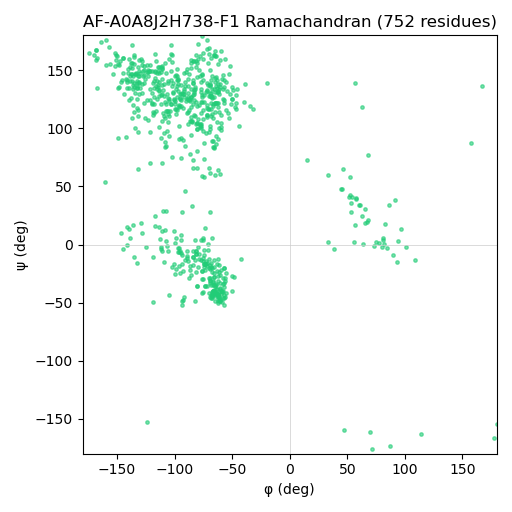5608 C CA . CYS A 1 701 ? -35.623 19.734 16.633 1.00 37.25 701 CYS A CA 1
ATOM 5609 C C . CYS A 1 701 ? -36.488 19.456 17.873 1.00 37.25 701 CYS A C 1
ATOM 5611 O O . CYS A 1 701 ? -37.706 19.618 17.811 1.00 37.25 701 CYS A O 1
ATOM 5613 N N . MET A 1 702 ? -35.897 19.094 19.019 1.00 37.72 702 MET A N 1
ATOM 5614 C CA . MET A 1 702 ? -36.676 18.833 20.243 1.00 37.72 702 MET A CA 1
ATOM 5615 C C . MET A 1 702 ? -37.104 20.106 20.986 1.00 37.72 702 MET A C 1
ATOM 5617 O O . MET A 1 702 ? -38.053 20.078 21.771 1.00 37.72 702 MET A O 1
ATOM 5621 N N . THR A 1 703 ? -36.453 21.243 20.731 1.00 38.09 703 THR A N 1
ATOM 5622 C CA . THR A 1 703 ? -36.722 22.490 21.460 1.00 38.09 703 THR A CA 1
ATOM 5623 C C . THR A 1 703 ? -38.096 23.083 21.132 1.00 38.09 703 THR A C 1
ATOM 5625 O O . THR A 1 703 ? -38.737 23.620 22.035 1.00 38.09 703 THR A O 1
ATOM 5628 N N . ASN A 1 704 ? -38.644 22.866 19.930 1.00 37.53 704 ASN A N 1
ATOM 5629 C CA . ASN A 1 704 ? -39.979 23.374 19.580 1.00 37.53 704 ASN A CA 1
ATOM 5630 C C . ASN A 1 704 ? -41.141 22.594 20.219 1.00 37.53 704 ASN A C 1
ATOM 5632 O O . ASN A 1 704 ? -42.140 23.211 20.578 1.00 37.53 704 ASN A O 1
ATOM 5636 N N . LYS A 1 705 ? -40.996 21.285 20.489 1.00 39.66 705 LYS A N 1
ATOM 5637 C CA . LYS A 1 705 ? -42.030 20.531 21.231 1.00 39.66 705 LYS A CA 1
ATOM 5638 C C . LYS A 1 705 ? -42.172 21.005 22.683 1.00 39.66 705 LYS A C 1
ATOM 5640 O O . LYS A 1 705 ? -43.257 20.930 23.248 1.00 39.66 705 LYS A O 1
ATOM 5645 N N . SER A 1 706 ? -41.103 21.537 23.284 1.00 39.06 706 SER A N 1
ATOM 5646 C CA . SER A 1 706 ? -41.157 22.067 24.655 1.00 39.06 706 SER A CA 1
ATOM 5647 C C . SER A 1 706 ? -41.608 23.530 24.747 1.00 39.06 706 SER A C 1
ATOM 5649 O O . SER A 1 706 ? -42.087 23.942 25.802 1.00 39.06 706 SER A O 1
ATOM 5651 N N . ILE A 1 707 ? -41.488 24.315 23.669 1.00 40.78 707 ILE A N 1
ATOM 5652 C CA . ILE A 1 707 ? -41.890 25.731 23.652 1.00 40.78 707 ILE A CA 1
ATOM 5653 C C . ILE A 1 707 ? -43.405 25.878 23.451 1.00 40.78 707 ILE A C 1
ATOM 5655 O O . ILE A 1 707 ? -44.009 26.724 24.111 1.00 40.78 707 ILE A O 1
ATOM 5659 N N . ASP A 1 708 ? -44.043 25.019 22.650 1.00 35.66 708 ASP A N 1
ATOM 5660 C CA . ASP A 1 708 ? -45.505 25.065 22.489 1.00 35.66 708 ASP A CA 1
ATOM 5661 C C . ASP A 1 708 ? -46.259 24.461 23.683 1.00 35.66 708 ASP A C 1
ATOM 5663 O O . ASP A 1 708 ? -47.297 24.993 24.073 1.00 35.66 708 ASP A O 1
ATOM 5667 N N . ALA A 1 709 ? -45.683 23.476 24.385 1.00 36.25 709 ALA A N 1
ATOM 5668 C CA . ALA A 1 709 ? -46.224 23.009 25.667 1.00 36.25 709 ALA A CA 1
ATOM 5669 C C . ALA A 1 709 ? -46.049 24.030 26.816 1.00 36.25 709 ALA A C 1
ATOM 5671 O O . ALA A 1 709 ? -46.767 23.975 27.809 1.00 36.25 709 ALA A O 1
ATOM 5672 N N . ARG A 1 710 ? -45.117 24.993 26.700 1.00 36.28 710 ARG A N 1
ATOM 5673 C CA . ARG A 1 710 ? -44.836 26.006 27.743 1.00 36.28 710 ARG A CA 1
ATOM 5674 C C . ARG A 1 710 ? -45.526 27.351 27.533 1.00 36.28 710 ARG A C 1
ATOM 5676 O O . ARG A 1 710 ? -45.473 28.195 28.425 1.00 36.28 710 ARG A O 1
ATOM 5683 N N . LYS A 1 711 ? -46.211 27.572 26.408 1.00 35.00 711 LYS A N 1
ATOM 5684 C CA . LYS A 1 711 ? -47.016 28.791 26.212 1.00 35.00 711 LYS A CA 1
ATOM 5685 C C . LYS A 1 711 ? -48.326 28.804 27.011 1.00 35.00 711 LYS A C 1
ATOM 5687 O O . LYS A 1 711 ? -48.934 29.869 27.099 1.00 35.00 711 LYS A O 1
ATOM 5692 N N . GLN A 1 712 ? -48.721 27.691 27.637 1.00 37.56 712 GLN A N 1
ATOM 5693 C CA . GLN A 1 712 ? -49.920 27.625 28.485 1.00 37.56 712 GLN A CA 1
ATOM 5694 C C . GLN A 1 712 ? -49.684 27.845 29.988 1.00 37.56 712 GLN A C 1
ATOM 5696 O O . GLN A 1 712 ? -50.661 28.063 30.693 1.00 37.56 712 GLN A O 1
ATOM 5701 N N . ASP A 1 713 ? -48.440 27.930 30.477 1.00 36.69 713 ASP A N 1
ATOM 5702 C CA . ASP A 1 713 ? -48.165 28.141 31.911 1.00 36.69 713 ASP A CA 1
ATOM 5703 C C . ASP A 1 713 ? -47.340 29.414 32.175 1.00 36.69 713 ASP A C 1
ATOM 5705 O O . ASP A 1 713 ? -46.166 29.415 32.554 1.00 36.69 713 ASP A O 1
ATOM 5709 N N . LYS A 1 714 ? -47.981 30.570 31.972 1.00 40.41 714 LYS A N 1
ATOM 5710 C CA . LYS A 1 714 ? -47.488 31.856 32.484 1.00 40.41 714 LYS A CA 1
ATOM 5711 C C . LYS A 1 714 ? -47.866 31.989 33.960 1.00 40.41 714 LYS A C 1
ATOM 5713 O O . LYS A 1 714 ? -48.979 32.419 34.246 1.00 40.41 714 LYS A O 1
ATOM 5718 N N . LYS A 1 715 ? -46.916 31.707 34.865 1.00 37.56 715 LYS A N 1
ATOM 5719 C CA . LYS A 1 715 ? -46.630 32.421 36.141 1.00 37.56 715 LYS A CA 1
ATOM 5720 C C . LYS A 1 715 ? -45.883 31.499 37.119 1.00 37.56 715 LYS A C 1
ATOM 5722 O O . LYS A 1 715 ? -46.507 30.890 37.975 1.00 37.56 715 LYS A O 1
ATOM 5727 N N . ARG A 1 716 ? -44.547 31.457 37.048 1.00 32.81 716 ARG A N 1
ATOM 5728 C CA . ARG A 1 716 ? -43.635 31.203 38.189 1.00 32.81 716 ARG A CA 1
ATOM 5729 C C . ARG A 1 716 ? -42.192 31.549 37.771 1.00 32.81 716 ARG A C 1
ATOM 5731 O O . ARG A 1 716 ? -41.807 31.195 36.659 1.00 32.81 716 ARG A O 1
ATOM 5738 N N . PRO A 1 717 ? -41.403 32.270 38.587 1.00 34.91 717 PRO A N 1
ATOM 5739 C CA . PRO A 1 717 ? -39.989 32.497 38.298 1.00 34.91 717 PRO A CA 1
ATOM 5740 C C . PRO A 1 717 ? -39.189 31.204 38.519 1.00 34.91 717 PRO A C 1
ATOM 5742 O O . PRO A 1 717 ? -39.332 30.548 39.548 1.00 34.91 717 PRO A O 1
ATOM 5745 N N . PHE A 1 718 ? -38.361 30.842 37.541 1.00 36.75 718 PHE A N 1
ATOM 5746 C CA . PHE A 1 718 ? -37.406 29.736 37.620 1.00 36.75 718 PHE A CA 1
ATOM 5747 C C . PHE A 1 718 ? -36.053 30.313 38.061 1.00 36.75 718 PHE A C 1
ATOM 5749 O O . PHE A 1 718 ? -35.500 31.151 37.352 1.00 36.75 718 PHE A O 1
ATOM 5756 N N . CYS A 1 719 ? -35.518 29.884 39.207 1.00 37.44 719 CYS A N 1
ATOM 5757 C CA . CYS A 1 719 ? -34.100 30.070 39.522 1.00 37.44 719 CYS A CA 1
ATOM 5758 C C . CYS A 1 719 ? -33.374 28.802 39.052 1.00 37.44 719 CYS A C 1
ATOM 5760 O O . CYS A 1 719 ? -33.67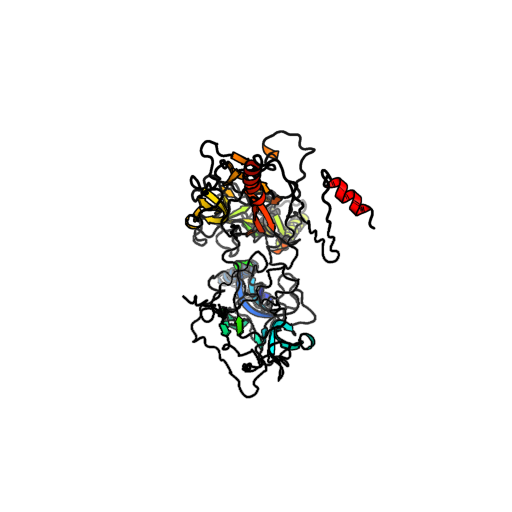4 27.703 39.517 1.00 37.44 719 CYS A O 1
ATOM 5762 N N . SER A 1 720 ? -32.458 28.934 38.094 1.00 42.12 720 SER A N 1
ATOM 5763 C CA . SER A 1 720 ? -31.627 27.826 37.617 1.00 42.12 720 SER A CA 1
ATOM 5764 C C . SER A 1 720 ? -30.161 28.126 37.884 1.00 42.12 720 SER A C 1
ATOM 5766 O O . SER A 1 720 ? -29.652 29.164 37.468 1.00 42.12 720 SER A O 1
ATOM 5768 N N . LYS A 1 721 ? -29.497 27.185 38.551 1.00 37.84 721 LYS A N 1
ATOM 5769 C CA . LYS A 1 721 ? -28.065 27.195 38.838 1.00 37.84 721 LYS A CA 1
ATOM 5770 C C . LYS A 1 721 ? -27.303 26.922 37.537 1.00 37.84 721 LYS A C 1
ATOM 5772 O O . LYS A 1 721 ? -27.489 25.863 36.940 1.00 37.84 721 LYS A O 1
ATOM 5777 N N . ILE A 1 722 ? -26.488 27.868 37.071 1.00 43.44 722 ILE A N 1
ATOM 5778 C CA . ILE A 1 722 ? -25.658 27.692 35.869 1.00 43.44 722 ILE A CA 1
ATOM 5779 C C . ILE A 1 722 ? -24.224 27.432 36.321 1.00 43.44 722 ILE A C 1
ATOM 5781 O O . ILE A 1 722 ? -23.627 28.258 37.005 1.00 43.44 722 ILE A O 1
ATOM 5785 N N . ARG A 1 723 ? -23.684 26.275 35.932 1.00 37.31 723 ARG A N 1
ATOM 5786 C CA . ARG A 1 723 ? -22.303 25.863 36.206 1.00 37.31 723 ARG A CA 1
ATOM 5787 C C . ARG A 1 723 ? -21.517 25.959 34.899 1.00 37.31 723 ARG A C 1
ATOM 5789 O O . ARG A 1 723 ? -21.838 25.257 33.942 1.00 37.31 723 ARG A O 1
ATOM 5796 N N . LEU A 1 724 ? -20.535 26.854 34.838 1.00 38.81 724 LEU A N 1
ATOM 5797 C CA . LEU A 1 724 ? -19.654 27.038 33.682 1.00 38.81 724 LEU A CA 1
ATOM 5798 C C . LEU A 1 724 ? -18.269 26.489 34.023 1.00 38.81 724 LEU A C 1
ATOM 5800 O O . LEU A 1 724 ? -17.637 26.957 34.963 1.00 38.81 724 LEU A O 1
ATOM 5804 N N . VAL A 1 725 ? -17.807 25.507 33.248 1.00 34.25 725 VAL A N 1
ATOM 5805 C CA . VAL A 1 725 ? -16.461 24.935 33.366 1.00 34.25 725 VAL A CA 1
ATOM 5806 C C . VAL A 1 725 ? -15.656 25.383 32.151 1.00 34.25 725 VAL A C 1
ATOM 5808 O O . VAL A 1 725 ? -15.930 24.963 31.028 1.00 34.25 725 VAL A O 1
ATOM 5811 N N . LEU A 1 726 ? -14.677 26.258 32.369 1.00 40.25 726 LEU A N 1
ATOM 5812 C CA . LEU A 1 726 ? -13.720 26.688 31.351 1.00 40.25 726 LEU A CA 1
ATOM 5813 C C . LEU A 1 726 ? -12.380 26.013 31.638 1.00 40.25 726 LEU A C 1
ATOM 5815 O O . LEU A 1 726 ? -11.795 26.260 32.687 1.00 40.25 726 LEU A O 1
ATOM 5819 N N . TYR A 1 727 ? -11.947 25.143 30.717 1.00 39.69 727 TYR A N 1
ATOM 5820 C CA . TYR A 1 727 ? -10.622 24.510 30.623 1.00 39.69 727 TYR A CA 1
ATOM 5821 C C . TYR A 1 727 ? -9.740 24.605 31.889 1.00 39.69 727 TYR A C 1
ATOM 5823 O O . TYR A 1 727 ? -8.737 25.313 31.930 1.00 39.69 727 TYR A O 1
ATOM 5831 N N . GLY A 1 728 ? -10.115 23.837 32.912 1.00 42.47 728 GLY A N 1
ATOM 5832 C CA . GLY A 1 728 ? -9.182 23.270 33.884 1.00 42.47 728 GLY A CA 1
ATOM 5833 C C . GLY A 1 728 ? -8.890 24.014 35.189 1.00 42.47 728 GLY A C 1
ATOM 5834 O O . GLY A 1 728 ? -8.362 23.341 36.065 1.00 42.47 728 GLY A O 1
ATOM 5835 N N . TYR A 1 729 ? -9.203 25.306 35.390 1.00 40.75 729 TYR A N 1
ATOM 5836 C CA . TYR A 1 729 ? -8.662 25.997 36.588 1.00 40.75 729 TYR A CA 1
ATOM 5837 C C . TYR A 1 729 ? -9.538 27.000 37.357 1.00 40.75 729 TYR A C 1
ATOM 5839 O O . TYR A 1 729 ? -9.073 27.490 38.382 1.00 40.75 729 TYR A O 1
ATOM 5847 N N . VAL A 1 730 ? -10.791 27.286 36.982 1.00 36.16 730 VAL A N 1
ATOM 5848 C CA . VAL A 1 730 ? -11.667 28.121 37.837 1.00 36.16 730 VAL A CA 1
ATOM 5849 C C . VAL A 1 730 ? -13.117 27.651 37.775 1.00 36.16 730 VAL A C 1
ATOM 5851 O O . VAL A 1 730 ? -13.687 27.510 36.693 1.00 36.16 730 VAL A O 1
ATOM 5854 N N . GLU A 1 731 ? -13.718 27.451 38.948 1.00 35.94 731 GLU A N 1
ATOM 5855 C CA . GLU A 1 731 ? -15.147 27.201 39.116 1.00 35.94 731 GLU A CA 1
ATOM 5856 C C . GLU A 1 731 ? -15.821 28.488 39.614 1.00 35.94 731 GLU A C 1
ATOM 5858 O O . GLU A 1 731 ? -15.435 29.026 40.650 1.00 35.94 731 GLU A O 1
ATOM 5863 N N . ILE A 1 732 ? -16.798 29.016 38.870 1.00 41.78 732 ILE A N 1
ATOM 5864 C CA . ILE A 1 732 ? -17.574 30.193 39.292 1.00 41.78 732 ILE A CA 1
ATOM 5865 C C . ILE A 1 732 ? -19.034 29.780 39.429 1.00 41.78 732 ILE A C 1
ATOM 5867 O O . ILE A 1 732 ? -19.665 29.338 38.466 1.00 41.78 732 ILE A O 1
ATOM 5871 N N . GLU A 1 733 ? -19.569 29.947 40.634 1.00 37.97 733 GLU A N 1
ATOM 5872 C CA . GLU A 1 733 ? -20.960 29.671 40.966 1.00 37.97 733 GLU A CA 1
ATOM 5873 C C . GLU A 1 733 ? -21.716 31.004 41.074 1.00 37.97 733 GLU A C 1
ATOM 5875 O O . GLU A 1 733 ? -21.413 31.833 41.930 1.00 37.97 733 GLU A O 1
ATOM 5880 N N . LEU A 1 734 ? -22.678 31.245 40.177 1.00 44.31 734 LEU A N 1
ATOM 5881 C CA . LEU A 1 734 ? -23.506 32.455 40.197 1.00 44.31 734 LEU A CA 1
ATOM 5882 C C . LEU A 1 734 ? -24.921 32.104 40.659 1.00 44.31 734 LEU A C 1
ATOM 5884 O O . LEU A 1 734 ? -25.655 31.398 39.966 1.00 44.31 734 LEU A O 1
ATOM 5888 N N . ASN A 1 735 ? -25.306 32.638 41.817 1.00 39.94 735 ASN A N 1
ATOM 5889 C CA . ASN A 1 735 ? -26.680 32.635 42.307 1.00 39.94 735 ASN A CA 1
ATOM 5890 C C . ASN A 1 735 ? -27.246 34.045 42.135 1.00 39.94 735 ASN A C 1
ATOM 5892 O O . ASN A 1 735 ? -27.055 34.888 43.006 1.00 39.94 735 ASN A O 1
ATOM 5896 N N . ASP A 1 736 ? -27.923 34.318 41.022 1.00 42.81 736 ASP A N 1
ATOM 5897 C CA . ASP A 1 736 ? -28.594 35.606 40.842 1.00 42.81 736 ASP A CA 1
ATOM 5898 C C . ASP A 1 736 ? -30.001 35.394 40.275 1.00 42.81 736 ASP A C 1
ATOM 5900 O O . ASP A 1 736 ? -30.186 34.892 39.164 1.00 42.81 736 ASP A O 1
ATOM 5904 N N . CYS A 1 737 ? -31.010 35.731 41.080 1.00 44.03 737 CYS A N 1
ATOM 5905 C CA . CYS A 1 737 ? -32.413 35.712 40.686 1.00 44.03 737 CYS A CA 1
ATOM 5906 C C . CYS A 1 737 ? -32.843 37.158 40.405 1.00 44.03 737 CYS A C 1
ATOM 5908 O O . CYS A 1 737 ? -33.550 37.776 41.199 1.00 44.03 737 CYS A O 1
ATOM 5910 N N . THR A 1 738 ? -32.429 37.708 39.262 1.00 44.69 738 THR A N 1
ATOM 5911 C CA . THR A 1 738 ? -32.898 39.016 38.785 1.00 44.69 738 THR A CA 1
ATOM 5912 C C . THR A 1 738 ? -33.368 38.947 37.331 1.00 44.69 738 THR A C 1
ATOM 5914 O O . THR A 1 738 ? -32.772 38.313 36.461 1.00 44.69 738 THR A O 1
ATOM 5917 N N . ARG A 1 739 ? -34.530 39.558 37.071 1.00 42.25 739 ARG A N 1
ATOM 5918 C CA . ARG A 1 739 ? -35.179 39.583 35.753 1.00 42.25 739 ARG A CA 1
ATOM 5919 C C . ARG A 1 739 ? -34.366 40.433 34.775 1.00 42.25 739 ARG A C 1
ATOM 5921 O O . ARG A 1 739 ? -34.166 41.614 35.026 1.00 42.25 739 ARG A O 1
ATOM 5928 N N . GLY A 1 740 ? -34.051 39.864 33.611 1.00 48.62 740 GLY A N 1
ATOM 5929 C CA . GLY A 1 740 ? -33.757 40.639 32.401 1.00 48.62 740 GLY A CA 1
ATOM 5930 C C . GLY A 1 740 ? -32.295 41.013 32.158 1.00 48.62 740 GLY A C 1
ATOM 5931 O O . GLY A 1 740 ? -32.043 42.101 31.657 1.00 48.62 740 GLY A O 1
ATOM 5932 N N . VAL A 1 741 ? -31.336 40.130 32.453 1.00 43.56 741 VAL A N 1
ATOM 5933 C CA . VAL A 1 741 ? -29.934 40.332 32.043 1.00 43.56 741 VAL A CA 1
ATOM 5934 C C . VAL A 1 741 ? -29.666 39.595 30.728 1.00 43.56 741 VAL A C 1
ATOM 5936 O O . VAL A 1 741 ? -29.924 38.397 30.615 1.00 43.56 741 VAL A O 1
ATOM 5939 N N . THR A 1 742 ? -29.163 40.307 29.715 1.00 56.12 742 THR A N 1
ATOM 5940 C CA . THR A 1 742 ? -28.775 39.709 28.427 1.00 56.12 742 THR A CA 1
ATOM 5941 C C . THR A 1 742 ? -27.382 39.072 28.510 1.00 56.12 742 THR A C 1
ATOM 5943 O O . THR A 1 742 ? -26.531 39.506 29.285 1.00 56.12 742 THR A O 1
ATOM 5946 N N . LEU A 1 743 ? -27.110 38.047 27.692 1.00 41.88 743 LEU A N 1
ATOM 5947 C CA . LEU A 1 743 ? -25.830 37.314 27.703 1.00 41.88 743 LEU A CA 1
ATOM 5948 C C . LEU A 1 743 ? -24.610 38.240 27.481 1.00 41.88 743 LEU A C 1
ATOM 5950 O O . LEU A 1 743 ? -23.544 38.018 28.051 1.00 41.88 743 LEU A O 1
ATOM 5954 N N . ASN A 1 744 ? -24.783 39.321 26.711 1.00 46.81 744 ASN A N 1
ATOM 5955 C CA . ASN A 1 744 ? -23.746 40.328 26.456 1.00 46.81 744 ASN A CA 1
ATOM 5956 C C . ASN A 1 744 ? -23.395 41.177 27.692 1.00 46.81 744 ASN A C 1
ATOM 5958 O O . ASN A 1 744 ? -22.238 41.575 27.846 1.00 46.81 744 ASN A O 1
ATOM 5962 N N . GLU A 1 745 ? -24.350 41.435 28.590 1.00 50.38 745 GLU A N 1
ATOM 5963 C CA . GLU A 1 745 ? -24.095 42.118 29.868 1.00 50.38 745 GLU A CA 1
ATOM 5964 C C . GLU A 1 745 ? -23.205 41.260 30.784 1.00 50.38 745 GLU A C 1
ATOM 5966 O O . GLU A 1 745 ? -22.303 41.773 31.450 1.00 50.38 745 GLU A O 1
ATOM 5971 N N . LEU A 1 746 ? -23.433 39.941 30.780 1.00 49.84 746 LEU A N 1
ATOM 5972 C CA . LEU A 1 746 ? -22.691 38.982 31.600 1.00 49.84 746 LEU A CA 1
ATOM 5973 C C . LEU A 1 746 ? -21.212 38.909 31.175 1.00 49.84 746 LEU A C 1
ATOM 5975 O O . LEU A 1 746 ? -20.315 38.945 32.018 1.00 49.84 746 LEU A O 1
ATOM 5979 N N . PHE A 1 747 ? -20.948 38.907 29.862 1.00 50.94 747 PHE A N 1
ATOM 5980 C CA . PHE A 1 747 ? -19.585 38.933 29.317 1.00 50.94 747 PHE A CA 1
ATOM 5981 C C . PHE A 1 747 ? -18.843 40.248 29.595 1.00 50.94 747 PHE A C 1
ATOM 5983 O O . PHE A 1 747 ? -17.626 40.232 29.788 1.00 50.94 747 PHE A O 1
ATOM 5990 N N . LYS A 1 748 ? -19.547 41.388 29.669 1.00 50.22 748 LYS A N 1
ATOM 5991 C CA . LYS A 1 748 ? -18.937 42.664 30.082 1.00 50.22 748 LYS A CA 1
ATOM 5992 C C . LYS A 1 748 ? -18.493 42.644 31.545 1.00 50.22 748 LYS A C 1
ATOM 5994 O O . LYS A 1 748 ? -17.410 43.141 31.837 1.00 50.22 748 LYS A O 1
ATOM 5999 N N . ARG A 1 749 ? -19.280 42.044 32.448 1.00 49.28 749 ARG A N 1
ATOM 6000 C CA . ARG A 1 749 ? -18.931 41.950 33.879 1.00 49.28 749 ARG A CA 1
ATOM 6001 C C . ARG A 1 749 ? -17.741 41.022 34.141 1.00 49.28 749 ARG A C 1
ATOM 6003 O O . ARG A 1 749 ? -16.902 41.345 34.972 1.00 49.28 749 ARG A O 1
ATOM 6010 N N . LEU A 1 750 ? -17.602 39.938 33.376 1.00 43.78 750 LEU A N 1
ATOM 6011 C CA . LEU A 1 750 ? -16.440 39.039 33.463 1.00 43.78 750 LEU A CA 1
ATOM 6012 C C . LEU A 1 750 ? -15.124 39.686 32.996 1.00 43.78 750 LEU A C 1
ATOM 6014 O O . LEU A 1 750 ? -14.058 39.279 33.436 1.00 43.78 750 LEU A O 1
ATOM 6018 N N . LYS A 1 751 ? -15.176 40.727 32.154 1.00 41.84 751 LYS A N 1
ATOM 6019 C CA . LYS A 1 751 ? -13.981 41.431 31.653 1.00 41.84 751 LYS A CA 1
ATOM 6020 C C . LYS A 1 751 ? -13.322 42.366 32.680 1.00 41.84 751 LYS A C 1
ATOM 6022 O O . LYS A 1 751 ? -12.221 42.840 32.422 1.00 41.84 751 LYS A O 1
ATOM 6027 N N . VAL A 1 752 ? -13.993 42.642 33.802 1.00 41.16 752 VAL A N 1
ATOM 6028 C CA . VAL A 1 752 ? -13.509 43.541 34.870 1.00 41.16 752 VAL A CA 1
ATOM 6029 C C . VAL A 1 752 ? -12.717 42.787 35.948 1.00 41.16 752 VAL A C 1
ATOM 6031 O O . VAL A 1 752 ? -11.985 43.410 36.707 1.00 41.16 752 VAL A O 1
ATOM 6034 N N . MET A 1 753 ? -12.779 41.452 35.983 1.00 38.97 753 MET A N 1
ATOM 6035 C CA . MET A 1 753 ? -11.877 40.640 36.804 1.00 38.97 753 MET A CA 1
ATOM 6036 C C . MET A 1 753 ? -10.702 40.167 35.947 1.00 38.97 753 MET A C 1
ATOM 6038 O O . MET A 1 753 ? -10.778 39.131 35.286 1.00 38.97 753 MET A O 1
ATOM 6042 N N . ARG A 1 754 ? -9.634 40.966 35.929 1.00 34.34 754 ARG A N 1
ATOM 6043 C CA . ARG A 1 754 ? -8.324 40.580 35.411 1.00 34.34 754 ARG A CA 1
ATOM 6044 C C . ARG A 1 754 ? -7.248 40.951 36.411 1.00 34.34 754 ARG A C 1
ATOM 6046 O O . ARG A 1 754 ? -7.340 42.080 36.939 1.00 34.34 754 ARG A O 1
#

Nearest PDB structures (foldseek):
  5evh-assembly1_A-2  TM=3.166E-01  e=3.930E+00  Kribbella flavida DSM 17836
  2vww-assembly1_A  TM=2.349E-01  e=8.409E+00  Homo sapiens
  7xdu-assembly1_A  TM=2.402E-01  e=4.626E+00  Thermoanaerobacter thermohydrosulfuricus

Solvent-accessible surface area (backbone atoms only — not comparable to full-atom values): 42995 Å² total; per-residue (Å²): 139,85,85,82,82,82,82,80,80,81,76,81,75,77,78,75,74,82,65,84,70,73,81,69,68,70,93,61,79,62,58,80,77,37,61,52,62,40,55,33,43,29,51,34,60,44,52,30,28,74,62,28,96,85,21,59,21,86,70,53,36,69,71,57,55,81,91,55,86,63,72,50,87,79,56,76,77,93,46,56,45,69,27,44,72,71,33,36,40,73,58,40,85,29,64,70,23,52,52,24,44,51,54,32,50,53,52,56,56,51,53,80,76,50,90,70,62,74,74,49,50,58,55,49,53,51,27,46,48,46,25,34,46,31,23,26,34,18,33,28,41,22,36,52,51,92,43,98,90,66,51,98,82,53,81,59,24,45,32,40,42,67,49,76,62,56,50,59,93,78,32,32,27,28,26,40,30,43,46,82,51,96,41,24,39,33,62,32,38,26,24,23,39,50,54,66,67,39,47,45,75,91,56,55,44,82,43,63,40,101,65,64,90,47,60,45,51,37,62,45,77,72,52,96,79,44,64,44,52,36,72,47,74,22,40,63,50,70,51,60,91,57,24,32,38,37,76,38,29,30,34,44,44,96,68,28,32,76,38,87,91,43,72,51,80,80,73,91,81,59,90,79,74,57,45,60,69,60,71,76,44,94,67,38,68,76,67,58,84,77,72,73,85,64,39,78,75,54,47,65,50,47,23,24,42,50,35,40,61,23,21,60,93,79,59,37,14,55,37,32,31,72,64,51,72,33,57,72,48,66,46,88,74,58,42,70,40,38,57,57,63,50,78,49,68,43,64,84,79,37,64,52,58,44,58,31,46,28,43,42,79,46,51,32,30,73,75,42,96,84,24,59,23,85,76,59,32,66,81,57,70,44,93,82,60,78,82,74,85,70,81,85,57,88,77,52,57,64,45,49,58,37,29,23,29,77,64,43,82,35,67,68,27,54,52,27,46,50,52,29,51,53,51,53,61,78,45,62,94,67,87,47,78,72,56,53,54,53,46,52,50,33,44,50,51,29,37,48,35,27,30,35,22,34,30,34,23,40,55,53,80,85,42,92,88,49,60,84,77,71,55,26,47,30,37,33,47,54,64,35,68,54,60,92,61,28,27,27,25,23,41,29,49,44,82,52,97,36,22,41,29,59,30,36,30,28,18,41,36,51,67,68,38,42,43,75,91,54,56,43,80,47,64,66,83,80,64,85,47,63,46,53,39,62,77,45,64,55,91,60,43,69,46,35,44,71,39,63,25,40,72,53,68,60,62,89,66,35,35,24,29,28,44,24,60,87,45,34,40,29,28,34,40,47,42,98,67,29,28,64,32,80,90,54,69,79,43,74,46,63,52,87,68,67,59,76,81,80,50,98,64,80,92,81,82,82,76,86,53,41,57,71,67,61,93,62,91,56,37,40,71,62,64,66,71,73,64,72,61,52,65,58,78,43,81,64,38,30,29,43,60,30,38,63,27,18,56,88,81,62,30,13,61,42,33,28,43,29,38,40,31,55,69,48,64,45,86,74,58,40,57,22,26,28,44,27,40,36,43,45,30,44,95,65,38,47,17,28,43,30,77,43,76,37,68,65,66,67,73,72,68,56,51,58,68,56,52,66,69,50,71,79,66,88,84,79,90,82,83,75,84,57,81,57,83,58,92,90,79,60,86,58,84,60,89,77,90,70,92,85,79,54,76,69,59,56,55,56,60,59,68,72,72,122

Sequence (754 aa):
MSILMIIVFVVSIKFSVTTLVSFRSYDIEWPVGSLTYFNSLYSVTINEEHLNRQKLCSGKCNLIDKSKRIFTNSLNYPNECHGLIQSCWLHQKNEKRQSAWDDYSLILYYIRNYQSIKVLRKRINNALYKYHHTGNICKCLCERTYNPKLTPRGQLLDSVCFDPVSVDTGKVATGARFRVRKNRIHLELQQGILTNGTIDPQTVTWKEATGCKYSKKVVYDFRNGAYKSLKITLEDIVLPNNVAVTVHGQRIDDDGNIDSNWTITKSSMCGGKTKDLVHVSKVLVASTSLVGKNLVLSKSCRHHVLFGGTSEKYDNIQHIVPYIDLQEVTTDPPEPFNGIGWYYRGLPGTFEFFNNIHGIIIDEENLNDEKFCTGNCDHFDTENRNRSSFLRYPNDCNGRLHSCWLYEETQKRKDAYANHYLTAISMGNRYNGFLQQKVAKTYNTFIHTGNICGCLCERSYNDSFTPRGKLLDSVCLDPVVADEGSAVTGVGFIRYDNRIHIQLQQGILINGTIDPTTVKWKVERNCKNAQKVVYNFKNGQYEGLKIVLEDIILKEKTVVTGVAFGLAVYGRDIDEYGNIDRKKGTKIQFSQCDDISRYNIQKDDFCRTTDVIRQRQSLLPPTSSFAGNKEGKGLCNYHVLFGGTSFEMDKTQHIVPFIDMQEVVTDPPMPIHGIGWSHKGYPGTSGYLSLKKSTINQMLCMTNKSIDARKQDKKRPFCSKIRLVLYGYVEIELNDCTRGVTLNELFKRLKVMR

Organism: Cotesia congregata (NCBI:txid51543)

Mean predicted aligned error: 16.7 Å

Radius of gyration: 35.1 Å; Cα contacts (8 Å, |Δi|>4): 1542; chains: 1; bounding box: 93×71×120 Å

pLDDT: mean 74.05, std 19.25, range [27.17, 97.5]

Foldseek 3Di:
DDDDDDDDDPPPPPPPPPDPPPPCPPPDFQPAPQWDFAQQKFKFKDFQLLLDPVLFAPQFQFPRPPVDQRQPPPDDDDGHQQAGFQGKGFQWFDVQLVVLVVQLVVLVVVVVPDDDPPVSVVSNVVSVVSNRNGGGIMMTMRGHDDDVVDCPPDGHAFKEFPADWFDDPQKFFFWWFWDDDPNYIFIKTWIAHKAQQDGDQVRTDITTHPDGPDIDTQWADRDPNDIFGDKFQWAKFFADPQWFDGSFTFGQDPSRGTDPVDGHHDDDPQPDDAAEPQVPDVAGDAALPNPDDWDFPDDHSHHMYTWAFGDCLARRSSTTDDMDRRDMGGDVVGGGGRIDTDTDTGDPPWWDFAQQKFKDKDWQLPLDPVSFAPQWQQPRACPPPPDDCPPPISRDQQADWFQKGFDFADPQLVVLVVLLVCLVVVCPPDDDPVSVVVNVVSVVSNRNGTGIIMIMRRHDPPDPVQPQPNGAFKEFQDKDFADPQKFFQWKFWDDARSYIWIKTFIAHWFQQFGDLVRTDIDTDRDRPDIDTQWDAGHNNDTFGDKAFFDKQFADPQWFFGMDGPSWWTKIFGADPRGTGDPVDDIDIGTQPQPCPPPDPDDPPDDAPADEPLPPDQAADAFDNDRDDFDWPDDDNNYMYTWAFGHCVHRRSSTTDDIEGRDMGGDVVRGTFRIKGWIFTGDPRYRGYIYIDTHGDPPVVSVVVVVVVVCVVDPDDQDFDWDWDDDPDDDTDTDRDRDPDDDPVNVVVVVVPPD

Secondary structure (DSSP, 8-state):
-----------------------------PPTT-EEEE-SEEEEEEEGGGSSTT----S-TT---TTS----TT--TTS--SEEEEEEEEEE--HHHHHHHHHHHHHHHHHHH-S-HHHHHHHHHHHHHHHHH-PPEEEEEEEE---TT--TT-S---EEE-----PPTTEEEEEEEEEEETTEEEEEEEEEEEETTEE-GGG-EEEE-SS-SSEEESEEEEETTEEEE-EEE--EEEPPTTEE-SSS-EEE-TTS-EEEEEE--------S--EESSTTSS------TTSS--EE---TTTEEEE-EEPPHHHHTT--EEEEEE---EE-SS----SEEE---EE-TT-EE---SEEEEEEEGGGSSTT----S-STT--GGGS-------STT--SEEEEEEEEEE--HHHHHHHHHHHHHHHTTTT---HHHHHHHHHHHHHHHT-PPEEEEEEEE-TT-TTS-TT----EEE-SPEEPPTTEEEEEEEEEEETTEEEEEEEEEEEETTEE-GGG-EEEE----SSEEESEEEEETTEEEEPEEE--EEEPPTTEEEEEEETTTEEEEEEB-TTSSB-TTSPPEEEE-SSSTTTTS---TTSS--PEESS---S-PBP-----S-------TTTEEEE-EEPPHHHHSS--EESEEE---EE-SS---EEEEEEEEE--TTB--EEEEEEEE--HHHHHHHHHHHHHTT----PPP--EEEEETTTEEEEE----S---HHHHHHHHTT--